Protein 2ABZ (pdb70)

Organism: Bos taurus (NCBI:txid9913)

Foldseek 3Di:
DVPDDLLDFDAPVSLVVLLVVLCVVCVQFWDWDFLDAFPVGHTFIKIKGANDDDLFQEAEEEFALFQLLRLQLSLLSVVSVVLVVPQVPPPLSVVLRHRYMYIGGSHLANQQNNCLVPPNSRGTFHQDDPVLGGASLFQQAPFQRPAPQADCDSNDNRNRPPHRCPGVSNVSCVVVCVVSLRYQAHEYEGADAQEKAADDQADPDDDPCQVVLVVLQVQLQVQLCVPPNADYDYYHNCVPPHRHHNGDRSNCVVSVRPHRMYGHWDDRPPCTSNPRSNCSVVRSVSNVRSVSSSSSVSD/DLVPDDLLDFDAPVSLVVLLVVLCVVCVQFWDKDFLDAFPVGHTFIKIKGANDDDLFAEAEEEFCLFQLLRLGLSLLSVVSVVLVVCQVPPPLSVVLRVGYMYIGGSHLANQQNNCLVPPNSRGTFHAPDVDPQGGASLFLQAPFLRPAPAADCDSNDNRHRPPHHCPTVSNVSVVVVCVVSVRYQAYEYEGADAQEKAADDQADPDDDPCQVVLVVLRVVLQCQLCVPPNAHYYYYHNCVPPHRHHNGDQSNCVVSVNPNGMYGHWDDRPPCTSNPRSNCSVSRSVSNVRSVSSSSSVRD/DWWKKWADDPWKIKIKIWDPDDDDVVSHDIDGDPADPVFVVQQDDWDQDDPTTIGMDMDTDD/DAWWAKWFDCAIEEIEDPDDDDPNHHMDTDPDDPVVCHYYYYDYYD/DWKKWADDPWKIKIKDWDCDDDDVVSHRIDGDDDDPVFVVAQDDWDADPTIITMDMDTDD/DAWFWKWFDDPWKIKIKTWDCDDDDVVRHPIDTDPGDPVRPDDFDDVTTIDMDIDTDD

Nearest PDB structures (foldseek):
  2abz-assembly1_A  TM=1.002E+00  e=4.654E-62  Bos taurus
  1zlh-assembly1_A  TM=9.991E-01  e=3.084E-62  Bos taurus
  1pca-assembly1_A  TM=9.973E-01  e=8.434E-57  Sus scrofa
  4uee-assembly1_B  TM=9.991E-01  e=1.610E-56  Homo sapiens
  4a94-assembly2_B  TM=9.948E-01  e=3.691E-51  Homo sapiens

CATH classification: 3.40.630.10

Secondary structure (DSSP, 8-state):
--SS-TTS---HHHHHHHHHHHHHH-TTTEEEEEEEE-TTS-EEEEEEE-SS-SS--EEEEEE-SSTT-HHHHHHHHHHHHHHHHHTTTSHHHHHHHHH-EEEEES-S-HHHHHHHHHT-TT--S------S----TTS-SSSSTTSTTSBS-TTSTTB--SSTT-SHHHHHHHHHHHHH--EEEEEEEEESSSEEEES-SS-SSPPTTHHHHHHHHHHHHHHHHHHH----EEEEHHHHT---TT-HHHHHHHTT-SEEEEEEES-SSSSGGG--GGGHHHHHHHHHHHHHHHHHHH-/--SSS-TTS---HHHHHHHHHHHHHH-TTTEEEEEEEE-TTS-EEEEEEE-SSSSS-SEEEEEE-SSTT-HHHHHHHHHHHHHHHHHTTTSHHHHHHHTT-EEEEES-S-HHHHHHHHHT-TT--S-------S----TTS-SSSSTTSTTSBS-TTSTTB--SSTT-SHHHHHHHHHHHHH--EEEEEEEEESSSEEEES-SS-SSPPTTHHHHHHHHHHHHHHHHHHH----EEEEHHHHT----S-HHHHHHHTT--EEEEEEES-SSSSGGG--GGGHHHHHHHHHHHHHHHHHHH-/--EEEEEE-SSEEEEEEEES----GGG-EEEE-PPPHHHHHH----EEETTEEEEEEEEE--/---EEEEE--EE--EESS-------SEEE-PPPTT---EE---B--/-EEEEEE-SSEEEEEEEES----GGG-EEEE-PPPHHHHHH----EE---EEEEEEEE--/--EEEEEEEETTEEEEEEEES----GGG-EEEE-PPPTTT--------EEEEEEEE--

Sequence (826 aa):
TNTFNYATYHTLDEIYDFMDLLVAEHPQLVSKLQIGRSYEGRPIYVLKFSTGGSNRPAIWIDLGIHSREWITQATGVWFAKKFTEDYGQDPSFTAILDSMDIFLEIVTNPDGFAFTHSQNRLWRKTRSVSLCVGVDANRNWDAGFGKAGASSSPCSETYHGKYANSEVEVKSIVDFVKDHGNFKAFLSIHSYSQLLLYPYGYTTQSIPDKTELNQVAKSAVAALKSLYGTSYKYGSIITTIYQASGGSIDWSYNQGIKYSFTFELRDTGRYGFLLPASQIIPTAQETWLGVLTIMEHTVSTNTFNYATYHTLDEIYDFMDLLVAEHPQLVSKLQIGRSYEGRPIYVLKFSTGGSNRPAIWIDLGIHSREWITQATGVWFAKKFTEDYGQDPSFTAILDSMDIFLEIVTNPDGFAFTHSQNRLWRKTRSVTSLCVGVDANRNWDAGFGKAGASSSPCSETYHGKYANSEVEVKSIVDFVKDHGNFKAFLSIHSYSQLLLYPYGYTTQSIPDKTELNQVAKSAVAALKSLYGTSYKYGSIITTIYQASGGSIDWSYNQGIKYSFTFELRDTGRYGFLLPASQIIPTAQETWLGVLTIMEHTVPDESFLCYQPDQVCAFICRGAAPLPSEGECNPHPTAPWAREGAVEWVPYSTGQCRTTCIPYVTPDESFLCYDQVCFICRGAAPLPEGECNPHPTAPWASTGQCRTTCIDESFLCYQPDQVCAFICRGAAPLPSEGECNPHPTAPWAREGAVEWVPYTGQCRTTCIPYVTPDESFLCYQPDQVCAFICRGAAPLPSEGECNPHPTAPWARVEWVPTGQCRTTCIPYV

GO terms:
  GO:0006691 leukotriene metabolic process (P, IDA)

Structure (mmCIF, N/CA/C/O backbone):
data_2ABZ
#
_entry.id   2ABZ
#
_cell.length_a   124.930
_cell.length_b   124.930
_cell.length_c   154.980
_cell.angle_alpha   90.00
_cell.angle_beta   90.00
_cell.angle_gamma   90.00
#
_symmetry.space_group_name_H-M   'P 43 21 2'
#
loop_
_entity.id
_entity.type
_entity.pdbx_description
1 polymer 'Carboxypeptidase A1'
2 polymer 'Metallocarboxypeptidase inhibitor'
3 non-polymer 'ZINC ION'
#
loop_
_atom_site.group_PDB
_atom_site.id
_atom_site.type_symbol
_atom_site.label_atom_id
_atom_site.label_alt_id
_atom_site.label_comp_id
_atom_site.label_asym_id
_atom_site.label_entity_id
_atom_site.label_seq_id
_atom_site.pdbx_PDB_ins_code
_atom_site.Cartn_x
_atom_site.Cartn_y
_atom_site.Cartn_z
_atom_site.occupancy
_atom_site.B_iso_or_equiv
_atom_site.auth_seq_id
_atom_site.auth_comp_id
_atom_site.auth_asym_id
_atom_site.auth_atom_id
_atom_site.pdbx_PDB_model_num
ATOM 1 N N . THR A 1 4 ? 111.811 14.974 -22.405 1.00 51.92 4 THR A N 1
ATOM 2 C CA . THR A 1 4 ? 111.547 15.508 -21.066 1.00 51.23 4 THR A CA 1
ATOM 3 C C . THR A 1 4 ? 110.245 14.963 -20.473 1.00 51.05 4 THR A C 1
ATOM 4 O O . THR A 1 4 ? 109.962 15.173 -19.288 1.00 51.05 4 THR A O 1
ATOM 8 N N . ASN A 1 5 ? 109.463 14.261 -21.300 1.00 50.60 5 ASN A N 1
ATOM 9 C CA . ASN A 1 5 ? 108.277 13.538 -20.839 1.00 49.88 5 ASN A CA 1
ATOM 10 C C . ASN A 1 5 ? 108.635 12.229 -20.142 1.00 49.58 5 ASN A C 1
ATOM 11 O O . ASN A 1 5 ? 107.949 11.809 -19.203 1.00 49.73 5 ASN A O 1
ATOM 16 N N . THR A 1 6 ? 109.706 11.586 -20.608 1.00 48.97 6 THR A N 1
ATOM 17 C CA . THR A 1 6 ? 110.207 10.352 -19.991 1.00 48.23 6 THR A CA 1
ATOM 18 C C . THR A 1 6 ? 111.252 10.614 -18.886 1.00 47.37 6 THR A C 1
ATOM 19 O O . THR A 1 6 ? 111.661 9.690 -18.174 1.00 47.86 6 THR A O 1
ATOM 23 N N . PHE A 1 7 ? 111.668 11.873 -18.749 1.00 45.85 7 PHE A N 1
ATOM 24 C CA . PHE A 1 7 ? 112.614 12.308 -17.715 1.00 44.27 7 PHE A CA 1
ATOM 25 C C . PHE A 1 7 ? 112.018 12.067 -16.315 1.00 43.00 7 PHE A C 1
ATOM 26 O O . PHE A 1 7 ? 110.828 12.315 -16.094 1.00 42.97 7 PHE A O 1
ATOM 34 N N . ASN A 1 8 ? 112.831 11.572 -15.381 1.00 41.08 8 ASN A N 1
ATOM 35 C CA . ASN A 1 8 ? 112.355 11.328 -14.016 1.00 39.00 8 ASN A CA 1
ATOM 36 C C . ASN A 1 8 ? 112.550 12.538 -13.099 1.00 37.94 8 ASN A C 1
ATOM 37 O O . ASN A 1 8 ? 113.651 12.791 -12.618 1.00 37.55 8 ASN A O 1
ATOM 42 N N . TYR A 1 9 ? 111.464 13.270 -12.859 1.00 36.57 9 TYR A N 1
ATOM 43 C CA . TYR A 1 9 ? 111.476 14.469 -12.015 1.00 35.36 9 TYR A CA 1
ATOM 44 C C . TYR A 1 9 ? 111.466 14.177 -10.513 1.00 34.64 9 TYR A C 1
ATOM 45 O O . TYR A 1 9 ? 111.721 15.073 -9.715 1.00 35.09 9 TYR A O 1
ATOM 54 N N . ALA A 1 10 ? 111.178 12.933 -10.138 1.00 33.84 10 ALA A N 1
ATOM 55 C CA . ALA A 1 10 ? 111.113 12.509 -8.725 1.00 33.40 10 ALA A CA 1
ATOM 56 C C . ALA A 1 10 ? 112.447 11.927 -8.230 1.00 33.13 10 ALA A C 1
ATOM 57 O O . ALA A 1 10 ? 112.490 11.110 -7.306 1.00 32.82 10 ALA A O 1
ATOM 59 N N . THR A 1 11 ? 113.535 12.354 -8.862 1.00 33.09 11 THR A N 1
ATOM 60 C CA . THR A 1 11 ? 114.867 11.839 -8.556 1.00 32.80 11 THR A CA 1
ATOM 61 C C . THR A 1 11 ? 115.893 12.954 -8.694 1.00 31.95 11 THR A C 1
ATOM 62 O O . THR A 1 11 ? 115.741 13.861 -9.520 1.00 32.16 11 THR A O 1
ATOM 66 N N . TYR A 1 12 ? 116.923 12.885 -7.861 1.00 31.23 12 TYR A N 1
ATOM 67 C CA . TYR A 1 12 ? 118.029 13.826 -7.892 1.00 30.55 12 TYR A CA 1
ATOM 68 C C . TYR A 1 12 ? 118.972 13.527 -9.040 1.00 31.17 12 TYR A C 1
ATOM 69 O O . TYR A 1 12 ? 119.349 12.370 -9.257 1.00 31.38 12 TYR A O 1
ATOM 78 N N . HIS A 1 13 ? 119.349 14.576 -9.768 1.00 31.38 13 HIS A N 1
ATOM 79 C CA . HIS A 1 13 ? 120.187 14.437 -10.952 1.00 31.95 13 HIS A CA 1
ATOM 80 C C . HIS A 1 13 ? 121.601 14.994 -10.769 1.00 32.13 13 HIS A C 1
ATOM 81 O O . HIS A 1 13 ? 121.844 15.837 -9.911 1.00 32.71 13 HIS A O 1
ATOM 88 N N . THR A 1 14 ? 122.527 14.496 -11.577 1.00 32.09 14 THR A N 1
ATOM 89 C CA . THR A 1 14 ? 123.892 15.009 -11.629 1.00 31.93 14 THR A CA 1
ATOM 90 C C . THR A 1 14 ? 123.843 16.231 -12.533 1.00 31.87 14 THR A C 1
ATOM 91 O O . THR A 1 14 ? 122.790 16.519 -13.107 1.00 32.02 14 THR A O 1
ATOM 95 N N . LEU A 1 15 ? 124.956 16.946 -12.663 1.00 31.90 15 LEU A N 1
ATOM 96 C CA . LEU A 1 15 ? 124.982 18.186 -13.442 1.00 32.31 15 LEU A CA 1
ATOM 97 C C . LEU A 1 15 ? 124.860 17.948 -14.946 1.00 32.71 15 LEU A C 1
ATOM 98 O O . LEU A 1 15 ? 124.339 18.803 -15.678 1.00 32.58 15 LEU A O 1
ATOM 103 N N . ASP A 1 16 ? 125.360 16.798 -15.395 1.00 33.39 16 ASP A N 1
ATOM 104 C CA . ASP A 1 16 ? 125.318 16.407 -16.805 1.00 34.25 16 ASP A CA 1
ATOM 105 C C . ASP A 1 16 ? 123.886 16.067 -17.197 1.00 33.90 16 ASP A C 1
ATOM 106 O O . ASP A 1 16 ? 123.429 16.416 -18.286 1.00 33.78 16 ASP A O 1
ATOM 111 N N . GLU A 1 17 ? 123.178 15.390 -16.297 1.00 34.02 17 GLU A N 1
ATOM 112 C CA . GLU A 1 17 ? 121.773 15.062 -16.518 1.00 34.05 17 GLU A CA 1
ATOM 113 C C . GLU A 1 17 ? 120.919 16.321 -16.680 1.00 34.05 17 GLU A C 1
ATOM 114 O O . GLU A 1 17 ? 120.142 16.430 -17.639 1.00 34.32 17 GLU A O 1
ATOM 120 N N . ILE A 1 18 ? 121.113 17.282 -15.773 1.00 33.78 18 ILE A N 1
ATOM 121 C CA . ILE A 1 18 ? 120.403 18.558 -15.785 1.00 33.27 18 ILE A CA 1
ATOM 122 C C . ILE A 1 18 ? 120.737 19.380 -17.034 1.00 34.19 18 ILE A C 1
ATOM 123 O O . ILE A 1 18 ? 119.859 20.041 -17.605 1.00 34.06 18 ILE A O 1
ATOM 128 N N . TYR A 1 19 ? 122.004 19.348 -17.447 1.00 34.69 19 TYR A N 1
ATOM 129 C CA . TYR A 1 19 ? 122.439 20.126 -18.601 1.00 35.38 19 TYR A CA 1
ATOM 130 C C . TYR A 1 19 ? 121.908 19.501 -19.892 1.00 35.69 19 TYR A C 1
ATOM 131 O O . TYR A 1 19 ? 121.466 20.213 -20.790 1.00 35.87 19 TYR A O 1
ATOM 140 N N . ASP A 1 20 ? 121.939 18.173 -19.972 1.00 36.18 20 ASP A N 1
ATOM 141 C CA . ASP A 1 20 ? 121.304 17.457 -21.089 1.00 36.79 20 ASP A CA 1
ATOM 142 C C . ASP A 1 20 ? 119.805 17.763 -21.133 1.00 36.63 20 ASP A C 1
ATOM 143 O O . ASP A 1 20 ? 119.271 18.092 -22.199 1.00 36.50 20 ASP A O 1
ATOM 148 N N . PHE A 1 21 ? 119.151 17.675 -19.968 1.00 36.19 21 PHE A N 1
ATOM 149 C CA . PHE A 1 21 ? 117.737 18.031 -19.827 1.00 35.97 21 PHE A CA 1
ATOM 150 C C . PHE A 1 21 ? 117.412 19.370 -20.475 1.00 36.30 21 PHE A C 1
ATOM 151 O O . PHE A 1 21 ? 116.419 19.485 -21.182 1.00 36.65 21 PHE A O 1
ATOM 159 N N . MET A 1 22 ? 118.250 20.373 -20.223 1.00 36.98 22 MET A N 1
ATOM 160 C CA . MET A 1 22 ? 118.067 21.717 -20.768 1.00 37.72 22 MET A CA 1
ATOM 161 C C . MET A 1 22 ? 118.098 21.741 -22.294 1.00 38.37 22 MET A C 1
ATOM 162 O O . MET A 1 22 ? 117.381 22.529 -22.909 1.00 38.54 22 MET A O 1
ATOM 167 N N . ASP A 1 23 ? 118.946 20.899 -22.890 1.00 39.03 23 ASP A N 1
ATOM 168 C CA . ASP A 1 23 ? 119.052 20.796 -24.351 1.00 39.80 23 ASP A CA 1
ATOM 169 C C . ASP A 1 23 ? 117.813 20.138 -24.939 1.00 40.04 23 ASP A C 1
ATOM 170 O O . ASP A 1 23 ? 117.303 20.591 -25.962 1.00 40.02 23 ASP A O 1
ATOM 175 N N . LEU A 1 24 ? 117.343 19.079 -24.272 1.00 40.53 24 LEU A N 1
ATOM 176 C CA . LEU A 1 24 ? 116.084 18.405 -24.609 1.00 41.07 24 LEU A CA 1
ATOM 177 C C . LEU A 1 24 ? 114.923 19.390 -24.599 1.00 41.43 24 LEU A C 1
ATOM 178 O O . LEU A 1 24 ? 114.168 19.466 -25.567 1.00 41.62 24 LEU A O 1
ATOM 183 N N . LEU A 1 25 ? 114.804 20.164 -23.520 1.00 41.54 25 LEU A N 1
ATOM 184 C CA . LEU A 1 25 ? 113.721 21.136 -23.396 1.00 41.57 25 LEU A CA 1
ATOM 185 C C . LEU A 1 25 ? 113.766 22.222 -24.467 1.00 41.79 25 LEU A C 1
ATOM 186 O O . LEU A 1 25 ? 112.715 22.618 -24.979 1.00 41.76 25 LEU A O 1
ATOM 191 N N . VAL A 1 26 ? 114.968 22.698 -24.806 1.00 42.05 26 VAL A N 1
ATOM 192 C CA . VAL A 1 26 ? 115.137 23.682 -25.889 1.00 42.39 26 VAL A CA 1
ATOM 193 C C . VAL A 1 26 ? 114.749 23.083 -27.247 1.00 42.64 26 VAL A C 1
ATOM 194 O O . VAL A 1 26 ? 114.088 23.748 -28.054 1.00 42.52 26 VAL A O 1
ATOM 198 N N . ALA A 1 27 ? 115.146 21.829 -27.477 1.00 43.02 27 ALA A N 1
ATOM 199 C CA . ALA A 1 27 ? 114.812 21.105 -28.706 1.00 43.66 27 ALA A CA 1
ATOM 200 C C . ALA A 1 27 ? 113.294 20.986 -28.895 1.00 44.25 27 ALA A C 1
ATOM 201 O O . ALA A 1 27 ? 112.778 21.229 -29.989 1.00 44.45 27 ALA A O 1
ATOM 203 N N . GLU A 1 28 ? 112.595 20.637 -27.813 1.00 44.46 28 GLU A N 1
ATOM 204 C CA . GLU A 1 28 ? 111.149 20.433 -27.820 1.00 44.79 28 GLU A CA 1
ATOM 205 C C . GLU A 1 28 ? 110.361 21.735 -27.894 1.00 44.89 28 GLU A C 1
ATOM 206 O O . GLU A 1 28 ? 109.262 21.761 -28.449 1.00 45.07 28 GLU A O 1
ATOM 212 N N . HIS A 1 29 ? 110.919 22.809 -27.337 1.00 44.95 29 HIS A N 1
ATOM 213 C CA . HIS A 1 29 ? 110.224 24.097 -27.270 1.00 45.01 29 HIS A CA 1
ATOM 214 C C . HIS A 1 29 ? 111.062 25.268 -27.788 1.00 45.24 29 HIS A C 1
ATOM 215 O O . HIS A 1 29 ? 111.321 26.222 -27.047 1.00 45.51 29 HIS A O 1
ATOM 222 N N . PRO A 1 30 ? 111.456 25.220 -29.076 1.00 45.43 30 PRO A N 1
ATOM 223 C CA . PRO A 1 30 ? 112.408 26.203 -29.597 1.00 45.50 30 PRO A CA 1
ATOM 224 C C . PRO A 1 30 ? 111.888 27.638 -29.631 1.00 45.36 30 PRO A C 1
ATOM 225 O O . PRO A 1 30 ? 112.684 28.575 -29.521 1.00 45.33 30 PRO A O 1
ATOM 229 N N . GLN A 1 31 ? 110.575 27.812 -29.768 1.00 45.39 31 GLN A N 1
ATOM 230 C CA . GLN A 1 31 ? 109.997 29.159 -29.857 1.00 45.47 31 GLN A CA 1
ATOM 231 C C . GLN A 1 31 ? 109.722 29.765 -28.468 1.00 44.74 31 GLN A C 1
ATOM 232 O O . GLN A 1 31 ? 109.464 30.967 -28.351 1.00 44.76 31 GLN A O 1
ATOM 238 N N . LEU A 1 32 ? 109.793 28.934 -27.426 1.00 43.94 32 LEU A N 1
ATOM 239 C CA . LEU A 1 32 ? 109.543 29.379 -26.050 1.00 43.01 32 LEU A CA 1
ATOM 240 C C . LEU A 1 32 ? 110.817 29.487 -25.194 1.00 42.65 32 LEU A C 1
ATOM 241 O O . LEU A 1 32 ? 111.035 30.496 -24.522 1.00 42.38 32 LEU A O 1
ATOM 246 N N . VAL A 1 33 ? 111.645 28.447 -25.217 1.00 42.32 33 VAL A N 1
ATOM 247 C CA . VAL A 1 33 ? 112.847 28.414 -24.378 1.00 42.21 33 VAL A CA 1
ATOM 248 C C . VAL A 1 33 ? 114.177 28.359 -25.156 1.00 42.16 33 VAL A C 1
ATOM 249 O O . VAL A 1 33 ? 114.319 27.625 -26.131 1.00 42.08 33 VAL A O 1
ATOM 253 N N . SER A 1 34 ? 115.124 29.189 -24.721 1.00 41.91 34 SER A N 1
ATOM 254 C CA . SER A 1 34 ? 116.484 29.190 -25.246 1.00 41.61 34 SER A CA 1
ATOM 255 C C . SER A 1 34 ? 117.486 29.045 -24.101 1.00 41.17 34 SER A C 1
ATOM 256 O O . SER A 1 34 ? 117.226 29.488 -22.982 1.00 41.31 34 SER A O 1
ATOM 259 N N . LYS A 1 35 ? 118.625 28.417 -24.389 1.00 40.86 35 LYS A N 1
ATOM 260 C CA . LYS A 1 35 ? 119.661 28.185 -23.384 1.00 40.37 35 LYS A CA 1
ATOM 261 C C . LYS A 1 35 ? 120.799 29.189 -23.540 1.00 40.06 35 LYS A C 1
ATOM 262 O O . LYS A 1 35 ? 121.554 29.143 -24.512 1.00 40.16 35 LYS A O 1
ATOM 268 N N . LEU A 1 36 ? 120.897 30.107 -22.581 1.00 39.50 36 LEU A N 1
ATOM 269 C CA . LEU A 1 36 ? 121.930 31.139 -22.577 1.00 38.45 36 LEU A CA 1
ATOM 270 C C . LEU A 1 36 ? 123.099 30.737 -21.668 1.00 38.17 36 LEU A C 1
ATOM 271 O O . LEU A 1 36 ? 122.893 30.197 -20.573 1.00 37.83 36 LEU A O 1
ATOM 276 N N . GLN A 1 37 ? 124.326 30.972 -22.138 1.00 37.10 37 GLN A N 1
ATOM 277 C CA . GLN A 1 37 ? 125.507 30.722 -21.323 1.00 36.37 37 GLN A CA 1
ATOM 278 C C . GLN A 1 37 ? 126.064 32.030 -20.829 1.00 35.72 37 GLN A C 1
ATOM 279 O O . GLN A 1 37 ? 126.544 32.849 -21.618 1.00 35.78 37 GLN A O 1
ATOM 285 N N . ILE A 1 38 ? 126.015 32.231 -19.520 1.00 34.82 38 ILE A N 1
ATOM 286 C CA . ILE A 1 38 ? 126.339 33.546 -18.975 1.00 33.97 38 ILE A CA 1
ATOM 287 C C . ILE A 1 38 ? 127.772 33.644 -18.427 1.00 33.69 38 ILE A C 1
ATOM 288 O O . ILE A 1 38 ? 128.237 34.722 -18.052 1.00 33.67 38 ILE A O 1
ATOM 293 N N . GLY A 1 39 ? 128.469 32.517 -18.408 1.00 33.07 39 GLY A N 1
ATOM 294 C CA . GLY A 1 39 ? 129.851 32.500 -17.979 1.00 32.99 39 GLY A CA 1
ATOM 295 C C . GLY A 1 39 ? 130.337 31.096 -17.754 1.00 32.83 39 GLY A C 1
ATOM 296 O O . GLY A 1 39 ? 129.606 30.132 -17.982 1.00 32.87 39 GLY A O 1
ATOM 297 N N . ARG A 1 40 ? 131.590 30.981 -17.328 1.00 32.75 40 ARG A N 1
ATOM 298 C CA . ARG A 1 40 ? 132.152 29.692 -16.950 1.00 32.47 40 ARG A CA 1
ATOM 299 C C . ARG A 1 40 ? 132.542 29.743 -15.498 1.00 31.62 40 ARG A C 1
ATOM 300 O O . ARG A 1 40 ? 133.025 30.768 -15.021 1.00 31.10 40 ARG A O 1
ATOM 308 N N . SER A 1 41 ? 132.312 28.638 -14.800 1.00 31.00 41 SER A N 1
ATOM 309 C CA . SER A 1 41 ? 132.594 28.554 -13.373 1.00 30.99 41 SER A CA 1
ATOM 310 C C . SER A 1 41 ? 134.105 28.569 -13.129 1.00 30.81 41 SER A C 1
ATOM 311 O O . SER A 1 41 ? 134.891 28.568 -14.083 1.00 31.10 41 SER A O 1
ATOM 314 N N . TYR A 1 42 ? 134.504 28.593 -11.856 1.00 29.99 42 TYR A N 1
ATOM 315 C CA . TYR A 1 42 ? 135.911 28.615 -11.505 1.00 29.71 42 TYR A CA 1
ATOM 316 C C . TYR A 1 42 ? 136.613 27.418 -12.139 1.00 29.30 42 TYR A C 1
ATOM 317 O O . TYR A 1 42 ? 137.716 27.550 -12.654 1.00 29.06 42 TYR A O 1
ATOM 326 N N . GLU A 1 43 ? 135.954 26.264 -12.118 1.00 28.86 43 GLU A N 1
ATOM 327 C CA . GLU A 1 43 ? 136.529 25.037 -12.650 1.00 28.80 43 GLU A CA 1
ATOM 328 C C . GLU A 1 43 ? 136.148 24.788 -14.124 1.00 29.01 43 GLU A C 1
ATOM 329 O O . GLU A 1 43 ? 136.345 23.695 -14.636 1.00 29.34 43 GLU A O 1
ATOM 335 N N . GLY A 1 44 ? 135.620 25.815 -14.786 1.00 29.02 44 GLY A N 1
ATOM 336 C CA . GLY A 1 44 ? 135.424 25.811 -16.230 1.00 29.72 44 GLY A CA 1
ATOM 337 C C . GLY A 1 44 ? 134.105 25.257 -16.727 1.00 29.90 44 GLY A C 1
ATOM 338 O O . GLY A 1 44 ? 133.906 25.095 -17.926 1.00 30.22 44 GLY A O 1
ATOM 339 N N . ARG A 1 45 ? 133.204 24.956 -15.805 1.00 30.05 45 ARG A N 1
ATOM 340 C CA . ARG A 1 45 ? 131.878 24.478 -16.169 1.00 30.07 45 ARG A CA 1
ATOM 341 C C . ARG A 1 45 ? 131.034 25.608 -16.735 1.00 29.65 45 ARG A C 1
ATOM 342 O O . ARG A 1 45 ? 131.071 26.729 -16.222 1.00 29.73 45 ARG A O 1
ATOM 350 N N . PRO A 1 46 ? 130.279 25.331 -17.808 1.00 29.73 46 PRO A N 1
ATOM 351 C CA . PRO A 1 46 ? 129.416 26.407 -18.296 1.00 29.58 46 PRO A CA 1
ATOM 352 C C . PRO A 1 46 ? 128.306 26.752 -17.281 1.00 29.39 46 PRO A C 1
ATOM 353 O O . PRO A 1 46 ? 127.805 25.873 -16.569 1.00 28.90 46 PRO A O 1
ATOM 357 N N . ILE A 1 47 ? 127.969 28.039 -17.207 1.00 29.23 47 ILE A N 1
ATOM 358 C CA . ILE A 1 47 ? 126.913 28.534 -16.336 1.00 28.65 47 ILE A CA 1
ATOM 359 C C . ILE A 1 47 ? 125.709 28.854 -17.224 1.00 28.86 47 ILE A C 1
ATOM 360 O O . ILE A 1 47 ? 125.764 29.786 -18.034 1.00 28.51 47 ILE A O 1
ATOM 365 N N . TYR A 1 48 ? 124.635 28.077 -17.073 1.00 29.05 48 TYR A N 1
ATOM 366 C CA . TYR A 1 48 ? 123.473 28.180 -17.960 1.00 29.67 48 TYR A CA 1
ATOM 367 C C . TYR A 1 48 ? 122.245 28.820 -17.338 1.00 29.87 48 TYR A C 1
ATOM 368 O O . TYR A 1 48 ? 121.870 28.510 -16.203 1.00 29.63 48 TYR A O 1
ATOM 377 N N . VAL A 1 49 ? 121.621 29.698 -18.120 1.00 30.21 49 VAL A N 1
ATOM 378 C CA . VAL A 1 49 ? 120.336 30.305 -17.784 1.00 30.44 49 VAL A CA 1
ATOM 379 C C . VAL A 1 49 ? 119.324 29.902 -18.858 1.00 30.59 49 VAL A C 1
ATOM 380 O O . VAL A 1 49 ? 119.614 29.993 -20.050 1.00 30.48 49 VAL A O 1
ATOM 384 N N . LEU A 1 50 ? 118.151 29.432 -18.436 1.00 30.72 50 LEU A N 1
ATOM 385 C CA . LEU A 1 50 ? 117.059 29.178 -19.376 1.00 30.65 50 LEU A CA 1
ATOM 386 C C . LEU A 1 50 ? 116.189 30.421 -19.556 1.00 31.05 50 LEU A C 1
ATOM 387 O O . LEU A 1 50 ? 115.660 30.970 -18.592 1.00 30.37 50 LEU A O 1
ATOM 392 N N . LYS A 1 51 ? 116.073 30.873 -20.803 1.00 32.13 51 LYS A N 1
ATOM 393 C CA . LYS A 1 51 ? 115.232 32.019 -21.130 1.00 32.94 51 LYS A CA 1
ATOM 394 C C . LYS A 1 51 ? 113.880 31.504 -21.606 1.00 33.59 51 LYS A C 1
ATOM 395 O O . LYS A 1 51 ? 113.820 30.694 -22.524 1.00 34.08 51 LYS A O 1
ATOM 401 N N . PHE A 1 52 ? 112.807 31.950 -20.957 1.00 33.99 52 PHE A N 1
ATOM 402 C CA . PHE A 1 52 ? 111.441 31.632 -21.374 1.00 34.15 52 PHE A CA 1
ATOM 403 C C . PHE A 1 52 ? 110.817 32.922 -21.871 1.00 35.32 52 PHE A C 1
ATOM 404 O O . PHE A 1 52 ? 110.714 33.902 -21.120 1.00 35.65 52 PHE A O 1
ATOM 412 N N . SER A 1 53 ? 110.444 32.936 -23.150 1.00 36.35 53 SER A N 1
ATOM 413 C CA . SER A 1 53 ? 110.000 34.164 -23.805 1.00 37.41 53 SER A CA 1
ATOM 414 C C . SER A 1 53 ? 109.071 33.874 -24.968 1.00 38.01 53 SER A C 1
ATOM 415 O O . SER A 1 53 ? 109.211 32.848 -25.634 1.00 37.87 53 SER A O 1
ATOM 418 N N . THR A 1 54 ? 108.129 34.787 -25.206 1.00 38.95 54 THR A N 1
ATOM 419 C CA . THR A 1 54 ? 107.243 34.704 -26.374 1.00 39.83 54 THR A CA 1
ATOM 420 C C . THR A 1 54 ? 107.515 35.851 -27.358 1.00 40.69 54 THR A C 1
ATOM 421 O O . THR A 1 54 ? 106.689 36.162 -28.225 1.00 40.73 54 THR A O 1
ATOM 425 N N . GLY A 1 55 ? 108.680 36.479 -27.206 1.00 41.46 55 GLY A N 1
ATOM 426 C CA . GLY A 1 55 ? 109.115 37.536 -28.104 1.00 42.31 55 GLY A CA 1
ATOM 427 C C . GLY A 1 55 ? 109.376 38.832 -27.378 1.00 43.07 55 GLY A C 1
ATOM 428 O O . GLY A 1 55 ? 109.753 38.840 -26.201 1.00 43.32 55 GLY A O 1
ATOM 429 N N . GLY A 1 56 ? 109.165 39.934 -28.087 1.00 43.51 56 GLY A N 1
ATOM 430 C CA . GLY A 1 56 ? 109.487 41.261 -27.583 1.00 44.09 56 GLY A CA 1
ATOM 431 C C . GLY A 1 56 ? 110.983 41.496 -27.619 1.00 44.71 56 GLY A C 1
ATOM 432 O O . GLY A 1 56 ? 111.754 40.617 -28.019 1.00 44.84 56 GLY A O 1
ATOM 433 N N . SER A 1 57 ? 111.390 42.696 -27.220 1.00 45.05 57 SER A N 1
ATOM 434 C CA . SER A 1 57 ? 112.794 43.015 -27.037 1.00 45.44 57 SER A CA 1
ATOM 435 C C . SER A 1 57 ? 112.932 43.658 -25.663 1.00 45.52 57 SER A C 1
ATOM 436 O O . SER A 1 57 ? 112.172 44.580 -25.321 1.00 45.79 57 SER A O 1
ATOM 439 N N . ASN A 1 58 ? 113.879 43.153 -24.870 1.00 45.04 58 ASN A N 1
ATOM 440 C CA . ASN A 1 58 ? 114.104 43.648 -23.507 1.00 44.56 58 ASN A CA 1
ATOM 441 C C . ASN A 1 58 ? 112.814 43.698 -22.660 1.00 43.91 58 ASN A C 1
ATOM 442 O O . ASN A 1 58 ? 112.605 44.640 -21.890 1.00 44.09 58 ASN A O 1
ATOM 447 N N . ARG A 1 59 ? 111.951 42.690 -22.812 1.00 42.96 59 ARG A N 1
ATOM 448 C CA . ARG A 1 59 ? 110.689 42.632 -22.060 1.00 41.88 59 ARG A CA 1
ATOM 449 C C . ARG A 1 59 ? 110.962 42.636 -20.562 1.00 40.85 59 ARG A C 1
ATOM 450 O O . ARG A 1 59 ? 111.998 42.116 -20.136 1.00 41.14 59 ARG A O 1
ATOM 458 N N . PRO A 1 60 ? 110.051 43.229 -19.760 1.00 39.66 60 PRO A N 1
ATOM 459 C CA . PRO A 1 60 ? 110.200 43.180 -18.298 1.00 38.52 60 PRO A CA 1
ATOM 460 C C . PRO A 1 60 ? 110.387 41.724 -17.835 1.00 37.46 60 PRO A C 1
ATOM 461 O O . PRO A 1 60 ? 109.654 40.838 -18.278 1.00 37.48 60 PRO A O 1
ATOM 465 N N . ALA A 1 61 ? 111.373 41.482 -16.974 1.00 36.00 61 ALA A N 1
ATOM 466 C CA . ALA A 1 61 ? 111.835 40.124 -16.734 1.00 34.59 61 ALA A CA 1
ATOM 467 C C . ALA A 1 61 ? 111.779 39.676 -15.279 1.00 33.60 61 ALA A C 1
ATOM 468 O O . ALA A 1 61 ? 111.847 40.488 -14.358 1.00 33.23 61 ALA A O 1
ATOM 470 N N . ILE A 1 62 ? 111.625 38.365 -15.104 1.00 32.50 62 ILE A N 1
ATOM 471 C CA . ILE A 1 62 ? 111.698 37.710 -13.806 1.00 31.41 62 ILE A CA 1
ATOM 472 C C . ILE A 1 62 ? 112.950 36.827 -13.771 1.00 30.67 62 ILE A C 1
ATOM 473 O O . ILE A 1 62 ? 113.156 35.984 -14.655 1.00 29.88 62 ILE A O 1
ATOM 478 N N . TRP A 1 63 ? 113.785 37.047 -12.757 1.00 29.55 63 TRP A N 1
ATOM 479 C CA . TRP A 1 63 ? 114.964 36.233 -12.527 1.00 28.62 63 TRP A CA 1
ATOM 480 C C . TRP A 1 63 ? 114.713 35.239 -11.404 1.00 28.10 63 TRP A C 1
ATOM 481 O O . TRP A 1 63 ? 114.284 35.628 -10.314 1.00 28.03 63 TRP A O 1
ATOM 492 N N . ILE A 1 64 ? 114.981 33.961 -11.677 1.00 27.06 64 ILE A N 1
ATOM 493 C CA . ILE A 1 64 ? 114.936 32.914 -10.652 1.00 26.41 64 ILE A CA 1
ATOM 494 C C . ILE A 1 64 ? 116.246 32.115 -10.612 1.00 26.63 64 ILE A C 1
ATOM 495 O O . ILE A 1 64 ? 116.640 31.493 -11.619 1.00 26.54 64 ILE A O 1
ATOM 500 N N . ASP A 1 65 ? 116.906 32.122 -9.452 1.00 26.09 65 ASP A N 1
ATOM 501 C CA . ASP A 1 65 ? 118.131 31.341 -9.269 1.00 26.47 65 ASP A CA 1
ATOM 502 C C . ASP A 1 65 ? 118.001 30.307 -8.163 1.00 25.97 65 ASP A C 1
ATOM 503 O O . ASP A 1 65 ? 117.453 30.584 -7.093 1.00 25.43 65 ASP A O 1
ATOM 508 N N . LEU A 1 66 ? 118.510 29.113 -8.458 1.00 25.59 66 LEU A N 1
ATOM 509 C CA . LEU A 1 66 ? 118.474 27.955 -7.576 1.00 25.30 66 LEU A CA 1
ATOM 510 C C . LEU A 1 66 ? 119.892 27.366 -7.462 1.00 25.39 66 LEU A C 1
ATOM 511 O O . LEU A 1 66 ? 120.739 27.615 -8.334 1.00 25.71 66 LEU A O 1
ATOM 516 N N . GLY A 1 67 ? 120.166 26.626 -6.387 1.00 24.92 67 GLY A N 1
ATOM 517 C CA . GLY A 1 67 ? 121.472 25.985 -6.202 1.00 24.52 67 GLY A CA 1
ATOM 518 C C . GLY A 1 67 ? 122.690 26.905 -6.167 1.00 24.34 67 GLY A C 1
ATOM 519 O O . GLY A 1 67 ? 123.752 26.558 -6.689 1.00 24.59 67 GLY A O 1
ATOM 520 N N . ILE A 1 68 ? 122.548 28.084 -5.566 1.00 23.81 68 ILE A N 1
ATOM 521 C CA . ILE A 1 68 ? 123.710 28.934 -5.282 1.00 23.13 68 ILE A CA 1
ATOM 522 C C . ILE A 1 68 ? 124.574 28.287 -4.193 1.00 22.46 68 ILE A C 1
ATOM 523 O O . ILE A 1 68 ? 125.809 28.423 -4.193 1.00 21.85 68 ILE A O 1
ATOM 528 N N . HIS A 1 69 ? 123.896 27.578 -3.288 1.00 21.51 69 HIS A N 1
ATOM 529 C CA . HIS A 1 69 ? 124.518 26.773 -2.259 1.00 20.95 69 HIS A CA 1
ATOM 530 C C . HIS A 1 69 ? 124.334 25.312 -2.622 1.00 20.54 69 HIS A C 1
ATOM 531 O O . HIS A 1 69 ? 123.221 24.802 -2.591 1.00 20.42 69 HIS A O 1
ATOM 538 N N . SER A 1 70 ? 125.436 24.648 -2.950 1.00 19.91 70 SER A N 1
ATOM 539 C CA . SER A 1 70 ? 125.380 23.407 -3.725 1.00 20.29 70 SER A CA 1
ATOM 540 C C . SER A 1 70 ? 124.648 22.257 -3.052 1.00 20.18 70 SER A C 1
ATOM 541 O O . SER A 1 70 ? 123.942 21.515 -3.724 1.00 20.32 70 SER A O 1
ATOM 544 N N . ARG A 1 71 ? 124.773 22.144 -1.726 1.00 20.31 71 ARG A N 1
ATOM 545 C CA . ARG A 1 71 ? 124.153 21.060 -0.967 1.00 20.19 71 ARG A CA 1
ATOM 546 C C . ARG A 1 71 ? 122.625 21.138 -0.907 1.00 20.97 71 ARG A C 1
ATOM 547 O O . ARG A 1 71 ? 121.965 20.205 -0.463 1.00 21.43 71 ARG A O 1
ATOM 555 N N . GLU A 1 72 ? 122.064 22.264 -1.326 1.00 21.41 72 GLU A N 1
ATOM 556 C CA . GLU A 1 72 ? 120.625 22.457 -1.238 1.00 21.68 72 GLU A CA 1
ATOM 557 C C . GLU A 1 72 ? 119.949 21.864 -2.477 1.00 22.04 72 GLU A C 1
ATOM 558 O O . GLU A 1 72 ? 119.359 22.585 -3.292 1.00 21.66 72 GLU A O 1
ATOM 564 N N . TRP A 1 73 ? 120.047 20.537 -2.575 1.00 22.51 73 TRP A N 1
ATOM 565 C CA . TRP A 1 73 ? 119.633 19.744 -3.747 1.00 23.39 73 TRP A CA 1
ATOM 566 C C . TRP A 1 73 ? 118.159 19.870 -4.148 1.00 23.20 73 TRP A C 1
ATOM 567 O O . TRP A 1 73 ? 117.818 19.754 -5.337 1.00 22.94 73 TRP A O 1
ATOM 578 N N . ILE A 1 74 ? 117.291 20.078 -3.161 1.00 22.67 74 ILE A N 1
ATOM 579 C CA . ILE A 1 74 ? 115.885 20.297 -3.453 1.00 23.15 74 ILE A CA 1
ATOM 580 C C . ILE A 1 74 ? 115.707 21.451 -4.436 1.00 23.22 74 ILE A C 1
ATOM 581 O O . ILE A 1 74 ? 114.803 21.416 -5.277 1.00 23.05 74 ILE A O 1
ATOM 586 N N . THR A 1 75 ? 116.588 22.445 -4.345 1.00 23.20 75 THR A N 1
ATOM 587 C CA . THR A 1 75 ? 116.487 23.638 -5.174 1.00 23.79 75 THR A CA 1
ATOM 588 C C . THR A 1 75 ? 116.800 23.367 -6.646 1.00 24.06 75 THR A C 1
ATOM 589 O O . THR A 1 75 ? 116.091 23.858 -7.505 1.00 24.45 75 THR A O 1
ATOM 593 N N . GLN A 1 76 ? 117.836 22.582 -6.942 1.00 24.43 76 GLN A N 1
ATOM 594 C CA . GLN A 1 76 ? 118.197 22.327 -8.341 1.00 24.69 76 GLN A CA 1
ATOM 595 C C . GLN A 1 76 ? 117.124 21.447 -8.959 1.00 25.13 76 GLN A C 1
ATOM 596 O O . GLN A 1 76 ? 116.706 21.675 -10.092 1.00 26.05 76 GLN A O 1
ATOM 602 N N . ALA A 1 77 ? 116.677 20.455 -8.187 1.00 24.91 77 ALA A N 1
ATOM 603 C CA . ALA A 1 77 ? 115.585 19.562 -8.565 1.00 24.89 77 ALA A CA 1
ATOM 604 C C . ALA A 1 77 ? 114.246 20.302 -8.811 1.00 24.94 77 ALA A C 1
ATOM 605 O O . ALA A 1 77 ? 113.573 20.038 -9.807 1.00 25.11 77 ALA A O 1
ATOM 607 N N . THR A 1 78 ? 113.881 21.218 -7.915 1.00 24.57 78 THR A N 1
ATOM 608 C CA . THR A 1 78 ? 112.747 22.122 -8.125 1.00 24.84 78 THR A CA 1
ATOM 609 C C . THR A 1 78 ? 112.901 22.976 -9.393 1.00 25.34 78 THR A C 1
ATOM 610 O O . THR A 1 78 ? 111.912 23.289 -10.053 1.00 25.83 78 THR A O 1
ATOM 614 N N . GLY A 1 79 ? 114.130 23.377 -9.713 1.00 25.73 79 GLY A N 1
ATOM 615 C CA . GLY A 1 79 ? 114.379 24.245 -10.857 1.00 25.60 79 GLY A CA 1
ATOM 616 C C . GLY A 1 79 ? 114.178 23.465 -12.136 1.00 25.96 79 GLY A C 1
ATOM 617 O O . GLY A 1 79 ? 113.712 24.008 -13.126 1.00 26.13 79 GLY A O 1
ATOM 618 N N . VAL A 1 80 ? 114.531 22.184 -12.104 1.00 26.40 80 VAL A N 1
ATOM 619 C CA . VAL A 1 80 ? 114.336 21.286 -13.246 1.00 27.15 80 VAL A CA 1
ATOM 620 C C . VAL A 1 80 ? 112.836 21.108 -13.516 1.00 27.65 80 VAL A C 1
ATOM 621 O O . VAL A 1 80 ? 112.394 21.218 -14.657 1.00 27.87 80 VAL A O 1
ATOM 625 N N . TRP A 1 81 ? 112.070 20.872 -12.450 1.00 27.93 81 TRP A N 1
ATOM 626 C CA . TRP A 1 81 ? 110.625 20.709 -12.525 1.00 28.26 81 TRP A CA 1
ATOM 627 C C . TRP A 1 81 ? 109.958 22.000 -12.998 1.00 28.97 81 TRP A C 1
ATOM 628 O O . TRP A 1 81 ? 109.086 21.947 -13.862 1.00 29.26 81 TRP A O 1
ATOM 639 N N . PHE A 1 82 ? 110.374 23.145 -12.440 1.00 29.19 82 PHE A N 1
ATOM 640 C CA . PHE A 1 82 ? 109.900 24.459 -12.887 1.00 29.87 82 PHE A CA 1
ATOM 641 C C . PHE A 1 82 ? 110.039 24.618 -14.398 1.00 30.68 82 PHE A C 1
ATOM 642 O O . PHE A 1 82 ? 109.112 25.087 -15.059 1.00 31.05 82 PHE A O 1
ATOM 650 N N . ALA A 1 83 ? 111.209 24.264 -14.935 1.00 31.32 83 ALA A N 1
ATOM 651 C CA . ALA A 1 83 ? 111.487 24.430 -16.367 1.00 32.03 83 ALA A CA 1
ATOM 652 C C . ALA A 1 83 ? 110.449 23.692 -17.219 1.00 32.44 83 ALA A C 1
ATOM 653 O O . ALA A 1 83 ? 109.878 24.267 -18.135 1.00 32.85 83 ALA A O 1
ATOM 655 N N . LYS A 1 84 ? 110.217 22.423 -16.901 1.00 33.26 84 LYS A N 1
ATOM 656 C CA . LYS A 1 84 ? 109.190 21.609 -17.546 1.00 34.04 84 LYS A CA 1
ATOM 657 C C . LYS A 1 84 ? 107.795 22.222 -17.360 1.00 34.57 84 LYS A C 1
ATOM 658 O O . LYS A 1 84 ? 107.082 22.469 -18.339 1.00 34.91 84 LYS A O 1
ATOM 664 N N . LYS A 1 85 ? 107.427 22.485 -16.107 1.00 35.00 85 LYS A N 1
ATOM 665 C CA . LYS A 1 85 ? 106.177 23.162 -15.775 1.00 35.48 85 LYS A CA 1
ATOM 666 C C . LYS A 1 85 ? 105.887 24.391 -16.636 1.00 35.80 85 LYS A C 1
ATOM 667 O O . LYS A 1 85 ? 104.767 24.546 -17.123 1.00 35.94 85 LYS A O 1
ATOM 673 N N . PHE A 1 86 ? 106.880 25.262 -16.814 1.00 36.19 86 PHE A N 1
ATOM 674 C CA . PHE A 1 86 ? 106.701 26.458 -17.636 1.00 36.53 86 PHE A CA 1
ATOM 675 C C . PHE A 1 86 ? 106.227 26.097 -19.054 1.00 37.32 86 PHE A C 1
ATOM 676 O O . PHE A 1 86 ? 105.349 26.765 -19.625 1.00 37.11 86 PHE A O 1
ATOM 684 N N . THR A 1 87 ? 106.818 25.045 -19.618 1.00 37.77 87 THR A N 1
ATOM 685 C CA . THR A 1 87 ? 106.478 24.610 -20.971 1.00 38.64 87 THR A CA 1
ATOM 686 C C . THR A 1 87 ? 105.142 23.860 -21.024 1.00 39.29 87 THR A C 1
ATOM 687 O O . THR A 1 87 ? 104.487 23.869 -22.060 1.00 39.72 87 THR A O 1
ATOM 691 N N . GLU A 1 88 ? 104.769 23.200 -19.919 1.00 39.90 88 GLU A N 1
ATOM 692 C CA . GLU A 1 88 ? 103.470 22.519 -19.777 1.00 40.25 88 GLU A CA 1
ATOM 693 C C . GLU A 1 88 ? 102.313 23.514 -19.648 1.00 40.20 88 GLU A C 1
ATOM 694 O O . GLU A 1 88 ? 101.227 23.291 -20.193 1.00 40.38 88 GLU A O 1
ATOM 700 N N . ASP A 1 89 ? 102.559 24.608 -18.929 1.00 39.93 89 ASP A N 1
ATOM 701 C CA . ASP A 1 89 ? 101.510 25.547 -18.548 1.00 40.00 89 ASP A CA 1
ATOM 702 C C . ASP A 1 89 ? 101.322 26.752 -19.455 1.00 40.07 89 ASP A C 1
ATOM 703 O O . ASP A 1 89 ? 100.277 27.412 -19.389 1.00 40.17 89 ASP A O 1
ATOM 708 N N . TYR A 1 90 ? 102.319 27.063 -20.278 1.00 40.22 90 TYR A N 1
ATOM 709 C CA . TYR A 1 90 ? 102.150 28.160 -21.222 1.00 40.39 90 TYR A CA 1
ATOM 710 C C . TYR A 1 90 ? 101.124 27.775 -22.287 1.00 41.00 90 TYR A C 1
ATOM 711 O O . TYR A 1 90 ? 101.233 26.717 -22.904 1.00 40.92 90 TYR A O 1
ATOM 720 N N . GLY A 1 91 ? 100.135 28.645 -22.491 1.00 41.81 91 GLY A N 1
ATOM 721 C CA . GLY A 1 91 ? 99.036 28.365 -23.419 1.00 42.70 91 GLY A CA 1
ATOM 722 C C . GLY A 1 91 ? 97.948 27.458 -22.853 1.00 43.04 91 GLY A C 1
ATOM 723 O O . GLY A 1 91 ? 97.023 27.083 -23.575 1.00 43.43 91 GLY A O 1
ATOM 724 N N . GLN A 1 92 ? 98.061 27.098 -21.573 1.00 43.09 92 GLN A N 1
ATOM 725 C CA . GLN A 1 92 ? 97.039 26.315 -20.884 1.00 43.22 92 GLN A CA 1
ATOM 726 C C . GLN A 1 92 ? 96.521 27.084 -19.673 1.00 43.63 92 GLN A C 1
ATOM 727 O O . GLN A 1 92 ? 95.331 27.387 -19.587 1.00 43.81 92 GLN A O 1
ATOM 733 N N . ASP A 1 93 ? 97.412 27.413 -18.741 1.00 43.78 93 ASP A N 1
ATOM 734 C CA . ASP A 1 93 ? 97.028 28.237 -17.602 1.00 43.88 93 ASP A CA 1
ATOM 735 C C . ASP A 1 93 ? 96.920 29.694 -18.046 1.00 43.86 93 ASP A C 1
ATOM 736 O O . ASP A 1 93 ? 97.909 30.269 -18.507 1.00 44.03 93 ASP A O 1
ATOM 741 N N . PRO A 1 94 ? 95.713 30.293 -17.925 1.00 43.73 94 PRO A N 1
ATOM 742 C CA . PRO A 1 94 ? 95.526 31.681 -18.369 1.00 43.46 94 PRO A CA 1
ATOM 743 C C . PRO A 1 94 ? 96.429 32.690 -17.646 1.00 43.10 94 PRO A C 1
ATOM 744 O O . PRO A 1 94 ? 96.979 33.594 -18.285 1.00 43.23 94 PRO A O 1
ATOM 748 N N . SER A 1 95 ? 96.597 32.531 -16.339 1.00 42.61 95 SER A N 1
ATOM 749 C CA . SER A 1 95 ? 97.408 33.475 -15.579 1.00 42.48 95 SER A CA 1
ATOM 750 C C . SER A 1 95 ? 98.892 33.453 -15.977 1.00 42.09 95 SER A C 1
ATOM 751 O O . SER A 1 95 ? 99.486 34.510 -16.239 1.00 41.92 95 SER A O 1
ATOM 754 N N . PHE A 1 96 ? 99.474 32.252 -16.014 1.00 41.27 96 PHE A N 1
ATOM 755 C CA . PHE A 1 96 ? 100.865 32.068 -16.423 1.00 40.51 96 PHE A CA 1
ATOM 756 C C . PHE A 1 96 ? 101.081 32.438 -17.893 1.00 40.61 96 PHE A C 1
ATOM 757 O O . PHE A 1 96 ? 102.111 33.022 -18.241 1.00 40.47 96 PHE A O 1
ATOM 765 N N . THR A 1 97 ? 100.110 32.109 -18.749 1.00 40.65 97 THR A N 1
ATOM 766 C CA . THR A 1 97 ? 100.146 32.554 -20.147 1.00 40.57 97 THR A CA 1
ATOM 767 C C . THR A 1 97 ? 100.200 34.084 -20.251 1.00 40.60 97 THR A C 1
ATOM 768 O O . THR A 1 97 ? 100.978 34.623 -21.047 1.00 40.94 97 THR A O 1
ATOM 772 N N . ALA A 1 98 ? 99.399 34.777 -19.440 1.00 40.47 98 ALA A N 1
ATOM 773 C CA . ALA A 1 98 ? 99.393 36.243 -19.431 1.00 40.38 98 ALA A CA 1
ATOM 774 C C . ALA A 1 98 ? 100.748 36.799 -19.005 1.00 40.56 98 ALA A C 1
ATOM 775 O O . ALA A 1 98 ? 101.235 37.779 -19.594 1.00 40.88 98 ALA A O 1
ATOM 777 N N . ILE A 1 99 ? 101.346 36.170 -17.984 1.00 40.33 99 ILE A N 1
ATOM 778 C CA . ILE A 1 99 ? 102.698 36.515 -17.511 1.00 39.56 99 ILE A CA 1
ATOM 779 C C . ILE A 1 99 ? 103.723 36.443 -18.641 1.00 39.58 99 ILE A C 1
ATOM 780 O O . ILE A 1 99 ? 104.421 37.417 -18.898 1.00 39.39 99 ILE A O 1
ATOM 785 N N . LEU A 1 100 ? 103.782 35.297 -19.317 1.00 39.41 100 LEU A N 1
ATOM 786 C CA . LEU A 1 100 ? 104.785 35.039 -20.348 1.00 39.83 100 LEU A CA 1
ATOM 787 C C . LEU A 1 100 ? 104.528 35.777 -21.678 1.00 40.31 100 LEU A C 1
ATOM 788 O O . LEU A 1 100 ? 105.435 35.903 -22.509 1.00 40.71 100 LEU A O 1
ATOM 793 N N . ASP A 1 101 ? 103.302 36.257 -21.881 1.00 40.56 101 ASP A N 1
ATOM 794 C CA . ASP A 1 101 ? 102.994 37.092 -23.044 1.00 40.52 101 ASP A CA 1
ATOM 795 C C . ASP A 1 101 ? 103.468 38.530 -22.810 1.00 40.42 101 ASP A C 1
ATOM 796 O O . ASP A 1 101 ? 103.704 39.262 -23.763 1.00 40.49 101 ASP A O 1
ATOM 801 N N . SER A 1 102 ? 103.611 38.927 -21.544 1.00 40.06 102 SER A N 1
ATOM 802 C CA . SER A 1 102 ? 104.061 40.284 -21.188 1.00 39.77 102 SER A CA 1
ATOM 803 C C . SER A 1 102 ? 105.502 40.365 -20.669 1.00 39.24 102 SER A C 1
ATOM 804 O O . SER A 1 102 ? 106.107 41.447 -20.656 1.00 39.07 102 SER A O 1
ATOM 807 N N . MET A 1 103 ? 106.020 39.227 -20.209 1.00 38.41 103 MET A N 1
ATOM 808 C CA . MET A 1 103 ? 107.275 39.168 -19.465 1.00 37.89 103 MET A CA 1
ATOM 809 C C . MET A 1 103 ? 108.116 37.994 -19.920 1.00 37.04 103 MET A C 1
ATOM 810 O O . MET A 1 103 ? 107.593 37.007 -20.450 1.00 36.92 103 MET A O 1
ATOM 815 N N . ASP A 1 104 ? 109.426 38.122 -19.716 1.00 36.19 104 ASP A N 1
ATOM 816 C CA . ASP A 1 104 ? 110.371 37.025 -19.893 1.00 35.30 104 ASP A CA 1
ATOM 817 C C . ASP A 1 104 ? 110.741 36.416 -18.531 1.00 34.23 104 ASP A C 1
ATOM 818 O O . ASP A 1 104 ? 110.799 37.117 -17.526 1.00 33.87 104 ASP A O 1
ATOM 823 N N . ILE A 1 105 ? 110.992 35.114 -18.503 1.00 33.53 105 ILE A N 1
ATOM 824 C CA . ILE A 1 105 ? 111.504 34.458 -17.291 1.00 32.95 105 ILE A CA 1
ATOM 825 C C . ILE A 1 105 ? 112.905 33.884 -17.522 1.00 32.39 105 ILE A C 1
ATOM 826 O O . ILE A 1 105 ? 113.147 33.123 -18.467 1.00 32.47 105 ILE A O 1
ATOM 831 N N . PHE A 1 106 ? 113.825 34.265 -16.647 1.00 31.88 106 PHE A N 1
ATOM 832 C CA . PHE A 1 106 ? 115.177 33.739 -16.677 1.00 30.87 106 PHE A CA 1
ATOM 833 C C . PHE A 1 106 ? 115.407 32.826 -15.493 1.00 29.91 106 PHE A C 1
ATOM 834 O O . PHE A 1 106 ? 115.346 33.250 -14.338 1.00 30.00 106 PHE A O 1
ATOM 842 N N . LEU A 1 107 ? 115.637 31.555 -15.796 1.00 29.05 107 LEU A N 1
ATOM 843 C CA . LEU A 1 107 ? 115.779 30.523 -14.780 1.00 28.13 107 LEU A CA 1
ATOM 844 C C . LEU A 1 107 ? 117.197 29.948 -14.797 1.00 27.85 107 LEU A C 1
ATOM 845 O O . LEU A 1 107 ? 117.600 29.304 -15.772 1.00 27.87 107 LEU A O 1
ATOM 850 N N . GLU A 1 108 ? 117.948 30.195 -13.730 1.00 27.81 108 GLU A N 1
ATOM 851 C CA . GLU A 1 108 ? 119.241 29.536 -13.517 1.00 27.48 108 GLU A CA 1
ATOM 852 C C . GLU A 1 108 ? 119.123 28.405 -12.498 1.00 27.31 108 GLU A C 1
ATOM 853 O O . GLU A 1 108 ? 119.098 28.646 -11.283 1.00 27.78 108 GLU A O 1
ATOM 859 N N . ILE A 1 109 ? 119.076 27.176 -13.009 1.00 26.80 109 ILE A N 1
ATOM 860 C CA . ILE A 1 109 ? 118.852 25.971 -12.222 1.00 26.18 109 ILE A CA 1
ATOM 861 C C . ILE A 1 109 ? 120.042 25.624 -11.331 1.00 26.57 109 ILE A C 1
ATOM 862 O O . ILE A 1 109 ? 119.859 25.198 -10.182 1.00 26.65 109 ILE A O 1
ATOM 867 N N . VAL A 1 110 ? 121.257 25.771 -11.855 1.00 26.39 110 VAL A N 1
ATOM 868 C CA . VAL A 1 110 ? 122.450 25.422 -11.070 1.00 25.95 110 VAL A CA 1
ATOM 869 C C . VAL A 1 110 ? 123.387 26.616 -11.024 1.00 26.32 110 VAL A C 1
ATOM 870 O O . VAL A 1 110 ? 124.280 26.738 -11.852 1.00 26.97 110 VAL A O 1
ATOM 874 N N . THR A 1 111 ? 123.182 27.494 -10.050 1.00 26.57 111 THR A N 1
ATOM 875 C CA . THR A 1 111 ? 123.940 28.749 -9.952 1.00 26.57 111 THR A CA 1
ATOM 876 C C . THR A 1 111 ? 125.419 28.517 -9.564 1.00 26.70 111 THR A C 1
ATOM 877 O O . THR A 1 111 ? 126.290 29.320 -9.892 1.00 27.24 111 THR A O 1
ATOM 881 N N . ASN A 1 112 ? 125.681 27.398 -8.894 1.00 26.50 112 ASN A N 1
ATOM 882 C CA . ASN A 1 112 ? 127.010 27.021 -8.405 1.00 25.83 112 ASN A CA 1
ATOM 883 C C . ASN A 1 112 ? 127.350 25.594 -8.875 1.00 25.45 112 ASN A C 1
ATOM 884 O O . ASN A 1 112 ? 127.287 24.642 -8.089 1.00 25.47 112 ASN A O 1
ATOM 889 N N . PRO A 1 113 ? 127.694 25.439 -10.166 1.00 25.37 113 PRO A N 1
ATOM 890 C CA . PRO A 1 113 ? 127.995 24.118 -10.725 1.00 25.62 113 PRO A CA 1
ATOM 891 C C . PRO A 1 113 ? 129.226 23.398 -10.152 1.00 25.67 113 PRO A C 1
ATOM 892 O O . PRO A 1 113 ? 129.217 22.169 -10.082 1.00 26.01 113 PRO A O 1
ATOM 896 N N . ASP A 1 114 ? 130.266 24.129 -9.741 1.00 25.75 114 ASP A N 1
ATOM 897 C CA . ASP A 1 114 ? 131.460 23.472 -9.179 1.00 25.56 114 ASP A CA 1
ATOM 898 C C . ASP A 1 114 ? 131.116 22.817 -7.855 1.00 25.38 114 ASP A C 1
ATOM 899 O O . ASP A 1 114 ? 131.428 21.646 -7.632 1.00 25.61 114 ASP A O 1
ATOM 904 N N . GLY A 1 115 ? 130.458 23.573 -6.982 1.00 25.13 115 GLY A N 1
ATOM 905 C CA . GLY A 1 115 ? 129.993 23.032 -5.719 1.00 25.22 115 GLY A CA 1
ATOM 906 C C . GLY A 1 115 ? 129.056 21.863 -5.926 1.00 25.34 115 GLY A C 1
ATOM 907 O O . GLY A 1 115 ? 129.090 20.903 -5.169 1.00 25.66 115 GLY A O 1
ATOM 908 N N . PHE A 1 116 ? 128.221 21.944 -6.963 1.00 25.79 116 PHE A N 1
ATOM 909 C CA . PHE A 1 116 ? 127.215 20.919 -7.244 1.00 26.07 116 PHE A CA 1
ATOM 910 C C . PHE A 1 116 ? 127.923 19.636 -7.666 1.00 26.33 116 PHE A C 1
ATOM 911 O O . PHE A 1 116 ? 127.597 18.554 -7.179 1.00 26.73 116 PHE A O 1
ATOM 919 N N . ALA A 1 117 ? 128.894 19.771 -8.570 1.00 26.84 117 ALA A N 1
ATOM 920 C CA . ALA A 1 117 ? 129.777 18.666 -8.921 1.00 26.81 117 ALA A CA 1
ATOM 921 C C . ALA A 1 117 ? 130.406 18.047 -7.674 1.00 26.82 117 ALA A C 1
ATOM 922 O O . ALA A 1 117 ? 130.392 16.824 -7.524 1.00 27.46 117 ALA A O 1
ATOM 924 N N . PHE A 1 118 ? 130.903 18.888 -6.764 1.00 26.93 118 PHE A N 1
ATOM 925 C CA . PHE A 1 118 ? 131.542 18.425 -5.524 1.00 26.74 118 PHE A CA 1
ATOM 926 C C . PHE A 1 118 ? 130.601 17.657 -4.621 1.00 27.00 118 PHE A C 1
ATOM 927 O O . PHE A 1 118 ? 131.025 16.732 -3.931 1.00 27.30 118 PHE A O 1
ATOM 935 N N . THR A 1 119 ? 129.326 18.042 -4.605 1.00 27.25 119 THR A N 1
ATOM 936 C CA . THR A 1 119 ? 128.342 17.399 -3.724 1.00 27.70 119 THR A CA 1
ATOM 937 C C . THR A 1 119 ? 127.974 16.003 -4.215 1.00 28.43 119 THR A C 1
ATOM 938 O O . THR A 1 119 ? 127.539 15.165 -3.431 1.00 27.96 119 THR A O 1
ATOM 942 N N . HIS A 1 120 ? 128.135 15.772 -5.518 1.00 29.97 120 HIS A N 1
ATOM 943 C CA . HIS A 1 120 ? 127.970 14.442 -6.097 1.00 31.49 120 HIS A CA 1
ATOM 944 C C . HIS A 1 120 ? 129.187 13.531 -5.908 1.00 32.76 120 HIS A C 1
ATOM 945 O O . HIS A 1 120 ? 129.021 12.331 -5.682 1.00 34.08 120 HIS A O 1
ATOM 952 N N . SER A 1 121 ? 130.394 14.097 -5.986 1.00 33.45 121 SER A N 1
ATOM 953 C CA . SER A 1 121 ? 131.626 13.304 -5.941 1.00 33.89 121 SER A CA 1
ATOM 954 C C . SER A 1 121 ? 132.332 13.224 -4.576 1.00 33.91 121 SER A C 1
ATOM 955 O O . SER A 1 121 ? 132.740 12.134 -4.151 1.00 34.25 121 SER A O 1
ATOM 958 N N . GLN A 1 122 ? 132.504 14.355 -3.895 1.00 33.73 122 GLN A N 1
ATOM 959 C CA . GLN A 1 122 ? 133.281 14.353 -2.645 1.00 33.66 122 GLN A CA 1
ATOM 960 C C . GLN A 1 122 ? 132.518 14.655 -1.349 1.00 33.08 122 GLN A C 1
ATOM 961 O O . GLN A 1 122 ? 132.697 13.961 -0.338 1.00 33.83 122 GLN A O 1
ATOM 967 N N . ASN A 1 123 ? 131.690 15.696 -1.357 1.00 31.41 123 ASN A N 1
ATOM 968 C CA . ASN A 1 123 ? 131.061 16.155 -0.122 1.00 29.76 123 ASN A CA 1
ATOM 969 C C . ASN A 1 123 ? 129.635 16.610 -0.422 1.00 29.12 123 ASN A C 1
ATOM 970 O O . ASN A 1 123 ? 129.420 17.680 -1.000 1.00 28.82 123 ASN A O 1
ATOM 975 N N . ARG A 1 124 ? 128.677 15.756 -0.052 1.00 28.09 124 ARG A N 1
ATOM 976 C CA . ARG A 1 124 ? 127.246 15.977 -0.301 1.00 27.01 124 ARG A CA 1
ATOM 977 C C . ARG A 1 124 ? 126.750 17.268 0.374 1.00 26.10 124 ARG A C 1
ATOM 978 O O . ARG A 1 124 ? 125.778 17.878 -0.068 1.00 25.78 124 ARG A O 1
ATOM 986 N N . LEU A 1 125 ? 127.466 17.682 1.418 1.00 25.06 125 LEU A N 1
ATOM 987 C CA . LEU A 1 125 ? 127.100 18.827 2.244 1.00 23.94 125 LEU A CA 1
ATOM 988 C C . LEU A 1 125 ? 127.972 20.067 2.027 1.00 23.33 125 LEU A C 1
ATOM 989 O O . LEU A 1 125 ? 127.982 20.971 2.860 1.00 23.11 125 LEU A O 1
ATOM 994 N N . TRP A 1 126 ? 128.690 20.105 0.904 1.00 22.91 126 TRP A N 1
ATOM 995 C CA . TRP A 1 126 ? 129.399 21.299 0.467 1.00 22.46 126 TRP A CA 1
ATOM 996 C C . TRP A 1 126 ? 128.415 22.430 0.109 1.00 22.41 126 TRP A C 1
ATOM 997 O O . TRP A 1 126 ? 127.423 22.213 -0.585 1.00 22.23 126 TRP A O 1
ATOM 1008 N N . ARG A 1 127 ? 128.722 23.644 0.563 1.00 22.06 127 ARG A N 1
ATOM 1009 C CA . ARG A 1 127 ? 127.873 24.826 0.349 1.00 21.18 127 ARG A CA 1
ATOM 1010 C C . ARG A 1 127 ? 128.482 25.845 -0.616 1.00 20.99 127 ARG A C 1
ATOM 1011 O O . ARG A 1 127 ? 127.773 26.472 -1.419 1.00 21.40 127 ARG A O 1
ATOM 1019 N N . LYS A 1 128 ? 129.797 26.011 -0.540 1.00 19.96 128 LYS A N 1
ATOM 1020 C CA . LYS A 1 128 ? 130.443 27.153 -1.154 1.00 19.44 128 LYS A CA 1
ATOM 1021 C C . LYS A 1 128 ? 130.741 26.917 -2.629 1.00 19.13 128 LYS A C 1
ATOM 1022 O O . LYS A 1 128 ? 130.364 25.885 -3.183 1.00 18.74 128 LYS A O 1
ATOM 1028 N N . THR A 1 129 ? 131.366 27.896 -3.276 1.00 19.83 129 THR A N 1
ATOM 1029 C CA . THR A 1 129 ? 131.989 27.663 -4.585 1.00 20.68 129 THR A CA 1
ATOM 1030 C C . THR A 1 129 ? 133.212 26.754 -4.395 1.00 20.79 129 THR A C 1
ATOM 1031 O O . THR A 1 129 ? 133.445 26.244 -3.298 1.00 20.05 129 THR A O 1
ATOM 1035 N N . ARG A 1 130 ? 133.978 26.522 -5.456 1.00 22.11 130 ARG A N 1
ATOM 1036 C CA . ARG A 1 130 ? 135.202 25.724 -5.299 1.00 22.75 130 ARG A CA 1
ATOM 1037 C C . ARG A 1 130 ? 136.469 26.532 -5.619 1.00 23.52 130 ARG A C 1
ATOM 1038 O O . ARG A 1 130 ? 137.533 25.974 -5.876 1.00 23.70 130 ARG A O 1
ATOM 1046 N N . SER A 1 131 ? 136.361 27.853 -5.570 1.00 24.30 131 SER A N 1
ATOM 1047 C CA . SER A 1 131 ? 137.494 28.708 -5.872 1.00 26.00 131 SER A CA 1
ATOM 1048 C C . SER A 1 131 ? 138.553 28.634 -4.772 1.00 27.17 131 SER A C 1
ATOM 1049 O O . SER A 1 131 ? 138.236 28.371 -3.601 1.00 26.93 131 SER A O 1
ATOM 1052 N N . VAL A 1 132 ? 139.814 28.841 -5.161 1.00 28.82 132 VAL A N 1
ATOM 1053 C CA . VAL A 1 132 ? 140.920 28.893 -4.198 1.00 30.12 132 VAL A CA 1
ATOM 1054 C C . VAL A 1 132 ? 141.908 30.002 -4.539 1.00 30.56 132 VAL A C 1
ATOM 1055 O O . VAL A 1 132 ? 141.531 31.182 -4.563 1.00 31.11 132 VAL A O 1
ATOM 1059 N N . SER A 1 136 ? 145.621 28.731 -0.351 1.00 42.17 136 SER A N 1
ATOM 1060 C CA . SER A 1 136 ? 144.356 28.131 0.105 1.00 41.71 136 SER A CA 1
ATOM 1061 C C . SER A 1 136 ? 144.296 26.590 0.096 1.00 41.30 136 SER A C 1
ATOM 1062 O O . SER A 1 136 ? 144.215 25.939 -0.964 1.00 41.58 136 SER A O 1
ATOM 1065 N N . LEU A 1 137 ? 144.367 26.015 1.299 1.00 40.07 137 LEU A N 1
ATOM 1066 C CA . LEU A 1 137 ? 143.858 24.675 1.529 1.00 37.78 137 LEU A CA 1
ATOM 1067 C C . LEU A 1 137 ? 142.340 24.853 1.574 1.00 36.99 137 LEU A C 1
ATOM 1068 O O . LEU A 1 137 ? 141.640 24.318 0.690 1.00 38.62 137 LEU A O 1
ATOM 1073 N N . CYS A 1 138 ? 141.848 25.614 2.573 1.00 33.34 138 CYS A N 1
ATOM 1074 C CA . CYS A 1 138 ? 140.429 26.037 2.696 1.00 30.30 138 CYS A CA 1
ATOM 1075 C C . CYS A 1 138 ? 139.811 26.594 1.414 1.00 28.82 138 CYS A C 1
ATOM 1076 O O . CYS A 1 138 ? 140.131 27.697 0.963 1.00 29.33 138 CYS A O 1
ATOM 1079 N N . VAL A 1 139 ? 138.899 25.820 0.848 1.00 26.85 139 VAL A N 1
ATOM 1080 C CA . VAL A 1 139 ? 138.367 26.108 -0.471 1.00 24.70 139 VAL A CA 1
ATOM 1081 C C . VAL A 1 139 ? 137.037 26.852 -0.424 1.00 23.60 139 VAL A C 1
ATOM 1082 O O . VAL A 1 139 ? 136.197 26.604 0.443 1.00 23.33 139 VAL A O 1
ATOM 1086 N N . GLY A 1 140 ? 136.855 27.757 -1.376 1.00 22.83 140 GLY A N 1
ATOM 1087 C CA . GLY A 1 140 ? 135.530 28.214 -1.745 1.00 21.78 140 GLY A CA 1
ATOM 1088 C C . GLY A 1 140 ? 135.016 29.426 -1.028 1.00 21.22 140 GLY A C 1
ATOM 1089 O O . GLY A 1 140 ? 135.402 29.723 0.105 1.00 21.36 140 GLY A O 1
ATOM 1090 N N . VAL A 1 141 ? 134.113 30.117 -1.706 1.00 21.35 141 VAL A N 1
ATOM 1091 C CA . VAL A 1 141 ? 133.476 31.318 -1.185 1.00 20.89 141 VAL A CA 1
ATOM 1092 C C . VAL A 1 141 ? 131.960 31.077 -1.086 1.00 20.70 141 VAL A C 1
ATOM 1093 O O . VAL A 1 141 ? 131.376 30.395 -1.932 1.00 20.12 141 VAL A O 1
ATOM 1097 N N . ASP A 1 142 ? 131.334 31.613 -0.040 1.00 20.71 142 ASP A N 1
ATOM 1098 C CA . ASP A 1 142 ? 129.877 31.635 0.041 1.00 21.04 142 ASP A CA 1
ATOM 1099 C C . ASP A 1 142 ? 129.397 32.612 -1.014 1.00 21.10 142 ASP A C 1
ATOM 1100 O O . ASP A 1 142 ? 129.579 33.821 -0.864 1.00 21.27 142 ASP A O 1
ATOM 1105 N N . ALA A 1 143 ? 128.821 32.075 -2.087 1.00 21.27 143 ALA A N 1
ATOM 1106 C CA . ALA A 1 143 ? 128.336 32.874 -3.225 1.00 21.61 143 ALA A CA 1
ATOM 1107 C C . ALA A 1 143 ? 127.181 33.802 -2.840 1.00 21.78 143 ALA A C 1
ATOM 1108 O O . ALA A 1 143 ? 126.935 34.805 -3.523 1.00 22.14 143 ALA A O 1
ATOM 1110 N N . ASN A 1 144 ? 126.471 33.455 -1.763 1.00 21.16 144 ASN A N 1
ATOM 1111 C CA . ASN A 1 144 ? 125.483 34.358 -1.188 1.00 21.33 144 ASN A CA 1
ATOM 1112 C C . ASN A 1 144 ? 125.998 35.271 -0.073 1.00 21.30 144 ASN A C 1
ATOM 1113 O O . ASN A 1 144 ? 125.202 35.800 0.706 1.00 21.16 144 ASN A O 1
ATOM 1118 N N . ARG A 1 145 ? 127.318 35.445 0.009 1.00 20.85 145 ARG A N 1
ATOM 1119 C CA . ARG A 1 145 ? 127.907 36.521 0.802 1.00 20.88 145 ARG A CA 1
ATOM 1120 C C . ARG A 1 145 ? 128.792 37.401 -0.073 1.00 21.33 145 ARG A C 1
ATOM 1121 O O . ARG A 1 145 ? 129.448 38.323 0.415 1.00 21.60 145 ARG A O 1
ATOM 1129 N N . ASN A 1 146 ? 128.775 37.126 -1.373 1.00 22.38 146 ASN A N 1
ATOM 1130 C CA . ASN A 1 146 ? 129.709 37.728 -2.313 1.00 22.89 146 ASN A CA 1
ATOM 1131 C C . ASN A 1 146 ? 129.118 38.874 -3.123 1.00 23.29 146 ASN A C 1
ATOM 1132 O O . ASN A 1 146 ? 129.783 39.409 -4.008 1.00 24.40 146 ASN A O 1
ATOM 1137 N N . TRP A 1 147 ? 127.873 39.259 -2.840 1.00 23.51 147 TRP A N 1
ATOM 1138 C CA . TRP A 1 147 ? 127.223 40.315 -3.617 1.00 23.59 147 TRP A CA 1
ATOM 1139 C C . TRP A 1 147 ? 127.494 41.687 -3.027 1.00 24.40 147 TRP A C 1
ATOM 1140 O O . TRP A 1 147 ? 127.772 41.832 -1.835 1.00 23.75 147 TRP A O 1
ATOM 1151 N N . ASP A 1 148 ? 127.403 42.702 -3.878 1.00 25.62 148 ASP A N 1
ATOM 1152 C CA . ASP A 1 148 ? 127.823 44.041 -3.505 1.00 27.09 148 ASP A CA 1
ATOM 1153 C C . ASP A 1 148 ? 126.658 44.754 -2.821 1.00 27.44 148 ASP A C 1
ATOM 1154 O O . ASP A 1 148 ? 126.067 45.681 -3.370 1.00 28.23 148 ASP A O 1
ATOM 1159 N N . ALA A 1 149 ? 126.332 44.291 -1.618 1.00 27.58 149 ALA A N 1
ATOM 1160 C CA . ALA A 1 149 ? 125.212 44.802 -0.839 1.00 27.76 149 ALA A CA 1
ATOM 1161 C C . ALA A 1 149 ? 125.528 44.538 0.618 1.00 27.52 149 ALA A C 1
ATOM 1162 O O . ALA A 1 149 ? 125.279 43.439 1.129 1.00 27.34 149 ALA A O 1
ATOM 1164 N N . GLY A 1 150 ? 126.079 45.556 1.277 1.00 27.46 150 GLY A N 1
ATOM 1165 C CA . GLY A 1 150 ? 126.622 45.421 2.621 1.00 27.63 150 GLY A CA 1
ATOM 1166 C C . GLY A 1 150 ? 127.728 44.383 2.651 1.00 27.59 150 GLY A C 1
ATOM 1167 O O . GLY A 1 150 ? 127.849 43.627 3.608 1.00 27.58 150 GLY A O 1
ATOM 1168 N N . PHE A 1 151 ? 128.521 44.331 1.588 1.00 27.71 151 PHE A N 1
ATOM 1169 C CA . PHE A 1 151 ? 129.607 43.363 1.497 1.00 28.30 151 PHE A CA 1
ATOM 1170 C C . PHE A 1 151 ? 130.560 43.510 2.688 1.00 28.71 151 PHE A C 1
ATOM 1171 O O . PHE A 1 151 ? 130.975 44.626 3.009 1.00 28.85 151 PHE A O 1
ATOM 1179 N N . GLY A 1 152 ? 130.896 42.393 3.339 1.00 29.07 152 GLY A N 1
ATOM 1180 C CA . GLY A 1 152 ? 131.840 42.400 4.474 1.00 29.29 152 GLY A CA 1
ATOM 1181 C C . GLY A 1 152 ? 131.254 42.678 5.851 1.00 29.79 152 GLY A C 1
ATOM 1182 O O . GLY A 1 152 ? 131.920 42.459 6.879 1.00 30.33 152 GLY A O 1
ATOM 1183 N N . LYS A 1 153 ? 130.014 43.162 5.892 1.00 29.94 153 LYS A N 1
ATOM 1184 C CA . LYS A 1 153 ? 129.352 43.484 7.165 1.00 29.72 153 LYS A CA 1
ATOM 1185 C C . LYS A 1 153 ? 128.984 42.212 7.937 1.00 29.21 153 LYS A C 1
ATOM 1186 O O . LYS A 1 153 ? 129.157 41.103 7.441 1.00 28.69 153 LYS A O 1
ATOM 1192 N N . ALA A 1 154 ? 128.482 42.375 9.156 1.00 29.04 154 ALA A N 1
ATOM 1193 C CA . ALA A 1 154 ? 128.125 41.240 10.000 1.00 28.60 154 ALA A CA 1
ATOM 1194 C C . ALA A 1 154 ? 127.212 40.247 9.270 1.00 28.47 154 ALA A C 1
ATOM 1195 O O . ALA A 1 154 ? 126.386 40.650 8.454 1.00 29.44 154 ALA A O 1
ATOM 1197 N N . GLY A 1 155 ? 127.373 38.960 9.559 1.00 27.80 155 GLY A N 1
ATOM 1198 C CA . GLY A 1 155 ? 126.671 37.911 8.830 1.00 27.81 155 GLY A CA 1
ATOM 1199 C C . GLY A 1 155 ? 127.428 37.403 7.608 1.00 27.90 155 GLY A C 1
ATOM 1200 O O . GLY A 1 155 ? 126.863 36.685 6.771 1.00 29.17 155 GLY A O 1
ATOM 1201 N N . ALA A 1 156 ? 128.693 37.809 7.479 1.00 26.48 156 ALA A N 1
ATOM 1202 C CA . ALA A 1 156 ? 129.645 37.170 6.568 1.00 24.75 156 ALA A CA 1
ATOM 1203 C C . ALA A 1 156 ? 130.958 37.025 7.322 1.00 23.81 156 ALA A C 1
ATOM 1204 O O . ALA A 1 156 ? 131.210 37.750 8.297 1.00 23.13 156 ALA A O 1
ATOM 1206 N N . SER A 1 157 ? 131.772 36.066 6.893 1.00 22.46 157 SER A N 1
ATOM 1207 C CA . SER A 1 157 ? 133.058 35.800 7.534 1.00 21.79 157 SER A CA 1
ATOM 1208 C C . SER A 1 157 ? 134.193 36.276 6.636 1.00 21.85 157 SER A C 1
ATOM 1209 O O . SER A 1 157 ? 134.102 36.176 5.411 1.00 20.54 157 SER A O 1
ATOM 1212 N N . SER A 1 158 ? 135.255 36.798 7.257 1.00 22.01 158 SER A N 1
ATOM 1213 C CA . SER A 1 158 ? 136.483 37.131 6.546 1.00 22.79 158 SER A CA 1
ATOM 1214 C C . SER A 1 158 ? 137.449 35.933 6.567 1.00 23.19 158 SER A C 1
ATOM 1215 O O . SER A 1 158 ? 138.577 36.025 6.090 1.00 23.00 158 SER A O 1
ATOM 1218 N N . SER A 1 159 ? 136.987 34.812 7.119 1.00 23.42 159 SER A N 1
ATOM 1219 C CA . SER A 1 159 ? 137.777 33.581 7.184 1.00 24.21 159 SER A CA 1
ATOM 1220 C C . SER A 1 159 ? 137.497 32.606 6.029 1.00 24.11 159 SER A C 1
ATOM 1221 O O . SER A 1 159 ? 136.369 32.159 5.842 1.00 23.65 159 SER A O 1
ATOM 1224 N N . PRO A 1 160 ? 138.537 32.265 5.254 1.00 24.54 160 PRO A N 1
ATOM 1225 C CA . PRO A 1 160 ? 138.407 31.329 4.128 1.00 24.49 160 PRO A CA 1
ATOM 1226 C C . PRO A 1 160 ? 137.863 29.954 4.522 1.00 24.38 160 PRO A C 1
ATOM 1227 O O . PRO A 1 160 ? 137.272 29.273 3.693 1.00 25.44 160 PRO A O 1
ATOM 1231 N N . CYS A 1 161 ? 138.058 29.556 5.774 1.00 24.37 161 CYS A N 1
ATOM 1232 C CA . CYS A 1 161 ? 137.667 28.224 6.250 1.00 24.16 161 CYS A CA 1
ATOM 1233 C C . CYS A 1 161 ? 136.228 28.152 6.750 1.00 23.55 161 CYS A C 1
ATOM 1234 O O . CYS A 1 161 ? 135.722 27.094 7.110 1.00 23.71 161 CYS A O 1
ATOM 1237 N N . SER A 1 162 ? 135.560 29.281 6.767 1.00 23.12 162 SER A N 1
ATOM 1238 C CA . SER A 1 162 ? 134.249 29.322 7.361 1.00 23.54 162 SER A CA 1
ATOM 1239 C C . SER A 1 162 ? 133.156 29.323 6.268 1.00 22.29 162 SER A C 1
ATOM 1240 O O . SER A 1 162 ? 133.419 29.654 5.115 1.00 22.71 162 SER A O 1
ATOM 1243 N N . GLU A 1 163 ? 131.963 28.848 6.601 1.00 22.00 163 GLU A N 1
ATOM 1244 C CA . GLU A 1 163 ? 130.927 28.577 5.580 1.00 21.45 163 GLU A CA 1
ATOM 1245 C C . GLU A 1 163 ? 130.357 29.828 4.901 1.00 20.63 163 GLU A C 1
ATOM 1246 O O . GLU A 1 163 ? 129.822 29.753 3.810 1.00 20.77 163 GLU A O 1
ATOM 1252 N N . THR A 1 164 ? 130.503 30.976 5.550 1.00 20.06 164 THR A N 1
ATOM 1253 C CA . THR A 1 164 ? 129.970 32.241 5.045 1.00 19.52 164 THR A CA 1
ATOM 1254 C C . THR A 1 164 ? 131.103 33.196 4.610 1.00 20.09 164 THR A C 1
ATOM 1255 O O . THR A 1 164 ? 130.957 34.421 4.636 1.00 18.86 164 THR A O 1
ATOM 1259 N N . TYR A 1 165 ? 132.228 32.611 4.189 1.00 20.16 165 TYR A N 1
ATOM 1260 C CA . TYR A 1 165 ? 133.345 33.388 3.678 1.00 20.74 165 TYR A CA 1
ATOM 1261 C C . TYR A 1 165 ? 132.895 34.239 2.503 1.00 20.68 165 TYR A C 1
ATOM 1262 O O . TYR A 1 165 ? 132.368 33.719 1.530 1.00 21.04 165 TYR A O 1
ATOM 1271 N N . HIS A 1 166 ? 133.099 35.549 2.594 1.00 21.03 166 HIS A N 1
ATOM 1272 C CA . HIS A 1 166 ? 132.591 36.460 1.572 1.00 21.60 166 HIS A CA 1
ATOM 1273 C C . HIS A 1 166 ? 133.522 36.618 0.360 1.00 22.42 166 HIS A C 1
ATOM 1274 O O . HIS A 1 166 ? 133.144 37.258 -0.622 1.00 23.07 166 HIS A O 1
ATOM 1281 N N . GLY A 1 167 ? 134.712 36.024 0.420 1.00 22.94 167 GLY A N 1
ATOM 1282 C CA . GLY A 1 167 ? 135.728 36.195 -0.636 1.00 24.27 167 GLY A CA 1
ATOM 1283 C C . GLY A 1 167 ? 136.529 37.476 -0.457 1.00 25.06 167 GLY A C 1
ATOM 1284 O O . GLY A 1 167 ? 136.254 38.255 0.453 1.00 25.33 167 GLY A O 1
ATOM 1285 N N . LYS A 1 168 ? 137.507 37.705 -1.330 1.00 25.83 168 LYS A N 1
ATOM 1286 C CA . LYS A 1 168 ? 138.385 38.879 -1.230 1.00 26.83 168 LYS A CA 1
ATOM 1287 C C . LYS A 1 168 ? 137.683 40.212 -1.499 1.00 26.89 168 LYS A C 1
ATOM 1288 O O . LYS A 1 168 ? 138.049 41.238 -0.924 1.00 26.92 168 LYS A O 1
ATOM 1294 N N . TYR A 1 169 ? 136.665 40.186 -2.352 1.00 26.93 169 TYR A N 1
ATOM 1295 C CA . TYR A 1 169 ? 135.908 41.389 -2.702 1.00 27.09 169 TYR A CA 1
ATOM 1296 C C . TYR A 1 169 ? 134.591 41.014 -3.391 1.00 27.09 169 TYR A C 1
ATOM 1297 O O . TYR A 1 169 ? 134.443 39.900 -3.918 1.00 26.43 169 TYR A O 1
ATOM 1306 N N . ALA A 1 170 ? 133.650 41.955 -3.388 1.00 26.78 170 ALA A N 1
ATOM 1307 C CA . ALA A 1 170 ? 132.351 41.743 -3.996 1.00 27.12 170 ALA A CA 1
ATOM 1308 C C . ALA A 1 170 ? 132.500 41.349 -5.460 1.00 27.39 170 ALA A C 1
ATOM 1309 O O . ALA A 1 170 ? 133.268 41.969 -6.202 1.00 27.82 170 ALA A O 1
ATOM 1311 N N . ASN A 1 171 ? 131.758 40.322 -5.868 1.00 27.15 171 ASN A N 1
ATOM 1312 C CA . ASN A 1 171 ? 131.787 39.802 -7.241 1.00 27.09 171 ASN A CA 1
ATOM 1313 C C . ASN A 1 171 ? 133.073 39.076 -7.612 1.00 27.10 171 ASN A C 1
ATOM 1314 O O . ASN A 1 171 ? 133.330 38.821 -8.799 1.00 27.16 171 ASN A O 1
ATOM 1319 N N . SER A 1 172 ? 133.866 38.722 -6.600 1.00 26.47 172 SER A N 1
ATOM 1320 C CA . SER A 1 172 ? 135.090 37.967 -6.823 1.00 26.35 172 SER A CA 1
ATOM 1321 C C . SER A 1 172 ? 134.796 36.617 -7.485 1.00 26.12 172 SER A C 1
ATOM 1322 O O . SER A 1 172 ? 135.628 36.100 -8.231 1.00 25.48 172 SER A O 1
ATOM 1325 N N . GLU A 1 173 ? 133.614 36.062 -7.199 1.00 25.79 173 GLU A N 1
ATOM 1326 C CA . GLU A 1 173 ? 133.203 34.772 -7.748 1.00 25.53 173 GLU A CA 1
ATOM 1327 C C . GLU A 1 173 ? 132.545 34.989 -9.094 1.00 25.38 173 GLU A C 1
ATOM 1328 O O . GLU A 1 173 ? 131.662 35.833 -9.228 1.00 25.12 173 GLU A O 1
ATOM 1334 N N . VAL A 1 174 ? 132.985 34.227 -10.089 1.00 25.26 174 VAL A N 1
ATOM 1335 C CA . VAL A 1 174 ? 132.465 34.384 -11.448 1.00 25.53 174 VAL A CA 1
ATOM 1336 C C . VAL A 1 174 ? 130.984 33.971 -11.516 1.00 26.24 174 VAL A C 1
ATOM 1337 O O . VAL A 1 174 ? 130.213 34.523 -12.296 1.00 26.74 174 VAL A O 1
ATOM 1341 N N . GLU A 1 175 ? 130.590 33.019 -10.672 1.00 26.56 175 GLU A N 1
ATOM 1342 C CA . GLU A 1 175 ? 129.205 32.556 -10.597 1.00 26.59 175 GLU A CA 1
ATOM 1343 C C . GLU A 1 175 ? 128.260 33.680 -10.157 1.00 26.52 175 GLU A C 1
ATOM 1344 O O . GLU A 1 175 ? 127.102 33.710 -10.566 1.00 27.22 175 GLU A O 1
ATOM 1350 N N . VAL A 1 176 ? 128.768 34.596 -9.332 1.00 25.87 176 VAL A N 1
ATOM 1351 C CA . VAL A 1 176 ? 128.048 35.805 -8.915 1.00 25.30 176 VAL A CA 1
ATOM 1352 C C . VAL A 1 176 ? 128.189 36.943 -9.937 1.00 25.83 176 VAL A C 1
ATOM 1353 O O . VAL A 1 176 ? 127.186 37.530 -10.352 1.00 25.60 176 VAL A O 1
ATOM 1357 N N . LYS A 1 177 ? 129.422 37.256 -10.341 1.00 26.39 177 LYS A N 1
ATOM 1358 C CA . LYS A 1 177 ? 129.669 38.299 -11.364 1.00 27.22 177 LYS A CA 1
ATOM 1359 C C . LYS A 1 177 ? 128.918 38.029 -12.675 1.00 27.69 177 LYS A C 1
ATOM 1360 O O . LYS A 1 177 ? 128.421 38.965 -13.306 1.00 28.39 177 LYS A O 1
ATOM 1366 N N . SER A 1 178 ? 128.850 36.762 -13.090 1.00 28.23 178 SER A N 1
ATOM 1367 C CA . SER A 1 178 ? 128.126 36.375 -14.300 1.00 28.74 178 SER A CA 1
ATOM 1368 C C . SER A 1 178 ? 126.665 36.839 -14.276 1.00 29.39 178 SER A C 1
ATOM 1369 O O . SER A 1 178 ? 126.150 37.347 -15.283 1.00 29.56 178 SER A O 1
ATOM 1372 N N . ILE A 1 179 ? 126.012 36.661 -13.124 1.00 29.50 179 ILE A N 1
ATOM 1373 C CA . ILE A 1 179 ? 124.622 37.077 -12.911 1.00 29.34 179 ILE A CA 1
ATOM 1374 C C . ILE A 1 179 ? 124.512 38.595 -12.830 1.00 29.54 179 ILE A C 1
ATOM 1375 O O . ILE A 1 179 ? 123.656 39.189 -13.483 1.00 30.08 179 ILE A O 1
ATOM 1380 N N . VAL A 1 180 ? 125.368 39.214 -12.022 1.00 29.49 180 VAL A N 1
ATOM 1381 C CA . VAL A 1 180 ? 125.435 40.671 -11.899 1.00 29.38 180 VAL A CA 1
ATOM 1382 C C . VAL A 1 180 ? 125.567 41.329 -13.283 1.00 30.01 180 VAL A C 1
ATOM 1383 O O . VAL A 1 180 ? 124.758 42.180 -13.652 1.00 30.29 180 VAL A O 1
ATOM 1387 N N . ASP A 1 181 ? 126.570 40.920 -14.051 1.00 30.22 181 ASP A N 1
ATOM 1388 C CA . ASP A 1 181 ? 126.751 41.447 -15.398 1.00 31.31 181 ASP A CA 1
ATOM 1389 C C . ASP A 1 181 ? 125.471 41.312 -16.227 1.00 31.85 181 ASP A C 1
ATOM 1390 O O . ASP A 1 181 ? 125.017 42.281 -16.831 1.00 31.54 181 ASP A O 1
ATOM 1395 N N . PHE A 1 182 ? 124.899 40.109 -16.224 1.00 32.92 182 PHE A N 1
ATOM 1396 C CA . PHE A 1 182 ? 123.759 39.782 -17.066 1.00 34.00 182 PHE A CA 1
ATOM 1397 C C . PHE A 1 182 ? 122.553 40.646 -16.705 1.00 34.51 182 PHE A C 1
ATOM 1398 O O . PHE A 1 182 ? 121.992 41.337 -17.565 1.00 35.14 182 PHE A O 1
ATOM 1406 N N . VAL A 1 183 ? 122.188 40.624 -15.427 1.00 34.47 183 VAL A N 1
ATOM 1407 C CA . VAL A 1 183 ? 121.063 41.383 -14.904 1.00 34.48 183 VAL A CA 1
ATOM 1408 C C . VAL A 1 183 ? 121.187 42.900 -15.123 1.00 35.23 183 VAL A C 1
ATOM 1409 O O . VAL A 1 183 ? 120.203 43.550 -15.491 1.00 35.10 183 VAL A O 1
ATOM 1413 N N . LYS A 1 184 ? 122.379 43.452 -14.886 1.00 36.20 184 LYS A N 1
ATOM 1414 C CA . LYS A 1 184 ? 122.636 44.889 -15.049 1.00 37.23 184 LYS A CA 1
ATOM 1415 C C . LYS A 1 184 ? 122.597 45.311 -16.519 1.00 38.08 184 LYS A C 1
ATOM 1416 O O . LYS A 1 184 ? 122.113 46.408 -16.836 1.00 38.23 184 LYS A O 1
ATOM 1422 N N . ASP A 1 185 ? 123.105 44.440 -17.400 1.00 38.81 185 ASP A N 1
ATOM 1423 C CA . ASP A 1 185 ? 123.141 44.686 -18.850 1.00 39.83 185 ASP A CA 1
ATOM 1424 C C . ASP A 1 185 ? 121.742 44.693 -19.444 1.00 39.80 185 ASP A C 1
ATOM 1425 O O . ASP A 1 185 ? 121.377 45.610 -20.189 1.00 40.08 185 ASP A O 1
ATOM 1430 N N . HIS A 1 186 ? 120.984 43.644 -19.118 1.00 39.58 186 HIS A N 1
ATOM 1431 C CA . HIS A 1 186 ? 119.553 43.545 -19.390 1.00 38.63 186 HIS A CA 1
ATOM 1432 C C . HIS A 1 186 ? 118.835 44.827 -18.949 1.00 37.95 186 HIS A C 1
ATOM 1433 O O . HIS A 1 186 ? 118.222 45.518 -19.766 1.00 37.86 186 HIS A O 1
ATOM 1440 N N . GLY A 1 187 ? 118.911 45.129 -17.655 1.00 37.11 187 GLY A N 1
ATOM 1441 C CA . GLY A 1 187 ? 118.423 46.396 -17.104 1.00 36.35 187 GLY A CA 1
ATOM 1442 C C . GLY A 1 187 ? 116.929 46.551 -16.886 1.00 36.28 187 GLY A C 1
ATOM 1443 O O . GLY A 1 187 ? 116.463 47.620 -16.493 1.00 36.57 187 GLY A O 1
ATOM 1444 N N . ASN A 1 188 ? 116.170 45.488 -17.116 1.00 36.01 188 ASN A N 1
ATOM 1445 C CA . ASN A 1 188 ? 114.716 45.560 -17.060 1.00 35.57 188 ASN A CA 1
ATOM 1446 C C . ASN A 1 188 ? 114.115 44.351 -16.312 1.00 34.98 188 ASN A C 1
ATOM 1447 O O . ASN A 1 188 ? 113.165 43.715 -16.780 1.00 34.71 188 ASN A O 1
ATOM 1452 N N . PHE A 1 189 ? 114.695 44.033 -15.152 1.00 33.93 189 PHE A N 1
ATOM 1453 C CA . PHE A 1 189 ? 114.196 42.955 -14.304 1.00 32.63 189 PHE A CA 1
ATOM 1454 C C . PHE A 1 189 ? 113.270 43.557 -13.267 1.00 32.48 189 PHE A C 1
ATOM 1455 O O . PHE A 1 189 ? 113.583 44.586 -12.659 1.00 32.99 189 PHE A O 1
ATOM 1463 N N . LYS A 1 190 ? 112.121 42.921 -13.078 1.00 31.72 190 LYS A N 1
ATOM 1464 C CA . LYS A 1 190 ? 111.116 43.416 -12.145 1.00 31.31 190 LYS A CA 1
ATOM 1465 C C . LYS A 1 190 ? 111.077 42.542 -10.885 1.00 30.41 190 LYS A C 1
ATOM 1466 O O . LYS A 1 190 ? 110.783 43.031 -9.790 1.00 30.21 190 LYS A O 1
ATOM 1472 N N . ALA A 1 191 ? 111.369 41.254 -11.055 1.00 29.43 191 ALA A N 1
ATOM 1473 C CA . ALA A 1 191 ? 111.445 40.312 -9.935 1.00 28.83 191 ALA A CA 1
ATOM 1474 C C . ALA A 1 191 ? 112.757 39.528 -9.952 1.00 28.33 191 ALA A C 1
ATOM 1475 O O . ALA A 1 191 ? 113.270 39.160 -11.019 1.00 27.68 191 ALA A O 1
ATOM 1477 N N . PHE A 1 192 ? 113.274 39.282 -8.751 1.00 27.69 192 PHE A N 1
ATOM 1478 C CA . PHE A 1 192 ? 114.506 38.532 -8.524 1.00 27.12 192 PHE A CA 1
ATOM 1479 C C . PHE A 1 192 ? 114.261 37.552 -7.382 1.00 26.51 192 PHE A C 1
ATOM 1480 O O . PHE A 1 192 ? 114.083 37.957 -6.231 1.00 26.06 192 PHE A O 1
ATOM 1488 N N . LEU A 1 193 ? 114.221 36.265 -7.710 1.00 25.85 193 LEU A N 1
ATOM 1489 C CA . LEU A 1 193 ? 113.904 35.230 -6.728 1.00 25.71 193 LEU A CA 1
ATOM 1490 C C . LEU A 1 193 ? 115.082 34.273 -6.577 1.00 25.70 193 LEU A C 1
ATOM 1491 O O . LEU A 1 193 ? 115.564 33.703 -7.562 1.00 25.51 193 LEU A O 1
ATOM 1496 N N . SER A 1 194 ? 115.581 34.143 -5.350 1.00 25.40 194 SER A N 1
ATOM 1497 C CA . SER A 1 194 ? 116.630 33.176 -5.063 1.00 25.32 194 SER A CA 1
ATOM 1498 C C . SER A 1 194 ? 116.082 32.038 -4.248 1.00 24.67 194 SER A C 1
ATOM 1499 O O . SER A 1 194 ? 115.399 32.247 -3.247 1.00 25.23 194 SER A O 1
ATOM 1502 N N . ILE A 1 195 ? 116.388 30.820 -4.674 1.00 24.28 195 ILE A N 1
ATOM 1503 C CA . ILE A 1 195 ? 115.806 29.626 -4.053 1.00 23.78 195 ILE A CA 1
ATOM 1504 C C . ILE A 1 195 ? 116.834 28.836 -3.226 1.00 23.20 195 ILE A C 1
ATOM 1505 O O . ILE A 1 195 ? 117.839 28.341 -3.744 1.00 23.38 195 ILE A O 1
ATOM 1510 N N . HIS A 1 196 ? 116.574 28.752 -1.931 1.00 23.12 196 HIS A N 1
ATOM 1511 C CA . HIS A 1 196 ? 117.438 28.058 -0.987 1.00 22.64 196 HIS A CA 1
ATOM 1512 C C . HIS A 1 196 ? 116.632 26.988 -0.296 1.00 22.97 196 HIS A C 1
ATOM 1513 O O . HIS A 1 196 ? 115.432 26.855 -0.549 1.00 22.88 196 HIS A O 1
ATOM 1520 N N . SER A 1 197 ? 117.323 26.196 0.521 1.00 23.04 197 SER A N 1
ATOM 1521 C CA . SER A 1 197 ? 116.727 25.290 1.486 1.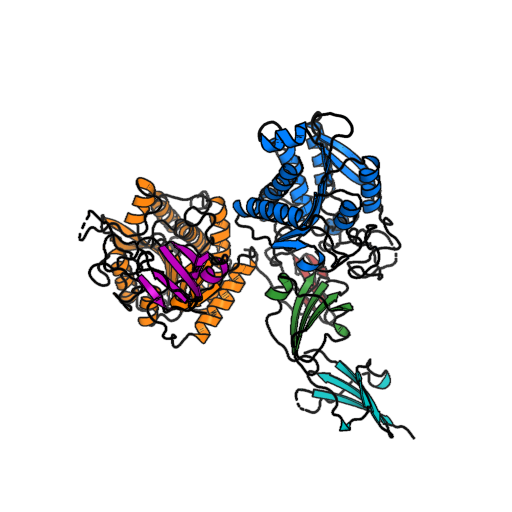00 23.42 197 SER A CA 1
ATOM 1522 C C . SER A 1 197 ? 117.713 25.213 2.659 1.00 23.09 197 SER A C 1
ATOM 1523 O O . SER A 1 197 ? 118.915 25.361 2.449 1.00 23.37 197 SER A O 1
ATOM 1526 N N . TYR A 1 198 ? 117.247 24.997 3.885 1.00 22.56 198 TYR A N 1
ATOM 1527 C CA . TYR A 1 198 ? 115.859 24.702 4.225 1.00 22.22 198 TYR A CA 1
ATOM 1528 C C . TYR A 1 198 ? 115.403 25.631 5.337 1.00 22.06 198 TYR A C 1
ATOM 1529 O O . TYR A 1 198 ? 116.215 26.361 5.905 1.00 21.66 198 TYR A O 1
ATOM 1538 N N . SER A 1 199 ? 114.102 25.592 5.646 1.00 22.36 199 SER A N 1
ATOM 1539 C CA . SER A 1 199 ? 113.525 26.232 6.844 1.00 22.24 199 SER A CA 1
ATOM 1540 C C . SER A 1 199 ? 112.040 26.502 6.661 1.00 22.45 199 SER A C 1
ATOM 1541 O O . SER A 1 199 ? 111.321 26.730 7.650 1.00 22.20 199 SER A O 1
ATOM 1544 N N . GLN A 1 200 ? 111.586 26.475 5.407 1.00 21.26 200 GLN A N 1
ATOM 1545 C CA . GLN A 1 200 ? 110.195 26.820 5.055 1.00 21.75 200 GLN A CA 1
ATOM 1546 C C . GLN A 1 200 ? 109.892 28.298 5.347 1.00 21.81 200 GLN A C 1
ATOM 1547 O O . GLN A 1 200 ? 109.129 28.668 6.263 1.00 21.81 200 GLN A O 1
ATOM 1553 N N . LEU A 1 201 ? 110.553 29.138 4.556 1.00 21.78 201 LEU A N 1
ATOM 1554 C CA . LEU A 1 201 ? 110.543 30.577 4.738 1.00 21.97 201 LEU A CA 1
ATOM 1555 C C . LEU A 1 201 ? 110.469 31.282 3.404 1.00 22.45 201 LEU A C 1
ATOM 1556 O O . LEU A 1 201 ? 111.004 30.803 2.403 1.00 22.59 201 LEU A O 1
ATOM 1561 N N . LEU A 1 202 ? 109.782 32.414 3.393 1.00 22.75 202 LEU A N 1
ATOM 1562 C CA . LEU A 1 202 ? 109.809 33.296 2.245 1.00 23.24 202 LEU A CA 1
ATOM 1563 C C . LEU A 1 202 ? 110.252 34.636 2.789 1.00 23.38 202 LEU A C 1
ATOM 1564 O O . LEU A 1 202 ? 109.598 35.208 3.642 1.00 23.21 202 LEU A O 1
ATOM 1569 N N . LEU A 1 203 ? 111.383 35.119 2.298 1.00 23.50 203 LEU A N 1
ATOM 1570 C CA . LEU A 1 203 ? 112.024 36.281 2.890 1.00 23.82 203 LEU A CA 1
ATOM 1571 C C . LEU A 1 203 ? 112.168 37.410 1.889 1.00 23.76 203 LEU A C 1
ATOM 1572 O O . LEU A 1 203 ? 112.252 37.168 0.678 1.00 23.56 203 LEU A O 1
ATOM 1577 N N . TYR A 1 204 ? 112.202 38.638 2.405 1.00 23.79 204 TYR A N 1
ATOM 1578 C CA . TYR A 1 204 ? 112.450 39.832 1.592 1.00 24.37 204 TYR A CA 1
ATOM 1579 C C . TYR A 1 204 ? 113.620 40.612 2.218 1.00 24.21 204 TYR A C 1
ATOM 1580 O O . TYR A 1 204 ? 114.062 40.271 3.318 1.00 24.55 204 TYR A O 1
ATOM 1589 N N . PRO A 1 205 ? 114.180 41.612 1.506 1.00 24.58 205 PRO A N 1
ATOM 1590 C CA . PRO A 1 205 ? 115.312 42.343 2.105 1.00 24.78 205 PRO A CA 1
ATOM 1591 C C . PRO A 1 205 ? 114.957 43.060 3.420 1.00 25.43 205 PRO A C 1
ATOM 1592 O O . PRO A 1 205 ? 113.781 43.336 3.668 1.00 26.09 205 PRO A O 1
ATOM 1596 N N . TYR A 1 206 ? 115.941 43.362 4.271 1.00 25.75 206 TYR A N 1
ATOM 1597 C CA . TYR A 1 206 ? 117.359 43.115 4.030 1.00 25.68 206 TYR A CA 1
ATOM 1598 C C . TYR A 1 206 ? 117.908 42.027 4.949 1.00 26.11 206 TYR A C 1
ATOM 1599 O O . TYR A 1 206 ? 117.342 41.727 6.012 1.00 25.91 206 TYR A O 1
ATOM 1608 N N . GLY A 1 207 ? 119.039 41.457 4.552 1.00 26.45 207 GLY A N 1
ATOM 1609 C CA . GLY A 1 207 ? 119.772 40.555 5.423 1.00 26.78 207 GLY A CA 1
ATOM 1610 C C . GLY A 1 207 ? 120.882 41.277 6.145 1.00 26.98 207 GLY A C 1
ATOM 1611 O O . GLY A 1 207 ? 121.234 40.906 7.263 1.00 27.23 207 GLY A O 1
ATOM 1612 N N . TYR A 1 208 ? 121.429 42.314 5.508 1.00 27.34 208 TYR A N 1
ATOM 1613 C CA . TYR A 1 208 ? 122.626 42.992 6.022 1.00 27.79 208 TYR A CA 1
ATOM 1614 C C . TYR A 1 208 ? 122.361 44.109 7.014 1.00 28.28 208 TYR A C 1
ATOM 1615 O O . TYR A 1 208 ? 123.264 44.517 7.752 1.00 28.56 208 TYR A O 1
ATOM 1624 N N . THR A 1 209 ? 121.128 44.596 7.045 1.00 28.49 209 THR A N 1
ATOM 1625 C CA . THR A 1 209 ? 120.778 45.711 7.918 1.00 29.10 209 THR A CA 1
ATOM 1626 C C . THR A 1 209 ? 119.384 45.530 8.516 1.00 29.33 209 THR A C 1
ATOM 1627 O O . THR A 1 209 ? 118.501 44.957 7.876 1.00 29.18 209 THR A O 1
ATOM 1631 N N . THR A 1 210 ? 119.217 45.984 9.757 1.00 30.15 210 THR A N 1
ATOM 1632 C CA . THR A 1 210 ? 117.922 45.973 10.438 1.00 30.77 210 THR A CA 1
ATOM 1633 C C . THR A 1 210 ? 116.979 47.055 9.896 1.00 31.54 210 THR A C 1
ATOM 1634 O O . THR A 1 210 ? 115.776 47.047 10.191 1.00 31.86 210 THR A O 1
ATOM 1638 N N . GLN A 1 211 ? 117.531 47.976 9.113 1.00 32.11 211 GLN A N 1
ATOM 1639 C CA . GLN A 1 211 ? 116.749 48.990 8.404 1.00 33.09 211 GLN A CA 1
ATOM 1640 C C . GLN A 1 211 ? 115.714 48.347 7.475 1.00 33.45 211 GLN A C 1
ATOM 1641 O O . GLN A 1 211 ? 116.050 47.514 6.622 1.00 33.56 211 GLN A O 1
ATOM 1647 N N . SER A 1 212 ? 114.451 48.721 7.664 1.00 33.74 212 SER A N 1
ATOM 1648 C CA . SER A 1 212 ? 113.356 48.280 6.796 1.00 34.14 212 SER A CA 1
ATOM 1649 C C . SER A 1 212 ? 113.440 48.854 5.379 1.00 34.09 212 SER A C 1
ATOM 1650 O O . SER A 1 212 ? 113.812 50.010 5.191 1.00 34.12 212 SER A O 1
ATOM 1653 N N . ILE A 1 213 ? 113.100 48.034 4.387 1.00 34.36 213 ILE A N 1
ATOM 1654 C CA . ILE A 1 213 ? 112.970 48.501 3.000 1.00 34.43 213 ILE A CA 1
ATOM 1655 C C . ILE A 1 213 ? 111.738 49.420 2.854 1.00 34.87 213 ILE A C 1
ATOM 1656 O O . ILE A 1 213 ? 110.753 49.250 3.588 1.00 35.09 213 ILE A O 1
ATOM 1661 N N . PRO A 1 214 ? 111.801 50.422 1.949 1.00 34.93 214 PRO A N 1
ATOM 1662 C CA . PRO A 1 214 ? 110.629 51.279 1.692 1.00 34.92 214 PRO A CA 1
ATOM 1663 C C . PRO A 1 214 ? 109.373 50.510 1.268 1.00 34.98 214 PRO A C 1
ATOM 1664 O O . PRO A 1 214 ? 108.247 50.956 1.553 1.00 34.94 214 PRO A O 1
ATOM 1668 N N . ASP A 1 215 ? 109.567 49.358 0.622 1.00 34.49 215 ASP A N 1
ATOM 1669 C CA . ASP A 1 215 ? 108.464 48.524 0.165 1.00 34.23 215 ASP A CA 1
ATOM 1670 C C . ASP A 1 215 ? 108.055 47.432 1.164 1.00 33.97 215 ASP A C 1
ATOM 1671 O O . ASP A 1 215 ? 107.395 46.465 0.783 1.00 34.23 215 ASP A O 1
ATOM 1676 N N . LYS A 1 216 ? 108.420 47.584 2.436 1.00 33.63 216 LYS A N 1
ATOM 1677 C CA . LYS A 1 216 ? 108.107 46.540 3.429 1.00 33.56 216 LYS A CA 1
ATOM 1678 C C . LYS A 1 216 ? 106.646 46.087 3.393 1.00 33.32 216 LYS A C 1
ATOM 1679 O O . LYS A 1 216 ? 106.376 44.898 3.235 1.00 33.55 216 LYS A O 1
ATOM 1685 N N . THR A 1 217 ? 105.715 47.035 3.518 1.00 32.93 217 THR A N 1
ATOM 1686 C CA . THR A 1 217 ? 104.281 46.723 3.586 1.00 32.40 217 THR A CA 1
ATOM 1687 C C . THR A 1 217 ? 103.805 45.872 2.414 1.00 32.01 217 THR A C 1
ATOM 1688 O O . THR A 1 217 ? 103.149 44.849 2.613 1.00 31.70 217 THR A O 1
ATOM 1692 N N . GLU A 1 218 ? 104.160 46.292 1.200 1.00 31.50 218 GLU A N 1
ATOM 1693 C CA . GLU A 1 218 ? 103.776 45.568 -0.004 1.00 31.35 218 GLU A CA 1
ATOM 1694 C C . GLU A 1 218 ? 104.434 44.195 -0.126 1.00 31.15 218 GLU A C 1
ATOM 1695 O O . GLU A 1 218 ? 103.764 43.212 -0.457 1.00 31.25 218 GLU A O 1
ATOM 1701 N N . LEU A 1 219 ? 105.747 44.126 0.101 1.00 30.72 219 LEU A N 1
ATOM 1702 C CA . LEU A 1 219 ? 106.443 42.848 -0.042 1.00 30.33 219 LEU A CA 1
ATOM 1703 C C . LEU A 1 219 ? 105.929 41.862 1.008 1.00 30.24 219 LEU A C 1
ATOM 1704 O O . LEU A 1 219 ? 105.787 40.671 0.737 1.00 30.35 219 LEU A O 1
ATOM 1709 N N . ASN A 1 220 ? 105.588 42.383 2.178 1.00 30.54 220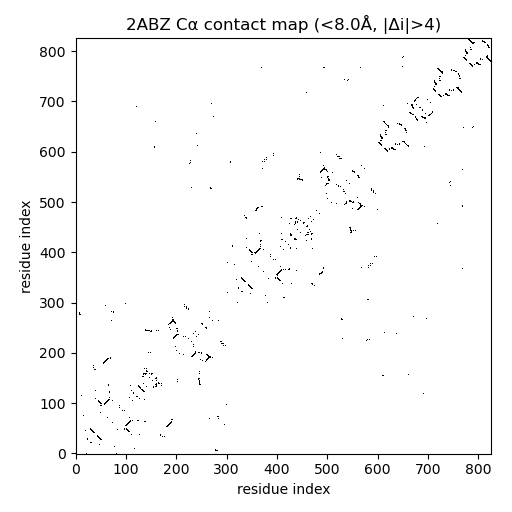 ASN A N 1
ATOM 1710 C CA . ASN A 1 220 ? 104.976 41.574 3.229 1.00 31.18 220 ASN A CA 1
ATOM 1711 C C . ASN A 1 220 ? 103.612 41.009 2.800 1.00 31.28 220 ASN A C 1
ATOM 1712 O O . ASN A 1 220 ? 103.319 39.827 3.034 1.00 31.41 220 ASN A O 1
ATOM 1717 N N . GLN A 1 221 ? 102.793 41.850 2.154 1.00 30.72 221 GLN A N 1
ATOM 1718 C CA . GLN A 1 221 ? 101.509 41.410 1.600 1.00 30.11 221 GLN A CA 1
ATOM 1719 C C . GLN A 1 221 ? 101.697 40.386 0.483 1.00 29.57 221 GLN A C 1
ATOM 1720 O O . GLN A 1 221 ? 100.979 39.390 0.437 1.00 29.65 221 GLN A O 1
ATOM 1726 N N . VAL A 1 222 ? 102.658 40.630 -0.409 1.00 29.19 222 VAL A N 1
ATOM 1727 C CA . VAL A 1 222 ? 102.969 39.694 -1.493 1.00 28.60 222 VAL A CA 1
ATOM 1728 C C . VAL A 1 222 ? 103.424 38.356 -0.917 1.00 28.54 222 VAL A C 1
ATOM 1729 O O . VAL A 1 222 ? 103.050 37.298 -1.433 1.00 28.52 222 VAL A O 1
ATOM 1733 N N . ALA A 1 223 ? 104.222 38.413 0.156 1.00 28.43 223 ALA A N 1
ATOM 1734 C CA . ALA A 1 223 ? 104.779 37.210 0.779 1.00 28.38 223 ALA A CA 1
ATOM 1735 C C . ALA A 1 223 ? 103.670 36.369 1.398 1.00 28.37 223 ALA A C 1
ATOM 1736 O O . ALA A 1 223 ? 103.623 35.155 1.203 1.00 28.15 223 ALA A O 1
ATOM 1738 N N . LYS A 1 224 ? 102.783 37.046 2.128 1.00 29.13 224 LYS A N 1
ATOM 1739 C CA . LYS A 1 224 ? 101.591 36.470 2.752 1.00 29.81 224 LYS A CA 1
ATOM 1740 C C . LYS A 1 224 ? 100.724 35.695 1.753 1.00 29.86 224 LYS A C 1
ATOM 1741 O O . LYS A 1 224 ? 100.365 34.545 2.009 1.00 29.99 224 LYS A O 1
ATOM 1747 N N . SER A 1 225 ? 100.400 36.318 0.614 1.00 29.92 225 SER A N 1
ATOM 1748 C CA . SER A 1 225 ? 99.623 35.644 -0.431 1.00 30.02 225 SER A CA 1
ATOM 1749 C C . SER A 1 225 ? 100.351 34.424 -0.953 1.00 29.34 225 SER A C 1
ATOM 1750 O O . SER A 1 225 ? 99.757 33.351 -1.048 1.00 30.19 225 SER A O 1
ATOM 1753 N N . ALA A 1 226 ? 101.636 34.593 -1.276 1.00 28.58 226 ALA A N 1
ATOM 1754 C CA . ALA A 1 226 ? 102.468 33.523 -1.846 1.00 27.41 226 ALA A CA 1
ATOM 1755 C C . ALA A 1 226 ? 102.505 32.292 -0.948 1.00 26.62 226 ALA A C 1
ATOM 1756 O O . ALA A 1 226 ? 102.368 31.162 -1.405 1.00 26.37 226 ALA A O 1
ATOM 1758 N N . VAL A 1 227 ? 102.682 32.541 0.342 1.00 26.32 227 VAL A N 1
ATOM 1759 C CA . VAL A 1 227 ? 102.775 31.514 1.363 1.00 26.09 227 VAL A CA 1
ATOM 1760 C C . VAL A 1 227 ? 101.422 30.797 1.492 1.00 25.96 227 VAL A C 1
ATOM 1761 O O . VAL A 1 227 ? 101.360 29.561 1.556 1.00 25.78 227 VAL A O 1
ATOM 1765 N N . ALA A 1 228 ? 100.334 31.571 1.488 1.00 25.90 228 ALA A N 1
ATOM 1766 C CA . ALA A 1 228 ? 98.988 30.997 1.545 1.00 25.50 228 ALA A CA 1
ATOM 1767 C C . ALA A 1 228 ? 98.751 30.108 0.330 1.00 25.46 228 ALA A C 1
ATOM 1768 O O . ALA A 1 228 ? 98.239 29.003 0.469 1.00 25.59 228 ALA A O 1
ATOM 1770 N N . ALA A 1 229 ? 99.175 30.567 -0.847 1.00 25.10 229 ALA A N 1
ATOM 1771 C CA . ALA A 1 229 ? 99.064 29.778 -2.093 1.00 24.74 229 ALA A CA 1
ATOM 1772 C C . ALA A 1 229 ? 99.868 28.487 -2.054 1.00 24.52 229 ALA A C 1
ATOM 1773 O O . ALA A 1 229 ? 99.389 27.409 -2.460 1.00 24.70 229 ALA A O 1
ATOM 1775 N N . LEU A 1 230 ? 101.111 28.611 -1.601 1.00 24.02 230 LEU A N 1
ATOM 1776 C CA . LEU A 1 230 ? 101.995 27.463 -1.424 1.00 23.48 230 LEU A CA 1
ATOM 1777 C C . LEU A 1 230 ? 101.378 26.453 -0.450 1.00 23.15 230 LEU A C 1
ATOM 1778 O O . LEU A 1 230 ? 101.333 25.255 -0.732 1.00 22.53 230 LEU A O 1
ATOM 1783 N N . LYS A 1 231 ? 100.896 26.945 0.691 1.00 23.78 231 LYS A N 1
ATOM 1784 C CA . LYS A 1 231 ? 100.346 26.071 1.743 1.00 24.38 231 LYS A CA 1
ATOM 1785 C C . LYS A 1 231 ? 99.110 25.252 1.327 1.00 25.10 231 LYS A C 1
ATOM 1786 O O . LYS A 1 231 ? 98.884 24.153 1.841 1.00 24.76 231 LYS A O 1
ATOM 1792 N N . SER A 1 232 ? 98.321 25.779 0.396 1.00 25.72 232 SER A N 1
ATOM 1793 C CA . SER A 1 232 ? 97.041 25.161 0.040 1.00 26.41 232 SER A CA 1
ATOM 1794 C C . SER A 1 232 ? 97.184 23.744 -0.513 1.00 26.37 232 SER A C 1
ATOM 1795 O O . SER A 1 232 ? 96.258 22.932 -0.374 1.00 26.90 232 SER A O 1
ATOM 1798 N N . LEU A 1 233 ? 98.333 23.425 -1.117 1.00 25.73 233 LEU A N 1
ATOM 1799 C CA . LEU A 1 233 ? 98.484 22.120 -1.764 1.00 25.47 233 LEU A CA 1
ATOM 1800 C C . LEU A 1 233 ? 98.683 21.015 -0.742 1.00 25.16 233 LEU A C 1
ATOM 1801 O O . LEU A 1 233 ? 97.846 20.116 -0.638 1.00 24.95 233 LEU A O 1
ATOM 1806 N N . TYR A 1 234 ? 99.778 21.092 0.020 1.00 24.63 234 TYR A N 1
ATOM 1807 C CA . TYR A 1 234 ? 100.131 20.039 0.982 1.00 24.42 234 TYR A CA 1
ATOM 1808 C C . TYR A 1 234 ? 100.082 20.482 2.444 1.00 23.81 234 TYR A C 1
ATOM 1809 O O . TYR A 1 234 ? 100.356 19.701 3.346 1.00 23.99 234 TYR A O 1
ATOM 1818 N N . GLY A 1 235 ? 99.723 21.735 2.660 1.00 23.85 235 GLY A N 1
ATOM 1819 C CA . GLY A 1 235 ? 99.667 22.311 3.992 1.00 24.46 235 GLY A CA 1
ATOM 1820 C C . GLY A 1 235 ? 101.035 22.717 4.500 1.00 25.07 235 GLY A C 1
ATOM 1821 O O . GLY A 1 235 ? 101.238 22.869 5.710 1.00 24.92 235 GLY A O 1
ATOM 1822 N N . THR A 1 236 ? 101.984 22.888 3.582 1.00 25.30 236 THR A N 1
ATOM 1823 C CA . THR A 1 236 ? 103.353 23.188 3.991 1.00 25.40 236 THR A CA 1
ATOM 1824 C C . THR A 1 236 ? 103.428 24.567 4.611 1.00 25.99 236 THR A C 1
ATOM 1825 O O . THR A 1 236 ? 103.152 25.584 3.957 1.00 26.18 236 THR A O 1
ATOM 1829 N N . SER A 1 237 ? 103.775 24.577 5.894 1.00 26.32 237 SER A N 1
ATOM 1830 C CA . SER A 1 237 ? 103.778 25.793 6.700 1.00 27.06 237 SER A CA 1
ATOM 1831 C C . SER A 1 237 ? 105.064 26.600 6.540 1.00 26.61 237 SER A C 1
ATOM 1832 O O . SER A 1 237 ? 106.156 26.138 6.906 1.00 26.21 237 SER A O 1
ATOM 1835 N N . TYR A 1 238 ? 104.904 27.795 5.975 1.00 26.37 238 TYR A N 1
ATOM 1836 C CA . TYR A 1 238 ? 105.962 28.781 5.837 1.00 25.79 238 TYR A CA 1
ATOM 1837 C C . TYR A 1 238 ? 105.742 29.958 6.758 1.00 25.72 238 TYR A C 1
ATOM 1838 O O . TYR A 1 238 ? 104.601 30.332 7.047 1.00 26.28 238 TYR A O 1
ATOM 1847 N N . LYS A 1 239 ? 106.845 30.559 7.184 1.00 25.17 239 LYS A N 1
ATOM 1848 C CA . LYS A 1 239 ? 106.835 31.877 7.787 1.00 24.99 239 LYS A CA 1
ATOM 1849 C C . LYS A 1 239 ? 107.462 32.844 6.783 1.00 24.83 239 LYS A C 1
ATOM 1850 O O . LYS A 1 239 ? 108.079 32.421 5.809 1.00 24.53 239 LYS A O 1
ATOM 1856 N N . TYR A 1 240 ? 107.279 34.140 6.999 1.00 24.71 240 TYR A N 1
ATOM 1857 C CA . TYR A 1 240 ? 107.789 35.143 6.080 1.00 24.23 240 TYR A CA 1
ATOM 1858 C C . TYR A 1 240 ? 108.207 36.379 6.853 1.00 23.80 240 TYR A C 1
ATOM 1859 O O . TYR A 1 240 ? 107.796 36.577 7.997 1.00 23.86 240 TYR A O 1
ATOM 1868 N N . GLY A 1 241 ? 109.027 37.207 6.229 1.00 23.09 241 GLY A N 1
ATOM 1869 C CA . GLY A 1 241 ? 109.517 38.422 6.865 1.00 22.75 241 GLY A CA 1
ATOM 1870 C C . GLY A 1 241 ? 110.843 38.748 6.242 1.00 22.54 241 GLY A C 1
ATOM 1871 O O . GLY A 1 241 ? 111.240 38.100 5.274 1.00 22.72 241 GLY A O 1
ATOM 1872 N N . SER A 1 242 ? 111.525 39.756 6.770 1.00 22.75 242 SER A N 1
ATOM 1873 C CA . SER A 1 242 ? 112.836 40.131 6.247 1.00 22.87 242 SER A CA 1
ATOM 1874 C C . SER A 1 242 ? 113.850 39.055 6.633 1.00 22.70 242 SER A C 1
ATOM 1875 O O . SER A 1 242 ? 113.663 38.354 7.640 1.00 22.96 242 SER A O 1
ATOM 1878 N N . ILE A 1 243 ? 114.908 38.918 5.835 1.00 22.71 243 ILE A N 1
ATOM 1879 C CA . ILE A 1 243 ? 116.001 37.971 6.123 1.00 22.44 243 ILE A CA 1
ATOM 1880 C C . ILE A 1 243 ? 116.531 38.121 7.555 1.00 22.96 243 ILE A C 1
ATOM 1881 O O . ILE A 1 243 ? 116.539 37.154 8.317 1.00 23.04 243 ILE A O 1
ATOM 1886 N N . ILE A 1 244 ? 116.927 39.341 7.927 1.00 23.39 244 ILE A N 1
ATOM 1887 C CA . ILE A 1 244 ? 117.635 39.587 9.200 1.00 23.57 244 ILE A CA 1
ATOM 1888 C C . ILE A 1 244 ? 116.785 39.293 10.449 1.00 23.81 244 ILE A C 1
ATOM 1889 O O . ILE A 1 244 ? 117.312 38.832 11.465 1.00 24.25 244 ILE A O 1
ATOM 1894 N N . THR A 1 245 ? 115.476 39.531 10.356 1.00 23.85 245 THR A N 1
ATOM 1895 C CA . THR A 1 245 ? 114.549 39.253 11.462 1.00 23.91 245 THR A CA 1
ATOM 1896 C C . THR A 1 245 ? 114.039 37.820 11.464 1.00 24.05 245 THR A C 1
ATOM 1897 O O . THR A 1 245 ? 113.600 37.314 12.506 1.00 23.86 245 THR A O 1
ATOM 1901 N N . THR A 1 246 ? 114.102 37.154 10.308 1.00 24.35 246 THR A N 1
ATOM 1902 C CA . THR A 1 246 ? 113.453 35.836 10.157 1.00 24.29 246 THR A CA 1
ATOM 1903 C C . THR A 1 246 ? 114.391 34.621 10.078 1.00 24.20 246 THR A C 1
ATOM 1904 O O . THR A 1 246 ? 114.010 33.541 10.535 1.00 24.55 246 THR A O 1
ATOM 1908 N N . ILE A 1 247 ? 115.594 34.767 9.499 1.00 23.93 247 ILE A N 1
ATOM 1909 C CA . ILE A 1 247 ? 116.649 33.748 9.713 1.00 23.04 247 ILE A CA 1
ATOM 1910 C C . ILE A 1 247 ? 117.792 34.261 10.585 1.00 22.88 247 ILE A C 1
ATOM 1911 O O . ILE A 1 247 ? 117.932 33.851 11.741 1.00 22.94 247 ILE A O 1
ATOM 1916 N N . TYR A 1 248 ? 118.613 35.140 10.007 1.00 22.12 248 TYR A N 1
ATOM 1917 C CA . TYR A 1 248 ? 119.793 35.677 10.660 1.00 21.49 248 TYR A CA 1
ATOM 1918 C C . TYR A 1 248 ? 120.353 36.794 9.795 1.00 21.81 248 TYR A C 1
ATOM 1919 O O . TYR A 1 248 ? 119.874 37.019 8.681 1.00 21.56 248 TYR A O 1
ATOM 1928 N N . GLN A 1 249 ? 121.378 37.476 10.296 1.00 21.99 249 GLN A N 1
ATOM 1929 C CA . GLN A 1 249 ? 122.071 38.475 9.500 1.00 22.99 249 GLN A CA 1
ATOM 1930 C C . GLN A 1 249 ? 122.920 37.783 8.435 1.00 22.98 249 GLN A C 1
ATOM 1931 O O . GLN A 1 249 ? 123.589 36.791 8.711 1.00 23.02 249 GLN A O 1
ATOM 1937 N N . ALA A 1 250 ? 122.864 38.309 7.217 1.00 23.39 250 ALA A N 1
ATOM 1938 C CA . ALA A 1 250 ? 123.560 37.732 6.074 1.00 23.96 250 ALA A CA 1
ATOM 1939 C C . ALA A 1 250 ? 123.883 38.875 5.120 1.00 24.53 250 ALA A C 1
ATOM 1940 O O . ALA A 1 250 ? 123.009 39.380 4.396 1.00 25.87 250 ALA A O 1
ATOM 1942 N N . SER A 1 251 ? 125.126 39.321 5.158 1.00 24.42 251 SER A N 1
ATOM 1943 C CA . SER A 1 251 ? 125.561 40.456 4.370 1.00 24.74 251 SER A CA 1
ATOM 1944 C C . SER A 1 251 ? 126.084 39.979 3.019 1.00 24.67 251 SER A C 1
ATOM 1945 O O . SER A 1 251 ? 126.607 38.882 2.915 1.00 25.59 251 SER A O 1
ATOM 1948 N N . GLY A 1 252 ? 125.940 40.791 1.979 1.00 24.77 252 GLY A N 1
ATOM 1949 C CA . GLY A 1 252 ? 126.423 40.412 0.654 1.00 23.98 252 GLY A CA 1
ATOM 1950 C C . GLY A 1 252 ? 125.542 39.421 -0.071 1.00 24.26 252 GLY A C 1
ATOM 1951 O O . GLY A 1 252 ? 126.009 38.697 -0.943 1.00 24.50 252 GLY A O 1
ATOM 1952 N N . GLY A 1 253 ? 124.254 39.405 0.272 1.00 24.49 253 GLY A N 1
ATOM 1953 C CA . GLY A 1 253 ? 123.292 38.458 -0.299 1.00 24.30 253 GLY A CA 1
ATOM 1954 C C . GLY A 1 253 ? 122.673 38.927 -1.597 1.00 24.50 253 GLY A C 1
ATOM 1955 O O . GLY A 1 253 ? 122.620 40.130 -1.867 1.00 24.39 253 GLY A O 1
ATOM 1956 N N . SER A 1 254 ? 122.193 37.961 -2.384 1.00 24.94 254 SER A N 1
ATOM 1957 C CA . SER A 1 254 ? 121.642 38.201 -3.723 1.00 25.09 254 SER A CA 1
ATOM 1958 C C . SER A 1 254 ? 120.445 39.153 -3.795 1.00 25.10 254 SER A C 1
ATOM 1959 O O . SER A 1 254 ? 120.427 40.043 -4.639 1.00 24.87 254 SER A O 1
ATOM 1962 N N . ILE A 1 255 ? 119.445 38.956 -2.931 1.00 25.23 255 ILE A N 1
ATOM 1963 C CA . ILE A 1 255 ? 118.210 39.756 -3.013 1.00 25.12 255 ILE A CA 1
ATOM 1964 C C . ILE A 1 255 ? 118.368 41.160 -2.415 1.00 25.86 255 ILE A C 1
ATOM 1965 O O . ILE A 1 255 ? 117.658 42.088 -2.821 1.00 25.96 255 ILE A O 1
ATOM 1970 N N . ASP A 1 256 ? 119.306 41.315 -1.475 1.00 26.05 256 ASP A N 1
ATOM 1971 C CA . ASP A 1 256 ? 119.687 42.638 -0.984 1.00 26.75 256 ASP A CA 1
ATOM 1972 C C . ASP A 1 256 ? 120.346 43.414 -2.127 1.00 26.86 256 ASP A C 1
ATOM 1973 O O . ASP A 1 256 ? 120.135 44.616 -2.274 1.00 27.42 256 ASP A O 1
ATOM 1978 N N . TRP A 1 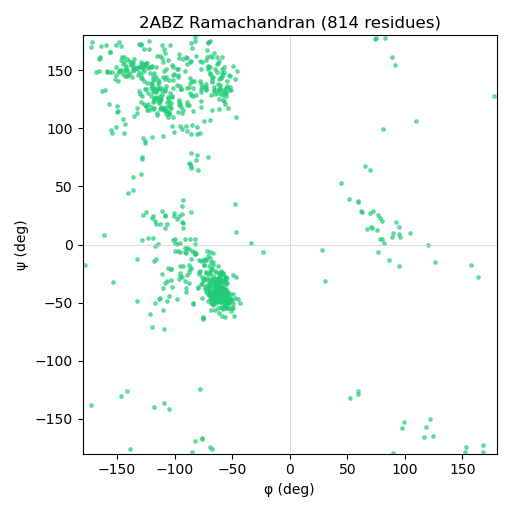257 ? 121.158 42.724 -2.917 1.00 26.70 257 TRP A N 1
ATOM 1979 C CA . TRP A 1 257 ? 121.777 43.320 -4.088 1.00 27.14 257 TRP A CA 1
ATOM 1980 C C . TRP A 1 257 ? 120.720 43.705 -5.125 1.00 27.54 257 TRP A C 1
ATOM 1981 O O . TRP A 1 257 ? 120.654 44.861 -5.548 1.00 27.21 257 TRP A O 1
ATOM 1992 N N . SER A 1 258 ? 119.908 42.729 -5.537 1.00 27.80 258 SER A N 1
ATOM 1993 C CA . SER A 1 258 ? 118.862 42.976 -6.523 1.00 28.38 258 SER A CA 1
ATOM 1994 C C . SER A 1 258 ? 117.935 44.126 -6.115 1.00 28.79 258 SER A C 1
ATOM 1995 O O . SER A 1 258 ? 117.713 45.049 -6.888 1.00 29.02 258 SER A O 1
ATOM 1998 N N . TYR A 1 259 ? 117.445 44.091 -4.883 1.00 29.52 259 TYR A N 1
ATOM 1999 C CA . TYR A 1 259 ? 116.595 45.155 -4.388 1.00 29.97 259 TYR A CA 1
ATOM 2000 C C . TYR A 1 259 ? 117.249 46.531 -4.503 1.00 30.29 259 TYR A C 1
ATOM 2001 O O . TYR A 1 259 ? 116.588 47.508 -4.872 1.00 30.44 259 TYR A O 1
ATOM 2010 N N . ASN A 1 260 ? 118.543 46.602 -4.201 1.00 30.53 260 ASN A N 1
ATOM 2011 C CA . ASN A 1 260 ? 119.303 47.847 -4.331 1.00 31.08 260 ASN A CA 1
ATOM 2012 C C . ASN A 1 260 ? 119.596 48.260 -5.781 1.00 31.45 260 ASN A C 1
ATOM 2013 O O . ASN A 1 260 ? 120.001 49.390 -6.036 1.00 31.39 260 ASN A O 1
ATOM 2018 N N . GLN A 1 261 ? 119.380 47.345 -6.721 1.00 31.77 261 GLN A N 1
ATOM 2019 C CA . GLN A 1 261 ? 119.431 47.677 -8.143 1.00 32.67 261 GLN A CA 1
ATOM 2020 C C . GLN A 1 261 ? 118.095 48.264 -8.608 1.00 33.07 261 GLN A C 1
ATOM 2021 O O . GLN A 1 261 ? 117.972 48.704 -9.752 1.00 32.79 261 GLN A O 1
ATOM 2027 N N . GLY A 1 262 ? 117.100 48.244 -7.719 1.00 33.34 262 GLY A N 1
ATOM 2028 C CA . GLY A 1 262 ? 115.749 48.699 -8.040 1.00 33.88 262 GLY A CA 1
ATOM 2029 C C . GLY A 1 262 ? 114.800 47.593 -8.465 1.00 33.85 262 GLY A C 1
ATOM 2030 O O . GLY A 1 262 ? 113.736 47.858 -9.025 1.00 33.83 262 GLY A O 1
ATOM 2031 N N . ILE A 1 263 ? 115.180 46.346 -8.206 1.00 33.79 263 ILE A N 1
ATOM 2032 C CA . ILE A 1 263 ? 114.304 45.225 -8.514 1.00 33.24 263 ILE A CA 1
ATOM 2033 C C . ILE A 1 263 ? 113.437 44.987 -7.277 1.00 33.05 263 ILE A C 1
ATOM 2034 O O . ILE A 1 263 ? 113.868 44.350 -6.313 1.00 32.91 263 ILE A O 1
ATOM 2039 N N . LYS A 1 264 ? 112.217 45.524 -7.314 1.00 32.50 264 LYS A N 1
ATOM 2040 C CA . LYS A 1 264 ? 111.339 45.571 -6.135 1.00 32.05 264 LYS A CA 1
ATOM 2041 C C . LYS A 1 264 ? 110.953 44.199 -5.599 1.00 30.73 264 LYS A C 1
ATOM 2042 O O . LYS A 1 264 ? 111.045 43.971 -4.399 1.00 30.69 264 LYS A O 1
ATOM 2048 N N . TYR A 1 265 ? 110.523 43.296 -6.478 1.00 29.45 265 TYR A N 1
ATOM 2049 C CA . TYR A 1 265 ? 110.063 41.966 -6.044 1.00 28.88 265 TYR A CA 1
ATOM 2050 C C . TYR A 1 265 ? 111.211 40.955 -5.936 1.00 27.41 265 TYR A C 1
ATOM 2051 O O . TYR A 1 265 ? 111.337 40.015 -6.724 1.00 26.84 265 TYR A O 1
ATOM 2060 N N . SER A 1 266 ? 112.041 41.195 -4.929 1.00 26.39 266 SER A N 1
ATOM 2061 C CA . SER A 1 266 ? 113.215 40.392 -4.625 1.00 25.29 266 SER A CA 1
ATOM 2062 C C . SER A 1 266 ? 112.922 39.569 -3.386 1.00 24.62 266 SER A C 1
ATOM 2063 O O . SER A 1 266 ? 112.723 40.122 -2.309 1.00 24.69 266 SER A O 1
ATOM 2066 N N . PHE A 1 267 ? 112.887 38.254 -3.547 1.00 24.20 267 PHE A N 1
ATOM 2067 C CA . PHE A 1 267 ? 112.526 37.340 -2.460 1.00 23.83 267 PHE A CA 1
ATOM 2068 C C . PHE A 1 267 ? 113.480 36.158 -2.455 1.00 23.77 267 PHE A C 1
ATOM 2069 O O . PHE A 1 267 ? 113.971 35.754 -3.507 1.00 23.77 267 PHE A O 1
ATOM 2077 N N . THR A 1 268 ? 113.710 35.596 -1.271 1.00 23.56 268 THR A N 1
ATOM 2078 C CA . THR A 1 268 ? 114.459 34.355 -1.110 1.00 23.32 268 THR A CA 1
ATOM 2079 C C . THR A 1 268 ? 113.532 33.332 -0.499 1.00 23.04 268 THR A C 1
ATOM 2080 O O . THR A 1 268 ? 112.950 33.578 0.544 1.00 23.09 268 THR A O 1
ATOM 2084 N N . PHE A 1 269 ? 113.411 32.181 -1.149 1.00 23.00 269 PHE A N 1
ATOM 2085 C CA . PHE A 1 269 ? 112.692 31.044 -0.600 1.00 22.90 269 PHE A CA 1
ATOM 2086 C C . PHE A 1 269 ? 113.657 30.120 0.104 1.00 23.04 269 PHE A C 1
ATOM 2087 O O . PHE A 1 269 ? 114.729 29.807 -0.448 1.00 22.44 269 PHE A O 1
ATOM 2095 N N . GLU A 1 270 ? 113.282 29.695 1.314 1.00 22.73 270 GLU A N 1
ATOM 2096 C CA . GLU A 1 270 ? 113.872 28.523 1.959 1.00 22.36 270 GLU A CA 1
ATOM 2097 C C . GLU A 1 270 ? 112.841 27.409 1.868 1.00 22.36 270 GLU A C 1
ATOM 2098 O O . GLU A 1 270 ? 111.806 27.458 2.549 1.00 21.96 270 GLU A O 1
ATOM 2104 N N . LEU A 1 271 ? 113.127 26.407 1.035 1.00 21.38 271 LEU A N 1
ATOM 2105 C CA . LEU A 1 271 ? 112.197 25.305 0.803 1.00 20.50 271 LEU A CA 1
ATOM 2106 C C . LEU A 1 271 ? 112.186 24.320 1.961 1.00 20.74 271 LEU A C 1
ATOM 2107 O O . LEU A 1 271 ? 112.700 24.622 3.056 1.00 20.24 271 LEU A O 1
ATOM 2112 N N . ARG A 1 272 ? 111.574 23.164 1.727 1.00 20.09 272 ARG A N 1
ATOM 2113 C CA . ARG A 1 272 ? 111.490 22.104 2.735 1.00 21.16 272 ARG A CA 1
ATOM 2114 C C . ARG A 1 272 ? 112.889 21.585 3.130 1.00 20.95 272 ARG A C 1
ATOM 2115 O O . ARG A 1 272 ? 113.836 21.726 2.361 1.00 20.74 272 ARG A O 1
ATOM 2123 N N . ASP A 1 273 ? 113.034 21.007 4.320 1.00 21.48 273 ASP A N 1
ATOM 2124 C CA . ASP A 1 273 ? 111.993 20.939 5.347 1.00 22.26 273 ASP A CA 1
ATOM 2125 C C . ASP A 1 273 ? 112.288 21.926 6.481 1.00 22.70 273 ASP A C 1
ATOM 2126 O O . ASP A 1 273 ? 112.739 23.038 6.212 1.00 22.98 273 ASP A O 1
ATOM 2131 N N . THR A 1 274 ? 112.027 21.532 7.729 1.00 22.96 274 THR A N 1
ATOM 2132 C CA . THR A 1 274 ? 112.384 22.346 8.885 1.00 22.97 274 THR A CA 1
ATOM 2133 C C . THR A 1 274 ? 113.554 21.749 9.675 1.00 23.45 274 THR A C 1
ATOM 2134 O O . THR A 1 274 ? 113.801 22.155 10.809 1.00 23.20 274 THR A O 1
ATOM 2138 N N . GLY A 1 275 ? 114.262 20.785 9.097 1.00 23.05 275 GLY A N 1
ATOM 2139 C CA . GLY A 1 275 ? 115.440 20.247 9.764 1.00 23.96 275 GLY A CA 1
ATOM 2140 C C . GLY A 1 275 ? 115.441 18.766 10.084 1.00 24.00 275 GLY A C 1
ATOM 2141 O O . GLY A 1 275 ? 116.411 18.275 10.650 1.00 24.75 275 GLY A O 1
ATOM 2142 N N . ARG A 1 276 ? 114.361 18.056 9.749 1.00 23.83 276 ARG A N 1
ATOM 2143 C CA . ARG A 1 276 ? 114.295 16.609 9.970 1.00 23.84 276 ARG A CA 1
ATOM 2144 C C . ARG A 1 276 ? 115.279 15.924 9.026 1.00 23.97 276 ARG A C 1
ATOM 2145 O O . ARG A 1 276 ? 116.159 15.192 9.466 1.00 23.97 276 ARG A O 1
ATOM 2153 N N . TYR A 1 277 ? 115.133 16.179 7.727 1.00 24.33 277 TYR A N 1
ATOM 2154 C CA . TYR A 1 277 ? 116.079 15.684 6.729 1.00 24.75 277 TYR A CA 1
ATOM 2155 C C . TYR A 1 277 ? 117.014 16.791 6.267 1.00 24.67 277 TYR A C 1
ATOM 2156 O O . TYR A 1 277 ? 118.127 16.523 5.778 1.00 25.21 277 TYR A O 1
ATOM 2165 N N . GLY A 1 278 ? 116.586 18.040 6.473 1.00 24.19 278 GLY A N 1
ATOM 2166 C CA . GLY A 1 278 ? 117.424 19.193 6.208 1.00 23.21 278 GLY A CA 1
ATOM 2167 C C . GLY A 1 278 ? 117.822 19.191 4.752 1.00 23.20 278 GLY A C 1
ATOM 2168 O O . GLY A 1 278 ? 116.963 19.033 3.879 1.00 23.66 278 GLY A O 1
ATOM 2169 N N . PHE A 1 279 ? 119.123 19.307 4.500 1.00 22.37 279 PHE A N 1
ATOM 2170 C CA . PHE A 1 279 ? 119.685 19.265 3.153 1.00 22.22 279 PHE A CA 1
ATOM 2171 C C . PHE A 1 279 ? 119.502 17.919 2.437 1.00 22.23 279 PHE A C 1
ATOM 2172 O O . PHE A 1 279 ? 119.490 17.850 1.196 1.00 21.58 279 PHE A O 1
ATOM 2180 N N . LEU A 1 280 ? 119.324 16.871 3.233 1.00 22.74 280 LEU A N 1
ATOM 2181 C CA . LEU A 1 280 ? 119.218 15.495 2.744 1.00 23.91 280 LEU A CA 1
ATOM 2182 C C . LEU A 1 280 ? 117.754 15.112 2.518 1.00 24.59 280 LEU A C 1
ATOM 2183 O O . LEU A 1 280 ? 117.338 13.984 2.809 1.00 23.89 280 LEU A O 1
ATOM 2188 N N . LEU A 1 281 ? 116.973 16.074 2.020 1.00 25.19 281 LEU A N 1
ATOM 2189 C CA . LEU A 1 281 ? 115.552 15.863 1.741 1.00 25.38 281 LEU A CA 1
ATOM 2190 C C . LEU A 1 281 ? 115.393 14.701 0.748 1.00 25.98 281 LEU A C 1
ATOM 2191 O O . LEU A 1 281 ? 116.042 14.699 -0.298 1.00 25.99 281 LEU A O 1
ATOM 2196 N N . PRO A 1 282 ? 114.530 13.709 1.069 1.00 26.43 282 PRO A N 1
ATOM 2197 C CA . PRO A 1 282 ? 114.439 12.515 0.217 1.00 26.83 282 PRO A CA 1
ATOM 2198 C C . PRO A 1 282 ? 113.815 12.841 -1.132 1.00 27.35 282 PRO A C 1
ATOM 2199 O O . PRO A 1 282 ? 113.036 13.798 -1.230 1.00 27.56 282 PRO A O 1
ATOM 2203 N N . ALA A 1 283 ? 114.173 12.065 -2.155 1.00 27.67 283 ALA A N 1
ATOM 2204 C CA . ALA A 1 283 ? 113.722 12.294 -3.528 1.00 28.19 283 ALA A CA 1
ATOM 2205 C C . ALA A 1 283 ? 112.201 12.280 -3.678 1.00 28.71 283 ALA A C 1
ATOM 2206 O O . ALA A 1 283 ? 111.657 12.890 -4.593 1.00 29.59 283 ALA A O 1
ATOM 2208 N N . SER A 1 284 ? 111.526 11.573 -2.779 1.00 29.41 284 SER A N 1
ATOM 2209 C CA . SER A 1 284 ? 110.072 11.478 -2.759 1.00 29.82 284 SER A CA 1
ATOM 2210 C C . SER A 1 284 ? 109.391 12.849 -2.586 1.00 30.16 284 SER A C 1
ATOM 2211 O O . SER A 1 284 ? 108.223 13.013 -2.952 1.00 31.08 284 SER A O 1
ATOM 2214 N N . GLN A 1 285 ? 110.114 13.821 -2.028 1.00 29.65 285 GLN A N 1
ATOM 2215 C CA . GLN A 1 285 ? 109.551 15.147 -1.745 1.00 28.69 285 GLN A CA 1
ATOM 2216 C C . GLN A 1 285 ? 109.885 16.175 -2.836 1.00 28.41 285 GLN A C 1
ATOM 2217 O O . GLN A 1 285 ? 109.484 17.344 -2.745 1.00 28.75 285 GLN A O 1
ATOM 2223 N N . ILE A 1 286 ? 110.607 15.748 -3.871 1.00 27.72 286 ILE A N 1
ATOM 2224 C CA . ILE A 1 286 ? 110.988 16.665 -4.952 1.00 27.32 286 ILE A CA 1
ATOM 2225 C C . ILE A 1 286 ? 109.771 17.251 -5.670 1.00 27.25 286 ILE A C 1
ATOM 2226 O O . ILE A 1 286 ? 109.623 18.479 -5.710 1.00 26.73 286 ILE A O 1
ATOM 2231 N N . ILE A 1 287 ? 108.919 16.378 -6.237 1.00 27.31 287 ILE A N 1
ATOM 2232 C CA . ILE A 1 287 ? 107.676 16.829 -6.912 1.00 27.36 287 ILE A CA 1
ATOM 2233 C C . ILE A 1 287 ? 106.764 17.623 -5.957 1.00 26.30 287 ILE A C 1
ATOM 2234 O O . ILE A 1 287 ? 106.403 18.761 -6.259 1.00 26.78 287 ILE A O 1
ATOM 2239 N N . PRO A 1 288 ? 106.384 17.032 -4.803 1.00 25.61 288 PRO A N 1
ATOM 2240 C CA . PRO A 1 288 ? 105.588 17.831 -3.873 1.00 25.34 288 PRO A CA 1
ATOM 2241 C C . PRO A 1 288 ? 106.174 19.220 -3.585 1.00 24.91 288 PRO A C 1
ATOM 2242 O O . PRO A 1 288 ?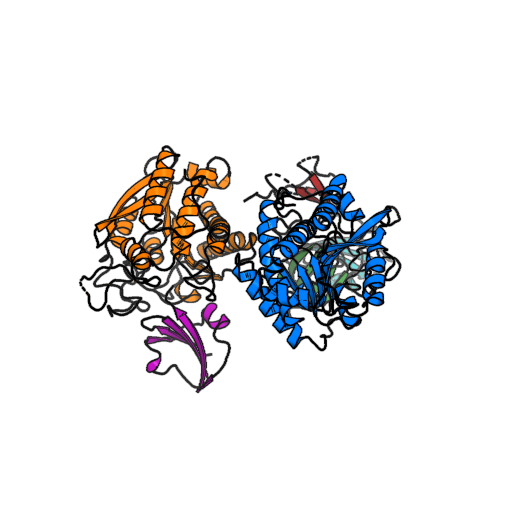 105.417 20.199 -3.571 1.00 25.48 288 PRO A O 1
ATOM 2246 N N . THR A 1 289 ? 107.495 19.320 -3.388 1.00 23.98 289 THR A N 1
ATOM 2247 C CA . THR A 1 289 ? 108.119 20.619 -3.104 1.00 23.25 289 THR A CA 1
ATOM 2248 C C . THR A 1 289 ? 108.013 21.522 -4.307 1.00 22.74 289 THR A C 1
ATOM 2249 O O . THR A 1 289 ? 107.652 22.691 -4.180 1.00 22.21 289 THR A O 1
ATOM 2253 N N . ALA A 1 290 ? 108.331 20.983 -5.479 1.00 23.16 290 ALA A N 1
ATOM 2254 C CA . ALA A 1 290 ? 108.357 21.802 -6.669 1.00 23.50 290 ALA A CA 1
ATOM 2255 C C . ALA A 1 290 ? 106.951 22.381 -6.917 1.00 23.79 290 ALA A C 1
ATOM 2256 O O . ALA A 1 290 ? 106.795 23.587 -7.148 1.00 24.35 290 ALA A O 1
ATOM 2258 N N . GLN A 1 291 ? 105.938 21.521 -6.815 1.00 24.04 291 GLN A N 1
ATOM 2259 C CA . GLN A 1 291 ? 104.537 21.903 -7.022 1.00 24.14 291 GLN A CA 1
ATOM 2260 C C . GLN A 1 291 ? 104.044 23.044 -6.150 1.00 24.16 291 GLN A C 1
ATOM 2261 O O . GLN A 1 291 ? 103.476 23.998 -6.660 1.00 23.76 291 GLN A O 1
ATOM 2267 N N . GLU A 1 292 ? 104.241 22.939 -4.834 1.00 24.46 292 GLU A N 1
ATOM 2268 C CA . GLU A 1 292 ? 103.812 23.984 -3.908 1.00 24.39 292 GLU A CA 1
ATOM 2269 C C . GLU A 1 292 ? 104.639 25.262 -4.059 1.00 25.07 292 GLU A C 1
ATOM 2270 O O . GLU A 1 292 ? 104.131 26.362 -3.871 1.00 25.63 292 GLU A O 1
ATOM 2276 N N . THR A 1 293 ? 105.922 25.121 -4.373 1.00 25.31 293 THR A N 1
ATOM 2277 C CA . THR A 1 293 ? 106.800 26.275 -4.483 1.00 25.49 293 THR A CA 1
ATOM 2278 C C . THR A 1 293 ? 106.417 27.083 -5.724 1.00 26.13 293 THR A C 1
ATOM 2279 O O . THR A 1 293 ? 106.479 28.310 -5.714 1.00 26.01 293 THR A O 1
ATOM 2283 N N . TRP A 1 294 ? 106.011 26.369 -6.775 1.00 27.14 294 TRP A N 1
ATOM 2284 C CA . TRP A 1 294 ? 105.526 26.960 -8.019 1.00 27.78 294 TRP A CA 1
ATOM 2285 C C . TRP A 1 294 ? 104.341 27.900 -7.754 1.00 27.51 294 TRP A C 1
ATOM 2286 O O . TRP A 1 294 ? 104.281 29.016 -8.270 1.00 26.79 294 TRP A O 1
ATOM 2297 N N . LEU A 1 295 ? 103.422 27.443 -6.914 1.00 27.54 295 LEU A N 1
ATOM 2298 C CA . LEU A 1 295 ? 102.263 28.224 -6.508 1.00 27.46 295 LEU A CA 1
ATOM 2299 C C . LEU A 1 295 ? 102.652 29.540 -5.844 1.00 27.02 295 LEU A C 1
ATOM 2300 O O . LEU A 1 295 ? 102.045 30.574 -6.118 1.00 27.64 295 LEU A O 1
ATOM 2305 N N . GLY A 1 296 ? 103.651 29.498 -4.965 1.00 26.72 296 GLY A N 1
ATOM 2306 C CA . GLY A 1 296 ? 104.184 30.706 -4.333 1.00 26.55 296 GLY A CA 1
ATOM 2307 C C . GLY A 1 296 ? 104.839 31.619 -5.355 1.00 26.34 296 GLY A C 1
ATOM 2308 O O . GLY A 1 296 ? 104.567 32.818 -5.393 1.00 26.41 296 GLY A O 1
ATOM 2309 N N . VAL A 1 297 ? 105.697 31.033 -6.187 1.00 26.16 297 VAL A N 1
ATOM 2310 C CA . VAL A 1 297 ? 106.410 31.748 -7.243 1.00 26.30 297 VAL A CA 1
ATOM 2311 C C . VAL A 1 297 ? 105.453 32.395 -8.270 1.00 26.48 297 VAL A C 1
ATOM 2312 O O . VAL A 1 297 ? 105.586 33.580 -8.595 1.00 26.18 297 VAL A O 1
ATOM 2316 N N . LEU A 1 298 ? 104.492 31.618 -8.767 1.00 27.12 298 LEU A N 1
ATOM 2317 C CA . LEU A 1 298 ? 103.468 32.147 -9.677 1.00 27.65 298 LEU A CA 1
ATOM 2318 C C . LEU A 1 298 ? 102.695 33.310 -9.044 1.00 28.21 298 LEU A C 1
ATOM 2319 O O . LEU A 1 298 ? 102.388 34.287 -9.727 1.00 28.63 298 LEU A O 1
ATOM 2324 N N . THR A 1 299 ? 102.399 33.216 -7.746 1.00 28.13 299 THR A N 1
ATOM 2325 C CA . THR A 1 299 ? 101.735 34.314 -7.038 1.00 28.62 299 THR A CA 1
ATOM 2326 C C . THR A 1 299 ? 102.553 35.609 -7.096 1.00 29.13 299 THR A C 1
ATOM 2327 O O . THR A 1 299 ? 102.002 36.684 -7.344 1.00 29.06 299 THR A O 1
ATOM 2331 N N . ILE A 1 300 ? 103.863 35.503 -6.860 1.00 29.70 300 ILE A N 1
ATOM 2332 C CA . ILE A 1 300 ? 104.756 36.659 -6.926 1.00 30.10 300 ILE A CA 1
ATOM 2333 C C . ILE A 1 300 ? 104.838 37.200 -8.364 1.00 31.09 300 ILE A C 1
ATOM 2334 O O . ILE A 1 300 ? 104.836 38.411 -8.577 1.00 30.54 300 ILE A O 1
ATOM 2339 N N . MET A 1 301 ? 104.905 36.296 -9.336 1.00 31.98 301 MET A N 1
ATOM 2340 C CA . MET A 1 301 ? 104.912 36.681 -10.742 1.00 33.93 301 MET A CA 1
ATOM 2341 C C . MET A 1 301 ? 103.633 37.426 -11.144 1.00 34.98 301 MET A C 1
ATOM 2342 O O . MET A 1 301 ? 103.699 38.398 -11.888 1.00 35.32 301 MET A O 1
ATOM 2347 N N . GLU A 1 302 ? 102.485 36.962 -10.645 1.00 36.40 302 GLU A N 1
ATOM 2348 C CA . GLU A 1 302 ? 101.186 37.576 -10.926 1.00 37.72 302 GLU A CA 1
ATOM 2349 C C . GLU A 1 302 ? 101.098 38.990 -10.364 1.00 38.79 302 GLU A C 1
ATOM 2350 O O . GLU A 1 302 ? 100.629 39.901 -11.043 1.00 39.31 302 GLU A O 1
ATOM 2356 N N . HIS A 1 303 ? 101.562 39.168 -9.132 1.00 39.67 303 HIS A N 1
ATOM 2357 C CA . HIS A 1 303 ? 101.679 40.490 -8.538 1.00 41.02 303 HIS A CA 1
ATOM 2358 C C . HIS A 1 303 ? 102.750 41.369 -9.205 1.00 41.41 303 HIS A C 1
ATOM 2359 O O . HIS A 1 303 ? 102.713 42.588 -9.085 1.00 41.65 303 HIS A O 1
ATOM 2366 N N . THR A 1 304 ? 103.700 40.755 -9.900 1.00 42.09 304 THR A N 1
ATOM 2367 C CA . THR A 1 304 ? 104.743 41.505 -10.597 1.00 43.00 304 THR A CA 1
ATOM 2368 C C . THR A 1 304 ? 104.193 42.118 -11.889 1.00 43.83 304 THR A C 1
ATOM 2369 O O . THR A 1 304 ? 104.432 43.298 -12.179 1.00 43.84 304 THR A O 1
ATOM 2373 N N . VAL A 1 305 ? 103.462 41.301 -12.651 1.00 44.92 305 VAL A N 1
ATOM 2374 C CA . VAL A 1 305 ? 102.782 41.735 -13.868 1.00 45.80 305 VAL A CA 1
ATOM 2375 C C . VAL A 1 305 ? 101.769 42.826 -13.513 1.00 46.43 305 VAL A C 1
ATOM 2376 O O . VAL A 1 305 ? 101.839 43.949 -14.034 1.00 46.92 305 VAL A O 1
ATOM 2380 N N . SER B 1 3 ? 93.753 -4.590 -4.421 1.00 48.71 3 SER B N 1
ATOM 2381 C CA . SER B 1 3 ? 94.922 -4.513 -3.492 1.00 48.63 3 SER B CA 1
ATOM 2382 C C . SER B 1 3 ? 94.912 -3.209 -2.694 1.00 48.50 3 SER B C 1
ATOM 2383 O O . SER B 1 3 ? 94.488 -2.161 -3.205 1.00 48.66 3 SER B O 1
ATOM 2386 N N . THR B 1 4 ? 95.373 -3.282 -1.443 1.00 47.95 4 THR B N 1
ATOM 2387 C CA . THR B 1 4 ? 95.585 -2.085 -0.621 1.00 47.29 4 THR B CA 1
ATOM 2388 C C . THR B 1 4 ? 96.820 -1.314 -1.091 1.00 47.35 4 THR B C 1
ATOM 2389 O O . THR B 1 4 ? 97.033 -0.169 -0.695 1.00 47.38 4 THR B O 1
ATOM 2393 N N . ASN B 1 5 ? 97.628 -1.948 -1.939 1.00 47.26 5 ASN B N 1
ATOM 2394 C CA . ASN B 1 5 ? 98.781 -1.282 -2.544 1.00 47.10 5 ASN B CA 1
ATOM 2395 C C . ASN B 1 5 ? 98.390 -0.338 -3.671 1.00 46.56 5 ASN B C 1
ATOM 2396 O O . ASN B 1 5 ? 99.017 0.705 -3.852 1.00 46.99 5 ASN B O 1
ATOM 2401 N N . THR B 1 6 ? 97.347 -0.698 -4.415 1.00 45.68 6 THR B N 1
ATOM 2402 C CA . THR B 1 6 ? 96.843 0.150 -5.493 1.00 44.76 6 THR B CA 1
ATOM 2403 C C . THR B 1 6 ? 95.673 1.051 -5.037 1.00 43.76 6 THR B C 1
ATOM 2404 O O . THR B 1 6 ? 95.116 1.826 -5.839 1.00 43.97 6 THR B O 1
ATOM 2408 N N . PHE B 1 7 ? 95.319 0.949 -3.751 1.00 41.94 7 PHE B N 1
ATOM 2409 C CA . PHE B 1 7 ? 94.332 1.826 -3.118 1.00 39.92 7 PHE B CA 1
ATOM 2410 C C . PHE B 1 7 ? 94.822 3.277 -3.164 1.00 38.90 7 PHE B C 1
ATOM 2411 O O . PHE B 1 7 ? 96.016 3.535 -3.022 1.00 38.58 7 PHE B O 1
ATOM 2419 N N . ASN B 1 8 ? 93.897 4.214 -3.372 1.00 37.31 8 ASN B N 1
ATOM 2420 C CA . ASN B 1 8 ? 94.234 5.635 -3.414 1.00 35.56 8 ASN B CA 1
ATOM 2421 C C . ASN B 1 8 ? 94.008 6.257 -2.036 1.00 34.08 8 ASN B C 1
ATOM 2422 O O . ASN B 1 8 ? 92.867 6.517 -1.641 1.00 33.74 8 ASN B O 1
ATOM 2427 N N . TYR B 1 9 ? 95.102 6.453 -1.301 1.00 32.20 9 TYR B N 1
ATOM 2428 C CA . TYR B 1 9 ? 95.077 7.041 0.041 1.00 30.39 9 TYR B CA 1
ATOM 2429 C C . TYR B 1 9 ? 95.025 8.569 0.001 1.00 29.83 9 TYR B C 1
ATOM 2430 O O . TYR B 1 9 ? 94.839 9.217 1.033 1.00 29.20 9 TYR B O 1
ATOM 2439 N N . ALA B 1 10 ? 95.189 9.121 -1.201 1.00 28.77 10 ALA B N 1
ATOM 2440 C CA . ALA B 1 10 ? 95.248 10.557 -1.434 1.00 28.60 10 ALA B CA 1
ATOM 2441 C C . ALA B 1 10 ? 93.911 11.086 -1.956 1.00 28.26 10 ALA B C 1
ATOM 2442 O O . ALA B 1 10 ? 93.857 12.125 -2.633 1.00 27.64 10 ALA B O 1
ATOM 2444 N N . THR B 1 11 ? 92.843 10.355 -1.645 1.00 27.94 11 THR B N 1
ATOM 2445 C CA . THR B 1 11 ? 91.483 10.819 -1.908 1.00 28.07 11 THR B CA 1
ATOM 2446 C C . THR B 1 11 ? 90.512 10.391 -0.813 1.00 27.14 11 THR B C 1
ATOM 2447 O O . THR B 1 11 ? 90.817 9.504 -0.008 1.00 27.71 11 THR B O 1
ATOM 2451 N N . TYR B 1 12 ? 89.366 11.060 -0.757 1.00 26.27 12 TYR B N 1
ATOM 2452 C CA . TYR B 1 12 ? 88.353 10.737 0.239 1.00 25.86 12 TYR B CA 1
ATOM 2453 C C . TYR B 1 12 ? 87.476 9.601 -0.277 1.00 25.64 12 TYR B C 1
ATOM 2454 O O . TYR B 1 12 ? 87.170 9.537 -1.460 1.00 25.03 12 TYR B O 1
ATOM 2463 N N . HIS B 1 13 ? 87.114 8.686 0.608 1.00 25.45 13 HIS B N 1
ATOM 2464 C CA . HIS B 1 13 ? 86.371 7.498 0.193 1.00 25.64 13 HIS B CA 1
ATOM 2465 C C . HIS B 1 13 ? 84.979 7.471 0.798 1.00 25.22 13 HIS B C 1
ATOM 2466 O O . HIS B 1 13 ? 84.699 8.190 1.745 1.00 25.11 13 HIS B O 1
ATOM 2473 N N . THR B 1 14 ? 84.111 6.660 0.208 1.00 25.37 14 THR B N 1
ATOM 2474 C CA . THR B 1 14 ? 82.765 6.437 0.713 1.00 25.13 14 THR B CA 1
ATOM 2475 C C . THR B 1 14 ? 82.837 5.343 1.778 1.00 25.02 14 THR B C 1
ATOM 2476 O O . THR B 1 14 ? 83.857 4.663 1.910 1.00 24.11 14 THR B O 1
ATOM 2480 N N . LEU B 1 15 ? 81.751 5.159 2.517 1.00 25.51 15 LEU B N 1
ATOM 2481 C CA . LEU B 1 15 ? 81.677 4.086 3.495 1.00 26.78 15 LEU B CA 1
ATOM 2482 C C . LEU B 1 15 ? 81.942 2.699 2.882 1.00 27.56 15 LEU B C 1
ATOM 2483 O O . LEU B 1 15 ? 82.726 1.922 3.434 1.00 27.74 15 LEU B O 1
ATOM 2488 N N . ASP B 1 16 ? 81.320 2.397 1.737 1.00 28.21 16 ASP B N 1
ATOM 2489 C CA . ASP B 1 16 ? 81.510 1.083 1.109 1.00 28.95 16 ASP B CA 1
ATOM 2490 C C . ASP B 1 16 ? 82.972 0.830 0.763 1.00 28.53 16 ASP B C 1
ATOM 2491 O O . ASP B 1 16 ? 83.510 -0.239 1.065 1.00 28.18 16 ASP B O 1
ATOM 2496 N N . GLU B 1 17 ? 83.610 1.828 0.149 1.00 28.39 17 GLU B N 1
ATOM 2497 C CA . GLU B 1 17 ? 85.037 1.773 -0.190 1.00 27.85 17 GLU B CA 1
ATOM 2498 C C . GLU B 1 17 ? 85.917 1.512 1.040 1.00 27.08 17 GLU B C 1
ATOM 2499 O O . GLU B 1 17 ? 86.862 0.718 0.987 1.00 27.15 17 GLU B O 1
ATOM 2505 N N . ILE B 1 18 ? 85.594 2.167 2.151 1.00 26.15 18 ILE B N 1
ATOM 2506 C CA . ILE B 1 18 ? 86.349 1.980 3.392 1.00 24.88 18 ILE B CA 1
ATOM 2507 C C . ILE B 1 18 ? 86.103 0.580 3.938 1.00 25.25 18 ILE B C 1
ATOM 2508 O O . ILE B 1 18 ? 87.044 -0.098 4.343 1.00 25.03 18 ILE B O 1
ATOM 2513 N N . TYR B 1 19 ? 84.846 0.137 3.917 1.00 25.79 19 TYR B N 1
ATOM 2514 C CA . TYR B 1 19 ? 84.505 -1.212 4.365 1.00 26.63 19 TYR B CA 1
ATOM 2515 C C . TYR B 1 19 ? 85.165 -2.286 3.486 1.00 27.57 19 TYR B C 1
ATOM 2516 O O . TYR B 1 19 ? 85.677 -3.282 4.004 1.00 27.97 19 TYR B O 1
ATOM 2525 N N . ASP B 1 20 ? 85.187 -2.066 2.169 1.00 28.57 20 ASP B N 1
ATOM 2526 C CA . ASP B 1 20 ? 85.898 -2.955 1.241 1.00 29.17 20 ASP B CA 1
ATOM 2527 C C . ASP B 1 20 ? 87.398 -2.961 1.479 1.00 29.29 20 ASP B C 1
ATOM 2528 O O . ASP B 1 20 ? 88.013 -4.020 1.439 1.00 29.75 20 ASP B O 1
ATOM 2533 N N . PHE B 1 21 ? 87.981 -1.782 1.727 1.00 29.22 21 PHE B N 1
ATOM 2534 C CA . PHE B 1 21 ? 89.388 -1.667 2.114 1.00 29.03 21 PHE B CA 1
ATOM 2535 C C . PHE B 1 21 ? 89.723 -2.527 3.345 1.00 30.08 21 PHE B C 1
ATOM 2536 O O . PHE B 1 21 ? 90.778 -3.182 3.383 1.00 30.03 21 PHE B O 1
ATOM 2544 N N . MET B 1 22 ? 88.849 -2.497 4.357 1.00 30.71 22 MET B N 1
ATOM 2545 C CA . MET B 1 22 ? 89.054 -3.277 5.575 1.00 32.32 22 MET B CA 1
ATOM 2546 C C . MET B 1 22 ? 89.160 -4.751 5.238 1.00 32.51 22 MET B C 1
ATOM 2547 O O . MET B 1 22 ? 90.006 -5.454 5.790 1.00 32.80 22 MET B O 1
ATOM 2552 N N . ASP B 1 23 ? 88.299 -5.201 4.329 1.00 33.07 23 ASP B N 1
ATOM 2553 C CA . ASP B 1 23 ? 88.270 -6.593 3.895 1.00 33.68 23 ASP B CA 1
ATOM 2554 C C . ASP B 1 23 ? 89.508 -6.967 3.091 1.00 33.97 23 ASP B C 1
ATOM 2555 O O . ASP B 1 23 ? 90.056 -8.048 3.285 1.00 34.17 23 ASP B O 1
ATOM 2560 N N . LEU B 1 24 ? 89.936 -6.074 2.196 1.00 34.16 24 LEU B N 1
ATOM 2561 C CA . LEU B 1 24 ? 91.178 -6.256 1.444 1.00 34.49 24 LEU B CA 1
ATOM 2562 C C . LEU B 1 24 ? 92.362 -6.420 2.379 1.00 34.49 24 LEU B C 1
ATOM 2563 O O . LEU B 1 24 ? 93.098 -7.393 2.287 1.00 34.65 24 LEU B O 1
ATOM 2568 N N . LEU B 1 25 ? 92.527 -5.466 3.289 1.00 35.04 25 LEU B N 1
ATOM 2569 C CA . LEU B 1 25 ? 93.638 -5.457 4.241 1.00 35.21 25 LEU B CA 1
ATOM 2570 C C . LEU B 1 25 ? 93.665 -6.683 5.169 1.00 35.61 25 LEU B C 1
ATOM 2571 O O . LEU B 1 25 ? 94.748 -7.193 5.491 1.00 35.80 25 LEU B O 1
ATOM 2576 N N . VAL B 1 26 ? 92.490 -7.139 5.609 1.00 35.91 26 VAL B N 1
ATOM 2577 C CA . VAL B 1 26 ? 92.391 -8.375 6.403 1.00 36.13 26 VAL B CA 1
ATOM 2578 C C . VAL B 1 26 ? 92.826 -9.574 5.546 1.00 36.53 26 VAL B C 1
ATOM 2579 O O . VAL B 1 26 ? 93.679 -10.353 5.970 1.00 36.69 26 VAL B O 1
ATOM 2583 N N . ALA B 1 27 ? 92.281 -9.683 4.330 1.00 36.90 27 ALA B N 1
ATOM 2584 C CA . ALA B 1 27 ? 92.627 -10.774 3.409 1.00 37.35 27 ALA B CA 1
ATOM 2585 C C . ALA B 1 27 ? 94.127 -10.843 3.110 1.00 37.79 27 ALA B C 1
ATOM 2586 O O . ALA B 1 27 ? 94.678 -11.934 2.910 1.00 37.97 27 ALA B O 1
ATOM 2588 N N . GLU B 1 28 ? 94.779 -9.680 3.109 1.00 38.06 28 GLU B N 1
ATOM 2589 C CA . GLU B 1 28 ? 96.201 -9.570 2.792 1.00 38.39 28 GLU B CA 1
ATOM 2590 C C . GLU B 1 28 ? 97.121 -9.769 3.999 1.00 38.24 28 GLU B C 1
ATOM 2591 O O . GLU B 1 28 ? 98.297 -10.115 3.838 1.00 38.07 28 GLU B O 1
ATOM 2597 N N . HIS B 1 29 ? 96.598 -9.538 5.200 1.00 38.51 29 HIS B N 1
ATOM 2598 C CA . HIS B 1 29 ? 97.388 -9.681 6.426 1.00 38.69 29 HIS B CA 1
ATOM 2599 C C . HIS B 1 29 ? 96.606 -10.402 7.528 1.00 38.94 29 HIS B C 1
ATOM 2600 O O . HIS B 1 29 ? 96.446 -9.852 8.626 1.00 38.70 29 HIS B O 1
ATOM 2607 N N . PRO B 1 30 ? 96.148 -11.651 7.262 1.00 39.12 30 PRO B N 1
ATOM 2608 C CA . PRO B 1 30 ? 95.229 -12.356 8.179 1.00 39.13 30 PRO B CA 1
ATOM 2609 C C . PRO B 1 30 ? 95.799 -12.751 9.559 1.00 38.99 30 PRO B C 1
ATOM 2610 O O . PRO B 1 30 ? 95.026 -13.038 10.481 1.00 38.87 30 PRO B O 1
ATOM 2614 N N . GLN B 1 31 ? 97.123 -12.766 9.687 1.00 39.00 31 GLN B N 1
ATOM 2615 C CA . GLN B 1 31 ? 97.788 -13.053 10.961 1.00 39.41 31 GLN B CA 1
ATOM 2616 C C . GLN B 1 31 ? 98.062 -11.773 11.768 1.00 39.13 31 GLN B C 1
ATOM 2617 O O . GLN B 1 31 ? 98.532 -11.836 12.906 1.00 39.20 31 GLN B O 1
ATOM 2623 N N . LEU B 1 32 ? 97.790 -10.613 11.171 1.00 38.97 32 LEU B N 1
ATOM 2624 C CA . LEU B 1 32 ? 98.017 -9.333 11.846 1.00 38.26 32 LEU B CA 1
ATOM 2625 C C . LEU B 1 32 ? 96.707 -8.630 12.140 1.00 37.96 32 LEU B C 1
ATOM 2626 O O . LEU B 1 32 ? 96.497 -8.142 13.249 1.00 37.79 32 LEU B O 1
ATOM 2631 N N . VAL B 1 33 ? 95.824 -8.586 11.149 1.00 37.77 33 VAL B N 1
ATOM 2632 C CA . VAL B 1 33 ? 94.579 -7.837 11.288 1.00 37.60 33 VAL B CA 1
ATOM 2633 C C . VAL B 1 33 ? 93.296 -8.664 11.124 1.00 37.30 33 VAL B C 1
ATOM 2634 O O . VAL B 1 33 ? 93.200 -9.557 10.278 1.00 37.45 33 VAL B O 1
ATOM 2638 N N . SER B 1 34 ? 92.329 -8.362 11.982 1.00 36.56 34 SER B N 1
ATOM 2639 C CA . SER B 1 34 ? 90.991 -8.920 11.899 1.00 35.95 34 SER B CA 1
ATOM 2640 C C . SER B 1 34 ? 89.965 -7.795 11.980 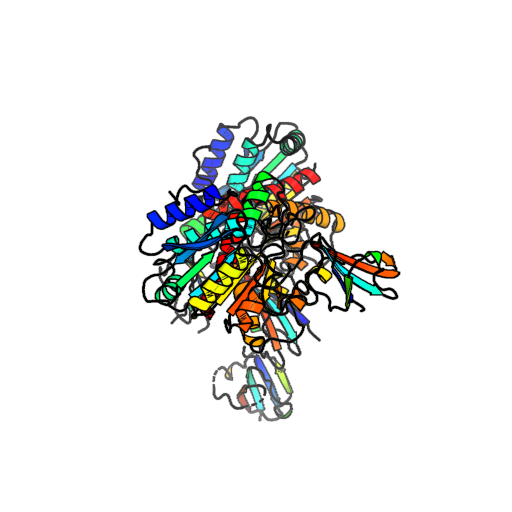1.00 35.55 34 SER B C 1
ATOM 2641 O O . SER B 1 34 ? 90.230 -6.730 12.540 1.00 35.82 34 SER B O 1
ATOM 2644 N N . LYS B 1 35 ? 88.798 -8.035 11.401 1.00 35.01 35 LYS B N 1
ATOM 2645 C CA . LYS B 1 35 ? 87.707 -7.090 11.438 1.00 34.40 35 LYS B CA 1
ATOM 2646 C C . LYS B 1 35 ? 86.694 -7.565 12.473 1.00 34.27 35 LYS B C 1
ATOM 2647 O O . LYS B 1 35 ? 86.267 -8.721 12.441 1.00 34.41 35 LYS B O 1
ATOM 2653 N N . LEU B 1 36 ? 86.336 -6.683 13.404 1.00 33.41 36 LEU B N 1
ATOM 2654 C CA . LEU B 1 36 ? 85.341 -7.003 14.416 1.00 32.79 36 LEU B CA 1
ATOM 2655 C C . LEU B 1 36 ? 84.109 -6.135 14.220 1.00 32.18 36 LEU B C 1
ATOM 2656 O O . LEU B 1 36 ? 84.215 -4.930 14.012 1.00 31.89 36 LEU B O 1
ATOM 2661 N N . GLN B 1 37 ? 82.938 -6.751 14.268 1.00 31.52 37 GLN B N 1
ATOM 2662 C CA . GLN B 1 37 ? 81.713 -5.988 14.296 1.00 31.24 37 GLN B CA 1
ATOM 2663 C C . GLN B 1 37 ? 81.314 -5.794 15.750 1.00 31.21 37 GLN B C 1
ATOM 2664 O O . GLN B 1 37 ? 81.006 -6.767 16.445 1.00 31.30 37 GLN B O 1
ATOM 2670 N N . ILE B 1 38 ? 81.350 -4.545 16.222 1.00 30.61 38 ILE B N 1
ATOM 2671 C CA . ILE B 1 38 ? 81.063 -4.270 17.632 1.00 29.54 38 ILE B CA 1
ATOM 2672 C C . ILE B 1 38 ? 79.623 -3.841 17.862 1.00 29.19 38 ILE B C 1
ATOM 2673 O O . ILE B 1 38 ? 79.198 -3.682 18.998 1.00 28.98 38 ILE B O 1
ATOM 2678 N N . GLY B 1 39 ? 78.874 -3.663 16.783 1.00 28.67 39 GLY B N 1
ATOM 2679 C CA . GLY B 1 39 ? 77.472 -3.319 16.900 1.00 28.62 39 GLY B CA 1
ATOM 2680 C C . GLY B 1 39 ? 76.909 -2.883 15.570 1.00 28.59 39 GLY B C 1
ATOM 2681 O O . GLY B 1 39 ? 77.571 -2.985 14.547 1.00 28.49 39 GLY B O 1
ATOM 2682 N N . ARG B 1 40 ? 75.678 -2.402 15.595 1.00 28.90 40 ARG B N 1
ATOM 2683 C CA . ARG B 1 40 ? 75.051 -1.822 14.418 1.00 29.96 40 ARG B CA 1
ATOM 2684 C C . ARG B 1 40 ? 74.575 -0.410 14.711 1.00 29.63 40 ARG B C 1
ATOM 2685 O O . ARG B 1 40 ? 74.022 -0.138 15.781 1.00 29.70 40 ARG B O 1
ATOM 2693 N N . SER B 1 41 ? 74.778 0.479 13.748 1.00 29.45 41 SER B N 1
ATOM 2694 C CA . SER B 1 41 ? 74.348 1.867 13.873 1.00 29.10 41 SER B CA 1
ATOM 2695 C C . SER B 1 41 ? 72.819 1.963 13.916 1.00 29.34 41 SER B C 1
ATOM 2696 O O . SER B 1 41 ? 72.112 1.004 13.565 1.00 29.62 41 SER B O 1
ATOM 2699 N N . TYR B 1 42 ? 72.312 3.117 14.342 1.00 28.54 42 TYR B N 1
ATOM 2700 C CA . TYR B 1 42 ? 70.882 3.372 14.357 1.00 28.09 42 TYR B CA 1
ATOM 2701 C C . TYR B 1 42 ? 70.185 2.893 13.083 1.00 28.37 42 TYR B C 1
ATOM 2702 O O . TYR B 1 42 ? 69.179 2.197 13.154 1.00 28.68 42 TYR B O 1
ATOM 2711 N N . GLU B 1 43 ? 70.715 3.266 11.923 1.00 28.73 43 GLU B N 1
ATOM 2712 C CA . GLU B 1 43 ? 70.108 2.864 10.655 1.00 28.56 43 GLU B CA 1
ATOM 2713 C C . GLU B 1 43 ? 70.506 1.450 10.200 1.00 28.58 43 GLU B C 1
ATOM 2714 O O . GLU B 1 43 ? 70.140 1.029 9.107 1.00 28.94 43 GLU B O 1
ATOM 2720 N N . GLY B 1 44 ? 71.262 0.730 11.028 1.00 28.26 44 GLY B N 1
ATOM 2721 C CA . GLY B 1 44 ? 71.531 -0.683 10.794 1.00 27.75 44 GLY B CA 1
ATOM 2722 C C . GLY B 1 44 ? 72.787 -1.007 10.012 1.00 27.72 44 GLY B C 1
ATOM 2723 O O . GLY B 1 44 ? 72.919 -2.117 9.475 1.00 27.96 44 GLY B O 1
ATOM 2724 N N . ARG B 1 45 ? 73.720 -0.060 9.943 1.00 27.40 45 ARG B N 1
ATOM 2725 C CA . ARG B 1 45 ? 75.015 -0.326 9.304 1.00 26.66 45 ARG B CA 1
ATOM 2726 C C . ARG B 1 45 ? 75.918 -1.016 10.317 1.00 27.13 45 ARG B C 1
ATOM 2727 O O . ARG B 1 45 ? 75.886 -0.678 11.499 1.00 27.67 45 ARG B O 1
ATOM 2735 N N . PRO B 1 46 ? 76.712 -2.002 9.868 1.00 27.10 46 PRO B N 1
ATOM 2736 C CA . PRO B 1 46 ? 77.601 -2.641 10.819 1.00 27.15 46 PRO B CA 1
ATOM 2737 C C . PRO B 1 46 ? 78.655 -1.633 11.250 1.00 27.18 46 PRO B C 1
ATOM 2738 O O . PRO B 1 46 ? 79.080 -0.806 10.441 1.00 27.75 46 PRO B O 1
ATOM 2742 N N . ILE B 1 47 ? 79.042 -1.697 12.517 1.00 26.81 47 ILE B N 1
ATOM 2743 C CA . ILE B 1 47 ? 80.091 -0.852 13.062 1.00 26.17 47 ILE B CA 1
ATOM 2744 C C . ILE B 1 47 ? 81.300 -1.759 13.212 1.00 26.39 47 ILE B C 1
ATOM 2745 O O . ILE B 1 47 ? 81.230 -2.758 13.934 1.00 25.89 47 ILE B O 1
ATOM 2750 N N . TYR B 1 48 ? 82.388 -1.411 12.523 1.00 26.31 48 TYR B N 1
ATOM 2751 C CA . TYR B 1 48 ? 83.572 -2.249 12.439 1.00 27.06 48 TYR B CA 1
ATOM 2752 C C . TYR B 1 48 ? 84.811 -1.653 13.096 1.00 27.38 48 TYR B C 1
ATOM 2753 O O . TYR B 1 48 ? 85.117 -0.461 12.960 1.00 27.22 48 TYR B O 1
ATOM 2762 N N . VAL B 1 49 ? 85.534 -2.511 13.797 1.00 27.34 49 VAL B N 1
ATOM 2763 C CA . VAL B 1 49 ? 86.832 -2.171 14.343 1.00 27.01 49 VAL B CA 1
ATOM 2764 C C . VAL B 1 49 ? 87.855 -3.110 13.725 1.00 27.37 49 VAL B C 1
ATOM 2765 O O . VAL B 1 49 ? 87.633 -4.328 13.661 1.00 27.24 49 VAL B O 1
ATOM 2769 N N . LEU B 1 50 ? 88.968 -2.548 13.267 1.00 27.30 50 LEU B N 1
ATOM 2770 C CA . LEU B 1 50 ? 90.116 -3.360 12.903 1.00 27.86 50 LEU B CA 1
ATOM 2771 C C . LEU B 1 50 ? 90.961 -3.621 14.143 1.00 28.07 50 LEU B C 1
ATOM 2772 O O . LEU B 1 50 ? 91.312 -2.695 14.879 1.00 28.35 50 LEU B O 1
ATOM 2777 N N . LYS B 1 51 ? 91.273 -4.893 14.374 1.00 28.30 51 LYS B N 1
ATOM 2778 C CA . LYS B 1 51 ? 92.149 -5.292 15.461 1.00 28.01 51 LYS B CA 1
ATOM 2779 C C . LYS B 1 51 ? 93.503 -5.680 14.900 1.00 28.47 51 LYS B C 1
ATOM 2780 O O . LYS B 1 51 ? 93.591 -6.506 13.991 1.00 28.52 51 LYS B O 1
ATOM 2786 N N . PHE B 1 52 ? 94.552 -5.073 15.442 1.00 28.79 52 PHE B N 1
ATOM 2787 C CA . PHE B 1 52 ? 95.922 -5.365 15.038 1.00 29.60 52 PHE B CA 1
ATOM 2788 C C . PHE B 1 52 ? 96.599 -6.102 16.179 1.00 30.30 52 PHE B C 1
ATOM 2789 O O . PHE B 1 52 ? 96.738 -5.557 17.282 1.00 30.52 52 PHE B O 1
ATOM 2797 N N . SER B 1 53 ? 96.996 -7.350 15.917 1.00 30.87 53 SER B N 1
ATOM 2798 C CA . SER B 1 53 ? 97.512 -8.240 16.961 1.00 32.08 53 SER B CA 1
ATOM 2799 C C . SER B 1 53 ? 98.525 -9.276 16.431 1.00 32.34 53 SER B C 1
ATOM 2800 O O . SER B 1 53 ? 98.412 -9.753 15.297 1.00 32.63 53 SER B O 1
ATOM 2803 N N . THR B 1 54 ? 99.506 -9.614 17.262 1.00 32.78 54 THR B N 1
ATOM 2804 C CA . THR B 1 54 ? 100.474 -10.668 16.943 1.00 33.16 54 THR B CA 1
ATOM 2805 C C . THR B 1 54 ? 100.411 -11.819 17.961 1.00 33.92 54 THR B C 1
ATOM 2806 O O . THR B 1 54 ? 101.397 -12.553 18.156 1.00 34.43 54 THR B O 1
ATOM 2810 N N . GLY B 1 55 ? 99.259 -11.966 18.614 1.00 33.79 55 GLY B N 1
ATOM 2811 C CA . GLY B 1 55 ? 99.039 -13.065 19.549 1.00 34.39 55 GLY B CA 1
ATOM 2812 C C . GLY B 1 55 ? 98.620 -12.621 20.936 1.00 34.27 55 GLY B C 1
ATOM 2813 O O . GLY B 1 55 ? 98.216 -11.472 21.135 1.00 34.28 55 GLY B O 1
ATOM 2814 N N . GLY B 1 56 ? 98.713 -13.543 21.893 1.00 34.23 56 GLY B N 1
ATOM 2815 C CA . GLY B 1 56 ? 98.231 -13.308 23.248 1.00 33.85 56 GLY B CA 1
ATOM 2816 C C . GLY B 1 56 ? 96.718 -13.354 23.308 1.00 34.06 56 GLY B C 1
ATOM 2817 O O . GLY B 1 56 ? 96.042 -13.523 22.283 1.00 33.96 56 GLY B O 1
ATOM 2818 N N . SER B 1 57 ? 96.184 -13.218 24.517 1.00 34.26 57 SER B N 1
ATOM 2819 C CA . SER B 1 57 ? 94.741 -13.149 24.723 1.00 34.47 57 SER B CA 1
ATOM 2820 C C . SER B 1 57 ? 94.418 -11.825 25.403 1.00 34.30 57 SER B C 1
ATOM 2821 O O . SER B 1 57 ? 94.887 -11.557 26.511 1.00 34.35 57 SER B O 1
ATOM 2824 N N . ASN B 1 58 ? 93.629 -10.991 24.734 1.00 34.31 58 ASN B N 1
ATOM 2825 C CA . ASN B 1 58 ? 93.276 -9.671 25.288 1.00 33.87 58 ASN B CA 1
ATOM 2826 C C . ASN B 1 58 ? 94.461 -8.914 25.893 1.00 32.56 58 ASN B C 1
ATOM 2827 O O . ASN B 1 58 ? 94.404 -8.490 27.051 1.00 33.35 58 ASN B O 1
ATOM 2832 N N . ARG B 1 59 ? 95.529 -8.769 25.108 1.00 31.55 59 ARG B N 1
ATOM 2833 C CA . ARG B 1 59 ? 96.726 -8.013 25.501 1.00 30.56 59 ARG B CA 1
ATOM 2834 C C . ARG B 1 59 ? 96.410 -6.539 25.830 1.00 29.67 59 ARG B C 1
ATOM 2835 O O . ARG B 1 59 ? 95.351 -6.030 25.430 1.00 28.93 59 ARG B O 1
ATOM 2843 N N . PRO B 1 60 ? 97.322 -5.849 26.558 1.00 29.04 60 PRO B N 1
ATOM 2844 C CA . PRO B 1 60 ? 97.105 -4.420 26.743 1.00 28.35 60 PRO B CA 1
ATOM 2845 C C . PRO B 1 60 ? 96.877 -3.797 25.372 1.00 27.89 60 PRO B C 1
ATOM 2846 O O . PRO B 1 60 ? 97.570 -4.145 24.410 1.00 27.14 60 PRO B O 1
ATOM 2850 N N . ALA B 1 61 ? 95.877 -2.930 25.276 1.00 26.99 61 ALA B N 1
ATOM 2851 C CA . ALA B 1 61 ? 95.471 -2.410 23.991 1.00 26.76 61 ALA B CA 1
ATOM 2852 C C . ALA B 1 61 ? 95.470 -0.876 23.907 1.00 26.60 61 ALA B C 1
ATOM 2853 O O . ALA B 1 61 ? 95.389 -0.168 24.916 1.00 26.19 61 ALA B O 1
ATOM 2855 N N . ILE B 1 62 ? 95.585 -0.388 22.676 1.00 26.34 62 ILE B N 1
ATOM 2856 C CA . ILE B 1 62 ? 95.424 1.017 22.355 1.00 26.10 62 ILE B CA 1
ATOM 2857 C C . ILE B 1 62 ? 94.158 1.115 21.522 1.00 25.92 62 ILE B C 1
ATOM 2858 O O . ILE B 1 62 ? 94.026 0.415 20.521 1.00 25.72 62 ILE B O 1
ATOM 2863 N N . TRP B 1 63 ? 93.223 1.950 21.969 1.00 25.61 63 TRP B N 1
ATOM 2864 C CA . TRP B 1 63 ? 92.020 2.272 21.215 1.00 25.21 63 TRP B CA 1
ATOM 2865 C C . TRP B 1 63 ? 92.245 3.551 20.425 1.00 25.16 63 TRP B C 1
ATOM 2866 O O . TRP B 1 63 ? 92.798 4.525 20.946 1.00 24.85 63 TRP B O 1
ATOM 2877 N N . ILE B 1 64 ? 91.812 3.543 19.166 1.00 24.89 64 ILE B N 1
ATOM 2878 C CA . ILE B 1 64 ? 91.828 4.735 18.327 1.00 24.24 64 ILE B CA 1
ATOM 2879 C C . ILE B 1 64 ? 90.470 4.841 17.651 1.00 24.55 64 ILE B C 1
ATOM 2880 O O . ILE B 1 64 ? 90.117 3.987 16.822 1.00 24.13 64 ILE B O 1
ATOM 2885 N N . ASP B 1 65 ? 89.695 5.864 18.010 1.00 24.37 65 ASP B N 1
ATOM 2886 C CA . ASP B 1 65 ? 88.456 6.135 17.266 1.00 24.85 65 ASP B CA 1
ATOM 2887 C C . ASP B 1 65 ? 88.595 7.342 16.338 1.00 24.06 65 ASP B C 1
ATOM 2888 O O . ASP B 1 65 ? 89.249 8.334 16.676 1.00 24.05 65 ASP B O 1
ATOM 2893 N N . LEU B 1 66 ? 87.989 7.223 15.161 1.00 23.11 66 LEU B N 1
ATOM 2894 C CA . LEU B 1 66 ? 87.982 8.274 14.159 1.00 22.49 66 LEU B CA 1
ATOM 2895 C C . LEU B 1 66 ? 86.575 8.422 13.572 1.00 22.03 66 LEU B C 1
ATOM 2896 O O . LEU B 1 66 ? 85.794 7.464 13.539 1.00 22.18 66 LEU B O 1
ATOM 2901 N N . GLY B 1 67 ? 86.260 9.625 13.113 1.00 21.41 67 GLY B N 1
ATOM 2902 C CA . GLY B 1 67 ? 85.013 9.871 12.397 1.00 20.82 67 GLY B CA 1
ATOM 2903 C C . GLY B 1 67 ? 83.779 9.786 13.273 1.00 20.88 67 GLY B C 1
ATOM 2904 O O . GLY B 1 67 ? 82.689 9.488 12.781 1.00 21.85 67 GLY B O 1
ATOM 2905 N N . ILE B 1 68 ? 83.934 10.053 14.566 1.00 20.13 68 ILE B N 1
ATOM 2906 C CA . ILE B 1 68 ? 82.782 10.137 15.459 1.00 20.68 68 ILE B CA 1
ATOM 2907 C C . ILE B 1 68 ? 81.841 11.267 15.021 1.00 20.45 68 ILE B C 1
ATOM 2908 O O . ILE B 1 68 ? 80.604 11.142 15.096 1.00 21.16 68 ILE B O 1
ATOM 2913 N N . HIS B 1 69 ? 82.443 12.352 14.539 1.00 20.01 69 HIS B N 1
ATOM 2914 C CA . HIS B 1 69 ? 81.741 13.440 13.889 1.00 19.28 69 HIS B CA 1
ATOM 2915 C C . HIS B 1 69 ? 81.983 13.276 12.388 1.00 19.21 69 HIS B C 1
ATOM 2916 O O . HIS B 1 69 ? 83.119 13.304 11.927 1.00 18.91 69 HIS B O 1
ATOM 2923 N N . SER B 1 70 ? 80.911 13.063 11.633 1.00 18.86 70 SER B N 1
ATOM 2924 C CA . SER B 1 70 ? 81.046 12.506 10.292 1.00 18.79 70 SER B CA 1
ATOM 2925 C C . SER B 1 70 ? 81.702 13.433 9.284 1.00 18.78 70 SER B C 1
ATOM 2926 O O . SER B 1 70 ? 82.434 12.965 8.411 1.00 19.21 70 SER B O 1
ATOM 2929 N N . ARG B 1 71 ? 81.471 14.738 9.429 1.00 18.65 71 ARG B N 1
ATOM 2930 C CA . ARG B 1 71 ? 82.016 15.744 8.508 1.00 18.87 71 ARG B CA 1
ATOM 2931 C C . ARG B 1 71 ? 83.542 15.913 8.585 1.00 19.17 71 ARG B C 1
ATOM 2932 O O . ARG B 1 71 ? 84.154 16.516 7.704 1.00 19.15 71 ARG B O 1
ATOM 2940 N N . GLU B 1 72 ? 84.149 15.387 9.650 1.00 19.17 72 GLU B N 1
ATOM 2941 C CA . GLU B 1 72 ? 85.588 15.498 9.857 1.00 18.25 72 GLU B CA 1
ATOM 2942 C C . GLU B 1 72 ? 86.309 14.454 8.998 1.00 18.58 72 GLU B C 1
ATOM 2943 O O . GLU B 1 72 ? 86.981 13.567 9.503 1.00 18.80 72 GLU B O 1
ATOM 2949 N N . TRP B 1 73 ? 86.181 14.605 7.681 1.00 18.76 73 TRP B N 1
ATOM 2950 C CA . TRP B 1 73 ? 86.589 13.593 6.714 1.00 19.15 73 TRP B CA 1
ATOM 2951 C C . TRP B 1 73 ? 88.076 13.252 6.724 1.00 19.43 73 TRP B C 1
ATOM 2952 O O . TRP B 1 73 ? 88.464 12.152 6.297 1.00 19.33 73 TRP B O 1
ATOM 2963 N N . ILE B 1 74 ? 88.898 14.193 7.190 1.00 18.96 74 ILE B N 1
ATOM 2964 C CA . ILE B 1 74 ? 90.335 13.960 7.290 1.00 18.86 74 ILE B CA 1
ATOM 2965 C C . ILE B 1 74 ? 90.626 12.840 8.295 1.00 19.12 74 ILE B C 1
ATOM 2966 O O . ILE B 1 74 ? 91.607 12.125 8.153 1.00 19.05 74 ILE B O 1
ATOM 2971 N N . THR B 1 75 ? 89.770 12.688 9.304 1.00 19.74 75 THR B N 1
ATOM 2972 C CA . THR B 1 75 ? 89.948 11.620 10.298 1.00 19.75 75 THR B CA 1
ATOM 2973 C C . THR B 1 75 ? 89.752 10.211 9.720 1.00 20.38 75 THR B C 1
ATOM 2974 O O . THR B 1 75 ? 90.605 9.346 9.910 1.00 20.84 75 THR B O 1
ATOM 2978 N N . GLN B 1 76 ? 88.653 9.957 9.011 1.00 20.66 76 GLN B N 1
ATOM 2979 C CA . GLN B 1 76 ? 88.450 8.624 8.426 1.00 21.22 76 GLN B CA 1
ATOM 2980 C C . GLN B 1 76 ? 89.573 8.303 7.432 1.00 21.36 76 GLN B C 1
ATOM 2981 O O . GLN B 1 76 ? 90.082 7.181 7.399 1.00 22.24 76 GLN B O 1
ATOM 2987 N N . ALA B 1 77 ? 89.957 9.308 6.643 1.00 21.48 77 ALA B N 1
ATOM 2988 C CA . ALA B 1 77 ? 91.003 9.192 5.622 1.00 21.41 77 ALA B CA 1
ATOM 2989 C C . ALA B 1 77 ? 92.349 8.878 6.257 1.00 21.99 77 ALA B C 1
ATOM 2990 O O . ALA B 1 77 ? 93.139 8.098 5.701 1.00 22.22 77 ALA B O 1
ATOM 2992 N N . THR B 1 78 ? 92.587 9.477 7.426 1.00 21.70 78 THR B N 1
ATOM 2993 C CA . THR B 1 78 ? 93.747 9.185 8.267 1.00 21.73 78 THR B CA 1
ATOM 2994 C C . THR B 1 78 ? 93.694 7.769 8.862 1.00 21.93 78 THR B C 1
ATOM 2995 O O . THR B 1 78 ? 94.706 7.077 8.893 1.00 22.09 78 THR B O 1
ATOM 2999 N N . GLY B 1 79 ? 92.519 7.359 9.341 1.00 22.12 79 GLY B N 1
ATOM 3000 C CA . GLY B 1 79 ? 92.270 5.979 9.769 1.00 21.98 79 GLY B CA 1
ATOM 3001 C C . GLY B 1 79 ? 92.632 4.928 8.723 1.00 22.07 79 GLY B C 1
ATOM 3002 O O . GLY B 1 79 ? 93.279 3.943 9.041 1.00 22.36 79 GLY B O 1
ATOM 3003 N N . VAL B 1 80 ? 92.213 5.145 7.477 1.00 22.38 80 VAL B N 1
ATOM 3004 C CA . VAL B 1 80 ? 92.530 4.247 6.359 1.00 22.57 80 VAL B CA 1
ATOM 3005 C C . VAL B 1 80 ? 94.051 4.154 6.185 1.00 22.69 80 VAL B C 1
ATOM 3006 O O . VAL B 1 80 ? 94.622 3.051 6.134 1.00 22.32 80 VAL B O 1
ATOM 3010 N N . TRP B 1 81 ? 94.697 5.319 6.141 1.00 22.25 81 TRP B N 1
ATOM 3011 C CA . TRP B 1 81 ? 96.135 5.417 6.031 1.00 22.28 81 TRP B CA 1
ATOM 3012 C C . TRP B 1 81 ? 96.876 4.723 7.168 1.00 22.78 81 TRP B C 1
ATOM 3013 O O . TRP B 1 81 ? 97.881 4.044 6.919 1.00 22.68 81 TRP B O 1
ATOM 3024 N N . PHE B 1 82 ? 96.391 4.932 8.399 1.00 23.15 82 PHE B N 1
ATOM 3025 C CA . PHE B 1 82 ? 96.941 4.329 9.623 1.00 24.15 82 PHE B CA 1
ATOM 3026 C C . PHE B 1 82 ? 96.901 2.810 9.518 1.00 24.39 82 PHE B C 1
ATOM 3027 O O . PHE B 1 82 ? 97.891 2.145 9.798 1.00 24.57 82 PHE B O 1
ATOM 3035 N N . ALA B 1 83 ? 95.741 2.273 9.116 1.00 25.12 83 ALA B N 1
ATOM 3036 C CA . ALA B 1 83 ? 95.542 0.824 8.986 1.00 25.26 83 ALA B CA 1
ATOM 3037 C C . ALA B 1 83 ? 96.585 0.212 8.057 1.00 25.80 83 ALA B C 1
ATOM 3038 O O . ALA B 1 83 ? 97.217 -0.767 8.401 1.00 26.11 83 ALA B O 1
ATOM 3040 N N . LYS B 1 84 ? 96.781 0.824 6.893 1.00 26.81 84 LYS B N 1
ATOM 3041 C CA . LYS B 1 84 ? 97.772 0.369 5.938 1.00 27.86 84 LYS B CA 1
ATOM 3042 C C . LYS B 1 84 ? 99.159 0.517 6.533 1.00 28.78 84 LYS B C 1
ATOM 3043 O O . LYS B 1 84 ? 99.974 -0.398 6.438 1.00 29.57 84 LYS B O 1
ATOM 3049 N N . LYS B 1 85 ? 99.419 1.663 7.158 1.00 29.51 85 LYS B N 1
ATOM 3050 C CA . LYS B 1 85 ? 100.708 1.920 7.780 1.00 29.90 85 LYS B CA 1
ATOM 3051 C C . LYS B 1 85 ? 101.095 0.863 8.819 1.00 30.33 85 LYS B C 1
ATOM 3052 O O . LYS B 1 85 ? 102.258 0.436 8.861 1.00 29.83 85 LYS B O 1
ATOM 3058 N N . PHE B 1 86 ? 100.132 0.457 9.654 1.00 30.58 86 PHE B N 1
ATOM 3059 C CA . PHE B 1 86 ? 100.381 -0.582 10.658 1.00 31.31 86 PHE B CA 1
ATOM 3060 C C . PHE B 1 86 ? 100.940 -1.854 10.006 1.00 32.22 86 PHE B C 1
ATOM 3061 O O . PHE B 1 86 ? 101.900 -2.447 10.496 1.00 32.62 86 PHE B O 1
ATOM 3069 N N . THR B 1 87 ? 100.327 -2.262 8.902 1.00 33.26 87 THR B N 1
ATOM 3070 C CA . THR B 1 87 ? 100.722 -3.475 8.203 1.00 33.91 87 THR B CA 1
ATOM 3071 C C . THR B 1 87 ? 102.026 -3.271 7.434 1.00 34.82 87 THR B C 1
ATOM 3072 O O . THR B 1 87 ? 102.789 -4.222 7.251 1.00 34.75 87 THR B O 1
ATOM 3076 N N . GLU B 1 88 ? 102.285 -2.034 7.005 1.00 35.73 88 GLU B N 1
ATOM 3077 C CA . GLU B 1 88 ? 103.548 -1.711 6.325 1.00 36.93 88 GLU B CA 1
ATOM 3078 C C . GLU B 1 88 ? 104.735 -1.656 7.282 1.00 37.16 88 GLU B C 1
ATOM 3079 O O . GLU B 1 88 ? 105.827 -2.115 6.939 1.00 37.42 88 GLU B O 1
ATOM 3085 N N . ASP B 1 89 ? 104.515 -1.120 8.482 1.00 37.30 89 ASP B N 1
ATOM 3086 C CA . ASP B 1 89 ? 105.605 -0.890 9.431 1.00 37.68 89 ASP B CA 1
ATOM 3087 C C . ASP B 1 89 ? 105.913 -2.046 10.376 1.00 37.57 89 ASP B C 1
ATOM 3088 O O . ASP B 1 89 ? 107.046 -2.154 10.857 1.00 37.31 89 ASP B O 1
ATOM 3093 N N . TYR B 1 90 ? 104.927 -2.894 10.667 1.00 37.60 90 TYR B N 1
ATOM 3094 C CA . TYR B 1 90 ? 105.189 -4.021 11.553 1.00 37.91 90 TYR B CA 1
ATOM 3095 C C . TYR B 1 90 ? 106.253 -4.945 10.950 1.00 38.40 90 TYR B C 1
ATOM 3096 O O . TYR B 1 90 ? 106.113 -5.410 9.808 1.00 38.35 90 TYR B O 1
ATOM 3105 N N . GLY B 1 91 ? 107.308 -5.199 11.726 1.00 38.82 91 GLY B N 1
ATOM 3106 C CA . GLY B 1 91 ? 108.452 -5.979 11.255 1.00 39.33 91 GLY B CA 1
ATOM 3107 C C . GLY B 1 91 ? 109.452 -5.169 10.445 1.00 39.70 91 GLY B C 1
ATOM 3108 O O . GLY B 1 91 ? 110.435 -5.716 9.954 1.00 40.38 91 GLY B O 1
ATOM 3109 N N . GLN B 1 92 ? 109.199 -3.873 10.289 1.00 39.65 92 GLN B N 1
ATOM 3110 C CA . GLN B 1 92 ? 110.159 -2.972 9.652 1.00 39.79 92 GLN B CA 1
ATOM 3111 C C . GLN B 1 92 ? 110.628 -1.892 10.630 1.00 39.91 92 GLN B C 1
ATOM 3112 O O . GLN B 1 92 ? 111.830 -1.693 10.793 1.00 40.53 92 GLN B O 1
ATOM 3118 N N . ASP B 1 93 ? 109.693 -1.210 11.289 1.00 39.70 93 ASP B N 1
ATOM 3119 C CA . ASP B 1 93 ? 110.048 -0.224 12.310 1.00 39.80 93 ASP B CA 1
ATOM 3120 C C . ASP B 1 93 ? 110.160 -0.874 13.695 1.00 39.64 93 ASP B C 1
ATOM 3121 O O . ASP B 1 93 ? 109.185 -1.431 14.190 1.00 39.77 93 ASP B O 1
ATOM 3126 N N . PRO B 1 94 ? 111.351 -0.799 14.322 1.00 39.68 94 PRO B N 1
ATOM 3127 C CA . PRO B 1 94 ? 111.616 -1.460 15.607 1.00 39.61 94 PRO B CA 1
ATOM 3128 C C . PRO B 1 94 ? 110.736 -0.998 16.770 1.00 39.24 94 PRO B C 1
ATOM 3129 O O . PRO B 1 94 ? 110.361 -1.830 17.604 1.00 39.57 94 PRO B O 1
ATOM 3133 N N . SER B 1 95 ? 110.436 0.304 16.839 1.00 38.81 95 SER B N 1
ATOM 3134 C CA . SER B 1 95 ? 109.535 0.856 17.866 1.00 38.19 95 SER B CA 1
ATOM 3135 C C . SER B 1 95 ? 108.124 0.303 17.724 1.00 37.58 95 SER B C 1
ATOM 3136 O O . SER B 1 95 ? 107.538 -0.181 18.697 1.00 37.45 95 SER B O 1
ATOM 3139 N N . PHE B 1 96 ? 107.592 0.377 16.504 1.00 36.29 96 PHE B N 1
ATOM 3140 C CA . PHE B 1 96 ? 106.240 -0.075 16.239 1.00 35.18 96 PHE B CA 1
ATOM 3141 C C . PHE B 1 96 ? 106.109 -1.598 16.279 1.00 34.97 96 PHE B C 1
ATOM 3142 O O . PHE B 1 96 ? 105.040 -2.125 16.601 1.00 35.02 96 PHE B O 1
ATOM 3150 N N . THR B 1 97 ? 107.188 -2.301 15.949 1.00 34.51 97 THR B N 1
ATOM 3151 C CA . THR B 1 97 ? 107.201 -3.745 16.070 1.00 34.08 97 THR B CA 1
ATOM 3152 C C . THR B 1 97 ? 107.154 -4.126 17.551 1.00 33.49 97 THR B C 1
ATOM 3153 O O . THR B 1 97 ? 106.359 -4.980 17.947 1.00 33.10 97 THR B O 1
ATOM 3157 N N . ALA B 1 98 ? 107.973 -3.453 18.357 1.00 33.22 98 ALA B N 1
ATOM 3158 C CA . ALA B 1 98 ? 107.975 -3.628 19.815 1.00 33.18 98 ALA B CA 1
ATOM 3159 C C . ALA B 1 98 ? 106.593 -3.419 20.416 1.00 33.10 98 ALA B C 1
ATOM 3160 O O . ALA B 1 98 ? 106.130 -4.259 21.172 1.00 33.17 98 ALA B O 1
ATOM 3162 N N . ILE B 1 99 ? 105.933 -2.312 20.062 1.00 33.14 99 ILE B N 1
ATOM 3163 C CA . ILE B 1 99 ? 104.573 -2.027 20.546 1.00 32.88 99 ILE B CA 1
ATOM 3164 C C . ILE B 1 99 ? 103.622 -3.189 20.231 1.00 32.87 99 ILE B C 1
ATOM 3165 O O . ILE B 1 99 ? 102.970 -3.729 21.127 1.00 32.72 99 ILE B O 1
ATOM 3170 N N . LEU B 1 100 ? 103.565 -3.566 18.955 1.00 32.56 100 LEU B N 1
ATOM 3171 C CA . LEU B 1 100 ? 102.656 -4.599 18.479 1.00 32.81 100 LEU B CA 1
ATOM 3172 C C . LEU B 1 100 ? 103.041 -6.003 18.976 1.00 32.98 100 LEU B C 1
ATOM 3173 O O . LEU B 1 100 ? 102.185 -6.881 19.081 1.00 33.13 100 LEU B O 1
ATOM 3178 N N . ASP B 1 101 ? 104.323 -6.196 19.301 1.00 33.11 101 ASP B N 1
ATOM 3179 C CA . ASP B 1 101 ? 104.795 -7.436 19.931 1.00 33.29 101 ASP B CA 1
ATOM 3180 C C . ASP B 1 101 ? 104.331 -7.584 21.388 1.00 33.49 101 ASP B C 1
ATOM 3181 O O . ASP B 1 101 ? 104.485 -8.655 21.970 1.00 34.01 101 ASP B O 1
ATOM 3186 N N . SER B 1 102 ? 103.755 -6.530 21.973 1.00 33.54 102 SER B N 1
ATOM 3187 C CA . SER B 1 102 ? 103.277 -6.588 23.366 1.00 33.42 102 SER B CA 1
ATOM 3188 C C . SER B 1 102 ? 101.874 -6.049 23.590 1.00 33.03 102 SER B C 1
ATOM 3189 O O . SER B 1 102 ? 101.296 -6.247 24.664 1.00 32.78 102 SER B O 1
ATOM 3192 N N . MET B 1 103 ? 101.337 -5.368 22.580 1.00 32.19 103 MET B N 1
ATOM 3193 C CA . MET B 1 103 ? 100.061 -4.685 22.698 1.00 31.55 103 MET B CA 1
ATOM 3194 C C . MET B 1 103 ? 99.220 -4.902 21.454 1.00 30.67 103 MET B C 1
ATOM 3195 O O . MET B 1 103 ? 99.754 -5.176 20.387 1.00 30.76 103 MET B O 1
ATOM 3200 N N . ASP B 1 104 ? 97.905 -4.807 21.595 1.00 29.86 104 ASP B N 1
ATOM 3201 C CA . ASP B 1 104 ? 97.026 -4.798 20.432 1.00 29.56 104 ASP B CA 1
ATOM 3202 C C . ASP B 1 104 ? 96.589 -3.369 20.124 1.00 29.21 104 ASP B C 1
ATOM 3203 O O . ASP B 1 104 ? 96.530 -2.523 21.011 1.00 28.87 104 ASP B O 1
ATOM 3208 N N . ILE B 1 105 ? 96.285 -3.106 18.859 1.00 29.04 105 ILE B N 1
ATOM 3209 C CA . ILE B 1 105 ? 95.717 -1.818 18.466 1.00 28.14 105 ILE B CA 1
ATOM 3210 C C . ILE B 1 105 ? 94.331 -2.069 17.899 1.00 27.67 105 ILE B C 1
ATOM 3211 O O . ILE B 1 105 ? 94.131 -2.998 17.110 1.00 27.56 105 ILE B O 1
ATOM 3216 N N . PHE B 1 106 ? 93.375 -1.265 18.348 1.00 26.40 106 PHE B N 1
ATOM 3217 C CA . PHE B 1 106 ? 92.014 -1.341 17.855 1.00 25.64 106 PHE B CA 1
ATOM 3218 C C . PHE B 1 106 ? 91.691 -0.021 17.192 1.00 24.92 106 PHE B C 1
ATOM 3219 O O . PHE B 1 106 ? 91.697 1.033 17.832 1.00 25.10 106 PHE B O 1
ATOM 3227 N N . LEU B 1 107 ? 91.418 -0.094 15.900 1.00 24.10 107 LEU B N 1
ATOM 3228 C CA . LEU B 1 107 ? 91.234 1.073 15.073 1.00 23.17 107 LEU B CA 1
ATOM 3229 C C . LEU B 1 107 ? 89.799 1.109 14.562 1.00 23.15 107 LEU B C 1
ATOM 3230 O O . LEU B 1 107 ? 89.384 0.248 13.768 1.00 22.28 107 LEU B O 1
ATOM 3235 N N . GLU B 1 108 ? 89.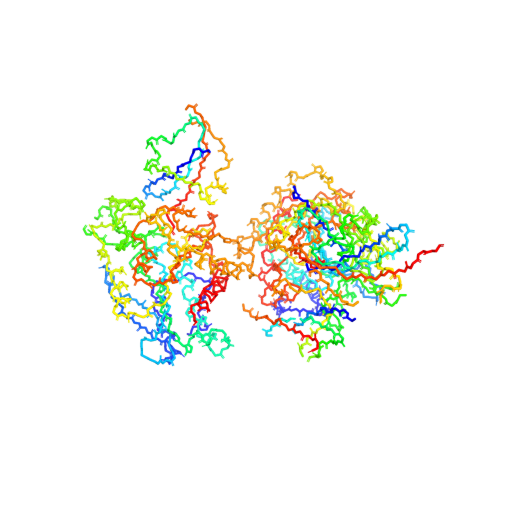030 2.085 15.042 1.00 22.73 108 GLU B N 1
ATOM 3236 C CA . GLU B 1 108 ? 87.696 2.293 14.505 1.00 22.60 108 GLU B CA 1
ATOM 3237 C C . GLU B 1 108 ? 87.689 3.456 13.515 1.00 22.60 108 GLU B C 1
ATOM 3238 O O . GLU B 1 108 ? 87.616 4.625 13.892 1.00 21.69 108 GLU B O 1
ATOM 3244 N N . ILE B 1 109 ? 87.781 3.117 12.237 1.00 23.02 109 ILE B N 1
ATOM 3245 C CA . ILE B 1 109 ? 87.911 4.122 11.207 1.00 22.85 109 ILE B CA 1
ATOM 3246 C C . ILE B 1 109 ? 86.664 4.998 11.089 1.00 23.14 109 ILE B C 1
ATOM 3247 O O . ILE B 1 109 ? 86.783 6.209 10.931 1.00 23.14 109 ILE B O 1
ATOM 3252 N N . VAL B 1 110 ? 85.477 4.392 11.164 1.00 23.33 110 VAL B N 1
ATOM 3253 C CA . VAL B 1 110 ? 84.220 5.140 11.017 1.00 23.10 110 VAL B CA 1
ATOM 3254 C C . VAL B 1 110 ? 83.300 4.857 12.206 1.00 23.54 110 VAL B C 1
ATOM 3255 O O . VAL B 1 110 ? 82.503 3.903 12.194 1.00 23.66 110 VAL B O 1
ATOM 3259 N N . THR B 1 111 ? 83.417 5.701 13.226 1.00 23.15 111 THR B N 1
ATOM 3260 C CA . THR B 1 111 ? 82.682 5.538 14.477 1.00 23.17 111 THR B CA 1
ATOM 3261 C C . THR B 1 111 ? 81.196 5.865 14.336 1.00 23.04 111 THR B C 1
ATOM 3262 O O . THR B 1 111 ? 80.374 5.368 15.107 1.00 23.65 111 THR B O 1
ATOM 3266 N N . ASN B 1 112 ? 80.867 6.679 13.333 1.00 22.96 112 ASN B N 1
ATOM 3267 C CA . ASN B 1 112 ? 79.507 7.185 13.072 1.00 22.92 112 ASN B CA 1
ATOM 3268 C C . ASN B 1 112 ? 79.135 6.908 11.591 1.00 23.26 112 ASN B C 1
ATOM 3269 O O . ASN B 1 112 ? 79.161 7.813 10.751 1.00 23.05 112 ASN B O 1
ATOM 3274 N N . PRO B 1 113 ? 78.850 5.626 11.259 1.00 23.35 113 PRO B N 1
ATOM 3275 C CA . PRO B 1 113 ? 78.626 5.256 9.844 1.00 23.04 113 PRO B CA 1
ATOM 3276 C C . PRO B 1 113 ? 77.395 5.882 9.171 1.00 22.55 113 PRO B C 1
ATOM 3277 O O . PRO B 1 113 ? 77.455 6.190 7.983 1.00 22.59 113 PRO B O 1
ATOM 3281 N N . ASP B 1 114 ? 76.313 6.102 9.915 1.00 22.56 114 ASP B N 1
ATOM 3282 C CA . ASP B 1 114 ? 75.122 6.783 9.369 1.00 22.47 114 ASP B CA 1
ATOM 3283 C C . ASP B 1 114 ? 75.403 8.241 9.007 1.00 22.03 114 ASP B C 1
ATOM 3284 O O . ASP B 1 114 ? 75.035 8.710 7.916 1.00 21.78 114 ASP B O 1
ATOM 3289 N N . GLY B 1 115 ? 76.022 8.960 9.942 1.00 21.29 115 GLY B N 1
ATOM 3290 C CA . GLY B 1 115 ? 76.502 10.319 9.687 1.00 21.14 115 GLY B CA 1
ATOM 3291 C C . GLY B 1 115 ? 77.408 10.363 8.463 1.00 21.07 115 GLY B C 1
ATOM 3292 O O . GLY B 1 115 ? 77.286 11.269 7.639 1.00 21.05 115 GLY B O 1
ATOM 3293 N N . PHE B 1 116 ? 78.300 9.375 8.331 1.00 21.06 116 PHE B N 1
ATOM 3294 C CA . PHE B 1 116 ? 79.265 9.357 7.231 1.00 21.23 116 PHE B CA 1
ATOM 3295 C C . PHE B 1 116 ? 78.581 9.125 5.900 1.00 21.20 116 PHE B C 1
ATOM 3296 O O . PHE B 1 116 ? 78.860 9.817 4.920 1.00 21.60 116 PHE B O 1
ATOM 3304 N N . ALA B 1 117 ? 77.680 8.152 5.860 1.00 21.21 117 ALA B N 1
ATOM 3305 C CA . ALA B 1 117 ? 76.850 7.963 4.675 1.00 21.18 117 ALA B CA 1
ATOM 3306 C C . ALA B 1 117 ? 76.068 9.251 4.345 1.00 21.18 117 ALA B C 1
ATOM 3307 O O . ALA B 1 117 ? 75.952 9.631 3.174 1.00 21.43 117 ALA B O 1
ATOM 3309 N N . PHE B 1 118 ? 75.573 9.938 5.375 1.00 21.24 118 PHE B N 1
ATOM 3310 C CA . PHE B 1 118 ? 74.817 11.178 5.191 1.00 21.33 118 PHE B CA 1
ATOM 3311 C C . PHE B 1 118 ? 75.656 12.327 4.649 1.00 21.66 118 PHE B C 1
ATOM 3312 O O . PHE B 1 118 ? 75.141 13.145 3.891 1.00 21.99 118 PHE B O 1
ATOM 3320 N N . THR B 1 119 ? 76.929 12.406 5.044 1.00 21.66 119 THR B N 1
ATOM 3321 C CA . THR B 1 119 ? 77.841 13.428 4.487 1.00 21.36 119 THR B CA 1
ATOM 3322 C C . THR B 1 119 ? 78.142 13.212 3.003 1.00 22.24 119 THR B C 1
ATOM 3323 O O . THR B 1 119 ? 78.448 14.167 2.278 1.00 21.97 119 THR B O 1
ATOM 3327 N N . HIS B 1 120 ? 78.068 11.958 2.554 1.00 23.32 120 HIS B N 1
ATOM 3328 C CA . HIS B 1 120 ? 78.310 11.640 1.133 1.00 24.55 120 HIS B CA 1
ATOM 3329 C C . HIS B 1 120 ? 76.989 11.773 0.327 1.00 25.32 120 HIS B C 1
ATOM 3330 O O . HIS B 1 120 ? 76.997 12.197 -0.825 1.00 25.48 120 HIS B O 1
ATOM 3337 N N . SER B 1 121 ? 75.856 11.457 0.953 1.00 26.09 121 SER B N 1
ATOM 3338 C CA . SER B 1 121 ? 74.569 11.441 0.250 1.00 26.37 121 SER B CA 1
ATOM 3339 C C . SER B 1 121 ? 73.819 12.768 0.278 1.00 26.46 121 SER B C 1
ATOM 3340 O O . SER B 1 121 ? 73.188 13.138 -0.715 1.00 26.84 121 SER B O 1
ATOM 3343 N N . GLN B 1 122 ? 73.881 13.487 1.399 1.00 25.86 122 GLN B N 1
ATOM 3344 C CA . GLN B 1 122 ? 72.970 14.618 1.610 1.00 25.91 122 GLN B CA 1
ATOM 3345 C C . GLN B 1 122 ? 73.596 15.928 2.110 1.00 24.98 122 GLN B C 1
ATOM 3346 O O . GLN B 1 122 ? 73.300 17.002 1.588 1.00 25.45 122 GLN B O 1
ATOM 3352 N N . ASN B 1 123 ? 74.424 15.842 3.145 1.00 23.58 123 ASN B N 1
ATOM 3353 C CA . ASN B 1 123 ? 74.943 17.032 3.795 1.00 22.21 123 ASN B CA 1
ATOM 3354 C C . ASN B 1 123 ? 76.365 16.768 4.238 1.00 21.41 123 ASN B C 1
ATOM 3355 O O . ASN B 1 123 ? 76.594 16.201 5.304 1.00 20.59 123 ASN B O 1
ATOM 3360 N N . ARG B 1 124 ? 77.300 17.196 3.394 1.00 20.63 124 ARG B N 1
ATOM 3361 C CA . ARG B 1 124 ? 78.745 17.108 3.623 1.00 20.21 124 ARG B CA 1
ATOM 3362 C C . ARG B 1 124 ? 79.187 17.565 5.027 1.00 20.50 124 ARG B C 1
ATOM 3363 O O . ARG B 1 124 ? 80.185 17.083 5.564 1.00 21.36 124 ARG B O 1
ATOM 3371 N N . LEU B 1 125 ? 78.421 18.472 5.623 1.00 20.16 125 LEU B N 1
ATOM 3372 C CA . LEU B 1 125 ? 78.792 19.102 6.877 1.00 19.43 125 LEU B CA 1
ATOM 3373 C C . LEU B 1 125 ? 77.937 18.630 8.043 1.00 19.20 125 LEU B C 1
ATOM 3374 O O . LEU B 1 125 ? 77.786 19.341 9.034 1.00 19.59 125 LEU B O 1
ATOM 3379 N N . TRP B 1 126 ? 77.381 17.424 7.913 1.00 18.87 126 TRP B N 1
ATOM 3380 C CA . TRP B 1 126 ? 76.661 16.779 8.996 1.00 18.87 126 TRP B CA 1
ATOM 3381 C C . TRP B 1 126 ? 77.629 16.287 10.075 1.00 18.66 126 TRP B C 1
ATOM 3382 O O . TRP B 1 126 ? 78.632 15.642 9.768 1.00 18.66 126 TRP B O 1
ATOM 3393 N N . ARG B 1 127 ? 77.301 16.556 11.335 1.00 18.66 127 ARG B N 1
ATOM 3394 C CA . ARG B 1 127 ? 78.170 16.207 12.466 1.00 17.72 127 ARG B CA 1
ATOM 3395 C C . ARG B 1 127 ? 77.644 14.994 13.244 1.00 18.91 127 ARG B C 1
ATOM 3396 O O . ARG B 1 127 ? 78.405 14.077 13.616 1.00 19.01 127 ARG B O 1
ATOM 3404 N N . LYS B 1 128 ? 76.339 14.994 13.494 1.00 19.09 128 LYS B N 1
ATOM 3405 C CA . LYS B 1 128 ? 75.767 14.124 14.519 1.00 19.60 128 LYS B CA 1
ATOM 3406 C C . LYS B 1 128 ? 75.519 12.692 14.014 1.00 19.64 128 LYS B C 1
ATOM 3407 O O . LYS B 1 128 ? 75.841 12.365 12.863 1.00 20.38 128 LYS B O 1
ATOM 3413 N N . THR B 1 129 ? 75.025 11.824 14.893 1.00 19.67 129 THR B N 1
ATOM 3414 C CA . THR B 1 129 ? 74.437 10.544 14.466 1.00 19.93 129 THR B CA 1
ATOM 3415 C C . THR B 1 129 ? 73.148 10.851 13.690 1.00 21.01 129 THR B C 1
ATOM 3416 O O . THR B 1 129 ? 72.796 12.025 13.485 1.00 20.83 129 THR B O 1
ATOM 3420 N N . ARG B 1 130 ? 72.419 9.807 13.295 1.00 22.15 130 ARG B N 1
ATOM 3421 C CA . ARG B 1 130 ? 71.173 10.010 12.551 1.00 23.10 130 ARG B CA 1
ATOM 3422 C C . ARG B 1 130 ? 69.939 9.447 13.266 1.00 24.04 130 ARG B C 1
ATOM 3423 O O . ARG B 1 130 ? 68.915 9.157 12.626 1.00 24.06 130 ARG B O 1
ATOM 3431 N N . SER B 1 131 ? 70.042 9.292 14.581 1.00 24.45 131 SER B N 1
ATOM 3432 C CA . SER B 1 131 ? 68.936 8.785 15.368 1.00 25.95 131 SER B CA 1
ATOM 3433 C C . SER B 1 131 ? 67.820 9.824 15.450 1.00 26.83 131 SER B C 1
ATOM 3434 O O . SER B 1 131 ? 68.069 11.034 15.328 1.00 26.68 131 SER B O 1
ATOM 3437 N N . VAL B 1 132 ? 66.586 9.350 15.623 1.00 28.03 132 VAL B N 1
ATOM 3438 C CA . VAL B 1 132 ? 65.412 10.237 15.664 1.00 29.38 132 VAL B CA 1
ATOM 3439 C C . VAL B 1 132 ? 64.543 10.009 16.914 1.00 30.57 132 VAL B C 1
ATOM 3440 O O . VAL B 1 132 ? 63.353 10.338 16.934 1.00 31.07 132 VAL B O 1
ATOM 3444 N N . THR B 1 133 ? 65.183 9.508 17.969 1.00 30.93 133 THR B N 1
ATOM 3445 C CA . THR B 1 133 ? 64.535 9.067 19.219 1.00 32.39 133 THR B CA 1
ATOM 3446 C C . THR B 1 133 ? 63.493 10.017 19.843 1.00 32.10 133 THR B C 1
ATOM 3447 O O . THR B 1 133 ? 63.787 11.203 20.050 1.00 32.54 133 THR B O 1
ATOM 3451 N N . SER B 1 136 ? 62.922 14.048 14.962 1.00 32.40 136 SER B N 1
ATOM 3452 C CA . SER B 1 136 ? 62.993 13.978 13.371 1.00 32.10 136 SER B CA 1
ATOM 3453 C C . SER B 1 136 ? 62.831 15.247 12.532 1.00 31.55 136 SER B C 1
ATOM 3454 O O . SER B 1 136 ? 63.239 15.271 11.362 1.00 31.43 136 SER B O 1
ATOM 3457 N N . LEU B 1 137 ? 62.281 16.300 13.131 1.00 31.12 137 LEU B N 1
ATOM 3458 C CA . LEU B 1 137 ? 62.537 17.657 12.640 1.00 30.70 137 LEU B CA 1
ATOM 3459 C C . LEU B 1 137 ? 64.023 17.971 12.843 1.00 29.55 137 LEU B C 1
ATOM 3460 O O . LEU B 1 137 ? 64.681 18.536 11.972 1.00 29.54 137 LEU B O 1
ATOM 3465 N N . CYS B 1 138 ? 64.539 17.581 14.010 1.00 28.82 138 CYS B N 1
ATOM 3466 C CA . CYS B 1 138 ? 65.931 17.833 14.384 1.00 27.87 138 CYS B CA 1
ATOM 3467 C C . CYS B 1 138 ? 66.637 16.506 14.624 1.00 27.04 138 CYS B C 1
ATOM 3468 O O . CYS B 1 138 ? 66.588 15.946 15.722 1.00 27.04 138 CYS B O 1
ATOM 3471 N N . VAL B 1 139 ? 67.267 15.994 13.570 1.00 25.81 139 VAL B N 1
ATOM 3472 C CA . VAL B 1 139 ? 67.833 14.646 13.607 1.00 25.22 139 VAL B CA 1
ATOM 3473 C C . VAL B 1 139 ? 69.166 14.589 14.355 1.00 25.01 139 VAL B C 1
ATOM 3474 O O . VAL B 1 139 ? 69.996 15.502 14.251 1.00 25.46 139 VAL B O 1
ATOM 3478 N N . GLY B 1 140 ? 69.343 13.519 15.125 1.00 24.19 140 GLY B N 1
ATOM 3479 C CA . GLY B 1 140 ? 70.655 13.096 15.583 1.00 23.23 140 GLY B CA 1
ATOM 3480 C C . GLY B 1 140 ? 71.165 13.675 16.886 1.00 22.66 140 GLY B C 1
ATOM 3481 O O . GLY B 1 140 ? 70.704 14.712 17.355 1.00 22.33 140 GLY B O 1
ATOM 3482 N N . VAL B 1 141 ? 72.156 12.981 17.439 1.00 22.37 141 VAL B N 1
ATOM 3483 C CA . VAL B 1 141 ? 72.800 13.320 18.691 1.00 22.12 141 VAL B CA 1
ATOM 3484 C C . VAL B 1 141 ? 74.296 13.514 18.420 1.00 21.83 141 VAL B C 1
ATOM 3485 O O . VAL B 1 141 ? 74.875 12.869 17.527 1.00 22.01 141 VAL B O 1
ATOM 3489 N N . ASP B 1 142 ? 74.920 14.414 19.171 1.00 21.34 142 ASP B N 1
ATOM 3490 C CA . ASP B 1 142 ? 76.371 14.550 19.129 1.00 20.80 142 ASP B CA 1
ATOM 3491 C C . ASP B 1 142 ? 76.985 13.357 19.885 1.00 21.01 142 ASP B C 1
ATOM 3492 O O . ASP B 1 142 ? 76.915 13.295 21.117 1.00 20.88 142 ASP B O 1
ATOM 3497 N N . ALA B 1 143 ? 77.557 12.401 19.143 1.00 21.23 143 ALA B N 1
ATOM 3498 C CA . ALA B 1 143 ? 78.134 11.186 19.744 1.00 21.31 143 ALA B CA 1
ATOM 3499 C C . ALA B 1 143 ? 79.293 11.497 20.689 1.00 21.35 143 ALA B C 1
ATOM 3500 O O . ALA B 1 143 ? 79.641 10.671 21.531 1.00 21.66 143 ALA B O 1
ATOM 3502 N N . ASN B 1 144 ? 79.880 12.688 20.567 1.00 20.76 144 ASN B N 1
ATOM 3503 C CA . ASN B 1 144 ? 80.902 13.099 21.515 1.00 21.10 144 ASN B CA 1
ATOM 3504 C C . ASN B 1 144 ? 80.386 14.002 22.646 1.00 20.98 144 ASN B C 1
ATOM 3505 O O . ASN B 1 144 ? 81.159 14.744 23.249 1.00 21.06 144 ASN B O 1
ATOM 3510 N N . ARG B 1 145 ? 79.077 13.935 22.911 1.00 21.20 145 ARG B N 1
ATOM 3511 C CA . ARG B 1 145 ? 78.463 14.524 24.104 1.00 20.74 145 ARG B CA 1
ATOM 3512 C C . ARG B 1 145 ? 77.606 13.466 24.809 1.00 21.25 145 ARG B C 1
ATOM 3513 O O . ARG B 1 145 ? 76.962 13.750 25.828 1.00 21.15 145 ARG B O 1
ATOM 3521 N N . ASN B 1 146 ? 77.639 12.239 24.277 1.00 21.34 146 ASN B N 1
ATOM 3522 C CA . ASN B 1 146 ? 76.771 11.145 24.727 1.00 21.46 146 ASN B CA 1
ATOM 3523 C C . ASN B 1 146 ? 77.387 10.195 25.773 1.00 22.04 146 ASN B C 1
ATOM 3524 O O . ASN B 1 146 ? 76.692 9.319 26.290 1.00 22.35 146 ASN B O 1
ATOM 3529 N N . TRP B 1 147 ? 78.677 10.371 26.078 1.00 21.77 147 TRP B N 1
ATOM 3530 C CA . TRP B 1 147 ? 79.401 9.486 26.996 1.00 21.49 147 TRP B CA 1
ATOM 3531 C C . TRP B 1 147 ? 79.046 9.795 28.445 1.00 22.12 147 TRP B C 1
ATOM 3532 O O . TRP B 1 147 ? 78.687 10.924 28.770 1.00 21.20 147 TRP B O 1
ATOM 3543 N N . ASP B 1 148 ? 79.122 8.774 29.295 1.00 23.37 148 ASP B N 1
ATOM 3544 C CA . ASP B 1 148 ? 78.795 8.921 30.711 1.00 24.68 148 ASP B CA 1
ATOM 3545 C C . ASP B 1 148 ? 79.980 9.506 31.488 1.00 24.32 148 ASP B C 1
ATOM 3546 O O . ASP B 1 148 ? 80.659 8.799 32.230 1.00 24.44 148 ASP B O 1
ATOM 3551 N N . ALA B 1 149 ? 80.227 10.799 31.274 1.00 23.93 149 ALA B N 1
ATOM 3552 C CA . ALA B 1 149 ? 81.281 11.547 31.950 1.00 23.87 149 ALA B CA 1
ATOM 3553 C C . ALA B 1 149 ? 80.893 13.019 31.943 1.00 24.01 149 ALA B C 1
ATOM 3554 O O . ALA B 1 149 ? 81.088 13.710 30.952 1.00 23.89 149 ALA B O 1
ATOM 3556 N N . GLY B 1 150 ? 80.339 13.490 33.056 1.00 23.87 150 GLY B N 1
ATOM 3557 C CA . GLY B 1 150 ? 79.821 14.845 33.125 1.00 24.06 150 GLY B CA 1
ATOM 3558 C C . GLY B 1 150 ? 78.676 15.049 32.147 1.00 23.96 150 GLY B C 1
ATOM 3559 O O . GLY B 1 150 ? 78.444 16.167 31.685 1.00 23.60 150 GLY B O 1
ATOM 3560 N N . PHE B 1 151 ? 77.964 13.961 31.842 1.00 24.21 151 PHE B N 1
ATOM 3561 C CA . PHE B 1 151 ? 76.850 13.992 30.901 1.00 24.70 151 PHE B CA 1
ATOM 3562 C C . PHE B 1 151 ? 75.819 15.044 31.320 1.00 25.57 151 PHE B C 1
ATOM 3563 O O . PHE B 1 151 ? 75.373 15.061 32.482 1.00 24.94 151 PHE B O 1
ATOM 3571 N N . GLY B 1 152 ? 75.466 15.923 30.379 1.00 26.01 152 GLY B N 1
ATOM 3572 C CA . GLY B 1 152 ? 74.431 16.930 30.605 1.00 26.59 152 GLY B CA 1
ATOM 3573 C C . GLY B 1 152 ? 74.954 18.279 31.058 1.00 27.56 152 GLY B C 1
ATOM 3574 O O . GLY B 1 152 ? 74.252 19.290 30.939 1.00 28.18 152 GLY B O 1
ATOM 3575 N N . LYS B 1 153 ? 76.186 18.297 31.560 1.00 27.91 153 LYS B N 1
ATOM 3576 C CA . LYS B 1 153 ? 76.815 19.514 32.094 1.00 28.62 153 LYS B CA 1
ATOM 3577 C C . LYS B 1 153 ? 77.164 20.506 30.980 1.00 28.59 153 LYS B C 1
ATOM 3578 O O . LYS B 1 153 ? 77.032 20.194 29.794 1.00 28.90 153 LYS B O 1
ATOM 3584 N N . ALA B 1 154 ? 77.609 21.700 31.364 1.00 28.56 154 ALA B N 1
ATOM 3585 C CA . ALA B 1 154 ? 77.978 22.744 30.405 1.00 28.04 154 ALA B CA 1
ATOM 3586 C C . ALA B 1 154 ? 78.872 22.191 29.289 1.00 28.05 154 ALA B C 1
ATOM 3587 O O . ALA B 1 154 ? 79.715 21.327 29.526 1.00 28.55 154 ALA B O 1
ATOM 3589 N N . GLY B 1 155 ? 78.673 22.671 28.068 1.00 28.00 155 GLY B N 1
ATOM 3590 C CA . GLY B 1 155 ? 79.393 22.137 26.923 1.00 27.37 155 GLY B CA 1
ATOM 3591 C C . GLY B 1 155 ? 78.634 21.061 26.163 1.00 27.15 155 GLY B C 1
ATOM 3592 O O . GLY B 1 155 ? 79.196 20.390 25.285 1.00 28.17 155 GLY B O 1
ATOM 3593 N N . ALA B 1 156 ? 77.365 20.879 26.513 1.00 25.76 156 ALA B N 1
ATOM 3594 C CA . ALA B 1 156 ? 76.445 20.055 25.739 1.00 24.20 156 ALA B CA 1
ATOM 3595 C C . ALA B 1 156 ? 75.071 20.691 25.805 1.00 23.74 156 ALA B C 1
ATOM 3596 O O . ALA B 1 156 ? 74.725 21.349 26.786 1.00 23.57 156 ALA B O 1
ATOM 3598 N N . SER B 1 157 ? 74.298 20.482 24.751 1.00 23.00 157 SER B N 1
ATOM 3599 C CA . SER B 1 157 ? 72.986 21.064 24.613 1.00 22.35 157 SER B CA 1
ATOM 3600 C C . SER B 1 157 ? 71.904 20.060 24.929 1.00 22.68 157 SER B C 1
ATOM 3601 O O . SER B 1 157 ? 72.005 18.879 24.571 1.00 22.66 157 SER B O 1
ATOM 3604 N N . SER B 1 158 ? 70.861 20.543 25.599 1.00 23.27 158 SER B N 1
ATOM 3605 C CA . SER B 1 158 ? 69.631 19.787 25.798 1.00 23.49 158 SER B CA 1
ATOM 3606 C C . SER B 1 158 ? 68.657 19.968 24.624 1.00 23.70 158 SER B C 1
ATOM 3607 O O . SER B 1 158 ? 67.530 19.472 24.662 1.00 24.39 158 SER B O 1
ATOM 3610 N N . SER B 1 159 ? 69.091 20.669 23.580 1.00 23.36 159 SER B N 1
ATOM 3611 C CA . SER B 1 159 ? 68.233 20.935 22.435 1.00 23.36 159 SER B CA 1
ATOM 3612 C C . SER B 1 159 ? 68.591 20.026 21.257 1.00 23.49 159 SER B C 1
ATOM 3613 O O . SER B 1 159 ? 69.743 20.005 20.820 1.00 23.93 159 SER B O 1
ATOM 3616 N N . PRO B 1 160 ? 67.612 19.236 20.767 1.00 23.08 160 PRO B N 1
ATOM 3617 C CA . PRO B 1 160 ? 67.811 18.341 19.635 1.00 22.89 160 PRO B CA 1
ATOM 3618 C C . PRO B 1 160 ? 68.326 19.036 18.396 1.00 22.47 160 PRO B C 1
ATOM 3619 O O . PRO B 1 160 ? 68.998 18.408 17.611 1.00 22.68 160 PRO B O 1
ATOM 3623 N N . CYS B 1 161 ? 68.011 20.317 18.231 1.00 22.72 161 CYS B N 1
ATOM 3624 C CA . CYS B 1 161 ? 68.383 21.077 17.029 1.00 23.19 161 CYS B CA 1
ATOM 3625 C C . CYS B 1 161 ? 69.815 21.622 17.054 1.00 22.84 161 CYS B C 1
ATOM 3626 O O . CYS B 1 161 ? 70.318 22.147 16.050 1.00 23.18 161 CYS B O 1
ATOM 3629 N N . SER B 1 162 ? 70.489 21.501 18.189 1.00 21.82 162 SER B N 1
ATOM 3630 C CA . SER B 1 162 ? 71.808 22.071 18.261 1.00 22.31 162 SER B CA 1
ATOM 3631 C C . SER B 1 162 ? 72.867 20.992 17.980 1.00 21.26 162 SER B C 1
ATOM 3632 O O . SER B 1 162 ? 72.582 19.786 18.044 1.00 21.16 162 SER B O 1
ATOM 3635 N N . GLU B 1 163 ? 74.069 21.411 17.615 1.00 20.52 163 GLU B N 1
ATOM 3636 C CA . GLU B 1 163 ? 75.079 20.453 17.164 1.00 20.39 163 GLU B CA 1
ATOM 3637 C C . GLU B 1 163 ? 75.704 19.627 18.300 1.00 19.82 163 GLU B C 1
ATOM 3638 O O . GLU B 1 163 ? 76.307 18.582 18.038 1.00 20.05 163 GLU B O 1
ATOM 3644 N N . THR B 1 164 ? 75.563 20.095 19.541 1.00 19.22 164 THR B N 1
ATOM 3645 C CA . THR B 1 164 ? 76.100 19.395 20.719 1.00 18.82 164 THR B CA 1
ATOM 3646 C C . THR B 1 164 ? 75.005 18.760 21.583 1.00 18.94 164 THR B C 1
ATOM 3647 O O . THR B 1 164 ? 75.179 18.543 22.806 1.00 19.34 164 THR B O 1
ATOM 3651 N N . TYR B 1 165 ? 73.881 18.456 20.952 1.00 18.80 165 TYR B N 1
ATOM 3652 C CA . TYR B 1 165 ? 72.813 17.716 21.615 1.00 19.20 165 TYR B CA 1
ATOM 3653 C C . TYR B 1 165 ? 73.337 16.421 22.217 1.00 19.02 165 TYR B C 1
ATOM 3654 O O . TYR B 1 165 ? 73.816 15.552 21.495 1.00 19.10 165 TYR B O 1
ATOM 3663 N N . HIS B 1 166 ? 73.234 16.313 23.543 1.00 19.74 166 HIS B N 1
ATOM 3664 C CA . HIS B 1 166 ? 73.712 15.159 24.281 1.00 20.94 166 HIS B CA 1
ATOM 3665 C C . HIS B 1 166 ? 72.814 13.916 24.212 1.00 21.73 166 HIS B C 1
ATOM 3666 O O . HIS B 1 166 ? 73.245 12.819 24.567 1.00 22.57 166 HIS B O 1
ATOM 3673 N N . GLY B 1 167 ? 71.578 14.068 23.758 1.00 22.70 167 GLY B N 1
ATOM 3674 C CA . GLY B 1 167 ? 70.664 12.935 23.716 1.00 23.77 167 GLY B CA 1
ATOM 3675 C C . GLY B 1 167 ? 69.911 12.843 25.021 1.00 24.61 167 GLY B C 1
ATOM 3676 O O . GLY B 1 167 ? 70.118 13.670 25.918 1.00 24.76 167 GLY B O 1
ATOM 3677 N N . LYS B 1 168 ? 69.044 11.833 25.131 1.00 25.63 168 LYS B N 1
ATOM 3678 C CA . LYS B 1 168 ? 68.124 11.698 26.277 1.00 26.44 168 LYS B CA 1
ATOM 3679 C C . LYS B 1 168 ? 68.836 11.212 27.533 1.00 26.61 168 LYS B C 1
ATOM 3680 O O . LYS B 1 168 ? 68.447 11.545 28.655 1.00 27.36 168 LYS B O 1
ATOM 3686 N N . TYR B 1 169 ? 69.885 10.422 27.339 1.00 26.92 169 TYR B N 1
ATOM 3687 C CA . TYR B 1 169 ? 70.656 9.854 28.444 1.00 26.96 169 TYR B CA 1
ATOM 3688 C C . TYR B 1 169 ? 71.967 9.347 27.869 1.00 26.80 169 TYR B C 1
ATOM 3689 O O . TYR B 1 169 ? 72.078 9.134 26.661 1.00 27.40 169 TYR B O 1
ATOM 3698 N N . ALA B 1 170 ? 72.947 9.159 28.745 1.00 26.30 170 ALA B N 1
ATOM 3699 C CA . ALA B 1 170 ? 74.269 8.709 28.372 1.00 25.95 170 ALA B CA 1
ATOM 3700 C C . ALA B 1 170 ? 74.220 7.320 27.760 1.00 26.09 170 ALA B C 1
ATOM 3701 O O . ALA B 1 170 ? 73.559 6.417 28.282 1.00 26.28 170 ALA B O 1
ATOM 3703 N N . ASN B 1 171 ? 74.914 7.158 26.636 1.00 25.92 171 ASN B N 1
ATOM 3704 C CA . ASN B 1 171 ? 74.944 5.894 25.897 1.00 25.74 171 ASN B CA 1
ATOM 3705 C C . ASN B 1 171 ? 73.694 5.598 25.096 1.00 25.44 171 ASN B C 1
ATOM 3706 O O . ASN B 1 171 ? 73.524 4.475 24.634 1.00 25.46 171 ASN B O 1
ATOM 3711 N N . SER B 1 172 ? 72.825 6.590 24.920 1.00 25.38 172 SER B N 1
ATOM 3712 C CA . SER B 1 172 ? 71.623 6.378 24.116 1.00 25.48 172 SER B CA 1
ATOM 3713 C C . SER B 1 172 ? 71.971 6.007 22.677 1.00 25.75 172 SER B C 1
ATOM 3714 O O . SER B 1 172 ? 71.220 5.277 22.012 1.00 25.68 172 SER B O 1
ATOM 3717 N N . GLU B 1 173 ? 73.121 6.491 22.208 1.00 25.41 173 GLU B N 1
ATOM 3718 C CA . GLU B 1 173 ? 73.532 6.246 20.834 1.00 25.88 173 GLU B CA 1
ATOM 3719 C C . GLU B 1 173 ? 74.293 4.938 20.761 1.00 25.81 173 GLU B C 1
ATOM 3720 O O . GLU B 1 173 ? 75.320 4.760 21.432 1.00 25.79 173 GLU B O 1
ATOM 3726 N N . VAL B 1 174 ? 73.756 4.012 19.967 1.00 25.84 174 VAL B N 1
ATOM 3727 C CA . VAL B 1 174 ? 74.336 2.677 19.838 1.00 25.51 174 VAL B CA 1
ATOM 3728 C C . VAL B 1 174 ? 75.809 2.780 19.419 1.00 25.89 174 VAL B C 1
ATOM 3729 O O . VAL B 1 174 ? 76.636 1.955 19.825 1.00 25.64 174 VAL B O 1
ATOM 3733 N N . GLU B 1 175 ? 76.135 3.822 18.644 1.00 25.36 175 GLU B N 1
ATOM 3734 C CA . GLU B 1 175 ? 77.502 4.026 18.158 1.00 25.01 175 GLU B CA 1
ATOM 3735 C C . GLU B 1 175 ? 78.484 4.218 19.313 1.00 24.86 175 GLU B C 1
ATOM 3736 O O . GLU B 1 175 ? 79.627 3.756 19.240 1.00 24.81 175 GLU B O 1
ATOM 3742 N N . VAL B 1 176 ? 78.004 4.866 20.380 1.00 24.73 176 VAL B N 1
ATOM 3743 C CA . VAL B 1 176 ? 78.757 5.092 21.620 1.00 23.98 176 VAL B CA 1
ATOM 3744 C C . VAL B 1 176 ? 78.672 3.896 22.558 1.00 24.40 176 VAL B C 1
ATOM 3745 O O . VAL B 1 176 ? 79.691 3.422 23.076 1.00 23.89 176 VAL B O 1
ATOM 3749 N N . LYS B 1 177 ? 77.448 3.435 22.801 1.00 24.91 177 LYS B N 1
ATOM 3750 C CA . LYS B 1 177 ? 77.214 2.262 23.647 1.00 25.22 177 LYS B CA 1
ATOM 3751 C C . LYS B 1 177 ? 78.073 1.063 23.181 1.00 25.17 177 LYS B C 1
ATOM 3752 O O . LYS B 1 177 ? 78.691 0.381 24.007 1.00 25.72 177 LYS B O 1
ATOM 3758 N N . SER B 1 178 ? 78.158 0.853 21.868 1.00 24.71 178 SER B N 1
ATOM 3759 C CA . SER B 1 178 ? 79.003 -0.206 21.285 1.00 24.86 178 SER B CA 1
ATOM 3760 C C . SER B 1 178 ? 80.463 -0.122 21.698 1.00 24.61 178 SER B C 1
ATOM 3761 O O . SER B 1 178 ? 81.082 -1.150 22.008 1.00 25.15 178 SER B O 1
ATOM 3764 N N . ILE B 1 179 ? 81.027 1.083 21.682 1.00 24.17 179 ILE B N 1
ATOM 3765 C CA . ILE B 1 179 ? 82.415 1.267 22.113 1.00 24.14 179 ILE B CA 1
ATOM 3766 C C . ILE B 1 179 ? 82.550 1.048 23.620 1.00 24.19 179 ILE B C 1
ATOM 3767 O O . ILE B 1 179 ? 83.459 0.353 24.078 1.00 24.27 179 ILE B O 1
ATOM 3772 N N . VAL B 1 180 ? 81.650 1.661 24.378 1.00 24.69 180 VAL B N 1
ATOM 3773 C CA . VAL B 1 180 ? 81.603 1.486 25.830 1.00 25.52 180 VAL B CA 1
ATOM 3774 C C . VAL B 1 180 ? 81.604 -0.010 26.185 1.00 26.21 180 VAL B C 1
ATOM 3775 O O . VAL B 1 180 ? 82.503 -0.478 26.882 1.00 27.17 180 VAL B O 1
ATOM 3779 N N . ASP B 1 181 ? 80.637 -0.766 25.665 1.00 26.97 181 ASP B N 1
ATOM 3780 C CA . ASP B 1 181 ? 80.553 -2.204 25.952 1.00 27.64 181 ASP B CA 1
ATOM 3781 C C . ASP B 1 181 ? 81.801 -2.942 25.525 1.00 27.80 181 ASP B C 1
ATOM 3782 O O . ASP B 1 181 ? 82.280 -3.812 26.246 1.00 28.41 181 ASP B O 1
ATOM 3787 N N . PHE B 1 182 ? 82.347 -2.588 24.364 1.00 28.05 182 PHE B N 1
ATOM 3788 C CA . PHE B 1 182 ? 83.554 -3.250 23.886 1.00 28.08 182 PHE B CA 1
ATOM 3789 C C . PHE B 1 182 ? 84.764 -3.014 24.783 1.00 28.39 182 PHE B C 1
ATOM 3790 O O . PHE B 1 182 ? 85.489 -3.946 25.118 1.00 28.74 182 PHE B O 1
ATOM 3798 N N . VAL B 1 183 ? 84.986 -1.762 25.155 1.00 28.28 183 VAL B N 1
ATOM 3799 C CA . VAL B 1 183 ? 86.161 -1.397 25.922 1.00 28.33 183 VAL B CA 1
ATOM 3800 C C . VAL B 1 183 ? 86.073 -1.961 27.345 1.00 28.61 183 VAL B C 1
ATOM 3801 O O . VAL B 1 183 ? 87.073 -2.437 27.868 1.00 28.74 183 VAL B O 1
ATOM 3805 N N . LYS B 1 184 ? 84.878 -1.915 27.943 1.00 29.29 184 LYS B N 1
ATOM 3806 C CA . LYS B 1 184 ? 84.629 -2.452 29.289 1.00 30.53 184 LYS B CA 1
ATOM 3807 C C . LYS B 1 184 ? 84.766 -3.974 29.354 1.00 30.98 184 LYS B C 1
ATOM 3808 O O . LYS B 1 184 ? 85.457 -4.497 30.238 1.00 31.55 184 LYS B O 1
ATOM 3814 N N . ASP B 1 185 ? 84.121 -4.667 28.414 1.00 31.55 185 ASP B N 1
ATOM 3815 C CA . ASP B 1 185 ? 84.270 -6.115 28.246 1.00 32.13 185 ASP B CA 1
ATOM 3816 C C . ASP B 1 185 ? 85.720 -6.527 28.022 1.00 31.61 185 ASP B C 1
ATOM 3817 O O . ASP B 1 185 ? 86.148 -7.562 28.518 1.00 31.90 185 ASP B O 1
ATOM 3822 N N . HIS B 1 186 ? 86.467 -5.725 27.262 1.00 31.21 186 HIS B N 1
ATOM 3823 C CA . HIS B 1 186 ? 87.885 -5.990 27.027 1.00 30.25 186 HIS B CA 1
ATOM 3824 C C . HIS B 1 186 ? 88.661 -5.843 28.324 1.00 30.09 186 HIS B C 1
ATOM 3825 O O . HIS B 1 186 ? 89.418 -6.736 28.693 1.00 30.39 186 HIS B O 1
ATOM 3832 N N . GLY B 1 187 ? 88.480 -4.704 28.993 1.00 29.62 187 GLY B N 1
ATOM 3833 C CA . GLY B 1 187 ? 89.057 -4.448 30.306 1.00 28.82 187 GLY B CA 1
ATOM 3834 C C . GLY B 1 187 ? 90.531 -4.099 30.354 1.00 28.60 187 GLY B C 1
ATOM 3835 O O . GLY B 1 187 ? 91.050 -3.755 31.412 1.00 28.86 187 GLY B O 1
ATOM 3836 N N . ASN B 1 188 ? 91.223 -4.185 29.227 1.00 28.09 188 ASN B N 1
ATOM 3837 C CA . ASN B 1 188 ? 92.671 -4.029 29.248 1.00 27.66 188 ASN B CA 1
ATOM 3838 C C . ASN B 1 188 ? 93.200 -2.945 28.298 1.00 27.21 188 ASN B C 1
ATOM 3839 O O . ASN B 1 188 ? 94.340 -3.019 27.842 1.00 27.57 188 ASN B O 1
ATOM 3844 N N . PHE B 1 189 ? 92.392 -1.924 28.018 1.00 26.55 189 PHE B N 1
ATOM 3845 C CA . PHE B 1 189 ? 92.879 -0.803 27.205 1.00 25.83 189 PHE B CA 1
ATOM 3846 C C . PHE B 1 189 ? 93.759 0.109 28.046 1.00 26.16 189 PHE B C 1
ATOM 3847 O O . PHE B 1 189 ? 93.391 0.477 29.158 1.00 26.66 189 PHE B O 1
ATOM 3855 N N . LYS B 1 190 ? 94.933 0.439 27.514 1.00 26.18 190 LYS B N 1
ATOM 3856 C CA . LYS B 1 190 ? 95.921 1.270 28.203 1.00 26.20 190 LYS B CA 1
ATOM 3857 C C . LYS B 1 190 ? 95.953 2.711 27.671 1.00 25.95 190 LYS B C 1
ATOM 3858 O O . LYS B 1 190 ? 96.280 3.645 28.405 1.00 26.34 190 LYS B O 1
ATOM 3864 N N . ALA B 1 191 ? 95.632 2.870 26.387 1.00 24.93 191 ALA B N 1
ATOM 3865 C CA . ALA B 1 191 ? 95.505 4.178 25.758 1.00 23.96 191 ALA B CA 1
ATOM 3866 C C . ALA B 1 191 ? 94.181 4.238 24.993 1.00 23.23 191 ALA B C 1
ATOM 3867 O O . ALA B 1 191 ? 93.647 3.211 24.563 1.00 23.10 191 ALA B O 1
ATOM 3869 N N . PHE B 1 192 ? 93.647 5.444 24.848 1.00 22.05 192 PHE B N 1
ATOM 3870 C CA . PHE B 1 192 ? 92.373 5.644 24.186 1.00 21.50 192 PHE B CA 1
ATOM 3871 C C . PHE B 1 192 ? 92.456 6.971 23.420 1.00 21.64 192 PHE B C 1
ATOM 3872 O O . PHE B 1 192 ? 92.482 8.048 24.006 1.00 21.48 192 PHE B O 1
ATOM 3880 N N . LEU B 1 193 ? 92.536 6.886 22.100 1.00 22.27 193 LEU B N 1
ATOM 3881 C CA . LEU B 1 193 ? 92.744 8.089 21.293 1.00 22.47 193 LEU B CA 1
ATOM 3882 C C . LEU B 1 193 ? 91.529 8.391 20.425 1.00 22.58 193 LEU B C 1
ATOM 3883 O O . LEU B 1 193 ? 91.104 7.557 19.632 1.00 23.16 193 LEU B O 1
ATOM 3888 N N . SER B 1 194 ? 90.955 9.580 20.598 1.00 22.46 194 SER B N 1
ATOM 3889 C CA . SER B 1 194 ? 89.857 10.030 19.746 1.00 22.18 194 SER B CA 1
ATOM 3890 C C . SER B 1 194 ? 90.386 11.049 18.751 1.00 21.84 194 SER B C 1
ATOM 3891 O O . SER B 1 194 ? 91.087 11.993 19.123 1.00 21.41 194 SER B O 1
ATOM 3894 N N . ILE B 1 195 ? 90.055 10.843 17.479 1.00 21.41 195 ILE B N 1
ATOM 3895 C CA . ILE B 1 195 ? 90.619 11.653 16.412 1.00 21.35 195 ILE B CA 1
ATOM 3896 C C . ILE B 1 195 ? 89.505 12.462 15.765 1.00 21.16 195 ILE B C 1
ATOM 3897 O O . ILE B 1 195 ? 88.510 11.919 15.274 1.00 21.42 195 ILE B O 1
ATOM 3902 N N . HIS B 1 196 ? 89.716 13.771 15.765 1.00 20.74 196 HIS B N 1
ATOM 3903 C CA . HIS B 1 196 ? 88.763 14.742 15.300 1.00 19.38 196 HIS B CA 1
ATOM 3904 C C . HIS B 1 196 ? 89.475 15.695 14.351 1.00 19.37 196 HIS B C 1
ATOM 3905 O O . HIS B 1 196 ? 90.702 15.642 14.212 1.00 18.45 196 HIS B O 1
ATOM 3912 N N . SER B 1 197 ? 88.703 16.573 13.710 1.00 18.72 197 SER B N 1
ATOM 3913 C CA . SER B 1 197 ? 89.255 17.771 13.109 1.00 18.92 197 SER B CA 1
ATOM 3914 C C . SER B 1 197 ? 88.228 18.896 13.270 1.00 18.76 197 SER B C 1
ATOM 3915 O O . SER B 1 197 ? 87.051 18.619 13.444 1.00 19.34 197 SER B O 1
ATOM 3918 N N . TYR B 1 198 ? 88.639 20.163 13.263 1.00 18.70 198 TYR B N 1
ATOM 3919 C CA . TYR B 1 198 ? 90.012 20.589 13.051 1.00 18.52 198 TYR B CA 1
ATOM 3920 C C . TYR B 1 198 ? 90.406 21.527 14.154 1.00 18.41 198 TYR B C 1
ATOM 3921 O O . TYR B 1 198 ? 89.554 21.956 14.930 1.00 18.94 198 TYR B O 1
ATOM 3930 N N . SER B 1 199 ? 91.701 21.864 14.194 1.00 18.97 199 SER B N 1
ATOM 3931 C CA . SER B 1 199 ? 92.261 22.895 15.075 1.00 19.11 199 SER B CA 1
ATOM 3932 C C . SER B 1 199 ? 93.768 22.763 15.189 1.00 19.20 199 SER B C 1
ATOM 3933 O O . SER B 1 199 ? 94.445 23.748 15.419 1.00 20.83 199 SER B O 1
ATOM 3936 N N . GLN B 1 200 ? 94.286 21.549 15.024 1.00 19.24 200 GLN B N 1
ATOM 3937 C CA . GLN B 1 200 ? 95.702 21.245 15.246 1.00 18.74 200 GLN B CA 1
ATOM 3938 C C . GLN B 1 200 ? 96.004 21.330 16.753 1.00 18.92 200 GLN B C 1
ATOM 3939 O O . GLN B 1 200 ? 96.769 22.167 17.231 1.00 18.63 200 GLN B O 1
ATOM 3945 N N . LEU B 1 201 ? 95.362 20.432 17.490 1.00 18.99 201 LEU B N 1
ATOM 3946 C CA . LEU B 1 201 ? 95.460 20.378 18.945 1.00 18.98 201 LEU B CA 1
ATOM 3947 C C . LEU B 1 201 ? 95.701 18.936 19.376 1.00 19.21 201 LEU B C 1
ATOM 3948 O O . LEU B 1 201 ? 95.305 17.998 18.668 1.00 18.79 201 LEU B O 1
ATOM 3953 N N . LEU B 1 202 ? 96.361 18.772 20.522 1.00 18.56 202 LEU B N 1
ATOM 3954 C CA . LEU B 1 202 ? 96.406 17.487 21.188 1.00 18.99 202 LEU B CA 1
ATOM 3955 C C . LEU B 1 202 ? 95.908 17.678 22.620 1.00 18.89 202 LEU B C 1
ATOM 3956 O O . LEU B 1 202 ? 96.471 18.444 23.388 1.00 18.61 202 LEU B O 1
ATOM 3961 N N . LEU B 1 203 ? 94.827 16.988 22.950 1.00 18.92 203 LEU B N 1
ATOM 3962 C CA . LEU B 1 203 ? 94.072 17.291 24.141 1.00 19.21 203 LEU B CA 1
ATOM 3963 C C . LEU B 1 203 ? 94.058 16.114 25.092 1.00 19.10 203 LEU B C 1
ATOM 3964 O O . LEU B 1 203 ? 94.035 14.966 24.660 1.00 18.70 203 LEU B O 1
ATOM 3969 N N . TYR B 1 204 ? 94.081 16.413 26.386 1.00 19.53 204 TYR B N 1
ATOM 3970 C CA . TYR B 1 204 ? 93.837 15.430 27.420 1.00 19.63 204 TYR B CA 1
ATOM 3971 C C . TYR B 1 204 ? 92.647 15.909 28.275 1.00 20.16 204 TYR B C 1
ATOM 3972 O O . TYR B 1 204 ? 92.175 17.037 28.109 1.00 19.86 204 TYR B O 1
ATOM 3981 N N . PRO B 1 205 ? 92.105 15.032 29.135 1.00 20.08 205 PRO B N 1
ATOM 3982 C CA . PRO B 1 205 ? 90.957 15.428 29.943 1.00 20.50 205 PRO B CA 1
ATOM 3983 C C . PRO B 1 205 ? 91.281 16.579 30.903 1.00 20.62 205 PRO B C 1
ATOM 3984 O O . PRO B 1 205 ? 92.445 16.829 31.177 1.00 20.62 205 PRO B O 1
ATOM 3988 N N . TYR B 1 206 ? 90.272 17.280 31.420 1.00 21.16 206 TYR B N 1
ATOM 3989 C CA . TYR B 1 206 ? 88.861 17.037 31.126 1.00 21.54 206 TYR B CA 1
ATOM 3990 C C . TYR B 1 206 ? 88.301 18.096 30.200 1.00 21.66 206 TYR B C 1
ATOM 3991 O O . TYR B 1 206 ? 88.848 19.192 30.112 1.00 21.73 206 TYR B O 1
ATOM 4000 N N . GLY B 1 207 ? 87.206 17.763 29.522 1.00 21.92 207 GLY B N 1
ATOM 4001 C CA . GLY B 1 207 ? 86.396 18.762 28.846 1.00 22.67 207 GLY B CA 1
ATOM 4002 C C . GLY B 1 207 ? 85.240 19.255 29.707 1.00 23.28 207 GLY B C 1
ATOM 4003 O O . GLY B 1 207 ? 84.786 20.378 29.552 1.00 23.45 207 GLY B O 1
ATOM 4004 N N . TYR B 1 208 ? 84.749 18.415 30.611 1.00 24.26 208 TYR B N 1
ATOM 4005 C CA . TYR B 1 208 ? 83.516 18.739 31.314 1.00 25.20 208 TYR B CA 1
ATOM 4006 C C . TYR B 1 208 ? 83.726 19.601 32.550 1.00 25.12 208 TYR B C 1
ATOM 4007 O O . TYR B 1 208 ? 82.808 20.255 33.000 1.00 25.70 208 TYR B O 1
ATOM 4016 N N . THR B 1 209 ? 84.949 19.610 33.072 1.00 25.79 209 THR B N 1
ATOM 4017 C CA . THR B 1 209 ? 85.282 20.274 34.336 1.00 25.65 209 THR B CA 1
ATOM 4018 C C . THR B 1 209 ? 86.649 20.942 34.268 1.00 25.86 209 THR B C 1
ATOM 4019 O O . THR B 1 209 ? 87.537 20.476 33.554 1.00 25.45 209 THR B O 1
ATOM 4023 N N . THR B 1 210 ? 86.803 22.031 35.026 1.00 26.57 210 THR B N 1
ATOM 4024 C CA . THR B 1 210 ? 88.067 22.765 35.143 1.00 26.92 210 THR B CA 1
ATOM 4025 C C . THR B 1 210 ? 89.013 22.089 36.140 1.00 27.80 210 THR B C 1
ATOM 4026 O O . THR B 1 210 ? 90.182 22.484 36.280 1.00 27.90 210 THR B O 1
ATOM 4030 N N . GLN B 1 211 ? 88.508 21.070 36.832 1.00 28.44 211 GLN B N 1
ATOM 4031 C CA . GLN B 1 211 ? 89.333 20.242 37.708 1.00 29.27 211 GLN B CA 1
ATOM 4032 C C . GLN B 1 211 ? 90.452 19.567 36.906 1.00 28.96 211 GLN B C 1
ATOM 4033 O O . GLN B 1 211 ? 90.223 19.009 35.821 1.00 28.70 211 GLN B O 1
ATOM 4039 N N . SER B 1 212 ? 91.661 19.639 37.447 1.00 28.77 212 SER B N 1
ATOM 4040 C CA . SER B 1 212 ? 92.824 18.994 36.859 1.00 28.85 212 SER B CA 1
ATOM 4041 C C . SER B 1 212 ? 92.837 17.487 37.122 1.00 28.63 212 SER B C 1
ATOM 4042 O O . SER B 1 212 ? 92.536 17.030 38.234 1.00 28.96 212 SER B O 1
ATOM 4045 N N . ILE B 1 213 ? 93.191 16.721 36.097 1.00 27.73 213 ILE B N 1
ATOM 4046 C CA . ILE B 1 213 ? 93.341 15.285 36.259 1.00 27.42 213 ILE B CA 1
ATOM 4047 C C . ILE B 1 213 ? 94.563 15.000 37.136 1.00 27.28 213 ILE B C 1
ATOM 4048 O O . ILE B 1 213 ? 95.529 15.753 37.099 1.00 26.36 213 ILE B O 1
ATOM 4053 N N . PRO B 1 214 ? 94.507 13.925 37.944 1.00 27.93 214 PRO B N 1
ATOM 4054 C CA . PRO B 1 214 ? 95.680 13.533 38.745 1.00 28.29 214 PRO B CA 1
ATOM 4055 C C . PRO B 1 214 ? 96.952 13.251 37.935 1.00 28.07 214 PRO B C 1
ATOM 4056 O O . PRO B 1 214 ? 98.050 13.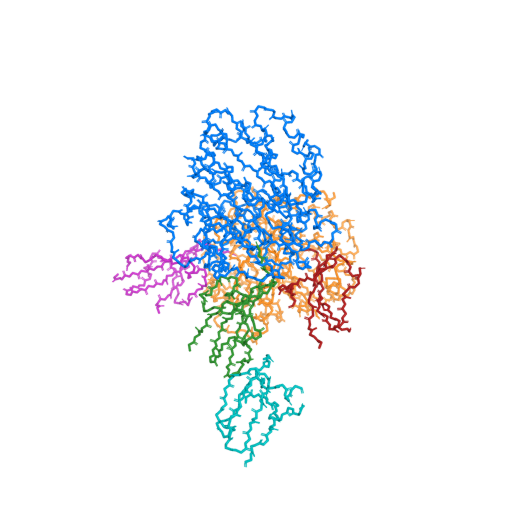365 38.476 1.00 28.34 214 PRO B O 1
ATOM 4060 N N . ASP B 1 215 ? 96.804 12.892 36.661 1.00 27.92 215 ASP B N 1
ATOM 4061 C CA . ASP B 1 215 ? 97.950 12.593 35.815 1.00 27.48 215 ASP B CA 1
ATOM 4062 C C . ASP B 1 215 ? 98.316 13.751 34.887 1.00 27.29 215 ASP B C 1
ATOM 4063 O O . ASP B 1 215 ? 98.902 13.517 33.824 1.00 26.65 215 ASP B O 1
ATOM 4068 N N . LYS B 1 216 ? 97.990 14.988 35.290 1.00 26.82 216 LYS B N 1
ATOM 4069 C CA . LYS B 1 216 ? 98.198 16.167 34.434 1.00 27.01 216 LYS B CA 1
ATOM 4070 C C . LYS B 1 216 ? 99.646 16.304 33.960 1.00 27.25 216 LYS B C 1
ATOM 4071 O O . LYS B 1 216 ? 99.892 16.497 32.771 1.00 26.84 216 LYS B O 1
ATOM 4077 N N . THR B 1 217 ? 100.595 16.196 34.891 1.00 27.59 217 THR B N 1
ATOM 4078 C CA . THR B 1 217 ? 102.022 16.378 34.567 1.00 27.92 217 THR B CA 1
ATOM 4079 C C . THR B 1 217 ? 102.495 15.377 33.516 1.00 27.64 217 THR B C 1
ATOM 4080 O O . THR B 1 217 ? 103.130 15.768 32.522 1.00 27.57 217 THR B O 1
ATOM 4084 N N . GLU B 1 218 ? 102.174 14.101 33.724 1.00 27.00 218 GLU B N 1
ATOM 4085 C CA . GLU B 1 218 ? 102.552 13.066 32.774 1.00 27.48 218 GLU B CA 1
ATOM 4086 C C . GLU B 1 218 ? 101.886 13.240 31.399 1.00 27.30 218 GLU B C 1
ATOM 4087 O O . GLU B 1 218 ? 102.566 13.185 30.368 1.00 27.28 218 GLU B O 1
ATOM 4093 N N . LEU B 1 219 ? 100.570 13.448 31.381 1.00 26.81 219 LEU B N 1
ATOM 4094 C CA . LEU B 1 219 ? 99.853 13.566 30.111 1.00 26.45 219 LEU B CA 1
ATOM 4095 C C . LEU B 1 219 ? 100.302 14.815 29.355 1.00 26.64 219 LEU B C 1
ATOM 4096 O O . LEU B 1 219 ? 100.444 14.801 28.128 1.00 26.66 219 LEU B O 1
ATOM 4101 N N . ASN B 1 220 ? 100.556 15.883 30.101 1.00 26.59 220 ASN B N 1
ATOM 4102 C CA . ASN B 1 220 ? 101.138 17.089 29.534 1.00 26.94 220 ASN B CA 1
ATOM 4103 C C . ASN B 1 220 ? 102.533 16.856 28.946 1.00 26.58 220 ASN B C 1
ATOM 4104 O O . ASN B 1 220 ? 102.866 17.407 27.884 1.00 27.00 220 ASN B O 1
ATOM 4109 N N . GLN B 1 221 ? 103.332 16.028 29.616 1.00 25.86 221 GLN B N 1
ATOM 4110 C CA . GLN B 1 221 ? 104.649 15.660 29.104 1.00 25.35 221 GLN B CA 1
ATOM 4111 C C . GLN B 1 221 ? 104.536 14.801 27.840 1.00 25.21 221 GLN B C 1
ATOM 4112 O O . GLN B 1 221 ? 105.255 15.049 26.882 1.00 24.65 221 GLN B O 1
ATOM 4118 N N . VAL B 1 222 ? 103.637 13.807 27.846 1.00 24.61 222 VAL B N 1
ATOM 4119 C CA . VAL B 1 222 ? 103.380 12.958 26.661 1.00 25.01 222 VAL B CA 1
ATOM 4120 C C . VAL B 1 222 ? 102.883 13.799 25.466 1.00 25.01 222 VAL B C 1
ATOM 4121 O O . VAL B 1 222 ? 103.310 13.578 24.322 1.00 25.13 222 VAL B O 1
ATOM 4125 N N . ALA B 1 223 ? 101.983 14.752 25.740 1.00 24.72 223 ALA B N 1
ATOM 4126 C CA . ALA B 1 223 ? 101.413 15.621 24.700 1.00 24.57 223 ALA B CA 1
ATOM 4127 C C . ALA B 1 223 ? 102.493 16.511 24.105 1.00 24.98 223 ALA B C 1
ATOM 4128 O O . ALA B 1 223 ? 102.592 16.648 22.880 1.00 25.03 223 ALA B O 1
ATOM 4130 N N . LYS B 1 224 ? 103.317 17.094 24.979 1.00 25.54 224 LYS B N 1
ATOM 4131 C CA . LYS B 1 224 ? 104.464 17.882 24.560 1.00 26.15 224 LYS B CA 1
ATOM 4132 C C . LYS B 1 224 ? 105.376 17.107 23.594 1.00 26.41 224 LYS B C 1
ATOM 4133 O O . LYS B 1 224 ? 105.696 17.620 22.525 1.00 26.18 224 LYS B O 1
ATOM 4139 N N . SER B 1 225 ? 105.760 15.877 23.956 1.00 26.18 225 SER B N 1
ATOM 4140 C CA . SER B 1 225 ? 106.565 15.017 23.068 1.00 26.40 225 SER B CA 1
ATOM 4141 C C . SER B 1 225 ? 105.868 14.667 21.758 1.00 25.54 225 SER B C 1
ATOM 4142 O O . SER B 1 225 ? 106.482 14.714 20.706 1.00 25.83 225 SER B O 1
ATOM 4145 N N . ALA B 1 226 ? 104.600 14.283 21.825 1.00 25.03 226 ALA B N 1
ATOM 4146 C CA . ALA B 1 226 ? 103.898 13.832 20.616 1.00 24.58 226 ALA B CA 1
ATOM 4147 C C . ALA B 1 226 ? 103.768 14.973 19.636 1.00 24.13 226 ALA B C 1
ATOM 4148 O O . ALA B 1 226 ? 103.924 14.782 18.422 1.00 24.43 226 ALA B O 1
ATOM 4150 N N . VAL B 1 227 ? 103.504 16.161 20.175 1.00 23.32 227 VAL B N 1
ATOM 4151 C CA . VAL B 1 227 ? 103.396 17.367 19.377 1.00 23.11 227 VAL B CA 1
ATOM 4152 C C . VAL B 1 227 ? 104.732 17.725 18.733 1.00 22.91 227 VAL B C 1
ATOM 4153 O O . VAL B 1 227 ? 104.752 18.116 17.571 1.00 23.02 227 VAL B O 1
ATOM 4157 N N . ALA B 1 228 ? 105.837 17.561 19.475 1.00 22.75 228 ALA B N 1
ATOM 4158 C CA . ALA B 1 228 ? 107.186 17.800 18.939 1.00 22.92 228 ALA B CA 1
ATOM 4159 C C . ALA B 1 228 ? 107.502 16.851 17.787 1.00 22.83 228 ALA B C 1
ATOM 4160 O O . ALA B 1 228 ? 108.020 17.272 16.737 1.00 22.95 228 ALA B O 1
ATOM 4162 N N . ALA B 1 229 ? 107.158 15.579 17.980 1.00 22.72 229 ALA B N 1
ATOM 4163 C CA . ALA B 1 229 ? 107.345 14.542 16.970 1.00 23.01 229 ALA B CA 1
ATOM 4164 C C . ALA B 1 229 ? 106.494 14.783 15.719 1.00 23.31 229 ALA B C 1
ATOM 4165 O O . ALA B 1 229 ? 106.987 14.683 14.602 1.00 23.75 229 ALA B O 1
ATOM 4167 N N . LEU B 1 230 ? 105.223 15.109 15.918 1.00 23.74 230 LEU B N 1
ATOM 4168 C CA . LEU B 1 230 ? 104.331 15.517 14.834 1.00 23.87 230 LEU B CA 1
ATOM 4169 C C . LEU B 1 230 ? 104.920 16.683 14.045 1.00 24.19 230 LEU B C 1
ATOM 4170 O O . LEU B 1 230 ? 105.041 16.618 12.820 1.00 24.37 230 LEU B O 1
ATOM 4175 N N . LYS B 1 231 ? 105.263 17.750 14.763 1.00 24.51 231 LYS B N 1
ATOM 4176 C CA . LYS B 1 231 ? 105.824 18.956 14.174 1.00 25.12 231 LYS B CA 1
ATOM 4177 C C . LYS B 1 231 ? 107.133 18.729 13.431 1.00 25.41 231 LYS B C 1
ATOM 4178 O O . LYS B 1 231 ? 107.427 19.439 12.461 1.00 26.23 231 LYS B O 1
ATOM 4184 N N . SER B 1 232 ? 107.927 17.759 13.884 1.00 25.46 232 SER B N 1
ATOM 4185 C CA . SER B 1 232 ? 109.267 17.552 13.324 1.00 25.44 232 SER B CA 1
ATOM 4186 C C . SER B 1 232 ? 109.248 17.221 11.832 1.00 25.90 232 SER B C 1
ATOM 4187 O O . SER B 1 232 ? 110.237 17.487 11.118 1.00 26.35 232 SER B O 1
ATOM 4190 N N . LEU B 1 233 ? 108.125 16.672 11.360 1.00 25.61 233 LEU B N 1
ATOM 4191 C CA . LEU B 1 233 ? 108.038 16.193 9.984 1.00 25.58 233 LEU B CA 1
ATOM 4192 C C . LEU B 1 233 ? 107.914 17.326 8.960 1.00 25.51 233 LEU B C 1
ATOM 4193 O O . LEU B 1 233 ? 108.813 17.496 8.135 1.00 26.24 233 LEU B O 1
ATOM 4198 N N . TYR B 1 234 ? 106.818 18.088 9.012 1.00 25.04 234 TYR B N 1
ATOM 4199 C CA . TYR B 1 234 ? 106.533 19.125 8.010 1.00 25.07 234 TYR B CA 1
ATOM 4200 C C . TYR B 1 234 ? 106.447 20.526 8.620 1.00 25.08 234 TYR B C 1
ATOM 4201 O O . TYR B 1 234 ? 106.091 21.498 7.941 1.00 25.84 234 TYR B O 1
ATOM 4210 N N . GLY B 1 235 ? 106.753 20.629 9.905 1.00 24.29 235 GLY B N 1
ATOM 4211 C CA . GLY B 1 235 ? 106.688 21.905 10.590 1.00 24.10 235 GLY B CA 1
ATOM 4212 C C . GLY B 1 235 ? 105.303 22.377 11.004 1.00 23.40 235 GLY B C 1
ATOM 4213 O O . GLY B 1 235 ? 105.103 23.567 11.209 1.00 22.66 235 GLY B O 1
ATOM 4214 N N . THR B 1 236 ? 104.357 21.447 11.144 1.00 23.69 236 THR B N 1
ATOM 4215 C CA . THR B 1 236 ? 102.982 21.780 11.541 1.00 23.25 236 THR B CA 1
ATOM 4216 C C . THR B 1 236 ? 102.908 22.066 13.037 1.00 23.13 236 THR B C 1
ATOM 4217 O O . THR B 1 236 ? 103.284 21.223 13.852 1.00 23.29 236 THR B O 1
ATOM 4221 N N . SER B 1 237 ? 102.416 23.247 13.393 1.00 22.67 237 SER B N 1
ATOM 4222 C CA . SER B 1 237 ? 102.255 23.610 14.798 1.00 22.81 237 SER B CA 1
ATOM 4223 C C . SER B 1 237 ? 100.955 23.093 15.400 1.00 22.50 237 SER B C 1
ATOM 4224 O O . SER B 1 237 ? 99.872 23.333 14.847 1.00 21.93 237 SER B O 1
ATOM 4227 N N . TYR B 1 238 ? 101.099 22.403 16.536 1.00 21.81 238 TYR B N 1
ATOM 4228 C CA . TYR B 1 238 ? 99.998 22.003 17.402 1.00 21.45 238 TYR B CA 1
ATOM 4229 C C . TYR B 1 238 ? 100.108 22.670 18.777 1.00 21.73 238 TYR B C 1
ATOM 4230 O O . TYR B 1 238 ? 101.201 23.024 19.227 1.00 22.05 238 TYR B O 1
ATOM 4239 N N . LYS B 1 239 ? 98.968 22.850 19.435 1.00 21.52 239 LYS B N 1
ATOM 4240 C CA . LYS B 1 239 ? 98.946 23.221 20.839 1.00 21.44 239 LYS B CA 1
ATOM 4241 C C . LYS B 1 239 ? 98.368 22.058 21.606 1.00 21.06 239 LYS B C 1
ATOM 4242 O O . LYS B 1 239 ? 97.781 21.177 21.014 1.00 20.76 239 LYS B O 1
ATOM 4248 N N . TYR B 1 240 ? 98.586 22.022 22.917 1.00 20.82 240 TYR B N 1
ATOM 4249 C CA . TYR B 1 240 ? 98.168 20.890 23.730 1.00 20.60 240 TYR B CA 1
ATOM 4250 C C . TYR B 1 240 ? 97.777 21.383 25.113 1.00 20.00 240 TYR B C 1
ATOM 4251 O O . TYR B 1 240 ? 98.168 22.459 25.509 1.00 19.50 240 TYR B O 1
ATOM 4260 N N . GLY B 1 241 ? 96.977 20.598 25.822 1.00 19.88 241 GLY B N 1
ATOM 4261 C CA . GLY B 1 241 ? 96.472 20.990 27.140 1.00 19.52 241 GLY B CA 1
ATOM 4262 C C . GLY B 1 241 ? 95.148 20.286 27.338 1.00 18.89 241 GLY B C 1
ATOM 4263 O O . GLY B 1 241 ? 94.718 19.520 26.479 1.00 18.59 241 GLY B O 1
ATOM 4264 N N . SER B 1 242 ? 94.496 20.534 28.463 1.00 18.84 242 SER B N 1
ATOM 4265 C CA . SER B 1 242 ? 93.200 19.912 28.722 1.00 18.96 242 SER B CA 1
ATOM 4266 C C . SER B 1 242 ? 92.202 20.427 27.707 1.00 18.96 242 SER B C 1
ATOM 4267 O O . SER B 1 242 ? 92.342 21.550 27.221 1.00 19.76 242 SER B O 1
ATOM 4270 N N . ILE B 1 243 ? 91.207 19.609 27.380 1.00 18.74 243 ILE B N 1
ATOM 4271 C CA . ILE B 1 243 ? 90.130 20.018 26.471 1.00 18.24 243 ILE B CA 1
ATOM 4272 C C . ILE B 1 243 ? 89.524 21.373 26.854 1.00 18.38 243 ILE B C 1
ATOM 4273 O O . ILE B 1 243 ? 89.436 22.274 26.023 1.00 17.59 243 ILE B O 1
ATOM 4278 N N . ILE B 1 244 ? 89.137 21.508 28.127 1.00 19.03 244 ILE B N 1
ATOM 4279 C CA . ILE B 1 244 ? 88.385 22.682 28.591 1.00 18.81 244 ILE B CA 1
ATOM 4280 C C . ILE B 1 244 ? 89.181 23.985 28.456 1.00 19.18 244 ILE B C 1
ATOM 4281 O O . ILE B 1 244 ? 88.612 25.042 28.191 1.00 19.44 244 ILE B O 1
ATOM 4286 N N . THR B 1 245 ? 90.503 23.897 28.580 1.00 19.57 245 THR B N 1
ATOM 4287 C CA . THR B 1 245 ? 91.348 25.084 28.517 1.00 19.35 245 THR B CA 1
ATOM 4288 C C . THR B 1 245 ? 91.870 25.370 27.103 1.00 19.16 245 THR B C 1
ATOM 4289 O O . THR B 1 245 ? 92.275 26.489 26.807 1.00 19.19 245 THR B O 1
ATOM 4293 N N . THR B 1 246 ? 91.834 24.371 26.225 1.00 19.39 246 THR B N 1
ATOM 4294 C CA . THR B 1 246 ? 92.501 24.482 24.926 1.00 19.32 246 THR B CA 1
ATOM 4295 C C . THR B 1 246 ? 91.575 24.576 23.693 1.00 19.50 246 THR B C 1
ATOM 4296 O O . THR B 1 246 ? 92.004 25.101 22.653 1.00 19.69 246 THR B O 1
ATOM 4300 N N . ILE B 1 247 ? 90.346 24.047 23.775 1.00 20.13 247 ILE B N 1
ATOM 4301 C CA . ILE B 1 247 ? 89.300 24.396 22.777 1.00 20.85 247 ILE B CA 1
ATOM 4302 C C . ILE B 1 247 ? 88.134 25.047 23.488 1.00 20.60 247 ILE B C 1
ATOM 4303 O O . ILE B 1 247 ? 87.924 26.249 23.357 1.00 21.98 247 ILE B O 1
ATOM 4308 N N . TYR B 1 248 ? 87.388 24.249 24.252 1.00 20.24 248 TYR B N 1
ATOM 4309 C CA . TYR B 1 248 ? 86.188 24.704 24.953 1.00 19.50 248 TYR B CA 1
ATOM 4310 C C . TYR B 1 248 ? 85.652 23.620 25.874 1.00 20.01 248 TYR B C 1
ATOM 4311 O O . TYR B 1 248 ? 86.088 22.477 25.816 1.00 19.70 248 TYR B O 1
ATOM 4320 N N . GLN B 1 249 ? 84.691 23.993 26.712 1.00 20.82 249 GLN B N 1
ATOM 4321 C CA . GLN B 1 249 ? 83.992 23.034 27.548 1.00 21.75 249 GLN B CA 1
ATOM 4322 C C . GLN B 1 249 ? 83.175 22.080 26.679 1.00 22.08 249 GLN B C 1
ATOM 4323 O O . GLN B 1 249 ? 82.488 22.512 25.746 1.00 21.66 249 GLN B O 1
ATOM 4329 N N . ALA B 1 250 ? 83.303 20.784 26.974 1.00 22.54 250 ALA B N 1
ATOM 4330 C CA . ALA B 1 250 ? 82.636 19.719 26.229 1.00 23.37 250 ALA B CA 1
ATOM 4331 C C . ALA B 1 250 ? 82.367 18.594 27.215 1.00 23.80 250 ALA B C 1
ATOM 4332 O O . ALA B 1 250 ? 83.292 18.014 27.772 1.00 25.22 250 ALA B O 1
ATOM 4334 N N . SER B 1 251 ? 81.100 18.309 27.472 1.00 24.20 251 SER B N 1
ATOM 4335 C CA . SER B 1 251 ? 80.745 17.357 28.517 1.00 24.25 251 SER B CA 1
ATOM 4336 C C . SER B 1 251 ? 80.255 16.088 27.852 1.00 23.78 251 SER B C 1
ATOM 4337 O O . SER B 1 251 ? 79.715 16.155 26.765 1.00 23.63 251 SER B O 1
ATOM 4340 N N . GLY B 1 252 ? 80.439 14.941 28.501 1.00 23.30 252 GLY B N 1
ATOM 4341 C CA . GLY B 1 252 ? 80.022 13.667 27.919 1.00 22.99 252 GLY B CA 1
ATOM 4342 C C . GLY B 1 252 ? 80.902 13.221 26.762 1.00 22.86 252 GLY B C 1
ATOM 4343 O O . GLY B 1 252 ? 80.438 12.529 25.854 1.00 23.22 252 GLY B O 1
ATOM 4344 N N . GLY B 1 253 ? 82.172 13.620 26.791 1.00 22.60 253 GLY B N 1
ATOM 4345 C CA . GLY B 1 253 ? 83.113 13.315 25.723 1.00 22.21 253 GLY B CA 1
ATOM 4346 C C . GLY B 1 253 ? 83.809 11.997 25.987 1.00 22.46 253 GLY B C 1
ATOM 4347 O O . GLY B 1 253 ? 83.846 11.524 27.121 1.00 22.23 253 GLY B O 1
ATOM 4348 N N . SER B 1 254 ? 84.375 11.422 24.932 1.00 22.33 254 SER B N 1
ATOM 4349 C CA . SER B 1 254 ? 84.958 10.094 24.978 1.00 22.21 254 SER B CA 1
ATOM 4350 C C . SER B 1 254 ? 86.160 9.959 25.895 1.00 22.33 254 SER B C 1
ATOM 4351 O O . SER B 1 254 ? 86.244 8.989 26.648 1.00 22.52 254 SER B O 1
ATOM 4354 N N . ILE B 1 255 ? 87.100 10.899 25.834 1.00 22.07 255 ILE B N 1
ATOM 4355 C CA . ILE B 1 255 ? 88.330 10.728 26.597 1.00 22.08 255 ILE B CA 1
ATOM 4356 C C . ILE B 1 255 ? 88.171 11.045 28.078 1.00 22.61 255 ILE B C 1
ATOM 4357 O O . ILE B 1 255 ? 88.947 10.555 28.895 1.00 22.15 255 ILE B O 1
ATOM 4362 N N . ASP B 1 256 ? 87.165 11.850 28.417 1.00 22.89 256 ASP B N 1
ATOM 4363 C CA . ASP B 1 256 ? 86.784 12.036 29.811 1.00 23.60 256 ASP B CA 1
ATOM 4364 C C . ASP B 1 256 ? 86.238 10.710 30.343 1.00 23.62 256 ASP B C 1
ATOM 4365 O O . ASP B 1 256 ? 86.582 10.288 31.459 1.00 23.26 256 ASP B O 1
ATOM 4370 N N . TRP B 1 257 ? 85.369 10.085 29.539 1.00 23.79 257 TRP B N 1
ATOM 4371 C CA . TRP B 1 257 ? 84.833 8.762 29.840 1.00 24.43 257 TRP B CA 1
ATOM 4372 C C . TRP B 1 257 ? 85.960 7.753 29.967 1.00 24.49 257 TRP B C 1
ATOM 4373 O O . TRP B 1 257 ? 86.060 7.072 30.979 1.00 25.07 257 TRP B O 1
ATOM 4384 N N . SER B 1 258 ? 86.806 7.656 28.946 1.00 25.00 258 SER B N 1
ATOM 4385 C CA . SER B 1 258 ? 87.881 6.652 28.943 1.00 25.22 258 SER B CA 1
ATOM 4386 C C . SER B 1 258 ? 88.797 6.853 30.140 1.00 25.39 258 SER B C 1
ATOM 4387 O O . SER B 1 258 ? 89.150 5.899 30.851 1.00 25.80 258 SER B O 1
ATOM 4390 N N . TYR B 1 259 ? 89.136 8.108 30.404 1.00 25.21 259 TYR B N 1
ATOM 4391 C CA . TYR B 1 259 ? 90.028 8.404 31.506 1.00 24.96 259 TYR B CA 1
ATOM 4392 C C . TYR B 1 259 ? 89.441 7.986 32.863 1.00 24.89 259 TYR B C 1
ATOM 4393 O O . TYR B 1 259 ? 90.154 7.410 33.702 1.00 24.71 259 TYR B O 1
ATOM 4402 N N . ASN B 1 260 ? 88.149 8.255 33.068 1.00 24.92 260 ASN B N 1
ATOM 4403 C CA . ASN B 1 260 ? 87.474 7.928 34.339 1.00 24.63 260 ASN B CA 1
ATOM 4404 C C . ASN B 1 260 ? 87.278 6.428 34.542 1.00 25.22 260 ASN B C 1
ATOM 4405 O O . ASN B 1 260 ? 87.036 5.975 35.664 1.00 25.32 260 ASN B O 1
ATOM 4410 N N . GLN B 1 261 ? 87.374 5.678 33.447 1.00 25.16 261 GLN B N 1
ATOM 4411 C CA . GLN B 1 261 ? 87.424 4.215 33.469 1.00 25.44 261 GLN B CA 1
ATOM 4412 C C . GLN B 1 261 ? 88.784 3.693 33.913 1.00 25.17 261 GLN B C 1
ATOM 4413 O O . GLN B 1 261 ? 88.931 2.505 34.221 1.00 25.71 261 GLN B O 1
ATOM 4419 N N . GLY B 1 262 ? 89.775 4.574 33.937 1.00 24.75 262 GLY B N 1
ATOM 4420 C CA . GLY B 1 262 ? 91.109 4.212 34.376 1.00 24.66 262 GLY B CA 1
ATOM 4421 C C . GLY B 1 262 ? 92.062 4.071 33.216 1.00 24.99 262 GLY B C 1
ATOM 4422 O O . GLY B 1 262 ? 93.181 3.584 33.387 1.00 25.40 262 GLY B O 1
ATOM 4423 N N . ILE B 1 263 ? 91.627 4.479 32.026 1.00 25.05 263 ILE B N 1
ATOM 4424 C CA . ILE B 1 263 ? 92.509 4.437 30.852 1.00 24.98 263 ILE B CA 1
ATOM 4425 C C . ILE B 1 263 ? 93.295 5.739 30.862 1.00 25.49 263 ILE B C 1
ATOM 4426 O O . ILE B 1 263 ? 92.821 6.785 30.390 1.00 25.45 263 ILE B O 1
ATOM 4431 N N . LYS B 1 264 ? 94.489 5.658 31.438 1.00 24.95 264 LYS B N 1
ATOM 4432 C CA . LYS B 1 264 ? 95.308 6.826 31.740 1.00 25.54 264 LYS B CA 1
ATOM 4433 C C . LYS B 1 264 ? 95.695 7.636 30.494 1.00 25.13 264 LYS B C 1
ATOM 4434 O O . LYS B 1 264 ? 95.583 8.857 30.469 1.00 25.00 264 LYS B O 1
ATOM 4440 N N . TYR B 1 265 ? 96.146 6.947 29.458 1.00 25.51 265 TYR B N 1
ATOM 4441 C CA . TYR B 1 265 ? 96.656 7.628 28.275 1.00 25.16 265 TYR B CA 1
ATOM 4442 C C . TYR B 1 265 ? 95.527 7.960 27.329 1.00 24.66 265 TYR B C 1
ATOM 4443 O O . TYR B 1 265 ? 95.424 7.418 26.218 1.00 24.85 265 TYR B O 1
ATOM 4452 N N . SER B 1 266 ? 94.679 8.875 27.783 1.00 23.93 266 SER B N 1
ATOM 4453 C CA . SER B 1 266 ? 93.482 9.261 27.043 1.00 23.54 266 SER B CA 1
ATOM 4454 C C . SER B 1 266 ? 93.687 10.610 26.391 1.00 23.10 266 SER B C 1
ATOM 4455 O O . SER B 1 266 ? 93.903 11.583 27.087 1.00 23.02 266 SER B O 1
ATOM 4458 N N . PHE B 1 267 ? 93.634 10.656 25.057 1.00 23.27 267 PHE B N 1
ATOM 4459 C CA . PHE B 1 267 ? 93.936 11.876 24.294 1.00 22.54 267 PHE B CA 1
ATOM 4460 C C . PHE B 1 267 ? 92.966 12.091 23.140 1.00 22.97 267 PHE B C 1
ATOM 4461 O O . PHE B 1 267 ? 92.490 11.132 22.530 1.00 23.15 267 PHE B O 1
ATOM 4469 N N . THR B 1 268 ? 92.700 13.360 22.829 1.00 22.15 268 THR B N 1
ATOM 4470 C CA . THR B 1 268 ? 91.935 13.723 21.649 1.00 21.91 268 THR B CA 1
ATOM 4471 C C . THR B 1 268 ? 92.815 14.555 20.725 1.00 21.29 268 THR B C 1
ATOM 4472 O O . THR B 1 268 ? 93.358 15.574 21.138 1.00 21.31 268 THR B O 1
ATOM 4476 N N . PHE B 1 269 ? 92.967 14.095 19.491 1.00 20.73 269 PHE B N 1
ATOM 4477 C CA . PHE B 1 269 ? 93.627 14.878 18.432 1.00 20.62 269 PHE B CA 1
ATOM 4478 C C . PHE B 1 269 ? 92.592 15.729 17.710 1.00 19.89 269 PHE B C 1
ATOM 4479 O O . PHE B 1 269 ? 91.518 15.238 17.355 1.00 19.83 269 PHE B O 1
ATOM 4487 N N . GLU B 1 270 ? 92.920 16.996 17.486 1.00 19.35 270 GLU B N 1
ATOM 4488 C CA . GLU B 1 270 ? 92.237 17.783 16.474 1.00 18.90 270 GLU B CA 1
ATOM 4489 C C . GLU B 1 270 ? 93.209 17.951 15.331 1.00 18.78 270 GLU B C 1
ATOM 4490 O O . GLU B 1 270 ? 94.247 18.592 15.495 1.00 19.03 270 GLU B O 1
ATOM 4496 N N . LEU B 1 271 ? 92.891 17.387 14.169 1.00 19.03 271 LEU B N 1
ATOM 4497 C CA . LEU B 1 271 ? 93.844 17.414 13.051 1.00 19.03 271 LEU B CA 1
ATOM 4498 C C . LEU B 1 271 ? 93.781 18.744 12.290 1.00 19.11 271 LEU B C 1
ATOM 4499 O O . LEU B 1 271 ? 93.148 19.698 12.756 1.00 19.56 271 LEU B O 1
ATOM 4504 N N . ARG B 1 272 ? 94.441 18.790 11.132 1.00 18.76 272 ARG B N 1
ATOM 4505 C CA . ARG B 1 272 ? 94.465 19.958 10.256 1.00 18.64 272 ARG B CA 1
ATOM 4506 C C . ARG B 1 272 ? 93.049 20.351 9.810 1.00 18.88 272 ARG B C 1
ATOM 4507 O O . ARG B 1 272 ? 92.195 19.481 9.695 1.00 19.04 272 ARG B O 1
ATOM 4515 N N . ASP B 1 273 ? 92.789 21.633 9.531 1.00 18.95 273 ASP B N 1
ATOM 4516 C CA . ASP B 1 273 ? 93.769 22.712 9.675 1.00 18.80 273 ASP B CA 1
ATOM 4517 C C . ASP B 1 273 ? 93.417 23.627 10.853 1.00 18.99 273 ASP B C 1
ATOM 4518 O O . ASP B 1 273 ? 93.065 23.135 11.944 1.00 18.87 273 ASP B O 1
ATOM 4523 N N . THR B 1 274 ? 93.523 24.940 10.669 1.00 18.81 274 THR B N 1
ATOM 4524 C CA . THR B 1 274 ? 93.024 25.848 11.698 1.00 19.75 274 THR B CA 1
ATOM 4525 C C . THR B 1 274 ? 91.863 26.714 11.218 1.00 20.11 274 THR B C 1
ATOM 4526 O O . THR B 1 274 ? 91.561 27.720 11.851 1.00 20.40 274 THR B O 1
ATOM 4530 N N . GLY B 1 275 ? 91.213 26.320 10.115 1.00 19.91 275 GLY B N 1
ATOM 4531 C CA . GLY B 1 275 ? 90.065 27.065 9.633 1.00 19.87 275 GLY B CA 1
ATOM 4532 C C . GLY B 1 275 ? 90.032 27.551 8.199 1.00 20.51 275 GLY B C 1
ATOM 4533 O O . GLY B 1 275 ? 88.965 27.941 7.740 1.00 21.38 275 GLY B O 1
ATOM 4534 N N . ARG B 1 276 ? 91.160 27.555 7.484 1.00 20.59 276 ARG B N 1
ATOM 4535 C CA . ARG B 1 276 ? 91.144 28.003 6.081 1.00 21.38 276 ARG B CA 1
ATOM 4536 C C . ARG B 1 276 ? 90.177 27.101 5.315 1.00 21.37 276 ARG B C 1
ATOM 4537 O O . ARG B 1 276 ? 89.156 27.564 4.808 1.00 21.82 276 ARG B O 1
ATOM 4545 N N . TYR B 1 277 ? 90.490 25.806 5.278 1.00 21.55 277 TYR B N 1
ATOM 4546 C CA . TYR B 1 277 ? 89.628 24.804 4.657 1.00 20.95 277 TYR B CA 1
ATOM 4547 C C . TYR B 1 277 ? 88.722 24.110 5.645 1.00 20.29 277 TYR B C 1
ATOM 4548 O O . TYR B 1 277 ? 87.641 23.657 5.272 1.00 20.56 277 TYR B O 1
ATOM 4557 N N . GLY B 1 278 ? 89.147 24.047 6.904 1.00 20.17 278 GLY B N 1
ATOM 4558 C CA . GLY B 1 278 ? 88.338 23.453 7.954 1.00 19.81 278 GLY B CA 1
ATOM 4559 C C . GLY B 1 278 ? 88.023 22.002 7.641 1.00 19.72 278 GLY B C 1
ATOM 4560 O O . GLY B 1 278 ? 88.934 21.216 7.345 1.00 19.91 278 GLY B O 1
ATOM 4561 N N . PHE B 1 279 ? 86.731 21.661 7.662 1.00 19.27 279 PHE B N 1
ATOM 4562 C CA . PHE B 1 279 ? 86.273 20.289 7.394 1.00 18.47 279 PHE B CA 1
ATOM 4563 C C . PHE B 1 279 ? 86.469 19.863 5.949 1.00 18.65 279 PHE B C 1
ATOM 4564 O O . PHE B 1 279 ? 86.533 18.665 5.651 1.00 18.98 279 PHE B O 1
ATOM 4572 N N . LEU B 1 280 ? 86.561 20.858 5.073 1.00 18.64 280 LEU B N 1
ATOM 4573 C CA . LEU B 1 280 ? 86.735 20.683 3.628 1.00 18.99 280 LEU B CA 1
ATOM 4574 C C . LEU B 1 280 ? 88.216 20.728 3.240 1.00 19.27 280 LEU B C 1
ATOM 4575 O O . LEU B 1 280 ? 88.582 21.199 2.158 1.00 19.72 280 LEU B O 1
ATOM 4580 N N . LEU B 1 281 ? 89.064 20.241 4.142 1.00 19.91 281 LEU B N 1
ATOM 4581 C CA . LEU B 1 281 ? 90.495 20.108 3.900 1.00 20.19 281 LEU B CA 1
ATOM 4582 C C . LEU B 1 281 ? 90.711 19.362 2.570 1.00 20.63 281 LEU B C 1
ATOM 4583 O O . LEU B 1 281 ? 90.070 18.336 2.338 1.00 21.28 281 LEU B O 1
ATOM 4588 N N . PRO B 1 282 ? 91.594 19.873 1.690 1.00 20.94 282 PRO B N 1
ATOM 4589 C CA . PRO B 1 282 ? 91.804 19.188 0.396 1.00 21.03 282 PRO B CA 1
ATOM 4590 C C . PRO B 1 282 ? 92.371 17.766 0.511 1.00 21.46 282 PRO B C 1
ATOM 4591 O O . PRO B 1 282 ? 93.139 17.463 1.442 1.00 21.41 282 PRO B O 1
ATOM 4595 N N . ALA B 1 283 ? 91.986 16.909 -0.433 1.00 21.12 283 ALA B N 1
ATOM 4596 C CA . ALA B 1 283 ? 92.486 15.537 -0.504 1.00 21.73 283 ALA B CA 1
ATOM 4597 C C . ALA B 1 283 ? 94.018 15.486 -0.573 1.00 21.67 283 ALA B C 1
ATOM 4598 O O . ALA B 1 283 ? 94.631 14.537 -0.089 1.00 21.55 283 ALA B O 1
ATOM 4600 N N . SER B 1 284 ? 94.637 16.510 -1.156 1.00 21.99 284 SER B N 1
ATOM 4601 C CA . SER B 1 284 ? 96.099 16.519 -1.286 1.00 22.42 284 SER B CA 1
ATOM 4602 C C . SER B 1 284 ? 96.814 16.614 0.076 1.00 22.46 284 SER B C 1
ATOM 4603 O O . SER B 1 284 ? 98.017 16.337 0.177 1.00 22.80 284 SER B O 1
ATOM 4606 N N . GLN B 1 285 ? 96.070 16.978 1.112 1.00 22.19 285 GLN B N 1
ATOM 4607 C CA . GLN B 1 285 ? 96.636 17.079 2.460 1.00 22.53 285 GLN B CA 1
ATOM 4608 C C . GLN B 1 285 ? 96.332 15.867 3.325 1.00 22.93 285 GLN B C 1
ATOM 4609 O O . GLN B 1 285 ? 96.737 15.830 4.494 1.00 22.94 285 GLN B O 1
ATOM 4615 N N . ILE B 1 286 ? 95.629 14.879 2.760 1.00 22.99 286 ILE B N 1
ATOM 4616 C CA . ILE B 1 286 ? 95.359 13.642 3.495 1.00 23.50 286 ILE B CA 1
ATOM 4617 C C . ILE B 1 286 ? 96.668 12.994 3.970 1.00 23.52 286 ILE B C 1
ATOM 4618 O O . ILE B 1 286 ? 96.884 12.840 5.177 1.00 23.24 286 ILE B O 1
ATOM 4623 N N . ILE B 1 287 ? 97.513 12.614 3.009 1.00 23.80 287 ILE B N 1
ATOM 4624 C CA . ILE B 1 287 ? 98.757 11.882 3.273 1.00 23.79 287 ILE B CA 1
ATOM 4625 C C . ILE B 1 287 ? 99.678 12.651 4.249 1.00 23.41 287 ILE B C 1
ATOM 4626 O O . ILE B 1 287 ? 100.108 12.090 5.256 1.00 22.93 287 ILE B O 1
ATOM 4631 N N . PRO B 1 288 ? 99.982 13.937 3.960 1.00 23.52 288 PRO B N 1
ATOM 4632 C CA . PRO B 1 288 ? 100.834 14.681 4.906 1.00 23.12 288 PRO B CA 1
ATOM 4633 C C . PRO B 1 288 ? 100.261 14.765 6.320 1.00 22.68 288 PRO B C 1
ATOM 4634 O O . PRO B 1 288 ? 101.020 14.691 7.290 1.00 22.59 288 PRO B O 1
ATOM 4638 N N . THR B 1 289 ? 98.945 14.936 6.440 1.00 22.15 289 THR B N 1
ATOM 4639 C CA . THR B 1 289 ? 98.279 14.970 7.749 1.00 21.51 289 THR B CA 1
ATOM 4640 C C . THR B 1 289 ? 98.448 13.629 8.465 1.00 21.84 289 THR B C 1
ATOM 4641 O O . THR B 1 289 ? 98.797 13.597 9.649 1.00 22.00 289 THR B O 1
ATOM 4645 N N . ALA B 1 290 ? 98.181 12.534 7.749 1.00 22.14 290 ALA B N 1
ATOM 4646 C CA . ALA B 1 290 ? 98.267 11.176 8.317 1.00 22.59 290 ALA B CA 1
ATOM 4647 C C . ALA B 1 290 ? 99.694 10.806 8.715 1.00 22.71 290 ALA B C 1
ATOM 4648 O O . ALA B 1 290 ? 99.907 10.215 9.775 1.00 23.74 290 ALA B O 1
ATOM 4650 N N . GLN B 1 291 ? 100.656 11.155 7.863 1.00 22.42 291 GLN B N 1
ATOM 4651 C CA . GLN B 1 291 ? 102.072 10.917 8.109 1.00 22.83 291 GLN B CA 1
ATOM 4652 C C . GLN B 1 291 ? 102.555 11.614 9.380 1.00 22.47 291 GLN B C 1
ATOM 4653 O O . GLN B 1 291 ? 103.204 10.984 10.201 1.00 22.11 291 GLN B O 1
ATOM 4659 N N . GLU B 1 292 ? 102.233 12.901 9.551 1.00 22.07 292 GLU B N 1
ATOM 4660 C CA . GLU B 1 292 ? 102.708 13.648 10.728 1.00 21.84 292 GLU B CA 1
ATOM 4661 C C . GLU B 1 292 ? 101.975 13.244 12.014 1.00 21.64 292 GLU B C 1
ATOM 4662 O O . GLU B 1 292 ? 102.577 13.193 13.078 1.00 21.59 292 GLU B O 1
ATOM 4668 N N . THR B 1 293 ? 100.679 12.965 11.897 1.00 21.80 293 THR B N 1
ATOM 4669 C CA . THR B 1 293 ? 99.848 12.539 13.022 1.00 21.53 293 THR B CA 1
ATOM 4670 C C . THR B 1 293 ? 100.326 11.185 13.491 1.00 22.07 293 THR B C 1
ATOM 4671 O O . THR B 1 293 ? 100.334 10.915 14.686 1.00 21.75 293 THR B O 1
ATOM 4675 N N . TRP B 1 294 ? 100.717 10.336 12.539 1.00 23.31 294 TRP B N 1
ATOM 4676 C CA . TRP B 1 294 ? 101.286 9.034 12.864 1.00 24.46 294 TRP B CA 1
ATOM 4677 C C . TRP B 1 294 ? 102.457 9.159 13.838 1.00 24.69 294 TRP B C 1
ATOM 4678 O O . TRP B 1 294 ? 102.494 8.444 14.841 1.00 24.92 294 TRP B O 1
ATOM 4689 N N . LEU B 1 295 ? 103.384 10.078 13.558 1.00 24.45 295 LEU B N 1
ATOM 4690 C CA . LEU B 1 295 ? 104.513 10.349 14.462 1.00 24.33 295 LEU B CA 1
ATOM 4691 C C . LEU B 1 295 ? 104.075 10.686 15.881 1.00 24.26 295 LEU B C 1
ATOM 4692 O O . LEU B 1 295 ? 104.705 10.232 16.839 1.00 24.13 295 LEU B O 1
ATOM 4697 N N . GLY B 1 296 ? 103.015 11.495 16.005 1.00 23.72 296 GLY B N 1
ATOM 4698 C CA . GLY B 1 296 ? 102.445 11.857 17.308 1.00 22.96 296 GLY B CA 1
ATOM 4699 C C . GLY B 1 296 ? 101.747 10.684 17.975 1.00 22.68 296 GLY B C 1
ATOM 4700 O O . GLY B 1 296 ? 101.906 10.457 19.174 1.00 22.82 296 GLY B O 1
ATOM 4701 N N . VAL B 1 297 ? 100.972 9.933 17.199 1.00 22.19 297 VAL B N 1
ATOM 4702 C CA . VAL B 1 297 ? 100.290 8.746 17.708 1.00 22.27 297 VAL B CA 1
ATOM 4703 C C . VAL B 1 297 ? 101.316 7.697 18.173 1.00 22.82 297 VAL B C 1
ATOM 4704 O O . VAL B 1 297 ? 101.202 7.171 19.285 1.00 22.65 297 VAL B O 1
ATOM 4708 N N . LEU B 1 298 ? 102.322 7.432 17.337 1.00 22.79 298 LEU B N 1
ATOM 4709 C CA . LEU B 1 298 ? 103.416 6.533 17.687 1.00 23.83 298 LEU B CA 1
ATOM 4710 C C . LEU B 1 298 ? 104.121 6.938 18.996 1.00 24.31 298 LEU B C 1
ATOM 4711 O O . LEU B 1 298 ? 104.331 6.105 19.870 1.00 24.17 298 LEU B O 1
ATOM 4716 N N . THR B 1 299 ? 104.461 8.217 19.119 1.00 24.54 299 THR B N 1
ATOM 4717 C CA . THR B 1 299 ? 105.052 8.766 20.330 1.00 25.19 299 THR B CA 1
ATOM 4718 C C . THR B 1 299 ? 104.232 8.410 21.578 1.00 25.58 299 THR B C 1
ATOM 4719 O O . THR B 1 299 ? 104.795 7.947 22.572 1.00 25.46 299 THR B O 1
ATOM 4723 N N . ILE B 1 300 ? 102.912 8.591 21.509 1.00 25.92 300 ILE B N 1
ATOM 4724 C CA . ILE B 1 300 ? 102.025 8.242 22.619 1.00 25.97 300 ILE B CA 1
ATOM 4725 C C . ILE B 1 300 ? 102.070 6.730 22.901 1.00 26.89 300 ILE B C 1
ATOM 4726 O O . ILE B 1 300 ? 102.121 6.324 24.064 1.00 26.11 300 ILE B O 1
ATOM 4731 N N . MET B 1 301 ? 102.052 5.916 21.836 1.00 27.75 301 MET B N 1
ATOM 4732 C CA . MET B 1 301 ? 102.085 4.453 21.953 1.00 29.08 301 MET B CA 1
ATOM 4733 C C . MET B 1 301 ? 103.365 3.962 22.604 1.00 29.92 301 MET B C 1
ATOM 4734 O O . MET B 1 301 ? 103.332 3.044 23.416 1.00 29.86 301 MET B O 1
ATOM 4739 N N . GLU B 1 302 ? 104.490 4.581 22.248 1.00 31.28 302 GLU B N 1
ATOM 4740 C CA . GLU B 1 302 ? 105.776 4.256 22.859 1.00 32.81 302 GLU B CA 1
ATOM 4741 C C . GLU B 1 302 ? 105.737 4.547 24.353 1.00 33.80 302 GLU B C 1
ATOM 4742 O O . GLU B 1 302 ? 106.251 3.752 25.158 1.00 33.94 302 GLU B O 1
ATOM 4748 N N . HIS B 1 303 ? 105.121 5.670 24.729 1.00 34.67 303 HIS B N 1
ATOM 4749 C CA . HIS B 1 303 ? 105.021 6.025 26.143 1.00 36.07 303 HIS B CA 1
ATOM 4750 C C . HIS B 1 303 ? 104.108 5.072 26.889 1.00 36.43 303 HIS B C 1
ATOM 4751 O O . HIS B 1 303 ? 104.298 4.823 28.070 1.00 37.06 303 HIS B O 1
ATOM 4758 N N . THR B 1 304 ? 103.126 4.531 26.180 1.00 37.42 304 THR B N 1
ATOM 4759 C CA . THR B 1 304 ? 102.198 3.554 26.730 1.00 38.16 304 THR B CA 1
ATOM 4760 C C . THR B 1 304 ? 102.917 2.236 27.037 1.00 38.67 304 THR B C 1
ATOM 4761 O O . THR B 1 304 ? 102.755 1.678 28.117 1.00 38.58 304 THR B O 1
ATOM 4765 N N . VAL B 1 305 ? 103.726 1.764 26.090 1.00 39.67 305 VAL B N 1
ATOM 4766 C CA . VAL B 1 305 ? 104.368 0.449 26.191 1.00 40.44 305 VAL B CA 1
ATOM 4767 C C . VAL B 1 305 ? 105.383 0.398 27.348 1.00 40.94 305 VAL B C 1
ATOM 4768 O O . VAL B 1 305 ? 105.385 -0.571 28.116 1.00 41.26 305 VAL B O 1
ATOM 4772 N N . PRO C 2 5 ? 116.164 40.608 33.341 1.00 46.41 5 PRO C N 1
ATOM 4773 C CA . PRO C 2 5 ? 115.789 40.917 31.955 1.00 46.10 5 PRO C CA 1
ATOM 4774 C C . PRO C 2 5 ? 116.383 39.897 30.982 1.00 45.59 5 PRO C C 1
ATOM 4775 O O . PRO C 2 5 ? 117.522 39.444 31.171 1.00 46.00 5 PRO C O 1
ATOM 4779 N N . ASP C 2 6 ? 115.611 39.525 29.967 1.00 44.39 6 ASP C N 1
ATOM 4780 C CA . ASP C 2 6 ? 116.051 38.510 29.018 1.00 42.99 6 ASP C CA 1
ATOM 4781 C C . ASP C 2 6 ? 116.709 39.154 27.799 1.00 41.34 6 ASP C C 1
ATOM 4782 O O . ASP C 2 6 ? 116.082 39.935 27.074 1.00 41.33 6 ASP C O 1
ATOM 4787 N N . GLU C 2 7 ? 117.984 38.835 27.594 1.00 38.85 7 GLU C N 1
ATOM 4788 C CA . GLU C 2 7 ? 118.716 39.333 26.439 1.00 36.66 7 GLU C CA 1
ATOM 4789 C C . GLU C 2 7 ? 118.971 38.217 25.425 1.00 34.99 7 GLU C C 1
ATOM 4790 O O . GLU C 2 7 ? 119.224 37.072 25.804 1.00 34.41 7 GLU C O 1
ATOM 4796 N N . SER C 2 8 ? 118.888 38.547 24.140 1.00 32.78 8 SER C N 1
ATOM 4797 C CA . SER C 2 8 ? 119.083 37.538 23.107 1.00 31.30 8 SER C CA 1
ATOM 4798 C C . SER C 2 8 ? 120.219 37.866 22.145 1.00 30.20 8 SER C C 1
ATOM 4799 O O . SER C 2 8 ? 120.552 39.027 21.912 1.00 29.83 8 SER C O 1
ATOM 4802 N N . PHE C 2 9 ? 120.802 36.817 21.586 1.00 28.92 9 PHE C N 1
ATOM 4803 C CA . PHE C 2 9 ? 122.023 36.927 20.815 1.00 27.70 9 PHE C CA 1
ATOM 4804 C C . PHE C 2 9 ? 121.954 35.950 19.663 1.00 26.85 9 PHE C C 1
ATOM 4805 O O . PHE C 2 9 ? 121.394 34.870 19.813 1.00 26.20 9 PHE C O 1
ATOM 4813 N N . LEU C 2 10 ? 122.524 36.342 18.524 1.00 26.13 10 LEU C N 1
ATOM 4814 C CA . LEU C 2 10 ? 122.926 35.383 17.488 1.00 25.74 10 LEU C CA 1
ATOM 4815 C C . LEU C 2 10 ? 124.450 35.230 17.458 1.00 25.19 10 LEU C C 1
ATOM 4816 O O . LEU C 2 10 ? 125.178 36.207 17.303 1.00 24.46 10 LEU C O 1
ATOM 4821 N N . CYS C 2 11 ? 124.896 33.987 17.629 1.00 24.94 11 CYS C N 1
ATOM 4822 C CA . CYS C 2 11 ? 126.304 33.604 17.593 1.00 24.87 11 CYS C CA 1
ATOM 4823 C C . CYS C 2 11 ? 126.657 32.893 16.284 1.00 23.78 11 CYS C C 1
ATOM 4824 O O . CYS C 2 11 ? 126.202 31.780 16.020 1.00 23.77 11 CYS C O 1
ATOM 4827 N N . TYR C 2 12 ? 127.469 33.553 15.470 1.00 23.08 12 TYR C N 1
ATOM 4828 C CA . TYR C 2 12 ? 127.835 33.043 14.156 1.00 22.41 12 TYR C CA 1
ATOM 4829 C C . TYR C 2 12 ? 129.130 32.254 14.260 1.00 22.31 12 TYR C C 1
ATOM 4830 O O . TYR C 2 12 ? 130.182 32.798 14.625 1.00 22.60 12 TYR C O 1
ATOM 4839 N N . GLN C 2 13 ? 129.019 30.962 13.972 1.00 21.55 13 GLN C N 1
ATOM 4840 C CA . GLN C 2 13 ? 130.124 30.028 14.010 1.00 21.12 13 GLN C CA 1
ATOM 4841 C C . GLN C 2 13 ? 130.472 29.642 12.558 1.00 20.48 13 GLN C C 1
ATOM 4842 O O . GLN C 2 13 ? 129.751 30.034 11.638 1.00 19.50 13 GLN C O 1
ATOM 4848 N N . PRO C 2 14 ? 131.623 28.970 12.337 1.00 19.84 14 PRO C N 1
ATOM 4849 C CA . PRO C 2 14 ? 131.973 28.591 10.967 1.00 19.29 14 PRO C CA 1
ATOM 4850 C C . PRO C 2 14 ? 130.930 27.766 10.213 1.00 19.56 14 PRO C C 1
ATOM 4851 O O . PRO C 2 14 ? 130.792 27.926 9.008 1.00 18.91 14 PRO C O 1
ATOM 4855 N N . ASP C 2 15 ? 130.198 26.903 10.914 1.00 20.13 15 ASP C N 1
ATOM 4856 C CA . ASP C 2 15 ? 129.324 25.920 10.258 1.00 20.29 15 ASP C CA 1
ATOM 4857 C C . ASP C 2 15 ? 127.838 26.119 10.570 1.00 20.66 15 ASP C C 1
ATOM 4858 O O . ASP C 2 15 ? 126.969 25.539 9.907 1.00 20.47 15 ASP C O 1
ATOM 4863 N N . GLN C 2 16 ? 127.556 26.958 11.568 1.00 21.34 16 GLN C N 1
ATOM 4864 C CA . GLN C 2 16 ? 126.192 27.138 12.068 1.00 21.67 16 GLN C CA 1
ATOM 4865 C C . GLN C 2 16 ? 125.992 28.487 12.743 1.00 21.92 16 GLN C C 1
ATOM 4866 O O . GLN C 2 16 ? 126.961 29.193 13.061 1.00 22.08 16 GLN C O 1
ATOM 4872 N N . VAL C 2 17 ? 124.721 28.836 12.943 1.00 22.55 17 VAL C N 1
ATOM 4873 C CA . VAL C 2 17 ? 124.311 29.973 13.771 1.00 22.55 17 VAL C CA 1
ATOM 4874 C C . VAL C 2 17 ? 123.568 29.404 14.988 1.00 23.28 17 VAL C C 1
ATOM 4875 O O . VAL C 2 17 ? 122.741 28.500 14.849 1.00 23.50 17 VAL C O 1
ATOM 4879 N N . CYS C 2 18 ? 123.890 29.924 16.171 1.00 23.87 18 CYS C N 1
ATOM 4880 C CA . CYS C 2 18 ? 123.236 29.546 17.423 1.00 24.55 18 CYS C CA 1
ATOM 4881 C C . CYS C 2 18 ? 122.600 30.757 18.082 1.00 24.68 18 CYS C C 1
ATOM 4882 O O . CYS C 2 18 ? 123.246 31.798 18.254 1.00 25.11 18 CYS C O 1
ATOM 4885 N N . ALA C 2 19 ? 121.322 30.622 18.420 1.00 24.51 19 ALA C N 1
ATOM 4886 C CA . ALA C 2 19 ? 120.605 31.641 19.162 1.00 24.58 19 ALA C CA 1
ATOM 4887 C C . ALA C 2 19 ? 120.827 31.423 20.642 1.00 24.93 19 ALA C C 1
ATOM 4888 O O . ALA C 2 19 ? 120.888 30.283 21.108 1.00 24.88 19 ALA C O 1
ATOM 4890 N N . PHE C 2 20 ? 120.932 32.523 21.373 1.00 25.17 20 PHE C N 1
ATOM 4891 C CA . PHE C 2 20 ? 120.968 32.488 22.820 1.00 25.96 20 PHE C CA 1
ATOM 4892 C C . PHE C 2 20 ? 119.969 33.493 23.366 1.00 26.66 20 PHE C C 1
ATOM 4893 O O . PHE C 2 20 ? 119.911 34.629 22.908 1.00 26.91 20 PHE C O 1
ATOM 4901 N N . ILE C 2 21 ? 119.165 33.050 24.323 1.00 27.66 21 ILE C N 1
ATOM 4902 C CA . ILE C 2 21 ? 118.356 33.938 25.144 1.00 28.76 21 ILE C CA 1
ATOM 4903 C C . ILE C 2 21 ? 118.880 33.717 26.549 1.00 29.41 21 ILE C C 1
ATOM 4904 O O . ILE C 2 21 ? 118.906 32.581 27.018 1.00 29.32 21 ILE C O 1
ATOM 4909 N N . CYS C 2 22 ? 119.280 34.796 27.218 1.00 30.40 22 CYS C N 1
ATOM 4910 C CA . CYS C 2 22 ? 120.060 34.693 28.450 1.00 31.97 22 CYS C CA 1
ATOM 4911 C C . CYS C 2 22 ? 119.510 35.511 29.621 1.00 32.03 22 CYS C C 1
ATOM 4912 O O . CYS C 2 22 ? 119.005 36.624 29.438 1.00 32.38 22 CYS C O 1
ATOM 4915 N N . ARG C 2 23 ? 119.624 34.950 30.821 1.00 32.07 23 ARG C N 1
ATOM 4916 C CA . ARG C 2 23 ? 119.303 35.676 32.046 1.00 32.46 23 ARG C CA 1
ATOM 4917 C C . ARG C 2 23 ? 120.530 35.676 32.951 1.00 32.04 23 ARG C C 1
ATOM 4918 O O . ARG C 2 23 ? 121.045 34.617 33.308 1.00 32.41 23 ARG C O 1
ATOM 4926 N N . GLY C 2 24 ? 121.004 36.872 33.286 1.00 31.93 24 GLY C N 1
ATOM 4927 C CA . GLY C 2 24 ? 122.167 37.055 34.150 1.00 31.77 24 GLY C CA 1
ATOM 4928 C C . GLY C 2 24 ? 123.453 36.479 33.588 1.00 31.91 24 GLY C C 1
ATOM 4929 O O . GLY C 2 24 ? 124.336 36.075 34.350 1.00 32.48 24 GLY C O 1
ATOM 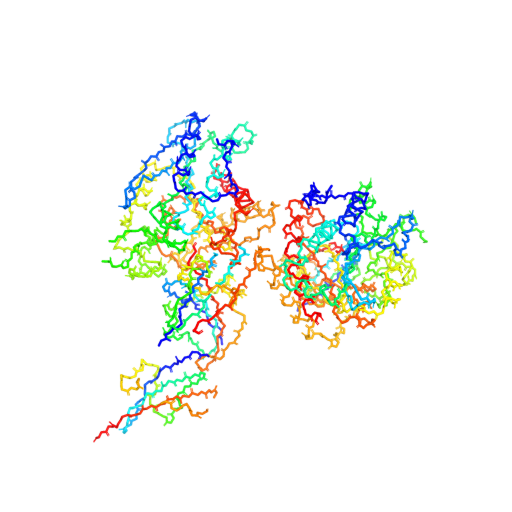4930 N N . ALA C 2 25 ? 123.546 36.445 32.256 1.00 31.34 25 ALA C N 1
ATOM 4931 C CA . ALA C 2 25 ? 124.676 35.856 31.530 1.00 30.58 25 ALA C CA 1
ATOM 4932 C C . ALA C 2 25 ? 124.718 36.405 30.113 1.00 30.29 25 ALA C C 1
ATOM 4933 O O . ALA C 2 25 ? 123.799 37.104 29.673 1.00 30.84 25 ALA C O 1
ATOM 4935 N N . ALA C 2 26 ? 125.794 36.090 29.403 1.00 29.48 26 ALA C N 1
ATOM 4936 C CA . ALA C 2 26 ? 125.880 36.348 27.967 1.00 28.39 26 ALA C CA 1
ATOM 4937 C C . ALA C 2 26 ? 126.667 35.190 27.387 1.00 27.75 26 ALA C C 1
ATOM 4938 O O . ALA C 2 26 ? 127.409 34.519 28.117 1.00 27.68 26 ALA C O 1
ATOM 4940 N N . PRO C 2 27 ? 126.503 34.922 26.080 1.00 27.02 27 PRO C N 1
ATOM 4941 C CA . PRO C 2 27 ? 127.227 33.790 25.499 1.00 26.11 27 PRO C CA 1
ATOM 4942 C C . PRO C 2 27 ? 128.734 33.908 25.768 1.00 25.40 27 PRO C C 1
ATOM 4943 O O . PRO C 2 27 ? 129.279 35.006 25.719 1.00 25.00 27 PRO C O 1
ATOM 4947 N N . LEU C 2 28 ? 129.375 32.781 26.069 1.00 24.71 28 LEU C N 1
ATOM 4948 C CA . LEU C 2 28 ? 130.812 32.715 26.316 1.00 24.12 28 LEU C CA 1
ATOM 4949 C C . LEU C 2 28 ? 131.607 32.892 25.013 1.00 24.08 28 LEU C C 1
ATOM 4950 O O . LEU C 2 28 ? 131.045 32.738 23.913 1.00 23.35 28 LEU C O 1
ATOM 4955 N N . PRO C 2 29 ? 132.910 33.242 25.125 1.00 23.80 29 PRO C N 1
ATOM 4956 C CA . PRO C 2 29 ? 133.701 33.426 23.895 1.00 23.63 29 PRO C CA 1
ATOM 4957 C C . PRO C 2 29 ? 133.743 32.182 23.016 1.00 23.91 29 PRO C C 1
ATOM 4958 O O . PRO C 2 29 ? 133.914 32.300 21.812 1.00 23.21 29 PRO C O 1
ATOM 4962 N N . SER C 2 30 ? 133.542 31.006 23.617 1.00 24.50 30 SER C N 1
ATOM 4963 C CA . SER C 2 30 ? 133.517 29.763 22.869 1.00 24.57 30 SER C CA 1
ATOM 4964 C C . SER C 2 30 ? 132.309 29.609 21.949 1.00 24.37 30 SER C C 1
ATOM 4965 O O . SER C 2 30 ? 132.262 28.650 21.206 1.00 24.74 30 SER C O 1
ATOM 4968 N N . GLU C 2 31 ? 131.341 30.532 21.995 1.00 24.23 31 GLU C N 1
ATOM 4969 C CA . GLU C 2 31 ? 130.123 30.410 21.185 1.00 23.86 31 GLU C CA 1
ATOM 4970 C C . GLU C 2 31 ? 130.258 31.044 19.802 1.00 23.91 31 GLU C C 1
ATOM 4971 O O . GLU C 2 31 ? 129.325 30.995 18.995 1.00 23.93 31 GLU C O 1
ATOM 4977 N N . GLY C 2 32 ? 131.404 31.663 19.540 1.00 23.61 32 GLY C N 1
ATOM 4978 C CA . GLY C 2 32 ? 131.636 32.322 18.270 1.00 23.83 32 GLY C CA 1
ATOM 4979 C C . GLY C 2 32 ? 131.377 33.813 18.310 1.00 24.04 32 GLY C C 1
ATOM 4980 O O . GLY C 2 32 ? 131.401 34.431 19.377 1.00 24.16 32 GLY C O 1
ATOM 4981 N N . GLU C 2 33 ? 131.129 34.379 17.133 1.00 24.28 33 GLU C N 1
ATOM 4982 C CA . GLU C 2 33 ? 130.908 35.806 16.944 1.00 25.10 33 GLU C CA 1
ATOM 4983 C C . GLU C 2 33 ? 129.474 36.162 17.308 1.00 25.79 33 GLU C C 1
ATOM 4984 O O . GLU C 2 33 ? 128.566 36.050 16.466 1.00 25.29 33 GLU C O 1
ATOM 4990 N N . CYS C 2 34 ? 129.275 36.600 18.555 1.00 26.00 34 CYS C N 1
ATOM 4991 C CA . CYS C 2 34 ? 127.929 36.830 19.085 1.00 26.70 34 CYS C CA 1
ATOM 4992 C C . CYS C 2 34 ? 127.460 38.267 19.001 1.00 26.58 34 CYS C C 1
ATOM 4993 O O . CYS C 2 34 ? 128.104 39.172 19.509 1.00 27.00 34 CYS C O 1
ATOM 4996 N N . ASN C 2 35 ? 126.332 38.463 18.330 1.00 26.82 35 ASN C N 1
ATOM 4997 C CA . ASN C 2 35 ? 125.720 39.786 18.203 1.00 27.00 35 ASN C CA 1
ATOM 4998 C C . ASN C 2 35 ? 124.411 39.818 18.991 1.00 26.64 35 ASN C C 1
ATOM 4999 O O . ASN C 2 35 ? 123.634 38.868 18.911 1.00 26.35 35 ASN C O 1
ATOM 5004 N N . PRO C 2 36 ? 124.173 40.894 19.776 1.00 26.98 36 PRO C N 1
ATOM 5005 C CA . PRO C 2 36 ? 122.812 41.147 20.262 1.00 27.00 36 PRO C CA 1
ATOM 5006 C C . PRO C 2 36 ? 121.873 41.219 19.065 1.00 27.49 36 PRO C C 1
ATOM 5007 O O . PRO C 2 36 ? 122.160 41.915 18.073 1.00 26.13 36 PRO C O 1
ATOM 5011 N N . HIS C 2 37 ? 120.776 40.480 19.138 1.00 27.93 37 HIS C N 1
ATOM 5012 C CA . HIS C 2 37 ? 119.930 40.331 17.964 1.00 29.19 37 HIS C CA 1
ATOM 5013 C C . HIS C 2 37 ? 118.561 39.872 18.421 1.00 29.81 37 HIS C C 1
ATOM 5014 O O . HIS C 2 37 ? 118.471 38.941 19.227 1.00 29.35 37 HIS C O 1
ATOM 5021 N N . PRO C 2 38 ? 117.492 40.521 17.912 1.00 30.63 38 PRO C N 1
ATOM 5022 C CA . PRO C 2 38 ? 116.153 40.092 18.295 1.00 31.66 38 PRO C CA 1
ATOM 5023 C C . PRO C 2 38 ? 115.961 38.625 17.952 1.00 32.09 38 PRO C C 1
ATOM 5024 O O . PRO C 2 38 ? 116.551 38.109 17.005 1.00 32.51 38 PRO C O 1
ATOM 5028 N N . THR C 2 39 ? 115.159 37.953 18.749 1.00 32.89 39 THR C N 1
ATOM 5029 C CA . THR C 2 39 ? 114.993 36.524 18.604 1.00 33.50 39 THR C CA 1
ATOM 5030 C C . THR C 2 39 ? 114.149 36.246 17.344 1.00 32.87 39 THR C C 1
ATOM 5031 O O . THR C 2 39 ? 113.152 36.935 17.109 1.00 33.44 39 THR C O 1
ATOM 5035 N N . ALA C 2 40 ? 114.599 35.307 16.503 1.00 32.05 40 ALA C N 1
ATOM 5036 C CA . ALA C 2 40 ? 113.876 34.904 15.280 1.00 30.91 40 ALA C CA 1
ATOM 5037 C C . ALA C 2 40 ? 112.919 33.761 15.595 1.00 30.42 40 ALA C C 1
ATOM 5038 O O . ALA C 2 40 ? 113.071 33.118 16.630 1.00 30.19 40 ALA C O 1
ATOM 5040 N N . PRO C 2 41 ? 111.907 33.521 14.723 1.00 29.96 41 PRO C N 1
ATOM 5041 C CA . PRO C 2 41 ? 110.996 32.398 14.978 1.00 29.48 41 PRO C CA 1
ATOM 5042 C C . PRO C 2 41 ? 111.697 31.061 15.270 1.00 29.12 41 PRO C C 1
ATOM 5043 O O . PRO C 2 41 ? 111.344 30.410 16.259 1.00 29.13 41 PRO C O 1
ATOM 5047 N N . TRP C 2 42 ? 112.670 30.659 14.444 1.00 28.45 42 TRP C N 1
ATOM 5048 C CA . TRP C 2 42 ? 113.355 29.372 14.640 1.00 27.81 42 TRP C CA 1
ATOM 5049 C C . TRP C 2 42 ? 114.033 29.303 16.022 1.00 28.40 42 TRP C C 1
ATOM 5050 O O . TRP C 2 42 ? 114.025 28.256 16.676 1.00 27.90 42 TRP C O 1
ATOM 5061 N N . ALA C 2 43 ? 114.586 30.433 16.459 1.00 28.58 43 ALA C N 1
ATOM 5062 C CA . ALA C 2 43 ? 115.242 30.552 17.768 1.00 29.46 43 ALA C CA 1
ATOM 5063 C C . ALA C 2 43 ? 114.212 30.442 18.872 1.00 30.39 43 ALA C C 1
ATOM 5064 O O . ALA C 2 43 ? 114.376 29.660 19.813 1.00 30.57 43 ALA C O 1
ATOM 5066 N N . ARG C 2 44 ? 113.151 31.236 18.740 1.00 31.55 44 ARG C N 1
ATOM 5067 C CA . ARG C 2 44 ? 112.039 31.261 19.690 1.00 32.89 44 ARG C CA 1
ATOM 5068 C C . ARG C 2 44 ? 111.428 29.880 19.889 1.00 33.32 44 ARG C C 1
ATOM 5069 O O . ARG C 2 44 ? 111.077 29.510 21.010 1.00 33.25 44 ARG C O 1
ATOM 5077 N N . GLU C 2 45 ? 111.341 29.113 18.805 1.00 33.81 45 GLU C N 1
ATOM 5078 C CA . GLU C 2 45 ? 110.767 27.770 18.844 1.00 34.74 45 GLU C CA 1
ATOM 5079 C C . GLU C 2 45 ? 111.718 26.709 19.384 1.00 34.79 45 GLU C C 1
ATOM 5080 O O . GLU C 2 45 ? 111.286 25.787 20.077 1.00 35.18 45 GLU C O 1
ATOM 5086 N N . GLY C 2 46 ? 113.003 26.824 19.054 1.00 34.79 46 GLY C N 1
ATOM 5087 C CA . GLY C 2 46 ? 113.982 25.801 19.418 1.00 34.76 46 GLY C CA 1
ATOM 5088 C C . GLY C 2 46 ? 114.694 26.002 20.751 1.00 34.81 46 GLY C C 1
ATOM 5089 O O . GLY C 2 46 ? 115.085 25.030 21.390 1.00 34.95 46 GLY C O 1
ATOM 5090 N N . ALA C 2 47 ? 114.899 27.255 21.156 1.00 35.26 47 ALA C N 1
ATOM 5091 C CA . ALA C 2 47 ? 115.599 27.559 22.414 1.00 36.01 47 ALA C CA 1
ATOM 5092 C C . ALA C 2 47 ? 114.620 27.543 23.592 1.00 36.64 47 ALA C C 1
ATOM 5093 O O . ALA C 2 47 ? 114.166 28.588 24.079 1.00 36.85 47 ALA C O 1
ATOM 5095 N N . VAL C 2 48 ? 114.297 26.341 24.048 1.00 37.27 48 VAL C N 1
ATOM 5096 C CA . VAL C 2 48 ? 113.250 26.167 25.050 1.00 37.88 48 VAL C CA 1
ATOM 5097 C C . VAL C 2 48 ? 113.777 25.928 26.472 1.00 38.27 48 VAL C C 1
ATOM 5098 O O . VAL C 2 48 ? 113.193 26.412 27.449 1.00 38.37 48 VAL C O 1
ATOM 5102 N N . GLU C 2 49 ? 114.877 25.188 26.569 1.00 38.59 49 GLU C N 1
ATOM 5103 C CA . GLU C 2 49 ? 115.358 24.649 27.838 1.00 38.96 49 GLU C CA 1
ATOM 5104 C C . GLU C 2 49 ? 116.423 25.574 28.434 1.00 39.09 49 GLU C C 1
ATOM 5105 O O . GLU C 2 49 ? 117.446 25.828 27.807 1.00 38.87 49 GLU C O 1
ATOM 5111 N N . TRP C 2 50 ? 116.159 26.098 29.629 1.00 39.00 50 TRP C N 1
ATOM 5112 C CA . TRP C 2 50 ? 117.141 26.895 30.357 1.00 38.89 50 TRP C CA 1
ATOM 5113 C C . TRP C 2 50 ? 118.202 25.958 30.885 1.00 38.97 50 TRP C C 1
ATOM 5114 O O . TRP C 2 50 ? 117.884 24.887 31.402 1.00 39.21 50 TRP C O 1
ATOM 5125 N N . VAL C 2 51 ? 119.464 26.348 30.744 1.00 38.77 51 VAL C N 1
ATOM 5126 C CA . VAL C 2 51 ? 120.560 25.599 31.356 1.00 38.65 51 VAL C CA 1
ATOM 5127 C C . VAL C 2 51 ? 121.419 26.580 32.144 1.00 38.27 51 VAL C C 1
ATOM 5128 O O . VAL C 2 51 ? 121.533 27.744 31.755 1.00 38.19 51 VAL C O 1
ATOM 5132 N N . PRO C 2 52 ? 122.001 26.129 33.270 1.00 37.93 52 PRO C N 1
ATOM 5133 C CA . PRO C 2 52 ? 122.892 27.040 33.991 1.00 37.43 52 PRO C CA 1
ATOM 5134 C C . PRO C 2 52 ? 124.050 27.433 33.075 1.00 36.62 52 PRO C C 1
ATOM 5135 O O . PRO C 2 52 ? 124.616 26.585 32.390 1.00 36.37 52 PRO C O 1
ATOM 5139 N N . TYR C 2 53 ? 124.369 28.719 33.046 1.00 36.15 53 TYR C N 1
ATOM 5140 C CA . TYR C 2 53 ? 125.316 29.249 32.074 1.00 35.26 53 TYR C CA 1
ATOM 5141 C C . TYR C 2 53 ? 126.034 30.445 32.658 1.00 34.97 53 TYR C C 1
ATOM 5142 O O . TYR C 2 53 ? 125.408 31.462 32.980 1.00 34.45 53 TYR C O 1
ATOM 5151 N N . SER C 2 54 ? 127.359 30.327 32.772 1.00 35.15 54 SER C N 1
ATOM 5152 C CA . SER C 2 54 ? 128.162 31.327 33.467 1.00 35.03 54 SER C CA 1
ATOM 5153 C C . SER C 2 54 ? 127.516 31.503 34.855 1.00 35.21 54 SER C C 1
ATOM 5154 O O . SER C 2 54 ? 127.202 30.506 35.509 1.00 35.21 54 SER C O 1
ATOM 5157 N N . THR C 2 55 ? 127.288 32.736 35.299 1.00 35.68 55 THR C N 1
ATOM 5158 C CA . THR C 2 55 ? 126.620 32.951 36.596 1.00 35.92 55 THR C CA 1
ATOM 5159 C C . THR C 2 55 ? 125.114 33.193 36.466 1.00 35.73 55 THR C C 1
ATOM 5160 O O . THR C 2 55 ? 124.500 33.805 37.337 1.00 35.91 55 THR C O 1
ATOM 5164 N N . GLY C 2 56 ? 124.529 32.707 35.379 1.00 35.42 56 GLY C N 1
ATOM 5165 C CA . GLY C 2 56 ? 123.101 32.829 35.155 1.00 35.05 56 GLY C CA 1
ATOM 5166 C C . GLY C 2 56 ? 122.607 31.620 34.405 1.00 34.89 56 GLY C C 1
ATOM 5167 O O . GLY C 2 56 ? 122.915 30.488 34.773 1.00 34.24 56 GLY C O 1
ATOM 5168 N N . GLN C 2 57 ? 121.859 31.866 33.333 1.00 35.07 57 GLN C N 1
ATOM 5169 C CA . GLN C 2 57 ? 121.282 30.791 32.530 1.00 35.92 57 GLN C CA 1
ATOM 5170 C C . GLN C 2 57 ? 120.921 31.255 31.111 1.00 34.77 57 GLN C C 1
ATOM 5171 O O . GLN C 2 57 ? 120.591 32.420 30.901 1.00 34.30 57 GLN C O 1
ATOM 5177 N N . CYS C 2 58 ? 121.008 30.339 30.147 1.00 34.42 58 CYS C N 1
ATOM 5178 C CA . CYS C 2 58 ? 120.589 30.622 28.770 1.00 34.19 58 CYS C CA 1
ATOM 5179 C C . CYS C 2 58 ? 119.806 29.447 28.193 1.00 33.57 58 CYS C C 1
ATOM 5180 O O . CYS C 2 58 ? 119.920 28.306 28.660 1.00 33.52 58 CYS C O 1
ATOM 5183 N N . ARG C 2 59 ? 118.998 29.747 27.181 1.00 32.67 59 ARG C N 1
ATOM 5184 C CA . ARG C 2 59 ? 118.411 28.731 26.338 1.00 31.99 59 ARG C CA 1
ATOM 5185 C C . ARG C 2 59 ? 119.021 28.967 24.980 1.00 30.98 59 ARG C C 1
ATOM 5186 O O . ARG C 2 59 ? 119.210 30.104 24.560 1.00 31.05 59 ARG C O 1
ATOM 5194 N N . THR C 2 60 ? 119.321 27.889 24.287 1.00 29.97 60 THR C N 1
ATOM 5195 C CA . THR C 2 60 ? 120.037 27.996 23.037 1.00 29.36 60 THR C CA 1
ATOM 5196 C C . THR C 2 60 ? 119.504 26.979 22.043 1.00 28.35 60 THR C C 1
ATOM 5197 O O . THR C 2 60 ? 118.942 25.941 22.431 1.00 28.16 60 THR C O 1
ATOM 5201 N N . THR C 2 61 ? 119.650 27.313 20.766 1.00 26.62 61 THR C N 1
ATOM 5202 C CA . THR C 2 61 ? 119.329 26.405 19.677 1.00 25.95 61 THR C CA 1
ATOM 5203 C C . THR C 2 61 ? 120.097 26.870 18.430 1.00 25.38 61 THR C C 1
ATOM 5204 O O . THR C 2 61 ? 120.365 28.062 18.278 1.00 25.44 61 THR C O 1
ATOM 5208 N N . CYS C 2 62 ? 120.459 25.935 17.554 1.00 25.18 62 CYS C N 1
ATOM 5209 C CA . CYS C 2 62 ? 121.258 26.262 16.366 1.00 24.48 62 CYS C CA 1
ATOM 5210 C C . CYS C 2 62 ? 120.659 25.753 15.055 1.00 23.98 62 CYS C C 1
ATOM 5211 O O . CYS C 2 62 ? 119.916 24.779 15.029 1.00 23.68 62 CYS C O 1
ATOM 5214 N N . ILE C 2 63 ? 121.026 26.421 13.963 1.00 23.29 63 ILE C N 1
ATOM 5215 C CA . ILE C 2 63 ? 120.762 25.933 12.615 1.00 22.48 63 ILE C CA 1
ATOM 5216 C C . ILE C 2 63 ? 122.042 26.047 11.770 1.00 21.85 63 ILE C C 1
ATOM 5217 O O . ILE C 2 63 ? 122.868 26.933 12.017 1.00 21.91 63 ILE C O 1
ATOM 5222 N N . PRO C 2 64 ? 122.204 25.173 10.762 1.00 20.90 64 PRO C N 1
ATOM 5223 C CA . PRO C 2 64 ? 123.310 25.409 9.833 1.00 20.71 64 PRO C CA 1
ATOM 5224 C C . PRO C 2 64 ? 123.001 26.610 8.935 1.00 20.93 64 PRO C C 1
ATOM 5225 O O . PRO C 2 64 ? 121.860 27.082 8.907 1.00 21.23 64 PRO C O 1
ATOM 5229 N N . TYR C 2 65 ? 123.998 27.115 8.217 1.00 20.67 65 TYR C N 1
ATOM 5230 C CA . TYR C 2 65 ? 123.735 28.126 7.201 1.00 20.15 65 TYR C CA 1
ATOM 5231 C C . TYR C 2 65 ? 122.914 27.505 6.094 1.00 20.40 65 TYR C C 1
ATOM 5232 O O . TYR C 2 65 ? 123.209 26.394 5.621 1.00 20.59 65 TYR C O 1
ATOM 5241 N N . VAL C 2 66 ? 121.854 28.210 5.710 1.00 20.14 66 VAL C N 1
ATOM 5242 C CA . VAL C 2 66 ? 120.866 27.658 4.799 1.00 20.04 66 VAL C CA 1
ATOM 5243 C C . VAL C 2 66 ? 120.846 28.478 3.511 1.00 20.01 66 VAL C C 1
ATOM 5244 O O . VAL C 2 66 ? 119.859 28.569 2.788 1.00 20.67 66 VAL C O 1
ATOM 5248 N N . THR D 2 4 ? 141.240 17.251 22.911 1.00 39.35 4 THR D N 1
ATOM 5249 C CA . THR D 2 4 ? 140.534 16.566 21.820 1.00 39.63 4 THR D CA 1
ATOM 5250 C C . THR D 2 4 ? 139.027 16.865 21.842 1.00 39.42 4 THR D C 1
ATOM 5251 O O . THR D 2 4 ? 138.275 16.242 22.593 1.00 39.27 4 THR D O 1
ATOM 5255 N N . PRO D 2 5 ? 138.590 17.818 21.004 1.00 39.33 5 PRO D N 1
ATOM 5256 C CA . PRO D 2 5 ? 137.207 18.271 21.016 1.00 39.25 5 PRO D CA 1
ATOM 5257 C C . PRO D 2 5 ? 136.267 17.424 20.163 1.00 38.87 5 PRO D C 1
ATOM 5258 O O . PRO D 2 5 ? 136.709 16.528 19.435 1.00 38.72 5 PRO D O 1
ATOM 5262 N N . ASP D 2 6 ? 134.975 17.733 20.268 1.00 38.62 6 ASP D N 1
ATOM 5263 C CA . ASP D 2 6 ? 133.915 17.002 19.586 1.00 38.29 6 ASP D CA 1
ATOM 5264 C C . ASP D 2 6 ? 133.756 17.434 18.144 1.00 37.51 6 ASP D C 1
ATOM 5265 O O . ASP D 2 6 ? 133.631 18.626 17.859 1.00 37.48 6 ASP D O 1
ATOM 5270 N N . GLU D 2 7 ? 133.753 16.462 17.238 1.00 36.49 7 GLU D N 1
ATOM 5271 C CA . GLU D 2 7 ? 133.506 16.738 15.838 1.00 35.67 7 GLU D CA 1
ATOM 5272 C C . GLU D 2 7 ? 132.179 16.115 15.418 1.00 35.69 7 GLU D C 1
ATOM 5273 O O . GLU D 2 7 ? 131.948 14.926 15.639 1.00 36.04 7 GLU D O 1
ATOM 5279 N N . SER D 2 8 ? 131.313 16.917 14.809 1.00 35.26 8 SER D N 1
ATOM 5280 C CA . SER D 2 8 ? 130.004 16.426 14.386 1.00 34.92 8 SER D CA 1
ATOM 5281 C C . SER D 2 8 ? 129.964 16.135 12.889 1.00 34.64 8 SER D C 1
ATOM 5282 O O . SER D 2 8 ? 130.632 16.809 12.088 1.00 34.13 8 SER D O 1
ATOM 5285 N N . PHE D 2 9 ? 129.190 15.112 12.530 1.00 34.65 9 PHE D N 1
ATOM 5286 C CA . PHE D 2 9 ? 129.052 14.651 11.149 1.00 35.17 9 PHE D CA 1
ATOM 5287 C C . PHE D 2 9 ? 127.584 14.400 10.840 1.00 35.91 9 PHE D C 1
ATOM 5288 O O . PHE D 2 9 ? 126.770 14.238 11.749 1.00 35.96 9 PHE D O 1
ATOM 5296 N N . LEU D 2 10 ? 127.247 14.379 9.555 1.00 36.83 10 LEU D N 1
ATOM 5297 C CA . LEU D 2 10 ? 125.921 13.978 9.129 1.00 37.80 10 LEU D CA 1
ATOM 5298 C C . LEU D 2 10 ? 126.075 12.916 8.055 1.00 38.43 10 LEU D C 1
ATOM 5299 O O . LEU D 2 10 ? 126.727 13.143 7.017 1.00 37.55 10 LEU D O 1
ATOM 5304 N N . CYS D 2 11 ? 125.478 11.758 8.321 1.00 39.37 11 CYS D N 1
ATOM 5305 C CA . CYS D 2 11 ? 125.547 10.623 7.412 1.00 41.05 11 CYS D CA 1
ATOM 5306 C C . CYS D 2 11 ? 124.188 10.349 6.778 1.00 41.73 11 CYS D C 1
ATOM 5307 O O . CYS D 2 11 ? 123.175 10.297 7.476 1.00 42.01 11 CYS D O 1
ATOM 5310 N N . TYR D 2 12 ? 124.176 10.183 5.458 1.00 42.62 12 TYR D N 1
ATOM 5311 C CA . TYR D 2 12 ? 122.974 9.798 4.734 1.00 43.69 12 TYR D CA 1
ATOM 5312 C C . TYR D 2 12 ? 122.971 8.285 4.493 1.00 44.19 12 TYR D C 1
ATOM 5313 O O . TYR D 2 12 ? 123.824 7.763 3.766 1.00 44.66 12 TYR D O 1
ATOM 5322 N N . ASP D 2 15 ? 118.103 4.693 3.971 1.00 52.12 15 ASP D N 1
ATOM 5323 C CA . ASP D 2 15 ? 117.153 4.216 4.982 1.00 52.35 15 ASP D CA 1
ATOM 5324 C C . ASP D 2 15 ? 116.985 5.211 6.117 1.00 52.04 15 ASP D C 1
ATOM 5325 O O . ASP D 2 15 ? 115.920 5.275 6.734 1.00 52.04 15 ASP D O 1
ATOM 5330 N N . GLN D 2 16 ? 118.052 5.955 6.417 1.00 51.67 16 GLN D N 1
ATOM 5331 C CA . GLN D 2 16 ? 118.089 6.846 7.588 1.00 51.33 16 GLN D CA 1
ATOM 5332 C C . GLN D 2 16 ? 119.213 7.875 7.526 1.00 51.15 16 GLN D C 1
ATOM 5333 O O . GLN D 2 16 ? 120.084 7.819 6.653 1.00 50.88 16 GLN D O 1
ATOM 5339 N N . VAL D 2 17 ? 119.165 8.813 8.470 1.00 51.10 17 VAL D N 1
ATOM 5340 C CA . VAL D 2 17 ? 120.166 9.860 8.628 1.00 51.16 17 VAL D CA 1
ATOM 5341 C C . VAL D 2 17 ? 120.665 9.754 10.069 1.00 51.16 17 VAL D C 1
ATOM 5342 O O . VAL D 2 17 ? 119.852 9.630 10.983 1.00 51.24 17 VAL D O 1
ATOM 5346 N N . CYS D 2 18 ? 121.979 9.787 10.290 1.00 51.22 18 CYS D N 1
ATOM 5347 C CA . CYS D 2 18 ? 122.491 9.660 11.668 1.00 51.69 18 CYS D CA 1
ATOM 5348 C C . CYS D 2 18 ? 123.269 10.859 12.179 1.00 50.97 18 CYS D C 1
ATOM 5349 O O . CYS D 2 18 ? 124.274 11.252 11.608 1.00 50.61 18 CYS D O 1
ATOM 5352 N N . PHE D 2 20 ? 126.240 11.822 14.133 1.00 51.75 20 PHE D N 1
ATOM 5353 C CA . PHE D 2 20 ? 127.518 11.461 14.758 1.00 52.15 20 PHE D CA 1
ATOM 5354 C C . PHE D 2 20 ? 128.262 12.614 15.429 1.00 52.02 20 PHE D C 1
ATOM 5355 O O . PHE D 2 20 ? 128.492 13.655 14.817 1.00 52.22 20 PHE D O 1
ATOM 5363 N N . ILE D 2 21 ? 128.639 12.413 16.688 1.00 52.07 21 ILE D N 1
ATOM 5364 C CA . ILE D 2 21 ? 129.530 13.328 17.402 1.00 52.20 21 ILE D CA 1
ATOM 5365 C C . ILE D 2 21 ? 130.736 12.530 17.917 1.00 52.57 21 ILE D C 1
ATOM 5366 O O . ILE D 2 21 ? 130.586 11.632 18.746 1.00 52.63 21 ILE D O 1
ATOM 5371 N N . CYS D 2 22 ? 131.926 12.847 17.409 1.00 52.80 22 CYS D N 1
ATOM 5372 C CA . CYS D 2 22 ? 133.116 12.047 17.707 1.00 53.04 22 CYS D CA 1
ATOM 5373 C C . CYS D 2 22 ? 134.227 12.805 18.409 1.00 52.99 22 CYS D C 1
ATOM 5374 O O . CYS D 2 22 ? 134.368 14.019 18.261 1.00 52.77 22 CYS D O 1
ATOM 5377 N N . ARG D 2 23 ? 135.023 12.053 19.159 1.00 53.10 23 ARG D N 1
ATOM 5378 C CA . ARG D 2 23 ? 136.149 12.581 19.898 1.00 53.24 23 ARG D CA 1
ATOM 5379 C C . ARG D 2 23 ? 137.390 11.792 19.487 1.00 53.09 23 ARG D C 1
ATOM 5380 O O . ARG D 2 23 ? 137.696 10.759 20.081 1.00 53.04 23 ARG D O 1
ATOM 5388 N N . GLY D 2 24 ? 138.074 12.261 18.442 1.00 52.84 24 GLY D N 1
ATOM 5389 C CA . GLY D 2 24 ? 139.330 11.657 17.987 1.00 52.81 24 GLY D CA 1
ATOM 5390 C C . GLY D 2 24 ? 139.199 10.655 16.853 1.00 52.85 24 GLY D C 1
ATOM 5391 O O . GLY D 2 24 ? 140.173 9.994 16.469 1.00 52.69 24 GLY D O 1
ATOM 5392 N N . ALA D 2 25 ? 137.990 10.543 16.309 1.00 52.81 25 ALA D N 1
ATOM 5393 C CA . ALA D 2 25 ? 137.723 9.621 15.214 1.00 52.78 25 ALA D CA 1
ATOM 5394 C C . ALA D 2 25 ? 136.668 10.222 14.296 1.00 52.83 25 ALA D C 1
ATOM 5395 O O . ALA D 2 25 ? 136.073 11.254 14.617 1.00 52.74 25 ALA D O 1
ATOM 5397 N N . ALA D 2 26 ? 136.456 9.588 13.148 1.00 52.61 26 ALA D N 1
ATOM 5398 C CA . ALA D 2 26 ? 135.387 9.961 12.238 1.00 52.46 26 ALA D CA 1
ATOM 5399 C C . ALA D 2 26 ? 134.574 8.707 11.915 1.00 52.61 26 ALA D C 1
ATOM 5400 O O . ALA D 2 26 ? 135.117 7.599 11.972 1.00 52.39 26 ALA D O 1
ATOM 5402 N N . PRO D 2 27 ? 133.265 8.867 11.607 1.00 52.67 27 PRO D N 1
ATOM 5403 C CA . PRO D 2 27 ? 132.455 7.737 11.139 1.00 52.51 27 PRO D CA 1
ATOM 5404 C C . PRO D 2 27 ? 132.980 7.145 9.830 1.00 52.23 27 PRO D C 1
ATOM 5405 O O . PRO D 2 27 ? 133.291 7.885 8.891 1.00 52.36 27 PRO D O 1
ATOM 5409 N N . LEU D 2 28 ? 133.078 5.819 9.783 1.00 51.96 28 LEU D N 1
ATOM 5410 C CA . LEU D 2 28 ? 133.528 5.113 8.582 1.00 51.93 28 LEU D CA 1
ATOM 5411 C C . LEU D 2 28 ? 132.376 4.949 7.585 1.00 51.78 28 LEU D C 1
ATOM 5412 O O . LEU D 2 28 ? 131.222 5.110 7.965 1.00 51.75 28 LEU D O 1
ATOM 5417 N N . PRO D 2 29 ? 132.682 4.666 6.303 1.00 51.82 29 PRO D N 1
ATOM 5418 C CA . PRO D 2 29 ? 131.623 4.568 5.265 1.00 51.99 29 PRO D CA 1
ATOM 5419 C C . PRO D 2 29 ? 130.388 3.715 5.619 1.00 51.95 29 PRO D C 1
ATOM 5420 O O . PRO D 2 29 ? 130.397 2.465 5.517 1.00 52.13 29 PRO D O 1
ATOM 5424 N N . GLU D 2 31 ? 129.108 3.298 7.835 1.00 50.91 31 GLU D N 1
ATOM 5425 C CA . GLU D 2 31 ? 128.120 4.215 8.449 1.00 50.77 31 GLU D CA 1
ATOM 5426 C C . GLU D 2 31 ? 127.362 5.111 7.453 1.00 50.07 31 GLU D C 1
ATOM 5427 O O . GLU D 2 31 ? 126.441 5.840 7.842 1.00 50.07 31 GLU D O 1
ATOM 5433 N N . GLY D 2 32 ? 127.734 5.033 6.177 1.00 49.30 32 GLY D N 1
ATOM 5434 C CA . GLY D 2 32 ? 127.023 5.741 5.116 1.00 48.46 32 GLY D CA 1
ATOM 5435 C C . GLY D 2 32 ? 127.864 6.763 4.370 1.00 47.95 32 GLY D C 1
ATOM 5436 O O . GLY D 2 32 ? 129.096 6.669 4.332 1.00 48.11 32 GLY D O 1
ATOM 5437 N N . GLU D 2 33 ? 127.189 7.734 3.755 1.00 46.99 33 GLU D N 1
ATOM 5438 C CA . GLU D 2 33 ? 127.857 8.846 3.095 1.00 46.27 33 GLU D CA 1
ATOM 5439 C C . GLU D 2 33 ? 127.946 9.978 4.120 1.00 44.88 33 GLU D C 1
ATOM 5440 O O . GLU D 2 33 ? 126.965 10.694 4.356 1.00 44.98 33 GLU D O 1
ATOM 5446 N N . CYS D 2 34 ? 129.118 10.107 4.748 1.00 42.97 34 CYS D N 1
ATOM 5447 C CA . CYS D 2 34 ? 129.310 11.005 5.885 1.00 41.00 34 CYS D CA 1
ATOM 5448 C C . CYS D 2 34 ? 130.184 12.191 5.543 1.00 39.17 34 CYS D C 1
ATOM 5449 O O . CYS D 2 34 ? 131.131 12.076 4.772 1.00 38.61 34 CYS D O 1
ATOM 5452 N N . ASN D 2 35 ? 129.845 13.330 6.138 1.00 37.11 35 ASN D N 1
ATOM 5453 C CA . ASN D 2 35 ? 130.582 14.573 5.966 1.00 35.10 35 ASN D CA 1
ATOM 5454 C C . ASN D 2 35 ? 130.486 15.371 7.241 1.00 33.90 35 ASN D C 1
ATOM 5455 O O . ASN D 2 35 ? 129.464 15.279 7.940 1.00 33.55 35 ASN D O 1
ATOM 5460 N N . PRO D 2 36 ? 131.537 16.158 7.559 1.00 32.81 36 PRO D N 1
ATOM 5461 C CA . PRO D 2 36 ? 131.419 17.042 8.720 1.00 32.20 36 PRO D CA 1
ATOM 5462 C C . PRO D 2 36 ? 130.254 18.018 8.503 1.00 31.59 36 PRO D C 1
ATOM 5463 O O . PRO D 2 36 ? 130.066 18.527 7.392 1.00 30.94 36 PRO D O 1
ATOM 5467 N N . HIS D 2 37 ? 129.470 18.229 9.558 1.00 30.95 37 HIS D N 1
ATOM 5468 C CA . HIS D 2 37 ? 128.253 19.025 9.501 1.00 30.93 37 HIS D CA 1
ATOM 5469 C C . HIS D 2 37 ? 127.836 19.324 10.943 1.00 30.81 37 HIS D C 1
ATOM 5470 O O . HIS D 2 37 ? 128.120 18.530 11.835 1.00 30.35 37 HIS D O 1
ATOM 5477 N N . PRO D 2 38 ? 127.194 20.485 11.185 1.00 30.83 38 PRO D N 1
ATOM 5478 C CA . PRO D 2 38 ? 126.728 20.761 12.539 1.00 31.31 38 PRO D CA 1
ATOM 5479 C C . PRO D 2 38 ? 125.791 19.655 13.035 1.00 31.84 38 PRO D C 1
ATOM 5480 O O . PRO D 2 38 ? 125.152 18.971 12.224 1.00 31.25 38 PRO D O 1
ATOM 5484 N N . THR D 2 39 ? 125.734 19.461 14.352 1.00 32.70 39 THR D N 1
ATOM 5485 C CA . THR D 2 39 ? 124.828 18.468 14.923 1.00 33.90 39 THR D CA 1
ATOM 5486 C C . THR D 2 39 ? 123.392 18.752 14.475 1.00 34.57 39 THR D C 1
ATOM 5487 O O . THR D 2 39 ? 122.878 19.836 14.712 1.00 34.23 39 THR D O 1
ATOM 5491 N N . ALA D 2 40 ? 122.775 17.779 13.805 1.00 36.36 40 ALA D N 1
ATOM 5492 C CA . ALA D 2 40 ? 121.379 17.867 13.358 1.00 38.10 40 ALA D CA 1
ATOM 5493 C C . ALA D 2 40 ? 120.433 18.231 14.516 1.00 39.79 40 ALA D C 1
ATOM 5494 O O . ALA D 2 40 ? 120.671 17.813 15.661 1.00 39.81 40 ALA D O 1
ATOM 5496 N N . PRO D 2 41 ? 119.353 18.998 14.227 1.00 41.45 41 PRO D N 1
ATOM 5497 C CA . PRO D 2 41 ? 118.482 19.564 15.282 1.00 42.54 41 PRO D CA 1
ATOM 5498 C C . PRO D 2 41 ? 117.810 18.499 16.150 1.00 43.60 41 PRO D C 1
ATOM 5499 O O . PRO D 2 41 ? 117.570 18.721 17.338 1.00 44.03 41 PRO D O 1
ATOM 5503 N N . TRP D 2 42 ? 117.537 17.343 15.555 1.00 44.65 42 TRP D N 1
ATOM 5504 C CA . TRP D 2 42 ? 116.917 16.229 16.250 1.00 45.32 42 TRP D CA 1
ATOM 5505 C C . TRP D 2 42 ? 117.942 15.349 16.969 1.00 46.46 42 TRP D C 1
ATOM 5506 O O . TRP D 2 42 ? 117.717 14.140 17.143 1.00 47.04 42 TRP D O 1
ATOM 5517 N N . ALA D 2 43 ? 119.070 15.927 17.378 1.00 47.13 43 ALA D N 1
ATOM 5518 C CA . ALA D 2 43 ? 120.100 15.132 18.038 1.00 47.62 43 ALA D CA 1
ATOM 5519 C C . ALA D 2 43 ? 120.752 15.875 19.194 1.00 48.05 43 ALA D C 1
ATOM 5520 O O . ALA D 2 43 ? 120.096 16.664 19.880 1.00 48.75 43 ALA D O 1
ATOM 5522 N N . SER D 2 54 ? 108.671 9.081 7.814 1.00 62.24 54 SER D N 1
ATOM 5523 C CA . SER D 2 54 ? 109.375 7.841 7.348 1.00 62.46 54 SER D CA 1
ATOM 5524 C C . SER D 2 54 ? 110.834 8.137 6.984 1.00 62.40 54 SER D C 1
ATOM 5525 O O . SER D 2 54 ? 111.143 9.237 6.520 1.00 62.52 54 SER D O 1
ATOM 5528 N N . THR D 2 55 ? 111.706 7.139 7.165 1.00 62.32 55 THR D N 1
ATOM 5529 C CA . THR D 2 55 ? 113.178 7.316 7.148 1.00 62.20 55 THR D CA 1
ATOM 5530 C C . THR D 2 55 ? 113.635 7.843 8.522 1.00 61.90 55 THR D C 1
ATOM 5531 O O . THR D 2 55 ? 113.510 9.042 8.816 1.00 61.72 55 THR D O 1
ATOM 5535 N N . GLY D 2 56 ? 114.137 6.926 9.363 1.00 61.81 56 GLY D N 1
ATOM 5536 C CA . GLY D 2 56 ? 114.454 7.235 10.765 1.00 61.45 56 GLY D CA 1
ATOM 5537 C C . GLY D 2 56 ? 115.734 8.033 10.978 1.00 61.45 56 GLY D C 1
ATOM 5538 O O . GLY D 2 56 ? 116.314 8.581 10.031 1.00 61.21 56 GLY D O 1
ATOM 5539 N N . GLN D 2 57 ? 116.181 8.078 12.234 1.00 61.51 57 GLN D N 1
ATOM 5540 C CA . GLN D 2 57 ? 117.272 8.960 12.657 1.00 61.29 57 GLN D CA 1
ATOM 5541 C C . GLN D 2 57 ? 118.136 8.457 13.831 1.00 61.04 57 GLN D C 1
ATOM 5542 O O . GLN D 2 57 ? 117.644 8.364 14.965 1.00 60.90 57 GLN D O 1
ATOM 5548 N N . CYS D 2 58 ? 119.420 8.180 13.559 1.00 60.55 58 CYS D N 1
ATOM 5549 C CA . CYS D 2 58 ? 120.397 7.763 14.590 1.00 60.11 58 CYS D CA 1
ATOM 5550 C C . CYS D 2 58 ? 121.048 8.920 15.345 1.00 60.37 58 CYS D C 1
ATOM 5551 O O . CYS D 2 58 ? 121.514 9.883 14.740 1.00 60.36 58 CYS D O 1
ATOM 5554 N N . ARG D 2 59 ? 121.128 8.792 16.663 1.00 60.63 59 ARG D N 1
ATOM 5555 C CA . ARG D 2 59 ? 122.031 9.621 17.449 1.00 61.06 59 ARG D CA 1
ATOM 5556 C C . ARG D 2 59 ? 123.210 8.774 18.003 1.00 61.31 59 ARG D C 1
ATOM 5557 O O . ARG D 2 59 ? 123.105 8.158 19.073 1.00 61.35 59 ARG D O 1
ATOM 5565 N N . THR D 2 60 ? 124.321 8.750 17.260 1.00 61.59 60 THR D N 1
ATOM 5566 C CA . THR D 2 60 ? 125.520 7.956 17.617 1.00 61.85 60 THR D CA 1
ATOM 5567 C C . THR D 2 60 ? 126.685 8.807 18.201 1.00 62.09 60 THR D C 1
ATOM 5568 O O . THR D 2 60 ? 126.625 10.041 18.181 1.00 62.51 60 THR D O 1
ATOM 5572 N N . THR D 2 61 ? 127.737 8.157 18.715 1.00 62.36 61 THR D N 1
ATOM 5573 C CA . THR D 2 61 ? 128.836 8.864 19.412 1.00 62.31 61 THR D CA 1
ATOM 5574 C C . THR D 2 61 ? 130.194 8.113 19.453 1.00 62.23 61 THR D C 1
ATOM 5575 O O . THR D 2 61 ? 130.280 7.004 19.986 1.00 62.25 61 THR D O 1
ATOM 5579 N N . CYS D 2 62 ? 131.244 8.733 18.901 1.00 62.11 62 CYS D N 1
ATOM 5580 C CA . CYS D 2 62 ? 132.634 8.218 18.990 1.00 61.95 62 CYS D CA 1
ATOM 5581 C C . CYS D 2 62 ? 133.400 8.817 20.188 1.00 62.31 62 CYS D C 1
ATOM 5582 O O . CYS D 2 62 ? 133.000 9.863 20.702 1.00 62.37 62 CYS D O 1
ATOM 5585 N N . ILE D 2 63 ? 134.484 8.179 20.652 1.00 62.83 63 ILE D N 1
ATOM 5586 C CA . ILE D 2 63 ? 134.917 6.840 20.229 1.00 63.27 63 ILE D CA 1
ATOM 5587 C C . ILE D 2 63 ? 134.235 5.818 21.139 1.00 63.20 63 ILE D C 1
ATOM 5588 O O . ILE D 2 63 ? 133.383 5.040 20.704 1.00 63.26 63 ILE D O 1
ATOM 5593 N N . ASP E 2 6 ? 91.645 40.765 31.920 1.00 39.76 6 ASP E N 1
ATOM 5594 C CA . ASP E 2 6 ? 90.721 41.112 30.791 1.00 39.51 6 ASP E CA 1
ATOM 5595 C C . ASP E 2 6 ? 89.559 40.102 30.723 1.00 38.63 6 ASP E C 1
ATOM 5596 O O . ASP E 2 6 ? 89.776 38.896 30.548 1.00 38.68 6 ASP E O 1
ATOM 5601 N N . GLU E 2 7 ? 88.334 40.614 30.870 1.00 37.11 7 GLU E N 1
ATOM 5602 C CA . GLU E 2 7 ? 87.104 39.812 30.929 1.00 35.21 7 GLU E CA 1
ATOM 5603 C C . GLU E 2 7 ? 86.831 39.000 29.646 1.00 33.51 7 GLU E C 1
ATOM 5604 O O . GLU E 2 7 ? 86.607 39.576 28.566 1.00 33.29 7 GLU E O 1
ATOM 5610 N N . SER E 2 8 ? 86.829 37.671 29.778 1.00 30.76 8 SER E N 1
ATOM 5611 C CA . SER E 2 8 ? 86.639 36.778 28.627 1.00 28.57 8 SER E CA 1
ATOM 5612 C C . SER E 2 8 ? 85.542 35.708 28.820 1.00 26.71 8 SER E C 1
ATOM 5613 O O . SER E 2 8 ? 85.257 35.290 29.935 1.00 26.37 8 SER E O 1
ATOM 5616 N N . PHE E 2 9 ? 84.949 35.279 27.707 1.00 25.05 9 PHE E N 1
ATOM 5617 C CA . PHE E 2 9 ? 83.773 34.410 27.700 1.00 23.43 9 PHE E CA 1
ATOM 5618 C C . PHE E 2 9 ? 83.871 33.408 26.563 1.00 22.42 9 PHE E C 1
ATOM 5619 O O . PHE E 2 9 ? 84.462 33.697 25.535 1.00 21.86 9 PHE E O 1
ATOM 5627 N N . LEU E 2 10 ? 83.256 32.247 26.742 1.00 21.13 10 LEU E N 1
ATOM 5628 C CA . LEU E 2 10 ? 82.951 31.376 25.614 1.00 20.83 10 LEU E CA 1
ATOM 5629 C C . LEU E 2 10 ? 81.446 31.310 25.423 1.00 20.29 10 LEU E C 1
ATOM 5630 O O . LEU E 2 10 ? 80.701 30.980 26.354 1.00 19.62 10 LEU E O 1
ATOM 5635 N N . CYS E 2 11 ? 80.994 31.656 24.219 1.00 19.65 11 CYS E N 1
ATOM 5636 C CA . CYS E 2 11 ? 79.572 31.677 23.939 1.00 19.42 11 CYS E CA 1
ATOM 5637 C C . CYS E 2 11 ? 79.221 30.516 23.037 1.00 19.34 11 CYS E C 1
ATOM 5638 O O . CYS E 2 11 ? 79.698 30.414 21.888 1.00 18.56 11 CYS E O 1
ATOM 5641 N N . TYR E 2 12 ? 78.371 29.647 23.576 1.00 18.92 12 TYR E N 1
ATOM 5642 C CA . TYR E 2 12 ? 78.027 28.384 22.956 1.00 18.98 12 TYR E CA 1
ATOM 5643 C C . TYR E 2 12 ? 76.736 28.541 22.204 1.00 18.96 12 TYR E C 1
ATOM 5644 O O . TYR E 2 12 ? 75.682 28.785 22.801 1.00 19.09 12 TYR E O 1
ATOM 5653 N N . GLN E 2 13 ? 76.825 28.414 20.886 1.00 18.47 13 GLN E N 1
ATOM 5654 C CA . GLN E 2 13 ? 75.668 28.566 20.034 1.00 18.18 13 GLN E CA 1
ATOM 5655 C C . GLN E 2 13 ? 75.336 27.206 19.450 1.00 18.34 13 GLN E C 1
ATOM 5656 O O . GLN E 2 13 ? 76.085 26.259 19.665 1.00 17.90 13 GLN E O 1
ATOM 5662 N N . PRO E 2 14 ? 74.187 27.077 18.761 1.00 18.79 14 PRO E N 1
ATOM 5663 C CA . PRO E 2 14 ? 73.830 25.763 18.221 1.00 18.98 14 PRO E CA 1
ATOM 5664 C C . PRO E 2 14 ? 74.835 25.196 17.227 1.00 19.18 14 PRO E C 1
ATOM 5665 O O . PRO E 2 14 ? 74.973 23.987 17.150 1.00 19.14 14 PRO E O 1
ATOM 5669 N N . ASP E 2 15 ? 75.553 26.067 16.517 1.00 20.02 15 ASP E N 1
ATOM 5670 C CA . ASP E 2 15 ? 76.447 25.678 15.415 1.00 19.98 15 ASP E CA 1
ATOM 5671 C C . ASP E 2 15 ? 77.933 26.023 15.648 1.00 19.81 15 ASP E C 1
ATOM 5672 O O . ASP E 2 15 ? 78.810 25.534 14.939 1.00 19.19 15 ASP E O 1
ATOM 5677 N N . GLN E 2 16 ? 78.201 26.872 16.634 1.00 19.72 16 GLN E N 1
ATOM 5678 C CA . GLN E 2 16 ? 79.555 27.345 16.882 1.00 19.95 16 GLN E CA 1
ATOM 5679 C C . GLN E 2 16 ? 79.782 27.805 18.310 1.00 20.34 16 GLN E C 1
ATOM 5680 O O . GLN E 2 16 ? 78.838 27.988 19.074 1.00 20.27 16 GLN E O 1
ATOM 5686 N N . VAL E 2 17 ? 81.058 27.960 18.659 1.00 20.55 17 VAL E N 1
ATOM 5687 C CA . VAL E 2 17 ? 81.465 28.562 19.919 1.00 20.36 17 VAL E CA 1
ATOM 5688 C C . VAL E 2 17 ? 82.206 29.850 19.555 1.00 20.77 17 VAL E C 1
ATOM 5689 O O . VAL E 2 17 ? 83.133 29.818 18.740 1.00 21.13 17 VAL E O 1
ATOM 5693 N N . CYS E 2 18 ? 81.769 30.966 20.127 1.00 20.97 18 CYS E N 1
ATOM 5694 C CA . CYS E 2 18 ? 82.412 32.271 19.936 1.00 21.62 18 CYS E CA 1
ATOM 5695 C C . CYS E 2 18 ? 83.046 32.773 21.223 1.00 21.11 18 CYS E C 1
ATOM 5696 O O . CYS E 2 18 ? 82.383 32.862 22.263 1.00 20.66 18 CYS E O 1
ATOM 5699 N N . ALA E 2 19 ? 84.336 33.092 21.134 1.00 20.44 19 ALA E N 1
ATOM 5700 C CA . ALA E 2 19 ? 85.082 33.684 22.247 1.00 20.65 19 ALA E CA 1
ATOM 5701 C C . ALA E 2 19 ? 84.948 35.200 22.258 1.00 20.50 19 ALA E C 1
ATOM 5702 O O . ALA E 2 19 ? 85.012 35.839 21.213 1.00 20.08 19 ALA E O 1
ATOM 5704 N N . PHE E 2 20 ? 84.780 35.763 23.449 1.00 20.71 20 PHE E N 1
ATOM 5705 C CA . PHE E 2 20 ? 84.666 37.203 23.631 1.00 21.42 20 PHE E CA 1
ATOM 5706 C C . PHE E 2 20 ? 85.650 37.628 24.677 1.00 22.10 20 PHE E C 1
ATOM 5707 O O . PHE E 2 20 ? 85.691 37.052 25.770 1.00 22.08 20 PHE E O 1
ATOM 5715 N N . ILE E 2 21 ? 86.459 38.619 24.319 1.00 22.88 21 ILE E N 1
ATOM 5716 C CA . ILE E 2 21 ? 87.327 39.331 25.255 1.00 23.60 21 ILE E CA 1
ATOM 5717 C C . ILE E 2 21 ? 86.846 40.761 25.187 1.00 23.48 21 ILE E C 1
ATOM 5718 O O . ILE E 2 21 ? 86.900 41.393 24.126 1.00 23.02 21 ILE E O 1
ATOM 5723 N N . CYS E 2 22 ? 86.349 41.255 26.310 1.00 24.13 22 CYS E N 1
ATOM 5724 C CA . CYS E 2 22 ? 85.651 42.526 26.346 1.00 25.35 22 CYS E CA 1
ATOM 5725 C C . CYS E 2 22 ? 86.231 43.485 27.370 1.00 25.26 22 CYS E C 1
ATOM 5726 O O . CYS E 2 22 ? 86.849 43.067 28.368 1.00 25.25 22 CYS E O 1
ATOM 5729 N N . ARG E 2 23 ? 86.012 44.774 27.107 1.00 24.84 23 ARG E N 1
ATOM 5730 C CA . ARG E 2 23 ? 86.365 45.851 28.028 1.00 24.57 23 ARG E CA 1
ATOM 5731 C C . ARG E 2 23 ? 85.175 46.783 28.152 1.00 24.68 23 ARG E C 1
ATOM 5732 O O . ARG E 2 23 ? 84.749 47.398 27.161 1.00 24.94 23 ARG E O 1
ATOM 5740 N N . GLY E 2 24 ? 84.631 46.880 29.357 1.00 24.22 24 GLY E N 1
ATOM 5741 C CA . GLY E 2 24 ? 83.472 47.740 29.592 1.00 25.03 24 GLY E CA 1
ATOM 5742 C C . GLY E 2 24 ? 82.189 47.200 28.979 1.00 25.53 24 GLY E C 1
ATOM 5743 O O . GLY E 2 24 ? 81.205 47.925 28.841 1.00 25.94 24 GLY E O 1
ATOM 5744 N N . ALA E 2 25 ? 82.205 45.925 28.590 1.00 25.29 25 ALA E N 1
ATOM 5745 C CA . ALA E 2 25 ? 81.022 45.261 28.056 1.00 24.78 25 ALA E CA 1
ATOM 5746 C C . ALA E 2 25 ? 81.107 43.775 28.378 1.00 24.67 25 ALA E C 1
ATOM 5747 O O . ALA E 2 25 ? 82.125 43.292 28.882 1.00 24.42 25 ALA E O 1
ATOM 5749 N N . ALA E 2 26 ? 80.013 43.080 28.096 1.00 24.20 26 ALA E N 1
ATOM 5750 C CA . ALA E 2 26 ? 79.932 41.638 28.145 1.00 23.78 26 ALA E CA 1
ATOM 5751 C C . ALA E 2 26 ? 79.095 41.234 26.920 1.00 23.67 26 ALA E C 1
ATOM 5752 O O . ALA E 2 26 ? 78.346 42.064 26.385 1.00 23.74 26 ALA E O 1
ATOM 5754 N N . PRO E 2 27 ? 79.235 39.974 26.460 1.00 23.15 27 PRO E N 1
ATOM 5755 C CA . PRO E 2 27 ? 78.444 39.487 25.340 1.00 22.39 27 PRO E CA 1
ATOM 5756 C C . PRO E 2 27 ? 76.949 39.659 25.616 1.00 21.93 27 PRO E C 1
ATOM 5757 O O . PRO E 2 27 ? 76.477 39.361 26.712 1.00 21.29 27 PRO E O 1
ATOM 5761 N N . LEU E 2 28 ? 76.233 40.162 24.617 1.00 21.20 28 LEU E N 1
ATOM 5762 C CA . LEU E 2 28 ? 74.791 40.352 24.675 1.00 20.90 28 LEU E CA 1
ATOM 5763 C C . LEU E 2 28 ? 74.044 39.002 24.668 1.00 20.74 28 LEU E C 1
ATOM 5764 O O . LEU E 2 28 ? 74.622 37.959 24.303 1.00 19.97 28 LEU E O 1
ATOM 5769 N N . PRO E 2 29 ? 72.754 39.010 25.076 1.00 20.84 29 PRO E N 1
ATOM 5770 C CA . PRO E 2 29 ? 71.973 37.768 25.026 1.00 20.85 29 PRO E CA 1
ATOM 5771 C C . PRO E 2 29 ? 71.951 37.122 23.637 1.00 21.31 29 PRO E C 1
ATOM 5772 O O . PRO E 2 29 ? 71.857 35.900 23.527 1.00 21.86 29 PRO E O 1
ATOM 5776 N N . SER E 2 30 ? 72.068 37.924 22.585 1.00 21.47 30 SER E N 1
ATOM 5777 C CA . SER E 2 30 ? 72.057 37.382 21.219 1.00 22.05 30 SER E CA 1
ATOM 5778 C C . SER E 2 30 ? 73.266 36.506 20.863 1.00 22.02 30 SER E C 1
ATOM 5779 O O . SER E 2 30 ? 73.272 35.893 19.799 1.00 22.50 30 SER E O 1
ATOM 5782 N N . GLU E 2 31 ? 74.267 36.437 21.747 1.00 21.66 31 GLU E N 1
ATOM 5783 C CA . GLU E 2 31 ? 75.480 35.646 21.498 1.00 21.37 31 GLU E CA 1
ATOM 5784 C C . GLU E 2 31 ? 75.385 34.209 22.019 1.00 21.87 31 GLU E C 1
ATOM 5785 O O . GLU E 2 31 ? 76.327 33.413 21.860 1.00 22.08 31 GLU E O 1
ATOM 5791 N N . GLY E 2 32 ? 74.270 33.890 22.669 1.00 21.51 32 GLY E N 1
ATOM 5792 C CA . GLY E 2 32 ? 73.990 32.532 23.056 1.00 21.65 32 GLY E CA 1
ATOM 5793 C C . GLY E 2 32 ? 74.336 32.280 24.490 1.00 22.26 32 GLY E C 1
ATOM 5794 O O . GLY E 2 32 ? 74.331 33.195 25.306 1.00 22.64 32 GLY E O 1
ATOM 5795 N N . GLU E 2 33 ? 74.646 31.025 24.786 1.00 22.55 33 GLU E N 1
ATOM 5796 C CA . GLU E 2 33 ? 74.971 30.586 26.131 1.00 22.76 33 GLU E CA 1
ATOM 5797 C C . GLU E 2 33 ? 76.426 30.929 26.430 1.00 22.27 33 GLU E C 1
ATOM 5798 O O . GLU E 2 33 ? 77.327 30.211 25.990 1.00 21.67 33 GLU E O 1
ATOM 5804 N N . CYS E 2 34 ? 76.637 32.023 27.174 1.00 22.10 34 CYS E N 1
ATOM 5805 C CA . CYS E 2 34 ? 77.968 32.588 27.398 1.00 21.87 34 CYS E CA 1
ATOM 5806 C C . CYS E 2 34 ? 78.474 32.273 28.796 1.00 22.17 34 CYS E C 1
ATOM 5807 O O . CYS E 2 34 ? 77.804 32.579 29.771 1.00 21.99 34 CYS E O 1
ATOM 5810 N N . ASN E 2 35 ? 79.641 31.634 28.882 1.00 22.14 35 ASN E N 1
ATOM 5811 C CA . ASN E 2 35 ? 80.224 31.263 30.171 1.00 23.20 35 ASN E CA 1
ATOM 5812 C C . ASN E 2 35 ? 81.539 32.012 30.370 1.00 22.85 35 ASN E C 1
ATOM 5813 O O . ASN E 2 35 ? 82.350 32.024 29.461 1.00 22.53 35 ASN E O 1
ATOM 5818 N N . PRO E 2 36 ? 81.750 32.630 31.556 1.00 23.22 36 PRO E N 1
ATOM 5819 C CA . PRO E 2 36 ? 83.064 33.200 31.883 1.00 23.34 36 PRO E CA 1
ATOM 5820 C C . PRO E 2 36 ? 84.073 32.083 31.760 1.00 23.66 36 PRO E C 1
ATOM 5821 O O . PRO E 2 36 ? 83.844 31.003 32.275 1.00 23.37 36 PRO E O 1
ATOM 5825 N N . HIS E 2 37 ? 85.158 32.332 31.049 1.00 24.78 37 HIS E N 1
ATOM 5826 C CA . HIS E 2 37 ? 86.065 31.264 30.634 1.00 26.33 37 HIS E CA 1
ATOM 5827 C C . HIS E 2 37 ? 87.396 31.894 30.212 1.00 27.06 37 HIS E C 1
ATOM 5828 O O . HIS E 2 37 ? 87.396 32.851 29.428 1.00 26.61 37 HIS E O 1
ATOM 5835 N N . PRO E 2 38 ? 88.531 31.350 30.702 1.00 28.18 38 PRO E N 1
ATOM 5836 C CA . PRO E 2 38 ? 89.816 31.906 30.266 1.00 29.47 38 PRO E CA 1
ATOM 5837 C C . PRO E 2 38 ? 89.975 31.699 28.777 1.00 30.67 38 PRO E C 1
ATOM 5838 O O . PRO E 2 38 ? 89.361 30.803 28.188 1.00 31.60 38 PRO E O 1
ATOM 5842 N N . THR E 2 39 ? 90.781 32.527 28.147 1.00 31.81 39 THR E N 1
ATOM 5843 C CA . THR E 2 39 ? 90.863 32.446 26.719 1.00 32.64 39 THR E CA 1
ATOM 5844 C C . THR E 2 39 ? 91.714 31.225 26.296 1.00 32.15 39 THR E C 1
ATOM 5845 O O . THR E 2 39 ? 92.760 30.954 26.906 1.00 33.11 39 THR E O 1
ATOM 5849 N N . ALA E 2 40 ? 91.234 30.478 25.295 1.00 30.81 40 ALA E N 1
ATOM 5850 C CA . ALA E 2 40 ? 91.977 29.380 24.686 1.00 29.08 40 ALA E CA 1
ATOM 5851 C C . ALA E 2 40 ? 92.863 29.947 23.601 1.00 28.32 40 ALA E C 1
ATOM 5852 O O . ALA E 2 40 ? 92.575 31.022 23.088 1.00 28.78 40 ALA E O 1
ATOM 5854 N N . PRO E 2 41 ? 93.937 29.225 23.223 1.00 27.42 41 PRO E N 1
ATOM 5855 C CA . PRO E 2 41 ? 94.844 29.729 22.184 1.00 26.58 41 PRO E CA 1
ATOM 5856 C C . PRO E 2 41 ? 94.175 30.117 20.865 1.00 25.71 41 PRO E C 1
ATOM 5857 O O . PRO E 2 41 ? 94.546 31.135 20.293 1.00 25.62 41 PRO E O 1
ATOM 5861 N N . TRP E 2 42 ? 93.204 29.335 20.390 1.00 24.89 42 TRP E N 1
ATOM 5862 C CA . TRP E 2 42 ? 92.496 29.677 19.141 1.00 24.02 42 TRP E CA 1
ATOM 5863 C C . TRP E 2 42 ? 91.785 31.025 19.249 1.00 24.34 42 TRP E C 1
ATOM 5864 O O . TRP E 2 42 ? 91.702 31.774 18.264 1.00 23.83 42 TRP E O 1
ATOM 5875 N N . ALA E 2 43 ? 91.275 31.317 20.444 1.00 24.59 43 ALA E N 1
ATOM 5876 C CA . ALA E 2 43 ? 90.565 32.561 20.700 1.00 26.09 43 ALA E CA 1
ATOM 5877 C C . ALA E 2 43 ? 91.525 33.758 20.655 1.00 26.95 43 ALA E C 1
ATOM 5878 O O . ALA E 2 43 ? 91.199 34.802 20.094 1.00 26.76 43 ALA E O 1
ATOM 5880 N N . ARG E 2 44 ? 92.712 33.593 21.229 1.00 28.53 44 ARG E N 1
ATOM 5881 C CA . ARG E 2 44 ? 93.773 34.614 21.151 1.00 29.95 44 ARG E CA 1
ATOM 5882 C C . ARG E 2 44 ? 94.310 34.804 19.737 1.00 30.88 44 ARG E C 1
ATOM 5883 O O . ARG E 2 44 ? 94.505 35.935 19.300 1.00 32.05 44 ARG E O 1
ATOM 5891 N N . GLU E 2 45 ? 94.544 33.704 19.024 1.00 31.90 45 GLU E N 1
ATOM 5892 C CA . GLU E 2 45 ? 94.948 33.746 17.612 1.00 32.54 45 GLU E CA 1
ATOM 5893 C C . GLU E 2 45 ? 93.930 34.516 16.770 1.00 31.99 45 GLU E C 1
ATOM 5894 O O . GLU E 2 45 ? 94.299 35.326 15.924 1.00 31.62 45 GLU E O 1
ATOM 5900 N N . GLY E 2 46 ? 92.644 34.245 17.000 1.00 31.88 46 GLY E N 1
ATOM 5901 C CA . GLY E 2 46 ? 91.584 34.710 16.111 1.00 30.82 46 GLY E CA 1
ATOM 5902 C C . GLY E 2 46 ? 91.002 36.062 16.467 1.00 30.66 46 GLY E C 1
ATOM 5903 O O . GLY E 2 46 ? 90.727 36.865 15.579 1.00 30.77 46 GLY E O 1
ATOM 5904 N N . ALA E 2 47 ? 90.805 36.316 17.759 1.00 30.53 47 ALA E N 1
ATOM 5905 C CA . ALA E 2 47 ? 90.130 37.543 18.216 1.00 30.82 47 ALA E CA 1
ATOM 5906 C C . ALA E 2 47 ? 91.083 38.733 18.220 1.00 31.03 47 ALA E C 1
ATOM 5907 O O . ALA E 2 47 ? 91.548 39.154 19.268 1.00 31.43 47 ALA E O 1
ATOM 5909 N N . VAL E 2 48 ? 91.360 39.286 17.046 1.00 31.56 48 VAL E N 1
ATOM 5910 C CA . VAL E 2 48 ? 92.419 40.306 16.934 1.00 32.09 48 VAL E CA 1
ATOM 5911 C C . VAL E 2 48 ? 91.922 41.766 16.822 1.00 31.77 48 VAL E C 1
ATOM 5912 O O . VAL E 2 48 ? 92.660 42.703 17.129 1.00 32.14 48 VAL E O 1
ATOM 5916 N N . GLU E 2 49 ? 90.673 41.950 16.403 1.00 31.24 49 GLU E N 1
ATOM 5917 C CA . GLU E 2 49 ? 90.162 43.281 16.114 1.00 30.81 49 GLU E CA 1
ATOM 5918 C C . GLU E 2 49 ? 89.096 43.705 17.116 1.00 30.24 49 GLU E C 1
ATOM 5919 O O . GLU E 2 49 ? 88.036 43.080 17.196 1.00 30.15 49 GLU E O 1
ATOM 5925 N N . TRP E 2 50 ? 89.375 44.772 17.869 1.00 29.24 50 TRP E N 1
ATOM 5926 C CA . TRP E 2 50 ? 88.383 45.365 18.765 1.00 28.44 50 TRP E CA 1
ATOM 5927 C C . TRP E 2 50 ? 87.261 46.004 17.969 1.00 28.55 50 TRP E C 1
ATOM 5928 O O . TRP E 2 50 ? 87.503 46.634 16.938 1.00 28.64 50 TRP E O 1
ATOM 5939 N N . VAL E 2 51 ? 86.031 45.836 18.451 1.00 28.58 51 VAL E N 1
ATOM 5940 C CA . VAL E 2 51 ? 84.871 46.451 17.825 1.00 28.95 51 VAL E CA 1
ATOM 5941 C C . VAL E 2 51 ? 84.040 47.143 18.896 1.00 29.21 51 VAL E C 1
ATOM 5942 O O . VAL E 2 51 ? 84.025 46.691 20.049 1.00 30.10 51 VAL E O 1
ATOM 5946 N N . PRO E 2 52 ? 83.358 48.252 18.543 1.00 29.12 52 PRO E N 1
ATOM 5947 C CA . PRO E 2 52 ? 82.441 48.824 19.534 1.00 29.10 52 PRO E CA 1
ATOM 5948 C C . PRO E 2 52 ? 81.384 47.774 19.877 1.00 28.91 52 PRO E C 1
ATOM 5949 O O . PRO E 2 52 ? 80.973 47.018 19.000 1.00 28.53 52 PRO E O 1
ATOM 5953 N N . TYR E 2 53 ? 80.965 47.714 21.138 1.00 28.61 53 TYR E N 1
ATOM 5954 C CA . TYR E 2 53 ? 80.067 46.661 21.568 1.00 28.58 53 TYR E CA 1
ATOM 5955 C C . TYR E 2 53 ? 79.398 47.074 22.862 1.00 28.08 53 TYR E C 1
ATOM 5956 O O . TYR E 2 53 ? 80.094 47.261 23.860 1.00 27.43 53 TYR E O 1
ATOM 5965 N N . THR E 2 55 ? 78.418 49.153 25.599 1.00 32.04 55 THR E N 1
ATOM 5966 C CA . THR E 2 55 ? 79.005 50.260 26.370 1.00 32.14 55 THR E CA 1
ATOM 5967 C C . THR E 2 55 ? 80.547 50.319 26.336 1.00 31.27 55 THR E C 1
ATOM 5968 O O . THR E 2 55 ? 81.141 51.264 26.852 1.00 31.65 55 THR E O 1
ATOM 5972 N N . GLY E 2 56 ? 81.187 49.316 25.741 1.00 29.97 56 GLY E N 1
ATOM 5973 C CA . GLY E 2 56 ? 82.636 49.303 25.628 1.00 28.03 56 GLY E CA 1
ATOM 5974 C C . GLY E 2 56 ? 83.074 48.743 24.295 1.00 26.99 56 GLY E C 1
ATOM 5975 O O . GLY E 2 56 ? 82.641 49.203 23.243 1.00 26.71 56 GLY E O 1
ATOM 5976 N N . GLN E 2 57 ? 83.937 47.736 24.346 1.00 25.84 57 GLN E N 1
ATOM 5977 C CA . GLN E 2 57 ? 84.410 47.070 23.147 1.00 24.90 57 GLN E CA 1
ATOM 5978 C C . GLN E 2 57 ? 84.767 45.607 23.420 1.00 24.92 57 GLN E C 1
ATOM 5979 O O . GLN E 2 57 ? 85.121 45.232 24.541 1.00 24.97 57 GLN E O 1
ATOM 5985 N N . CYS E 2 58 ? 84.657 44.784 22.387 1.00 24.84 58 CYS E N 1
ATOM 5986 C CA . CYS E 2 58 ? 85.015 43.379 22.488 1.00 25.05 58 CYS E CA 1
ATOM 5987 C C . CYS E 2 58 ? 85.807 43.027 21.262 1.00 24.25 58 CYS E C 1
ATOM 5988 O O . CYS E 2 58 ? 85.676 43.665 20.224 1.00 24.26 58 CYS E O 1
ATOM 5991 N N . ARG E 2 59 ? 86.661 42.030 21.406 1.00 23.85 59 ARG E N 1
ATOM 5992 C CA . ARG E 2 59 ? 87.205 41.339 20.263 1.00 24.05 59 ARG E CA 1
ATOM 5993 C C . ARG E 2 59 ? 86.705 39.899 20.359 1.00 23.60 59 ARG E C 1
ATOM 5994 O O . ARG E 2 59 ? 86.557 39.352 21.454 1.00 23.96 59 ARG E O 1
ATOM 6002 N N . THR E 2 60 ? 86.415 39.307 19.212 1.00 22.96 60 THR E N 1
ATOM 6003 C CA . THR E 2 60 ? 85.669 38.064 19.171 1.00 22.92 60 THR E CA 1
ATOM 6004 C C . THR E 2 60 ? 86.123 37.224 18.012 1.00 22.47 60 THR E C 1
ATOM 6005 O O . THR E 2 60 ? 86.576 37.746 16.993 1.00 22.97 60 THR E O 1
ATOM 6009 N N . THR E 2 61 ? 86.017 35.917 18.180 1.00 22.18 61 THR E N 1
ATOM 6010 C CA . THR E 2 61 ? 86.296 34.970 17.099 1.00 21.96 61 THR E CA 1
ATOM 6011 C C . THR E 2 61 ? 85.564 33.660 17.376 1.00 21.67 61 THR E C 1
ATOM 6012 O O . THR E 2 61 ? 85.345 33.287 18.537 1.00 21.10 61 THR E O 1
ATOM 6016 N N . CYS E 2 62 ? 85.172 32.981 16.305 1.00 21.24 62 CYS E N 1
ATOM 6017 C CA . CYS E 2 62 ? 84.383 31.774 16.438 1.00 21.49 62 CYS E CA 1
ATOM 6018 C C . CYS E 2 62 ? 84.992 30.577 15.739 1.00 20.93 62 CYS E C 1
ATOM 6019 O O . CYS E 2 62 ? 85.732 30.717 14.754 1.00 21.08 62 CYS E O 1
ATOM 6022 N N . ILE E 2 63 ? 84.654 29.404 16.263 1.00 20.24 63 ILE E N 1
ATOM 6023 C CA . ILE E 2 63 ? 84.893 28.129 15.583 1.00 20.79 63 ILE E CA 1
ATOM 6024 C C . ILE E 2 63 ? 83.635 27.269 15.599 1.00 19.82 63 ILE E C 1
ATOM 6025 O O . ILE E 2 63 ? 82.908 27.261 16.598 1.00 19.65 63 ILE E O 1
ATOM 6030 N N . PRO E 2 64 ? 83.415 26.489 14.523 1.00 19.67 64 PRO E N 1
ATOM 6031 C CA . PRO E 2 64 ? 82.359 25.477 14.582 1.00 19.13 64 PRO E CA 1
ATOM 6032 C C . PRO E 2 64 ? 82.756 24.409 15.580 1.00 18.52 64 PRO E C 1
ATOM 6033 O O . PRO E 2 64 ? 83.937 24.306 15.935 1.00 18.75 64 PRO E O 1
ATOM 6037 N N . TYR E 2 65 ? 81.782 23.636 16.043 1.00 17.51 65 TYR E N 1
ATOM 6038 C CA . TYR E 2 65 ? 82.075 22.500 16.875 1.00 16.86 65 TYR E CA 1
ATOM 6039 C C . TYR E 2 65 ? 82.921 21.545 16.065 1.00 17.59 65 TYR E C 1
ATOM 6040 O O . TYR E 2 65 ? 82.609 21.213 14.905 1.00 17.14 65 TYR E O 1
ATOM 6049 N N . VAL E 2 66 ? 84.017 21.124 16.684 1.00 18.16 66 VAL E N 1
ATOM 6050 C CA . VAL E 2 66 ? 85.040 20.363 15.988 1.00 18.21 66 VAL E CA 1
ATOM 6051 C C . VAL E 2 66 ? 85.196 18.975 16.610 1.00 19.00 66 VAL E C 1
ATOM 6052 O O . VAL E 2 66 ? 86.311 18.431 16.709 1.00 19.46 66 VAL E O 1
ATOM 6056 N N . THR F 2 4 ? 126.694 24.565 31.614 1.00 40.36 4 THR F N 1
ATOM 6057 C CA . THR F 2 4 ? 127.410 23.525 30.810 1.00 40.22 4 THR F CA 1
ATOM 6058 C C . THR F 2 4 ? 128.862 23.974 30.536 1.00 39.20 4 THR F C 1
ATOM 6059 O O . THR F 2 4 ? 129.791 23.379 31.093 1.00 39.44 4 THR F O 1
ATOM 6063 N N . PRO F 2 5 ? 129.063 25.039 29.715 1.00 38.08 5 PRO F N 1
ATOM 6064 C CA . PRO F 2 5 ? 130.414 25.304 29.201 1.00 36.96 5 PRO F CA 1
ATOM 6065 C C . PRO F 2 5 ? 131.325 25.967 30.226 1.00 35.77 5 PRO F C 1
ATOM 6066 O O . PRO F 2 5 ? 130.846 26.594 31.166 1.00 35.44 5 PRO F O 1
ATOM 6070 N N . ASP F 2 6 ? 132.632 25.825 30.023 1.00 34.77 6 ASP F N 1
ATOM 6071 C CA . ASP F 2 6 ? 133.629 26.372 30.937 1.00 33.66 6 ASP F CA 1
ATOM 6072 C C . ASP F 2 6 ? 133.964 27.808 30.576 1.00 32.38 6 ASP F C 1
ATOM 6073 O O . ASP F 2 6 ? 134.121 28.154 29.398 1.00 32.79 6 ASP F O 1
ATOM 6078 N N . GLU F 2 7 ? 134.033 28.650 31.597 1.00 30.49 7 GLU F N 1
ATOM 6079 C CA . GLU F 2 7 ? 134.409 30.039 31.426 1.00 28.81 7 GLU F CA 1
ATOM 6080 C C . GLU F 2 7 ? 135.710 30.289 32.169 1.00 27.82 7 GLU F C 1
ATOM 6081 O O . GLU F 2 7 ? 135.839 29.919 33.333 1.00 27.19 7 GLU F O 1
ATOM 6087 N N . SER F 2 8 ? 136.661 30.926 31.491 1.00 26.09 8 SER F N 1
ATOM 6088 C CA . SER F 2 8 ? 137.941 31.232 32.095 1.00 24.92 8 SER F CA 1
ATOM 6089 C C . SER F 2 8 ? 137.990 32.660 32.621 1.00 24.27 8 SER F C 1
ATOM 6090 O O . SER F 2 8 ? 137.382 33.574 32.056 1.00 24.54 8 SER F O 1
ATOM 6093 N N . PHE F 2 9 ? 138.712 32.822 33.724 1.00 23.36 9 PHE F N 1
ATOM 6094 C CA . PHE F 2 9 ? 138.866 34.087 34.424 1.00 22.72 9 PHE F CA 1
ATOM 6095 C C . PHE F 2 9 ? 140.321 34.246 34.781 1.00 22.56 9 PHE F C 1
ATOM 6096 O O . PHE F 2 9 ? 141.026 33.265 35.014 1.00 22.45 9 PHE F O 1
ATOM 6104 N N . LEU F 2 10 ? 140.770 35.489 34.839 1.00 22.56 10 LEU F N 1
ATOM 6105 C CA . LEU F 2 10 ? 142.078 35.771 35.387 1.00 22.85 10 LEU F CA 1
ATOM 6106 C C . LEU F 2 10 ? 141.922 36.758 36.544 1.00 23.44 10 LEU F C 1
ATOM 6107 O O . LEU F 2 10 ? 141.272 37.803 36.402 1.00 23.08 10 LEU F O 1
ATOM 6112 N N . CYS F 2 11 ? 142.531 36.417 37.674 1.00 24.52 11 CYS F N 1
ATOM 6113 C CA . CYS F 2 11 ? 142.432 37.214 38.901 1.00 25.50 11 CYS F CA 1
ATOM 6114 C C . CYS F 2 11 ? 143.753 37.835 39.294 1.00 25.87 11 CYS F C 1
ATOM 6115 O O . CYS F 2 11 ? 144.819 37.203 39.207 1.00 26.02 11 CYS F O 1
ATOM 6118 N N . TYR F 2 12 ? 143.661 39.077 39.744 1.00 26.24 12 TYR F N 1
ATOM 6119 C CA . TYR F 2 12 ? 144.764 39.747 40.359 1.00 26.66 12 TYR F CA 1
ATOM 6120 C C . TYR F 2 12 ? 144.548 39.831 41.887 1.00 27.10 12 TYR F C 1
ATOM 6121 O O . TYR F 2 12 ? 143.501 40.305 42.356 1.00 26.00 12 TYR F O 1
ATOM 6130 N N . GLN F 2 13 ? 145.536 39.344 42.643 1.00 27.59 13 GLN F N 1
ATOM 6131 C CA . GLN F 2 13 ? 145.667 39.643 44.072 1.00 28.69 13 GLN F CA 1
ATOM 6132 C C . GLN F 2 13 ? 147.065 40.181 44.296 1.00 29.17 13 GLN F C 1
ATOM 6133 O O . GLN F 2 13 ? 147.972 39.852 43.518 1.00 29.05 13 GLN F O 1
ATOM 6139 N N . PRO F 2 14 ? 147.257 40.996 45.355 1.00 29.53 14 PRO F N 1
ATOM 6140 C CA . PRO F 2 14 ? 148.584 41.526 45.643 1.00 30.12 14 PRO F CA 1
ATOM 6141 C C . PRO F 2 14 ? 149.703 40.492 45.669 1.00 30.19 14 PRO F C 1
ATOM 6142 O O . PRO F 2 14 ? 150.840 40.854 45.402 1.00 30.62 14 PRO F O 1
ATOM 6146 N N . ASP F 2 15 ? 149.396 39.228 45.961 1.00 30.38 15 ASP F N 1
ATOM 6147 C CA . ASP F 2 15 ? 150.451 38.225 46.120 1.00 30.53 15 ASP F CA 1
ATOM 6148 C C . ASP F 2 15 ? 150.453 37.057 45.121 1.00 29.55 15 ASP F C 1
ATOM 6149 O O . ASP F 2 15 ? 151.342 36.200 45.171 1.00 29.57 15 ASP F O 1
ATOM 6154 N N . GLN F 2 16 ? 149.480 37.036 44.213 1.00 28.19 16 GLN F N 1
ATOM 6155 C CA . GLN F 2 16 ? 149.412 36.008 43.174 1.00 27.20 16 GLN F CA 1
ATOM 6156 C C . GLN F 2 16 ? 148.442 36.366 42.054 1.00 26.77 16 GLN F C 1
ATOM 6157 O O . GLN F 2 16 ? 147.555 37.201 42.217 1.00 26.98 16 GLN F O 1
ATOM 6163 N N . VAL F 2 17 ? 148.640 35.726 40.914 1.00 26.14 17 VAL F N 1
ATOM 6164 C CA . VAL F 2 17 ? 147.719 35.788 39.800 1.00 26.01 17 VAL F CA 1
ATOM 6165 C C . VAL F 2 17 ? 147.114 34.405 39.722 1.00 25.69 17 VAL F C 1
ATOM 6166 O O . VAL F 2 17 ? 147.836 33.413 39.725 1.00 25.96 17 VAL F O 1
ATOM 6170 N N . CYS F 2 18 ? 145.792 34.333 39.693 1.00 25.47 18 CYS F N 1
ATOM 6171 C CA . CYS F 2 18 ? 145.133 33.050 39.631 1.00 25.87 18 CYS F CA 1
ATOM 6172 C C . CYS F 2 18 ? 144.300 32.941 38.377 1.00 25.49 18 CYS F C 1
ATOM 6173 O O . CYS F 2 18 ? 143.648 33.906 37.974 1.00 25.98 18 CYS F O 1
ATOM 6176 N N . ALA F 2 19 ? 144.362 31.773 37.748 1.00 25.14 19 ALA F N 1
ATOM 6177 C CA . ALA F 2 19 ? 143.479 31.435 36.646 1.00 25.62 19 ALA F CA 1
ATOM 6178 C C . ALA F 2 19 ? 142.369 30.523 37.171 1.00 25.90 19 ALA F C 1
ATOM 6179 O O . ALA F 2 19 ? 142.645 29.589 37.937 1.00 25.97 19 ALA F O 1
ATOM 6181 N N . PHE F 2 20 ? 141.130 30.821 36.779 1.00 25.74 20 PHE F N 1
ATOM 6182 C CA . PHE F 2 20 ? 139.958 29.996 37.107 1.00 25.51 20 PHE F CA 1
ATOM 6183 C C . PHE F 2 20 ? 139.309 29.539 35.814 1.00 25.69 20 PHE F C 1
ATOM 6184 O O . PHE F 2 20 ? 139.167 30.330 34.881 1.00 25.36 20 PHE F O 1
ATOM 6192 N N . ILE F 2 21 ? 138.962 28.260 35.746 1.00 26.28 21 ILE F N 1
ATOM 6193 C CA . ILE F 2 21 ? 138.005 27.760 34.768 1.00 27.80 21 ILE F CA 1
ATOM 6194 C C . ILE F 2 21 ? 136.788 27.326 35.574 1.00 28.26 21 ILE F C 1
ATOM 6195 O O . ILE F 2 21 ? 136.887 26.443 36.426 1.00 27.96 21 ILE F O 1
ATOM 6200 N N . CYS F 2 22 ? 135.658 27.988 35.332 1.00 29.08 22 CYS F N 1
ATOM 6201 C CA . CYS F 2 22 ? 134.429 27.739 36.077 1.00 30.09 22 CYS F CA 1
ATOM 6202 C C . CYS F 2 22 ? 133.298 27.226 35.197 1.00 30.65 22 CYS F C 1
ATOM 6203 O O . CYS F 2 22 ? 133.198 27.585 34.012 1.00 30.61 22 CYS F O 1
ATOM 6206 N N . ARG F 2 23 ? 132.457 26.379 35.790 1.00 30.94 23 ARG F N 1
ATOM 6207 C CA . ARG F 2 23 ? 131.235 25.888 35.157 1.00 31.11 23 ARG F CA 1
ATOM 6208 C C . ARG F 2 23 ? 130.054 26.252 36.057 1.00 31.24 23 ARG F C 1
ATOM 6209 O O . ARG F 2 23 ? 129.982 25.816 37.198 1.00 31.74 23 ARG F O 1
ATOM 6217 N N . GLY F 2 24 ? 129.160 27.098 35.555 1.00 31.15 24 GLY F N 1
ATOM 6218 C CA . GLY F 2 24 ? 127.999 27.532 36.318 1.00 31.12 24 GLY F CA 1
ATOM 6219 C C . GLY F 2 24 ? 128.331 28.399 37.518 1.00 30.82 24 GLY F C 1
ATOM 6220 O O . GLY F 2 24 ? 127.481 28.617 38.379 1.00 31.01 24 GLY F O 1
ATOM 6221 N N . ALA F 2 25 ? 129.569 28.892 37.576 1.00 30.52 25 ALA F N 1
ATOM 6222 C CA . ALA F 2 25 ? 130.030 29.751 38.672 1.00 29.95 25 ALA F CA 1
ATOM 6223 C C . ALA F 2 25 ? 131.080 30.761 38.193 1.00 29.85 25 ALA F C 1
ATOM 6224 O O . ALA F 2 25 ? 131.504 30.741 37.030 1.00 29.90 25 ALA F O 1
ATOM 6226 N N . ALA F 2 26 ? 131.462 31.663 39.088 1.00 29.62 26 ALA F N 1
ATOM 6227 C CA . ALA F 2 26 ? 132.549 32.606 38.860 1.00 29.25 26 ALA F CA 1
ATOM 6228 C C . ALA F 2 26 ? 133.333 32.751 40.166 1.00 29.10 26 ALA F C 1
ATOM 6229 O O . ALA F 2 26 ? 132.800 32.442 41.236 1.00 28.85 26 ALA F O 1
ATOM 6231 N N . PRO F 2 27 ? 134.596 33.227 40.092 1.00 28.83 27 PRO F N 1
ATOM 6232 C CA . PRO F 2 27 ? 135.365 33.435 41.316 1.00 28.35 27 PRO F CA 1
ATOM 6233 C C . PRO F 2 27 ? 134.656 34.405 42.264 1.00 28.14 27 PRO F C 1
ATOM 6234 O O . PRO F 2 27 ? 134.013 35.346 41.813 1.00 27.80 27 PRO F O 1
ATOM 6238 N N . LEU F 2 28 ? 134.795 34.172 43.570 1.00 28.57 28 LEU F N 1
ATOM 6239 C CA . LEU F 2 28 ? 134.180 35.004 44.597 1.00 28.23 28 LEU F CA 1
ATOM 6240 C C . LEU F 2 28 ? 134.921 36.324 44.673 1.00 28.49 28 LEU F C 1
ATOM 6241 O O . LEU F 2 28 ? 136.054 36.411 44.195 1.00 28.68 28 LEU F O 1
ATOM 6246 N N . PRO F 2 29 ? 134.279 37.380 45.226 1.00 28.78 29 PRO F N 1
ATOM 6247 C CA . PRO F 2 29 ? 135.019 38.638 45.370 1.00 28.73 29 PRO F CA 1
ATOM 6248 C C . PRO F 2 29 ? 136.335 38.494 46.141 1.00 29.02 29 PRO F C 1
ATOM 6249 O O . PRO F 2 29 ? 137.271 39.250 45.883 1.00 29.39 29 PRO F O 1
ATOM 6253 N N . SER F 2 30 ? 136.404 37.523 47.051 1.00 28.84 30 SER F N 1
ATOM 6254 C CA . SER F 2 30 ? 137.578 37.316 47.911 1.00 29.12 30 SER F CA 1
ATOM 6255 C C . SER F 2 30 ? 138.789 36.750 47.172 1.00 28.99 30 SER F C 1
ATOM 6256 O O . SER F 2 30 ? 139.859 36.602 47.760 1.00 28.79 30 SER F O 1
ATOM 6259 N N . GLU F 2 31 ? 138.598 36.413 45.900 1.00 28.89 31 GLU F N 1
ATOM 6260 C CA . GLU F 2 31 ? 139.629 35.763 45.104 1.00 28.79 31 GLU F CA 1
ATOM 6261 C C . GLU F 2 31 ? 140.361 36.765 44.205 1.00 28.03 31 GLU F C 1
ATOM 6262 O O . GLU F 2 31 ? 141.235 36.395 43.419 1.00 28.34 31 GLU F O 1
ATOM 6268 N N . GLY F 2 32 ? 140.009 38.038 44.367 1.00 27.33 32 GLY F N 1
ATOM 6269 C CA . GLY F 2 32 ? 140.735 39.153 43.779 1.00 26.42 32 GLY F CA 1
ATOM 6270 C C . GLY F 2 32 ? 139.929 39.942 42.775 1.00 26.16 32 GLY F C 1
ATOM 6271 O O . GLY F 2 32 ? 138.698 39.834 42.715 1.00 26.19 32 GLY F O 1
ATOM 6272 N N . GLU F 2 33 ? 140.624 40.769 42.003 1.00 25.93 33 GLU F N 1
ATOM 6273 C CA . GLU F 2 33 ? 140.036 41.386 40.838 1.00 26.18 33 GLU F CA 1
ATOM 6274 C C . GLU F 2 33 ? 140.011 40.328 39.749 1.00 25.64 33 GLU F C 1
ATOM 6275 O O . GLU F 2 33 ? 141.010 40.097 39.050 1.00 25.37 33 GLU F O 1
ATOM 6281 N N . CYS F 2 34 ? 138.867 39.672 39.623 1.00 24.85 34 CYS F N 1
ATOM 6282 C CA . CYS F 2 34 ? 138.714 38.592 38.666 1.00 24.82 34 CYS F CA 1
ATOM 6283 C C . CYS F 2 34 ? 137.831 39.031 37.530 1.00 24.28 34 CYS F C 1
ATOM 6284 O O . CYS F 2 34 ? 136.760 39.611 37.746 1.00 23.91 34 CYS F O 1
ATOM 6287 N N . ASN F 2 35 ? 138.275 38.739 36.317 1.00 23.36 35 ASN F N 1
ATOM 6288 C CA . ASN F 2 35 ? 137.543 39.137 35.138 1.00 23.38 35 ASN F CA 1
ATOM 6289 C C . ASN F 2 35 ? 137.642 38.042 34.103 1.00 23.22 35 ASN F C 1
ATOM 6290 O O . ASN F 2 35 ? 138.627 37.306 34.086 1.00 23.66 35 ASN F O 1
ATOM 6295 N N . PRO F 2 36 ? 136.605 37.895 33.263 1.00 23.26 36 PRO F N 1
ATOM 6296 C CA . PRO F 2 36 ? 136.714 36.932 32.170 1.00 22.86 36 PRO F CA 1
ATOM 6297 C C . PRO F 2 36 ? 137.960 37.240 31.354 1.00 22.78 36 PRO F C 1
ATOM 6298 O O . PRO F 2 36 ? 138.230 38.407 31.071 1.00 22.73 36 PRO F O 1
ATOM 6302 N N . HIS F 2 37 ? 138.706 36.199 30.992 1.00 22.93 37 HIS F N 1
ATOM 6303 C CA . HIS F 2 37 ? 139.965 36.329 30.254 1.00 23.18 37 HIS F CA 1
ATOM 6304 C C . HIS F 2 37 ? 140.358 34.930 29.786 1.00 22.80 37 HIS F C 1
ATOM 6305 O O . HIS F 2 37 ? 140.015 33.966 30.463 1.00 22.57 37 HIS F O 1
ATOM 6312 N N . PRO F 2 38 ? 141.040 34.794 28.614 1.00 23.10 38 PRO F N 1
ATOM 6313 C CA . PRO F 2 38 ? 141.536 33.467 28.219 1.00 23.01 38 PRO F CA 1
ATOM 6314 C C . PRO F 2 38 ? 142.298 32.758 29.345 1.00 23.88 38 PRO F C 1
ATOM 6315 O O . PRO F 2 38 ? 142.836 33.411 30.259 1.00 23.71 38 PRO F O 1
ATOM 6319 N N . THR F 2 39 ? 142.310 31.430 29.298 1.00 24.41 39 THR F N 1
ATOM 6320 C CA . THR F 2 39 ? 143.094 30.647 30.248 1.00 25.60 39 THR F CA 1
ATOM 6321 C C . THR F 2 39 ? 144.571 31.034 30.126 1.00 26.19 39 THR F C 1
ATOM 6322 O O . THR F 2 39 ? 145.125 31.090 29.022 1.00 25.79 39 THR F O 1
ATOM 6326 N N . ALA F 2 40 ? 145.187 31.335 31.264 1.00 27.19 40 ALA F N 1
ATOM 6327 C CA . ALA F 2 40 ? 146.592 31.688 31.306 1.00 28.03 40 ALA F CA 1
ATOM 6328 C C . ALA F 2 40 ? 147.410 30.504 30.756 1.00 29.05 40 ALA F C 1
ATOM 6329 O O . ALA F 2 40 ? 147.029 29.342 30.960 1.00 28.94 40 ALA F O 1
ATOM 6331 N N . PRO F 2 41 ? 148.522 30.784 30.033 1.00 29.57 41 PRO F N 1
ATOM 6332 C CA . PRO F 2 41 ? 149.250 29.688 29.376 1.00 30.00 41 PRO F CA 1
ATOM 6333 C C . PRO F 2 41 ? 149.797 28.633 30.349 1.00 30.67 41 PRO F C 1
ATOM 6334 O O . PRO F 2 41 ? 149.888 27.453 30.001 1.00 30.87 41 PRO F O 1
ATOM 6338 N N . TRP F 2 42 ? 150.135 29.056 31.559 1.00 30.95 42 TRP F N 1
ATOM 6339 C CA . TRP F 2 42 ? 150.583 28.146 32.605 1.00 31.94 42 TRP F CA 1
ATOM 6340 C C . TRP F 2 42 ? 149.453 27.448 33.370 1.00 33.71 42 TRP F C 1
ATOM 6341 O O . TRP F 2 42 ? 149.709 26.672 34.309 1.00 33.84 42 TRP F O 1
ATOM 6352 N N . ALA F 2 43 ? 148.208 27.731 33.006 1.00 35.35 43 ALA F N 1
ATOM 6353 C CA . ALA F 2 43 ? 147.091 27.151 33.732 1.00 37.68 43 ALA F CA 1
ATOM 6354 C C . ALA F 2 43 ? 146.623 25.898 33.024 1.00 39.26 43 ALA F C 1
ATOM 6355 O O . ALA F 2 43 ? 146.051 25.010 33.655 1.00 40.17 43 ALA F O 1
ATOM 6357 N N . ARG F 2 44 ? 146.906 25.836 31.717 1.00 40.73 44 ARG F N 1
ATOM 6358 C CA . ARG F 2 44 ? 146.497 24.743 30.832 1.00 41.68 44 ARG F CA 1
ATOM 6359 C C . ARG F 2 44 ? 147.272 23.441 31.103 1.00 42.32 44 ARG F C 1
ATOM 6360 O O . ARG F 2 44 ? 147.425 22.997 32.252 1.00 43.06 44 ARG F O 1
ATOM 6368 N N . VAL F 2 48 ? 143.745 20.934 38.015 1.00 82.10 48 VAL F N 1
ATOM 6369 C CA . VAL F 2 48 ? 142.968 19.756 37.629 1.00 82.12 48 VAL F CA 1
ATOM 6370 C C . VAL F 2 48 ? 141.756 19.498 38.541 1.00 82.13 48 VAL F C 1
ATOM 6371 O O . VAL F 2 48 ? 140.723 19.003 38.079 1.00 82.11 48 VAL F O 1
ATOM 6375 N N . GLU F 2 49 ? 141.881 19.852 39.822 1.00 82.05 49 GLU F N 1
ATOM 6376 C CA . GLU F 2 49 ? 140.866 19.528 40.833 1.00 81.97 49 GLU F CA 1
ATOM 6377 C C . GLU F 2 49 ? 139.712 20.537 40.923 1.00 81.94 49 GLU F C 1
ATOM 6378 O O . GLU F 2 49 ? 139.867 21.624 41.489 1.00 81.75 49 GLU F O 1
ATOM 6384 N N . TRP F 2 50 ? 138.561 20.164 40.355 1.00 82.02 50 TRP F N 1
ATOM 6385 C CA . TRP F 2 50 ? 137.309 20.909 40.533 1.00 82.04 50 TRP F CA 1
ATOM 6386 C C . TRP F 2 50 ? 136.908 20.821 41.995 1.00 82.32 50 TRP F C 1
ATOM 6387 O O . TRP F 2 50 ? 136.861 19.722 42.547 1.00 82.65 50 TRP F O 1
ATOM 6398 N N . VAL F 2 51 ? 136.618 21.956 42.629 1.00 82.64 51 VAL F N 1
ATOM 6399 C CA . VAL F 2 51 ? 136.435 21.944 44.091 1.00 83.11 51 VAL F CA 1
ATOM 6400 C C . VAL F 2 51 ? 135.015 22.165 44.693 1.00 83.29 51 VAL F C 1
ATOM 6401 O O . VAL F 2 51 ? 134.538 21.301 45.444 1.00 83.41 51 VAL F O 1
ATOM 6405 N N . PRO F 2 52 ? 134.331 23.290 44.367 1.00 83.16 52 PRO F N 1
ATOM 6406 C CA . PRO F 2 52 ? 133.112 23.581 45.148 1.00 83.14 52 PRO F CA 1
ATOM 6407 C C . PRO F 2 52 ? 131.909 22.740 44.722 1.00 83.12 52 PRO F C 1
ATOM 6408 O O . PRO F 2 52 ? 132.070 21.774 43.972 1.00 83.19 52 PRO F O 1
ATOM 6412 N N . THR F 2 55 ? 127.165 27.911 43.273 1.00 45.49 55 THR F N 1
ATOM 6413 C CA . THR F 2 55 ? 126.214 27.574 42.224 1.00 45.46 55 THR F CA 1
ATOM 6414 C C . THR F 2 55 ? 126.851 26.678 41.163 1.00 45.02 55 THR F C 1
ATOM 6415 O O . THR F 2 55 ? 126.211 26.299 40.185 1.00 45.47 55 THR F O 1
ATOM 6419 N N . GLY F 2 56 ? 128.111 26.332 41.352 1.00 44.49 56 GLY F N 1
ATOM 6420 C CA . GLY F 2 56 ? 128.770 25.477 40.387 1.00 43.92 56 GLY F CA 1
ATOM 6421 C C . GLY F 2 56 ? 130.130 25.053 40.866 1.00 43.85 56 GLY F C 1
ATOM 6422 O O . GLY F 2 56 ? 130.314 24.722 42.039 1.00 43.97 56 GLY F O 1
ATOM 6423 N N . GLN F 2 57 ? 131.093 25.071 39.954 1.00 43.43 57 GLN F N 1
ATOM 6424 C CA . GLN F 2 57 ? 132.441 24.642 40.280 1.00 43.02 57 GLN F CA 1
ATOM 6425 C C . GLN F 2 57 ? 133.515 25.368 39.469 1.00 42.14 57 GLN F C 1
ATOM 6426 O O . GLN F 2 57 ? 133.341 25.626 38.279 1.00 41.89 57 GLN F O 1
ATOM 6432 N N . CYS F 2 58 ? 134.620 25.688 40.136 1.00 41.52 58 CYS F N 1
ATOM 6433 C CA . CYS F 2 58 ? 135.787 26.295 39.499 1.00 40.58 58 CYS F CA 1
ATOM 6434 C C . CYS F 2 58 ? 137.043 25.477 39.784 1.00 40.60 58 CYS F C 1
ATOM 6435 O O . CYS F 2 58 ? 137.277 25.073 40.927 1.00 41.02 58 CYS F O 1
ATOM 6438 N N . ARG F 2 59 ? 137.850 25.220 38.756 1.00 40.03 59 ARG F N 1
ATOM 6439 C CA . ARG F 2 59 ? 139.231 24.804 38.990 1.00 39.70 59 ARG F CA 1
ATOM 6440 C C . ARG F 2 59 ? 140.151 26.014 38.861 1.00 38.99 59 ARG F C 1
ATOM 6441 O O . ARG F 2 59 ? 139.848 26.956 38.130 1.00 38.50 59 ARG F O 1
ATOM 6449 N N . THR F 2 60 ? 141.263 25.991 39.587 1.00 38.14 60 THR F N 1
ATOM 6450 C CA . THR F 2 60 ? 142.130 27.152 39.676 1.00 37.00 60 THR F CA 1
ATOM 6451 C C . THR F 2 60 ? 143.602 26.804 39.921 1.00 36.53 60 THR F C 1
ATOM 6452 O O . THR F 2 60 ? 143.920 25.863 40.645 1.00 36.60 60 THR F O 1
ATOM 6456 N N . THR F 2 61 ? 144.486 27.567 39.283 1.00 35.56 61 THR F N 1
ATOM 6457 C CA . THR F 2 61 ? 145.919 27.508 39.547 1.00 34.79 61 THR F CA 1
ATOM 6458 C C . THR F 2 61 ? 146.499 28.923 39.608 1.00 33.70 61 THR F C 1
ATOM 6459 O O . THR F 2 61 ? 146.045 29.833 38.901 1.00 33.20 61 THR F O 1
ATOM 6463 N N . CYS F 2 62 ? 147.475 29.103 40.488 1.00 32.41 62 CYS F N 1
ATOM 6464 C CA . CYS F 2 62 ? 148.062 30.411 40.742 1.00 31.69 62 CYS F CA 1
ATOM 6465 C C . CYS F 2 62 ? 149.574 30.408 40.539 1.00 31.39 62 CYS F C 1
ATOM 6466 O O . CYS F 2 62 ? 150.213 29.359 40.598 1.00 31.02 62 CYS F O 1
ATOM 6469 N N . ILE F 2 63 ? 150.126 31.588 40.270 1.00 31.24 63 ILE F N 1
ATOM 6470 C CA . ILE F 2 63 ? 151.571 31.818 40.288 1.00 31.01 63 ILE F CA 1
ATOM 6471 C C . ILE F 2 63 ? 151.814 33.011 41.203 1.00 31.15 63 ILE F C 1
ATOM 6472 O O . ILE F 2 63 ? 151.022 33.955 41.197 1.00 31.01 63 ILE F O 1
ATOM 6477 N N . PRO F 2 64 ? 152.894 32.970 42.012 1.00 31.36 64 PRO F N 1
ATOM 6478 C CA . PRO F 2 64 ? 153.111 34.067 42.953 1.00 31.62 64 PRO F CA 1
ATOM 6479 C C . PRO F 2 64 ? 153.662 35.345 42.316 1.00 32.26 64 PRO F C 1
ATOM 6480 O O . PRO F 2 64 ? 154.228 35.311 41.216 1.00 32.47 64 PRO F O 1
ATOM 6484 N N . TYR F 2 65 ? 153.435 36.463 42.999 1.00 32.41 65 TYR F N 1
ATOM 6485 C CA . TYR F 2 65 ? 154.208 37.672 42.824 1.00 32.91 65 TYR F CA 1
ATOM 6486 C C . TYR F 2 65 ? 155.255 37.640 43.921 1.00 34.20 65 TYR F C 1
ATOM 6487 O O . TYR F 2 65 ? 155.115 36.892 44.899 1.00 34.33 65 TYR F O 1
ATOM 6496 N N . VAL F 2 66 ? 156.286 38.469 43.786 1.00 35.79 66 VAL F N 1
ATOM 6497 C CA . VAL F 2 66 ? 157.272 38.638 44.862 1.00 37.14 66 VAL F CA 1
ATOM 6498 C C . VAL F 2 66 ? 157.575 40.110 45.164 1.00 37.80 66 VAL F C 1
ATOM 6499 O O . VAL F 2 66 ? 158.490 40.417 45.946 1.00 39.04 66 VAL F O 1
#

B-factor: mean 32.47, std 17.18, range [13.23, 99.99]

InterPro domains:
  IPR000834 Peptidase M14, carboxypeptidase A [PF00246] (128-405)
  IPR000834 Peptidase M14, carboxypeptidase A [PR00765] (148-160)
  IPR000834 Peptidase M14, carboxypeptidase A [PR00765] (170-184)
  IPR000834 Peptidase M14, carboxypeptidase A [PR00765] (250-258)
  IPR000834 Peptidase M14, carboxypeptidase A [PR00765] (303-316)
  IPR000834 Peptidase M14, carboxypeptidase A [PS52035] (121-414)
  IPR000834 Peptidase M14, carboxypeptidase A [SM00631] (122-402)
  IPR003146 Carboxypeptidase, activation peptide [PF02244] (26-100)
  IPR034248 Carboxypeptidase A, carboxypeptidase domain [cd03870] (117-417)
  IPR036990 Metallocarboxypeptidase-like, propeptide [G3DSA:3.30.70.340] (17-110)
  IPR057246 Zinc carboxypeptidases, zinc-binding region 1 [PS00132] (170-192)
  IPR057247 Zinc carboxypeptidases, zinc-binding region 2 [PS00133] (306-316)

Radius of gyration: 29.82 Å; Cα contacts (8 Å, |Δi|>4): 1981; chains: 6; bounding box: 95×65×78 Å

Solvent-accessible surface area: 32343 Å² total; per-residue (Å²): 10,122,138,37,83,30,47,45,47,22,57,20,104,76,2,20,88,1,0,67,87,0,39,74,78,47,79,162,22,1,47,63,42,92,29,20,130,6,114,89,34,67,27,0,28,0,0,63,0,14,48,36,59,109,81,56,47,0,0,0,0,0,0,0,0,2,0,4,0,30,2,0,1,9,0,0,3,29,0,0,20,51,0,12,88,24,66,52,141,44,108,40,0,26,56,1,0,65,59,6,5,0,4,0,0,0,2,0,0,0,1,0,4,22,44,1,60,88,129,28,15,6,35,1,7,0,37,13,98,94,164,44,27,3,8,0,0,17,3,0,0,92,4,18,46,40,120,49,10,22,24,93,47,50,84,8,34,6,14,22,2,144,137,22,33,33,10,52,1,0,95,8,0,10,55,43,5,114,124,36,61,36,12,96,0,0,0,0,0,3,1,7,21,3,10,0,0,3,1,27,0,48,31,102,130,80,5,123,38,90,117,48,0,43,100,2,0,118,42,0,15,49,28,1,60,30,44,41,2,4,32,17,71,70,8,14,12,4,69,7,8,4,24,7,0,0,3,1,1,0,7,0,19,72,85,63,8,69,24,0,0,8,1,5,0,11,1,57,4,33,8,6,4,13,3,39,33,85,16,0,45,31,0,0,52,0,0,7,54,0,0,21,25,0,0,68,84,19,98,69,0,107,116,33,80,33,49,48,46,27,54,17,101,77,2,22,88,1,0,69,67,0,35,79,63,39,92,131,15,2,44,60,55,92,28,21,128,5,106,94,35,70,26,0,31,0,0,52,0,18,48,34,63,104,63,61,53,0,0,0,0,0,0,0,0,1,0,18,0,30,2,0,2,10,0,0,3,29,0,0,19,31,0,13,90,25,63,49,144,42,108,43,0,25,51,0,0,68,56,6,1,0,4,0,0,0,2,0,0,0,1,0,4,19,40,5,66,79,134,62,56,76,36,1,6,0,38,5,64,108,103,188,38,23,4,7,0,0,18,4,0,0,93,5,21,52,38,128,49,10,21,23,92,46,61,84,6,36,6,29,23,2,117,132,21,34,30,5,49,1,0,97,8,0,8,55,41,5,116,126,21,63,61,15,92,0,0,0,0,0,2,0,14,13,16,6,0,0,2,2,25,0,53,27,114,129,78,6,123,40,89,118,51,0,41,96,2,0,112,42,1,13,60,26,1,59,43,6,25,12,4,62,14,56,66,8,17,13,5,71,6,6,6,27,8,0,0,6,1,2,1,6,0,17,78,90,61,9,55,14,0,0,8,0,6,0,4,7,92,35,108,79,5,15,91,3,33,30,38,3,0,45,14,0,0,48,0,0,8,19,0,0,25,25,0,0,69,84,13,93,166,77,69,18,26,4,0,22,30,82,50,32,0,4,2,6,10,1,95,60,27,49,20,10,114,86,27,33,132,40,38,101,12,88,68,0,28,41,0,122,78,32,0,96,110,57,42,91,6,21,84,22,58,0,52,60,30,44,20,8,3,2,132,117,89,81,22,14,11,1,144,160,79,4,13,26,54,0,140,62,38,56,17,132,132,111,38,80,33,10,82,14,6,59,13,79,33,63,88,56,41,56,28,175,63,102,23,172,120,118,20,31,1,0,23,30,83,84,54,0,5,2,6,6,1,125,62,23,51,20,102,128,99,36,34,131,36,44,111,14,97,65,0,29,29,0,129,113,32,0,112,110,64,57,125,54,166,26,58,0,56,56,28,53,14,39,4,4,100,32,62,9,20,14,49,1,110,28,113,96,56,23,3,1,9,11,1,80,12,12,30,18,114,128,98,52,20,124,30,88,94,89,90,28,6,111,92,9,202,150,101,87,108,107,166,29,60,10,71,51,52,55,72,106,105,193